Protein AF-0000000072492228 (afdb_homodimer)

Structure (mmCIF, N/CA/C/O backbone):
data_AF-0000000072492228-model_v1
#
loop_
_entity.id
_entity.type
_entity.pdbx_description
1 polymer 'Putative carboxypeptidase PM20D1'
#
loop_
_atom_site.group_PDB
_atom_site.id
_atom_site.type_symbol
_atom_site.label_atom_id
_atom_site.label_alt_id
_atom_site.label_comp_id
_atom_site.label_asym_id
_atom_site.label_entity_id
_atom_site.label_seq_id
_atom_site.pdbx_PDB_ins_code
_atom_site.Cartn_x
_atom_site.Cartn_y
_atom_site.Cartn_z
_atom_site.occupancy
_atom_site.B_iso_or_equiv
_atom_site.auth_seq_id
_atom_site.auth_comp_id
_atom_site.auth_asym_id
_atom_site.auth_atom_id
_atom_site.pdbx_PDB_model_num
ATOM 1 N N . MET A 1 1 ? -65.25 21 31.469 1 55.62 1 MET A N 1
ATOM 2 C CA . MET A 1 1 ? -64.75 22.375 31.531 1 55.62 1 MET A CA 1
ATOM 3 C C . MET A 1 1 ? -63.406 22.406 32.25 1 55.62 1 MET A C 1
ATOM 5 O O . MET A 1 1 ? -62.469 23.062 31.781 1 55.62 1 MET A O 1
ATOM 9 N N . LYS A 1 2 ? -63.188 21.641 33.188 1 74.69 2 LYS A N 1
ATOM 10 C CA . LYS A 1 2 ? -61.938 21.578 33.969 1 74.69 2 LYS A CA 1
ATOM 11 C C . LYS A 1 2 ? -60.812 20.906 33.188 1 74.69 2 LYS A C 1
ATOM 13 O O . LYS A 1 2 ? -59.656 21.328 33.25 1 74.69 2 LYS A O 1
ATOM 18 N N . SER A 1 3 ? -61.25 19.969 32.438 1 73.44 3 SER A N 1
ATOM 19 C CA . SER A 1 3 ? -60.25 19.281 31.641 1 73.44 3 SER A CA 1
ATOM 20 C C . SER A 1 3 ? -59.719 20.172 30.531 1 73.44 3 SER A C 1
ATOM 22 O O . SER A 1 3 ? -58.531 20.188 30.266 1 73.44 3 SER A O 1
ATOM 24 N N . ILE A 1 4 ? -60.562 20.875 30.016 1 72.81 4 ILE A N 1
ATOM 25 C CA . ILE A 1 4 ? -60.156 21.781 28.953 1 72.81 4 ILE A CA 1
ATOM 26 C C . ILE A 1 4 ? -59.312 22.922 29.531 1 72.81 4 ILE A C 1
ATOM 28 O O . ILE A 1 4 ? -58.344 23.359 28.922 1 72.81 4 ILE A O 1
ATOM 32 N N . GLU A 1 5 ? -59.594 23.281 30.672 1 72.31 5 GLU A N 1
ATOM 33 C CA . GLU A 1 5 ? -58.844 24.344 31.328 1 72.31 5 GLU A CA 1
ATOM 34 C C . GLU A 1 5 ? -57.438 23.891 31.688 1 72.31 5 GLU A C 1
ATOM 36 O O . GLU A 1 5 ? -56.469 24.656 31.562 1 72.31 5 GLU A O 1
ATOM 41 N N . ARG A 1 6 ? -57.344 22.672 32 1 76.25 6 ARG A N 1
ATOM 42 C CA . ARG A 1 6 ? -56.031 22.125 32.344 1 76.25 6 ARG A CA 1
ATOM 43 C C . ARG A 1 6 ? -55.156 22.031 31.094 1 76.25 6 ARG A C 1
ATOM 45 O O . ARG A 1 6 ? -53.969 22.344 31.156 1 76.25 6 ARG A O 1
ATOM 52 N N . ILE A 1 7 ? -55.781 21.641 30.109 1 78.06 7 ILE A N 1
ATOM 53 C CA . ILE A 1 7 ? -55.062 21.516 28.859 1 78.06 7 ILE A CA 1
ATOM 54 C C . ILE A 1 7 ? -54.625 22.906 28.391 1 78.06 7 ILE A C 1
ATOM 56 O O . ILE A 1 7 ? -53.5 23.094 27.938 1 78.06 7 ILE A O 1
ATOM 60 N N . CYS A 1 8 ? -55.531 23.797 28.5 1 73.25 8 CYS A N 1
ATOM 61 C CA . CYS A 1 8 ? -55.219 25.172 28.109 1 73.25 8 CYS A CA 1
ATOM 62 C C . CYS A 1 8 ? -54.094 25.75 28.984 1 73.25 8 CYS A C 1
ATOM 64 O O . CYS A 1 8 ? -53.219 26.469 28.5 1 73.25 8 CYS A O 1
ATOM 66 N N . SER A 1 9 ? -54.094 25.312 30.188 1 79.06 9 SER A N 1
ATOM 67 C CA . SER A 1 9 ? -53.062 25.781 31.109 1 79.06 9 SER A CA 1
ATOM 68 C C . SER A 1 9 ? -51.719 25.188 30.766 1 79.06 9 SER A C 1
ATOM 70 O O . SER A 1 9 ? -50.688 25.891 30.812 1 79.06 9 SER A O 1
ATOM 72 N N . ILE A 1 10 ? -51.781 24.016 30.438 1 82.12 10 ILE A N 1
ATOM 73 C CA . ILE A 1 10 ? -50.531 23.359 30.047 1 82.12 10 ILE A CA 1
ATOM 74 C C . ILE A 1 10 ? -50 23.984 28.766 1 82.12 10 ILE A C 1
ATOM 76 O O . ILE A 1 10 ? -48.812 24.266 28.641 1 82.12 10 ILE A O 1
ATOM 80 N N . TRP A 1 11 ? -50.906 24.188 27.859 1 81.19 11 TRP A N 1
ATOM 81 C CA . TRP A 1 11 ? -50.531 24.812 26.594 1 81.19 11 TRP A CA 1
ATOM 82 C C . TRP A 1 11 ? -50 26.234 26.812 1 81.19 11 TRP A C 1
ATOM 84 O O . TRP A 1 11 ? -49.031 26.656 26.172 1 81.19 11 TRP A O 1
ATOM 94 N N . PHE A 1 12 ? -50.656 26.875 27.719 1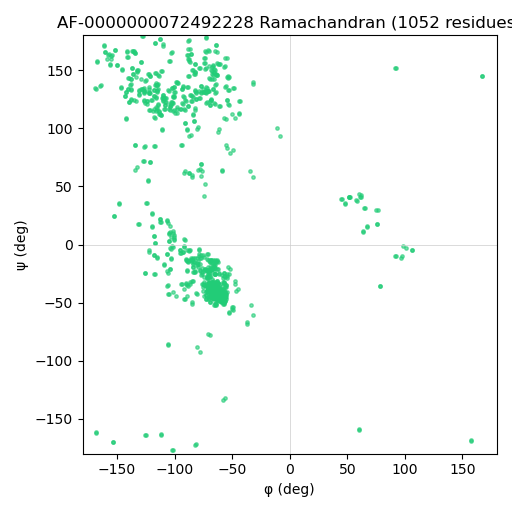 78.75 12 PHE A N 1
ATOM 95 C CA . PHE A 1 12 ? -50.219 28.234 28.031 1 78.75 12 PHE A CA 1
ATOM 96 C C . PHE A 1 12 ? -48.844 28.219 28.688 1 78.75 12 PHE A C 1
ATOM 98 O O . PHE A 1 12 ? -48 29.062 28.375 1 78.75 12 PHE A O 1
ATOM 105 N N . VAL A 1 13 ? -48.594 27.297 29.516 1 80.75 13 VAL A N 1
ATOM 106 C CA . VAL A 1 13 ? -47.312 27.188 30.172 1 80.75 13 VAL A CA 1
ATOM 107 C C . VAL A 1 13 ? -46.219 26.828 29.141 1 80.75 13 VAL A C 1
ATOM 109 O O . VAL A 1 13 ? -45.125 27.359 29.172 1 80.75 13 VAL A O 1
ATOM 112 N N . LEU A 1 14 ? -46.562 26 28.281 1 83.94 14 LEU A N 1
ATOM 113 C CA . LEU A 1 14 ? -45.625 25.609 27.234 1 83.94 14 LEU A CA 1
ATOM 114 C C . LEU A 1 14 ? -45.344 26.781 26.297 1 83.94 14 LEU A C 1
ATOM 116 O O . LEU A 1 14 ? -44.188 27.016 25.953 1 83.94 14 LEU A O 1
ATOM 120 N N . LEU A 1 15 ? -46.438 27.391 25.938 1 81.31 15 LEU A N 1
ATOM 121 C CA . LEU A 1 15 ? -46.25 28.562 25.078 1 81.31 15 LEU A CA 1
ATOM 122 C C . LEU A 1 15 ? -45.438 29.641 25.781 1 81.31 15 LEU A C 1
ATOM 124 O O . LEU A 1 15 ? -44.562 30.25 25.188 1 81.31 15 LEU A O 1
ATOM 128 N N . PHE A 1 16 ? -45.844 29.875 27.016 1 79.69 16 PHE A N 1
ATOM 129 C CA . PHE A 1 16 ? -45.125 30.875 27.797 1 79.69 16 PHE A CA 1
ATOM 130 C C . PHE A 1 16 ? -43.656 30.484 27.984 1 79.69 16 PHE A C 1
ATOM 132 O O . PHE A 1 16 ? -42.781 31.328 27.875 1 79.69 16 PHE A O 1
ATOM 139 N N . SER A 1 17 ? -43.438 29.297 28.25 1 80.19 17 SER A N 1
ATOM 140 C CA . SER A 1 17 ? -42.062 28.797 28.406 1 80.19 17 SER A CA 1
ATOM 141 C C . SER A 1 17 ? -41.281 28.938 27.109 1 80.19 17 SER A C 1
ATOM 143 O O . SER A 1 17 ? -40.094 29.281 27.125 1 80.19 17 SER A O 1
ATOM 145 N N . THR A 1 18 ? -41.906 28.703 26.078 1 84.12 18 THR A N 1
ATOM 146 C CA . THR A 1 18 ? -41.25 28.844 24.781 1 84.12 18 THR A CA 1
ATOM 147 C C . THR A 1 18 ? -40.938 30.297 24.484 1 84.12 18 THR A C 1
ATOM 149 O O . THR A 1 18 ? -39.875 30.609 23.938 1 84.12 18 THR A O 1
ATOM 152 N N . ILE A 1 19 ? -41.875 31.094 24.812 1 79.5 19 ILE A N 1
ATOM 153 C CA . ILE A 1 19 ? -41.656 32.531 24.578 1 79.5 19 ILE A CA 1
ATOM 154 C C . ILE A 1 19 ? -40.5 33.031 25.453 1 79.5 19 ILE A C 1
ATOM 156 O O . ILE A 1 19 ? -39.656 33.812 25 1 79.5 19 ILE A O 1
ATOM 160 N N . ILE A 1 20 ? -40.5 32.594 26.672 1 78.19 20 ILE A N 1
ATOM 161 C CA . ILE A 1 20 ? -39.438 33 27.594 1 78.19 20 ILE A CA 1
ATOM 162 C C . ILE A 1 20 ? -38.094 32.469 27.062 1 78.19 20 ILE A C 1
ATOM 164 O O . ILE A 1 20 ? -37.094 33.188 27.094 1 78.19 20 ILE A O 1
ATOM 168 N N . LEU A 1 21 ? -38.125 31.312 26.656 1 81.88 21 LEU A N 1
ATOM 169 C CA . LEU A 1 21 ? -36.906 30.75 26.094 1 81.88 21 LEU A CA 1
ATOM 170 C C . LEU A 1 21 ? -36.438 31.562 24.875 1 81.88 21 LEU A C 1
ATOM 172 O O . LEU A 1 21 ? -35.25 31.828 24.734 1 81.88 21 LEU A O 1
ATOM 176 N N . MET A 1 22 ? -37.344 31.938 24.078 1 83.06 22 MET A N 1
ATOM 177 C CA . MET A 1 22 ? -37.031 32.75 22.906 1 83.06 22 MET A CA 1
ATOM 178 C C . MET A 1 22 ? -36.469 34.094 23.328 1 83.06 22 MET A C 1
ATOM 180 O O . MET A 1 22 ? -35.531 34.625 22.719 1 83.06 22 MET A O 1
ATOM 184 N N . LEU A 1 23 ? -37.062 34.656 24.312 1 79.62 23 LEU A N 1
ATOM 185 C CA . LEU A 1 23 ? -36.562 35.938 24.812 1 79.62 23 LEU A CA 1
ATOM 186 C C . LEU A 1 23 ? -35.156 35.812 25.391 1 79.62 23 LEU A C 1
ATOM 188 O O . LEU A 1 23 ? -34.344 36.719 25.188 1 79.62 23 LEU A O 1
ATOM 192 N N . ILE A 1 24 ? -34.969 34.812 26.094 1 77.06 24 ILE A N 1
ATOM 193 C CA . ILE A 1 24 ? -33.625 34.562 26.641 1 77.06 24 ILE A CA 1
ATOM 194 C C . ILE A 1 24 ? -32.625 34.438 25.5 1 77.06 24 ILE A C 1
ATOM 196 O O . ILE A 1 24 ? -31.531 35 25.547 1 77.06 24 ILE A O 1
ATOM 200 N N . ILE A 1 25 ? -33 33.75 24.516 1 80.38 25 ILE A N 1
ATOM 201 C CA . ILE A 1 25 ? -32.156 33.531 23.359 1 80.38 25 ILE A CA 1
ATOM 202 C C . ILE A 1 25 ? -31.828 34.875 22.703 1 80.38 25 ILE A C 1
ATOM 204 O O . ILE A 1 25 ? -30.672 35.156 22.391 1 80.38 25 ILE A O 1
ATOM 208 N N . ILE A 1 26 ? -32.781 35.656 22.547 1 79.06 26 ILE A N 1
ATOM 209 C CA . ILE A 1 26 ? -32.625 36.938 21.891 1 79.06 26 ILE A CA 1
ATOM 210 C C . ILE A 1 26 ? -31.75 37.875 22.766 1 79.06 26 ILE A C 1
ATOM 212 O O . ILE A 1 26 ? -30.828 38.5 22.266 1 79.06 26 ILE A O 1
ATOM 216 N N . LEU A 1 27 ? -32.031 37.906 24.047 1 77.25 27 LEU A N 1
ATOM 217 C CA . LEU A 1 27 ? -31.266 38.75 24.953 1 77.25 27 LEU A CA 1
ATOM 218 C C . LEU A 1 27 ? -29.797 38.312 25.016 1 77.25 27 LEU A C 1
ATOM 220 O O . LEU A 1 27 ? -28.906 39.156 25.031 1 77.25 27 LEU A O 1
ATOM 224 N N . ARG A 1 28 ? -29.641 37.125 25.094 1 75.19 28 ARG A N 1
ATOM 225 C CA . ARG A 1 28 ? -28.266 36.625 25.125 1 75.19 28 ARG A CA 1
ATOM 226 C C . ARG A 1 28 ? -27.531 36.969 23.828 1 75.19 28 ARG A C 1
ATOM 228 O O . ARG A 1 28 ? -26.359 37.312 23.859 1 75.19 28 ARG A O 1
ATOM 235 N N . THR A 1 29 ? -28.156 36.812 22.812 1 79.94 29 THR A N 1
ATOM 236 C CA . THR A 1 29 ? -27.562 37.156 21.531 1 79.94 29 THR A CA 1
ATOM 237 C C . THR A 1 29 ? -27.141 38.625 21.5 1 79.94 29 THR A C 1
ATOM 239 O O . THR A 1 29 ? -26.047 38.969 21.062 1 79.94 29 THR A O 1
ATOM 242 N N . LEU A 1 30 ? -27.938 39.438 22 1 73 30 LEU A N 1
ATOM 243 C CA . LEU A 1 30 ? -27.656 40.875 21.969 1 73 30 LEU A CA 1
ATOM 244 C C . LEU A 1 30 ? -26.531 41.25 22.938 1 73 30 LEU A C 1
ATOM 246 O O . LEU A 1 30 ? -25.641 42.031 22.594 1 73 30 LEU A O 1
ATOM 250 N N . ILE A 1 31 ? -26.516 40.656 24.078 1 69.38 31 ILE A N 1
ATOM 251 C CA . ILE A 1 31 ? -25.516 40.969 25.109 1 69.38 31 ILE A CA 1
ATOM 252 C C . ILE A 1 31 ? -24.156 40.406 24.688 1 69.38 31 ILE A C 1
ATOM 254 O O . ILE A 1 31 ? -23.141 41.094 24.766 1 69.38 31 ILE A O 1
ATOM 258 N N . PHE A 1 32 ? -24.188 39.281 24.297 1 71.06 32 PHE A N 1
ATOM 259 C CA . PHE A 1 32 ? -22.953 38.625 23.922 1 71.06 32 PHE A CA 1
ATOM 260 C C . PHE A 1 32 ? -22.297 39.312 22.719 1 71.06 32 PHE A C 1
ATOM 262 O O . PHE A 1 32 ? -21.078 39.438 22.656 1 71.06 32 PHE A O 1
ATOM 269 N N . GLN A 1 33 ? -23.062 39.656 21.891 1 65.25 33 GLN A N 1
ATOM 270 C CA . GLN A 1 33 ? -22.562 40.406 20.734 1 65.25 33 GLN A CA 1
ATOM 271 C C . GLN A 1 33 ? -21.844 41.688 21.172 1 65.25 33 GLN A C 1
ATOM 273 O O . GLN A 1 33 ? -20.766 42 20.672 1 65.25 33 GLN A O 1
ATOM 278 N N . GLN A 1 34 ? -22.438 42.406 21.984 1 62.03 34 GLN A N 1
ATOM 279 C CA . GLN A 1 34 ? -21.859 43.656 22.469 1 62.03 34 GLN A CA 1
ATOM 280 C C . GLN A 1 34 ? -20.547 43.375 23.188 1 62.03 34 GLN A C 1
ATOM 282 O O . GLN A 1 34 ? -19.562 44.125 23 1 62.03 34 GLN A O 1
ATOM 287 N N . TYR A 1 35 ? -20.5 42.406 23.906 1 58.5 35 TYR A N 1
ATOM 288 C CA . TYR A 1 35 ? -19.297 42.031 24.656 1 58.5 35 TYR A CA 1
ATOM 289 C C . TYR A 1 35 ? -18.156 41.688 23.688 1 58.5 35 TYR A C 1
ATOM 291 O O . TYR A 1 35 ? -17.031 42.125 23.875 1 58.5 35 TYR A O 1
ATOM 299 N N . LEU A 1 36 ? -18.516 40.906 22.766 1 61 36 LEU A N 1
ATOM 300 C CA . LEU A 1 36 ? -17.5 40.438 21.828 1 61 36 LEU A CA 1
ATOM 301 C C . LEU A 1 36 ? -16.984 41.594 20.969 1 61 36 LEU A C 1
ATOM 303 O O . LEU A 1 36 ? -15.797 41.656 20.688 1 61 36 LEU A O 1
ATOM 307 N N . ILE A 1 37 ? -17.844 42.406 20.594 1 54.25 37 ILE A N 1
ATOM 308 C CA . ILE A 1 37 ? -17.469 43.562 19.812 1 54.25 37 ILE A CA 1
ATOM 309 C C . ILE A 1 37 ? -16.531 44.469 20.625 1 54.25 37 ILE A C 1
ATOM 311 O O . ILE A 1 37 ? -15.516 44.938 20.109 1 54.25 37 ILE A O 1
ATOM 315 N N . GLU A 1 38 ? -16.875 44.656 21.797 1 51.56 38 GLU A N 1
ATOM 316 C CA . GLU A 1 38 ? -16.047 45.5 22.672 1 51.56 38 GLU A CA 1
ATOM 317 C C . GLU A 1 38 ? -14.703 44.844 22.953 1 51.56 38 GLU A C 1
ATOM 319 O O . GLU A 1 38 ? -13.695 45.531 23.109 1 51.56 38 GLU A O 1
ATOM 324 N N . SER A 1 39 ? -14.742 43.594 22.984 1 50 39 SER A N 1
ATOM 325 C CA . SER A 1 39 ? -13.516 42.875 23.297 1 50 39 SER A CA 1
ATOM 326 C C . SER A 1 39 ? -12.617 42.75 22.078 1 50 39 SER A C 1
ATOM 328 O O . SER A 1 39 ? -11.391 42.781 22.203 1 50 39 SER A O 1
ATOM 330 N N . ASN A 1 40 ? -13.219 42.469 21.031 1 51.31 40 ASN A N 1
ATOM 331 C CA . ASN A 1 40 ? -12.367 42.125 19.891 1 51.31 40 ASN A CA 1
ATOM 332 C C . ASN A 1 40 ? -12.18 43.312 18.938 1 51.31 40 ASN A C 1
ATOM 334 O O . ASN A 1 40 ? -11.156 43.406 18.281 1 51.31 40 ASN A O 1
ATOM 338 N N . CYS A 1 41 ? -13.32 44.156 18.547 1 46.41 41 CYS A N 1
ATOM 339 C CA . CYS A 1 41 ? -13.227 45.219 17.547 1 46.41 41 CYS A CA 1
ATOM 340 C C . CYS A 1 41 ? -13.883 46.5 18.062 1 46.41 41 CYS A C 1
ATOM 342 O O . CYS A 1 41 ? -15.078 46.719 17.844 1 46.41 41 CYS A O 1
ATOM 344 N N . PRO A 1 42 ? -13.359 47.188 19.109 1 37.34 42 PRO A N 1
ATOM 345 C CA . PRO A 1 42 ? -14.039 48.469 19.328 1 37.34 42 PRO A CA 1
ATOM 346 C C . PRO A 1 42 ? -14.289 49.25 18.031 1 37.34 42 PRO A C 1
ATOM 348 O O . PRO A 1 42 ? -15.117 50.156 18 1 37.34 42 PRO A O 1
ATOM 351 N N . ILE A 1 43 ? -13.375 49.25 17.078 1 36.38 43 ILE A N 1
ATOM 352 C CA . ILE A 1 43 ? -13.281 50.281 16.047 1 36.38 43 ILE A CA 1
ATOM 353 C C . ILE A 1 43 ? -14.383 50.062 15.016 1 36.38 43 ILE A C 1
ATOM 355 O O . ILE A 1 43 ? -14.789 51.031 14.328 1 36.38 43 ILE A O 1
ATOM 359 N N . ASN A 1 44 ? -14.695 48.875 14.625 1 37.44 44 ASN A N 1
ATOM 360 C CA . ASN A 1 44 ? -15.242 48.812 13.273 1 37.44 44 ASN A CA 1
ATOM 361 C C . ASN A 1 44 ? -16.641 49.406 13.219 1 37.44 44 ASN A C 1
ATOM 363 O O . ASN A 1 44 ? -17.312 49.344 12.18 1 37.44 44 ASN A O 1
ATOM 367 N N . ASN A 1 45 ? -17.344 49.562 14.203 1 34.5 45 ASN A N 1
ATOM 368 C CA . ASN A 1 45 ? -18.656 50.125 13.906 1 34.5 45 ASN A CA 1
ATOM 369 C C . ASN A 1 45 ? -18.562 51.438 13.18 1 34.5 45 ASN A C 1
ATOM 371 O O . ASN A 1 45 ? -19.578 52.031 12.828 1 34.5 45 ASN A O 1
ATOM 375 N N . ARG A 1 46 ? -17.484 52.219 13.367 1 35.56 46 ARG A N 1
ATOM 376 C CA . ARG A 1 46 ? -17.5 53.5 12.664 1 35.56 46 ARG A CA 1
ATOM 377 C C . ARG A 1 46 ? -17.125 53.312 11.195 1 35.56 46 ARG A C 1
ATOM 379 O O . ARG A 1 46 ? -17 54.312 10.461 1 35.56 46 ARG A O 1
ATOM 386 N N . LEU A 1 47 ? -16.672 52.219 10.75 1 33.41 47 LEU A N 1
ATOM 387 C CA . LEU A 1 47 ? -16.391 52.125 9.32 1 33.41 47 LEU A CA 1
ATOM 388 C C . LEU A 1 47 ? -17.672 51.875 8.531 1 33.41 47 LEU A C 1
ATOM 390 O O . LEU A 1 47 ? -18.188 50.75 8.492 1 33.41 47 LEU A O 1
ATOM 394 N N . ASP A 1 48 ? -18.641 52.688 8.453 1 30.02 48 ASP A N 1
ATOM 395 C CA . ASP A 1 48 ? -19.484 52.844 7.266 1 30.02 48 ASP A CA 1
ATOM 396 C C . ASP A 1 48 ? -18.688 52.594 5.988 1 30.02 48 ASP A C 1
ATOM 398 O O . ASP A 1 48 ? -17.5 52.875 5.922 1 30.02 48 ASP A O 1
ATOM 402 N N . SER A 1 49 ? -19.297 51.844 4.875 1 29.33 49 SER A N 1
ATOM 403 C CA . SER A 1 49 ? -18.828 51.344 3.596 1 29.33 49 SER A CA 1
ATOM 404 C C . SER A 1 49 ? -17.859 52.312 2.938 1 29.33 49 SER A C 1
ATOM 406 O O . SER A 1 49 ? -16.984 51.906 2.16 1 29.33 49 SER A O 1
ATOM 408 N N . ARG A 1 50 ? -18.422 53.531 2.494 1 34.72 50 ARG A N 1
ATOM 409 C CA . ARG A 1 50 ? -17.938 54.375 1.403 1 34.72 50 ARG A CA 1
ATOM 410 C C . ARG A 1 50 ? -16.562 54.969 1.729 1 34.72 50 ARG A C 1
ATOM 412 O O . ARG A 1 50 ? -16.031 55.75 0.957 1 34.72 50 ARG A O 1
ATOM 419 N N . SER A 1 51 ? -16.5 55.375 2.83 1 26.42 51 SER A N 1
ATOM 420 C CA . SER A 1 51 ? -15.258 56.156 2.859 1 26.42 51 SER A CA 1
ATOM 421 C C . SER A 1 51 ? -14.039 55.25 2.854 1 26.42 51 SER A C 1
ATOM 423 O O . SER A 1 51 ? -13.617 54.75 3.904 1 26.42 51 SER A O 1
ATOM 425 N N . SER A 1 52 ? -13.852 54.344 2.035 1 29.31 52 SER A N 1
ATOM 426 C CA . SER A 1 52 ? -12.836 53.406 1.526 1 29.31 52 SER A CA 1
ATOM 427 C C . SER A 1 52 ? -11.445 54.031 1.602 1 29.31 52 SER A C 1
ATOM 429 O O . SER A 1 52 ? -10.438 53.312 1.559 1 29.31 52 SER A O 1
ATOM 431 N N . SER A 1 53 ? -11.297 55.344 0.739 1 27.59 53 SER A N 1
ATOM 432 C CA . SER A 1 53 ? -10.078 55.688 0.017 1 27.59 53 SER A CA 1
ATOM 433 C C . SER A 1 53 ? -8.883 55.781 0.964 1 27.59 53 SER A C 1
ATOM 435 O O . SER A 1 53 ? -7.875 55.094 0.776 1 27.59 53 SER A O 1
ATOM 437 N N . ASP A 1 54 ? -8.07 57.062 0.657 1 28.72 54 ASP A N 1
ATOM 438 C CA . ASP A 1 54 ? -6.773 57.719 0.464 1 28.72 54 ASP A CA 1
ATOM 439 C C . ASP A 1 54 ? -6.172 58.156 1.798 1 28.72 54 ASP A C 1
ATOM 441 O O . ASP A 1 54 ? -4.949 58.188 1.949 1 28.72 54 ASP A O 1
ATOM 445 N N . SER A 1 55 ? -6.965 58.875 2.621 1 26.81 55 SER A N 1
ATOM 446 C CA . SER A 1 55 ? -6.383 59.969 3.352 1 26.81 55 SER A CA 1
ATOM 447 C C . SER A 1 55 ? -5.773 59.531 4.672 1 26.81 55 SER A C 1
ATOM 449 O O . SER A 1 55 ? -5.027 60.281 5.312 1 26.81 55 SER A O 1
ATOM 451 N N . MET A 1 56 ? -6.367 58.594 5.172 1 29.09 56 MET A N 1
ATOM 452 C CA . MET A 1 56 ? -5.855 58.594 6.539 1 29.09 56 MET A CA 1
ATOM 453 C C . MET A 1 56 ? -4.457 57.969 6.59 1 29.09 56 MET A C 1
ATOM 455 O O . MET A 1 56 ? -3.826 57.938 7.648 1 29.09 56 MET A O 1
ATOM 459 N N . PHE A 1 57 ? -4.133 57.125 5.547 1 31.98 57 PHE A N 1
ATOM 460 C CA . PHE A 1 57 ? -2.838 56.469 5.406 1 31.98 57 PHE A CA 1
ATOM 461 C C . PHE A 1 57 ? -1.792 57.469 4.887 1 31.98 57 PHE A C 1
ATOM 463 O O . PHE A 1 57 ? -0.674 57.062 4.551 1 31.98 57 PHE A O 1
ATOM 470 N N . GLU A 1 58 ? -2.117 58.688 4.465 1 29.78 58 GLU A N 1
ATOM 471 C CA . GLU A 1 58 ? -1.153 59.562 3.805 1 29.78 58 GLU A CA 1
ATOM 472 C C . GLU A 1 58 ? 0.067 59.812 4.688 1 29.78 58 GLU A C 1
ATOM 474 O O . GLU A 1 58 ? 1.192 59.906 4.191 1 29.78 58 GLU A O 1
ATOM 479 N N . ASP A 1 59 ? -0.091 60.219 5.945 1 29.28 59 ASP A N 1
ATOM 480 C CA . ASP A 1 59 ? 1.037 61.031 6.367 1 29.28 59 ASP A CA 1
ATOM 481 C C . ASP A 1 59 ? 2.225 60.156 6.781 1 29.28 59 ASP A C 1
ATOM 483 O O . ASP A 1 59 ? 3.354 60.406 6.348 1 29.28 59 ASP A O 1
ATOM 487 N N . GLN A 1 60 ? 2.357 59.656 8.211 1 32.56 60 GLN A N 1
ATOM 488 C CA . GLN A 1 60 ? 3.654 59.688 8.883 1 32.56 60 GLN A CA 1
ATOM 489 C C . GLN A 1 60 ? 4.441 58.406 8.648 1 32.56 60 GLN A C 1
ATOM 491 O O . GLN A 1 60 ? 5.605 58.312 9.039 1 32.56 60 GLN A O 1
ATOM 496 N N . HIS A 1 61 ? 3.891 57.062 8.719 1 37.69 61 HIS A N 1
ATOM 497 C CA . HIS A 1 61 ? 4.867 55.969 8.664 1 37.69 61 HIS A CA 1
ATOM 498 C C . HIS A 1 61 ? 5.266 55.656 7.227 1 37.69 61 HIS A C 1
ATOM 500 O O . HIS A 1 61 ? 4.426 55.688 6.328 1 37.69 61 HIS A O 1
ATOM 506 N N . GLU A 1 62 ? 6.375 55.844 6.941 1 43.28 62 GLU A N 1
ATOM 507 C CA . GLU A 1 62 ? 6.93 55.5 5.637 1 43.28 62 GLU A CA 1
ATOM 508 C C . GLU A 1 62 ? 6.566 54.062 5.242 1 43.28 62 GLU A C 1
ATOM 510 O O . GLU A 1 62 ? 6.867 53.125 5.973 1 43.28 62 GLU A O 1
ATOM 515 N N . SER A 1 63 ? 5.414 53.781 4.738 1 52.28 63 SER A N 1
ATOM 516 C CA . SER A 1 63 ? 4.93 52.5 4.203 1 52.28 63 SER A CA 1
ATOM 517 C C . SER A 1 63 ? 5.984 51.812 3.33 1 52.28 63 SER A C 1
ATOM 519 O O . SER A 1 63 ? 6.715 52.5 2.6 1 52.28 63 SER A O 1
ATOM 521 N N . ILE A 1 64 ? 6.277 50.438 3.861 1 61 64 ILE A N 1
ATOM 522 C CA . ILE A 1 64 ? 7.164 49.688 2.982 1 61 64 ILE A CA 1
ATOM 523 C C . ILE A 1 64 ? 6.555 49.594 1.587 1 61 64 ILE A C 1
ATOM 525 O O . ILE A 1 64 ? 5.379 49.281 1.438 1 61 64 ILE A O 1
ATOM 529 N N . GLN A 1 65 ? 7.117 50.281 0.704 1 61.22 65 GLN A N 1
ATOM 530 C CA . GLN A 1 65 ? 6.66 50.312 -0.682 1 61.22 65 GLN A CA 1
ATOM 531 C C . GLN A 1 65 ? 6.934 49 -1.372 1 61.22 65 GLN A C 1
ATOM 533 O O . GLN A 1 65 ? 7.859 48.25 -0.994 1 61.22 65 GLN A O 1
ATOM 538 N N . ASP A 1 66 ? 6.016 48.719 -2.158 1 67.69 66 ASP A N 1
ATOM 539 C CA . ASP A 1 66 ? 6.184 47.562 -3.033 1 67.69 66 ASP A CA 1
ATOM 540 C C . ASP A 1 66 ? 7.531 47.625 -3.75 1 67.69 66 ASP A C 1
ATOM 542 O O . ASP A 1 66 ? 7.859 48.594 -4.406 1 67.69 66 ASP A O 1
ATOM 546 N N . ASP A 1 67 ? 8.375 46.688 -3.377 1 76.62 67 ASP A N 1
ATOM 547 C CA . ASP A 1 67 ? 9.711 46.562 -3.949 1 76.62 67 ASP A CA 1
ATOM 548 C C . ASP A 1 67 ? 9.875 45.219 -4.676 1 76.62 67 ASP A C 1
ATOM 550 O O . ASP A 1 67 ? 9.789 44.156 -4.059 1 76.62 67 ASP A O 1
ATOM 554 N N . PRO A 1 68 ? 10.086 45.406 -5.973 1 81.12 68 PRO A N 1
ATOM 555 C CA . PRO A 1 68 ? 10.289 44.188 -6.766 1 81.12 68 PRO A CA 1
ATOM 556 C C . PRO A 1 68 ? 11.398 43.281 -6.207 1 81.12 68 PRO A C 1
ATOM 558 O O . PRO A 1 68 ? 11.391 42.094 -6.441 1 81.12 68 PRO A O 1
ATOM 561 N N . LEU A 1 69 ? 12.227 43.844 -5.418 1 85.19 69 LEU A N 1
ATOM 562 C CA . LEU A 1 69 ? 13.344 43.094 -4.867 1 85.19 69 LEU A CA 1
ATOM 563 C C . LEU A 1 69 ? 12.844 42.094 -3.828 1 85.19 69 LEU A C 1
ATOM 565 O O . LEU A 1 69 ? 13.469 41.031 -3.621 1 85.19 69 LEU A O 1
ATOM 569 N N . PHE A 1 70 ? 11.75 42.406 -3.225 1 86.94 70 PHE A N 1
ATOM 570 C CA . PHE A 1 70 ? 11.164 41.469 -2.256 1 86.94 70 PHE A CA 1
ATOM 571 C C . PHE A 1 70 ? 10.719 40.188 -2.936 1 86.94 70 PHE A C 1
ATOM 573 O O . PHE A 1 70 ? 10.953 39.094 -2.418 1 86.94 70 PHE A O 1
ATOM 580 N N . TYR A 1 71 ? 10.172 40.375 -4.113 1 89.56 71 TYR A N 1
ATOM 581 C CA . TYR A 1 71 ? 9.664 39.219 -4.855 1 89.56 71 TYR A CA 1
ATOM 582 C C . TYR A 1 71 ? 10.797 38.406 -5.422 1 89.56 71 TYR A C 1
ATOM 584 O O . TYR A 1 71 ? 10.727 37.156 -5.422 1 89.56 71 TYR A O 1
ATOM 592 N N . ASP A 1 72 ? 11.781 39.094 -5.793 1 92.31 72 ASP A N 1
ATOM 593 C CA . ASP A 1 72 ? 12.938 38.406 -6.352 1 92.31 72 ASP A CA 1
ATOM 594 C C . ASP A 1 72 ? 13.602 37.5 -5.301 1 92.31 72 ASP A C 1
ATOM 596 O O . ASP A 1 72 ? 13.977 36.375 -5.59 1 92.31 72 ASP A O 1
ATOM 600 N N . ARG A 1 73 ? 13.719 38.031 -4.148 1 94.19 73 ARG A N 1
ATOM 601 C CA . ARG A 1 73 ? 14.352 37.25 -3.078 1 94.19 73 ARG A CA 1
ATOM 602 C C . ARG A 1 73 ? 13.492 36.062 -2.678 1 94.19 73 ARG A C 1
ATOM 604 O O . ARG A 1 73 ? 14.016 35 -2.383 1 94.19 73 ARG A O 1
ATOM 611 N N . LEU A 1 74 ? 12.203 36.281 -2.67 1 93.75 74 LEU A N 1
ATOM 612 C CA . LEU A 1 74 ? 11.32 35.188 -2.346 1 93.75 74 LEU A CA 1
ATOM 613 C C . LEU A 1 74 ? 11.383 34.094 -3.426 1 93.75 74 LEU A C 1
ATOM 615 O O . LEU A 1 74 ? 11.438 32.906 -3.115 1 93.75 74 LEU A O 1
ATOM 619 N N . GLN A 1 75 ? 11.328 34.5 -4.68 1 95.69 75 GLN A N 1
ATOM 620 C CA . GLN A 1 75 ? 11.438 33.562 -5.789 1 95.69 75 GLN A CA 1
ATOM 621 C C . GLN A 1 75 ? 12.727 32.75 -5.688 1 95.69 75 GLN A C 1
ATOM 623 O O . GLN A 1 75 ? 12.719 31.531 -5.883 1 95.69 75 GLN A O 1
ATOM 628 N N . THR A 1 76 ? 13.781 33.438 -5.402 1 97.5 76 THR A N 1
ATOM 629 C CA . THR A 1 76 ? 15.07 32.781 -5.277 1 97.5 76 THR A CA 1
ATOM 630 C C . THR A 1 76 ? 15.055 31.781 -4.113 1 97.5 76 THR A C 1
ATOM 632 O O . THR A 1 76 ? 15.57 30.672 -4.23 1 97.5 76 THR A O 1
ATOM 635 N N . ALA A 1 77 ? 14.484 32.219 -2.99 1 97.56 77 ALA A N 1
ATOM 636 C CA . ALA A 1 77 ? 14.383 31.344 -1.818 1 97.56 77 ALA A CA 1
ATOM 637 C C . ALA A 1 77 ? 13.68 30.047 -2.158 1 97.56 77 ALA A C 1
ATOM 639 O O . ALA A 1 77 ? 14.039 28.984 -1.642 1 97.56 77 ALA A O 1
ATOM 640 N N . LEU A 1 78 ? 12.695 30.109 -3.049 1 97.44 78 LEU A N 1
ATOM 641 C CA . LEU A 1 78 ? 11.867 28.953 -3.375 1 97.44 78 LEU A CA 1
ATOM 642 C C . LEU A 1 78 ? 12.609 27.984 -4.293 1 97.44 78 LEU A C 1
ATOM 644 O O . LEU A 1 78 ? 12.195 26.844 -4.453 1 97.44 78 LEU A O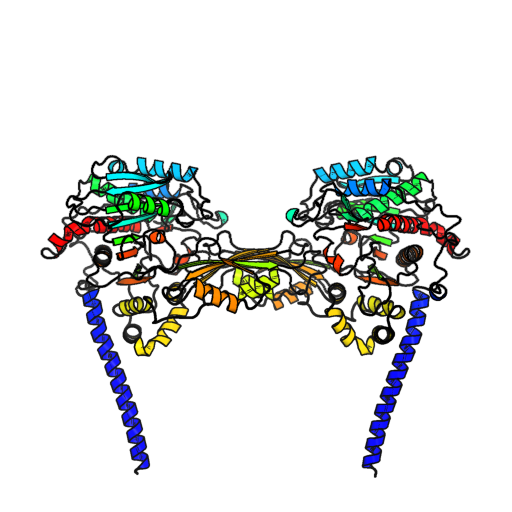 1
ATOM 648 N N . ARG A 1 79 ? 13.711 28.359 -4.836 1 97.94 79 ARG A N 1
ATOM 649 C CA . ARG A 1 79 ? 14.453 27.547 -5.781 1 97.94 79 ARG A CA 1
ATOM 650 C C . ARG A 1 79 ? 15.352 26.547 -5.051 1 97.94 79 ARG A C 1
ATOM 652 O O . ARG A 1 79 ? 15.844 25.594 -5.648 1 97.94 79 ARG A O 1
ATOM 659 N N . PHE A 1 80 ? 15.625 26.812 -3.789 1 98.19 80 PHE A N 1
ATOM 660 C CA . PHE A 1 80 ? 16.453 25.891 -3.014 1 98.19 80 PHE A CA 1
ATOM 661 C C . PHE A 1 80 ? 15.633 24.688 -2.555 1 98.19 80 PHE A C 1
ATOM 663 O O . PHE A 1 80 ? 14.602 24.844 -1.895 1 98.19 80 PHE A O 1
ATOM 670 N N . ARG A 1 81 ? 16.078 23.469 -2.846 1 97.75 81 ARG A N 1
ATOM 671 C CA . ARG A 1 81 ? 15.367 22.234 -2.539 1 97.75 81 ARG A CA 1
ATOM 672 C C . ARG A 1 81 ? 15.703 21.734 -1.133 1 97.75 81 ARG A C 1
ATOM 674 O O . ARG A 1 81 ? 16.219 20.641 -0.959 1 97.75 81 ARG A O 1
ATOM 681 N N . THR A 1 82 ? 15.383 22.547 -0.158 1 98.44 82 THR A N 1
ATOM 682 C CA . THR A 1 82 ? 15.625 22.156 1.229 1 98.44 82 THR A CA 1
ATOM 683 C C . THR A 1 82 ? 14.578 21.156 1.704 1 98.44 82 THR A C 1
ATOM 685 O O . THR A 1 82 ? 13.82 21.438 2.637 1 98.44 82 THR A O 1
ATOM 688 N N . ILE A 1 83 ? 14.625 19.938 1.172 1 97.38 83 ILE A N 1
ATOM 689 C CA . ILE A 1 83 ? 13.578 18.953 1.342 1 97.38 83 ILE A CA 1
ATOM 690 C C . ILE A 1 83 ? 13.883 18.078 2.557 1 97.38 83 ILE A C 1
ATOM 692 O O . ILE A 1 83 ? 15 17.578 2.709 1 97.38 83 ILE A O 1
ATOM 696 N N . THR A 1 84 ? 12.969 17.969 3.426 1 96.56 84 THR A N 1
ATOM 697 C CA . THR A 1 84 ? 12.984 17 4.508 1 96.56 84 THR A CA 1
ATOM 698 C C . THR A 1 84 ? 12.039 15.836 4.207 1 96.56 84 THR A C 1
ATOM 700 O O . THR A 1 84 ? 10.828 16.031 4.125 1 96.56 84 THR A O 1
ATOM 703 N N . LYS A 1 85 ? 12.523 14.602 4.133 1 92.69 85 LYS A N 1
ATOM 704 C CA . LYS A 1 85 ? 11.75 13.43 3.752 1 92.69 85 LYS A CA 1
ATOM 705 C C . LYS A 1 85 ? 11.195 12.711 4.984 1 92.69 85 LYS A C 1
ATOM 707 O O . LYS A 1 85 ? 10.086 12.18 4.953 1 92.69 85 LYS A O 1
ATOM 712 N N . ALA A 1 86 ? 11.953 12.742 6.059 1 90.19 86 ALA A N 1
ATOM 713 C CA . ALA A 1 86 ? 11.656 12.078 7.324 1 90.19 86 ALA A CA 1
ATOM 714 C C . ALA A 1 86 ? 12.477 12.664 8.461 1 90.19 86 ALA A C 1
ATOM 716 O O . ALA A 1 86 ? 13.328 13.531 8.242 1 90.19 86 ALA A O 1
ATOM 717 N N . PRO A 1 87 ? 12.164 12.266 9.68 1 91.5 87 PRO A N 1
ATOM 718 C CA . PRO A 1 87 ? 13 12.758 10.781 1 91.5 87 PRO A CA 1
ATOM 719 C C . PRO A 1 87 ? 14.484 12.461 10.57 1 91.5 87 PRO A C 1
ATOM 721 O O . PRO A 1 87 ? 14.859 11.312 10.32 1 91.5 87 PRO A O 1
ATOM 724 N N . GLN A 1 88 ? 15.227 13.492 10.609 1 93.44 88 GLN A N 1
ATOM 725 C CA . GLN A 1 88 ? 16.672 13.453 10.484 1 93.44 88 GLN A CA 1
ATOM 726 C C . GLN A 1 88 ? 17.094 13.023 9.086 1 93.44 88 GLN A C 1
ATOM 728 O O . GLN A 1 88 ? 18.203 12.492 8.898 1 93.44 88 GLN A O 1
ATOM 733 N N . ASN A 1 89 ? 16.188 13.062 8.164 1 95.25 89 ASN A N 1
ATOM 734 C CA . ASN A 1 89 ? 16.453 12.844 6.742 1 95.25 89 ASN A CA 1
ATOM 735 C C . ASN A 1 89 ? 16.125 14.086 5.914 1 95.25 89 ASN A C 1
ATOM 737 O O . ASN A 1 89 ? 15.016 14.211 5.387 1 95.25 89 ASN A O 1
ATOM 741 N N . TYR A 1 90 ? 17.094 14.984 5.848 1 96.69 90 TYR A N 1
ATOM 742 C CA . TYR A 1 90 ? 16.938 16.25 5.141 1 96.69 90 TYR A CA 1
ATOM 743 C C . TYR A 1 90 ? 18.156 16.562 4.289 1 96.69 90 TYR A C 1
ATOM 745 O O . TYR A 1 90 ? 19.203 15.93 4.445 1 96.69 90 TYR A O 1
ATOM 753 N N . SER A 1 91 ? 18.031 17.531 3.379 1 97.25 91 SER A N 1
ATOM 754 C CA . SER A 1 91 ? 19.109 17.891 2.445 1 97.25 91 SER A CA 1
ATOM 755 C C . SER A 1 91 ? 20.094 18.844 3.084 1 97.25 91 SER A C 1
ATOM 757 O O . SER A 1 91 ? 19.891 20.062 3.07 1 97.25 91 SER A O 1
ATOM 759 N N . ILE A 1 92 ? 21.234 18.391 3.412 1 97.31 92 ILE A N 1
ATOM 760 C CA . ILE A 1 92 ? 22.25 19.172 4.109 1 97.31 92 ILE A CA 1
ATOM 761 C C . ILE A 1 92 ? 22.859 20.188 3.154 1 97.31 92 ILE A C 1
ATOM 763 O O . ILE A 1 92 ? 22.953 21.375 3.488 1 97.31 92 ILE A O 1
ATOM 767 N N . GLU A 1 93 ? 23.156 19.766 1.95 1 97.75 93 GLU A N 1
ATOM 768 C CA . GLU A 1 93 ? 23.812 20.641 0.986 1 97.75 93 GLU A CA 1
ATOM 769 C C . GLU A 1 93 ? 22.906 21.797 0.564 1 97.75 93 GLU A C 1
ATOM 771 O O . GLU A 1 93 ? 23.344 22.938 0.494 1 97.75 93 GLU A O 1
ATOM 776 N N . GLU A 1 94 ? 21.688 21.516 0.301 1 98.25 94 GLU A N 1
ATOM 777 C CA . GLU A 1 94 ? 20.734 22.562 -0.094 1 98.25 94 GLU A CA 1
ATOM 778 C C . GLU A 1 94 ? 20.5 23.547 1.041 1 98.25 94 GLU A C 1
ATOM 780 O O . GLU A 1 94 ? 20.281 24.734 0.798 1 98.25 94 GLU A O 1
ATOM 785 N N . SER A 1 95 ? 20.5 23.062 2.234 1 98.5 95 SER A N 1
ATOM 786 C CA . SER A 1 95 ? 20.328 23.922 3.396 1 98.5 95 SER A CA 1
ATOM 787 C C . SER A 1 95 ? 21.5 24.891 3.547 1 98.5 95 SER A C 1
ATOM 789 O O . SER A 1 95 ? 21.297 26.078 3.844 1 98.5 95 SER A O 1
ATOM 791 N N . ARG A 1 96 ? 22.688 24.391 3.312 1 98.12 96 ARG A N 1
ATOM 792 C CA . ARG A 1 96 ? 23.875 25.25 3.377 1 98.12 96 ARG A CA 1
ATOM 793 C C . ARG A 1 96 ? 23.812 26.344 2.326 1 98.12 96 ARG A C 1
ATOM 795 O O . ARG A 1 96 ? 24.109 27.516 2.613 1 98.12 96 ARG A O 1
ATOM 802 N N . LYS A 1 97 ? 23.422 25.953 1.147 1 98.38 97 LYS A N 1
ATOM 803 C CA . LYS A 1 97 ? 23.281 26.922 0.076 1 98.38 97 LYS A CA 1
ATOM 804 C C . LYS A 1 97 ? 22.234 27.984 0.432 1 98.38 97 LYS A C 1
ATOM 806 O O . LYS A 1 97 ? 22.422 29.172 0.143 1 98.38 97 LYS A O 1
ATOM 811 N N . PHE A 1 98 ? 21.156 27.578 1.022 1 98.62 98 PHE A N 1
ATOM 812 C CA . PHE A 1 98 ? 20.078 28.484 1.404 1 98.62 98 PHE A CA 1
ATOM 813 C C . PHE A 1 98 ? 20.562 29.5 2.447 1 98.62 98 PHE A C 1
ATOM 815 O O . PHE A 1 98 ? 20.266 30.688 2.354 1 98.62 98 PHE A O 1
ATOM 822 N N . LEU A 1 99 ? 21.312 29.031 3.418 1 98.31 99 LEU A N 1
ATOM 823 C CA . LEU A 1 99 ? 21.828 29.906 4.461 1 98.31 99 LEU A CA 1
ATOM 824 C C . LEU A 1 99 ? 22.797 30.938 3.883 1 98.31 99 LEU A C 1
ATOM 826 O O . LEU A 1 99 ? 22.812 32.094 4.312 1 98.31 99 LEU A O 1
ATOM 830 N N . ASN A 1 100 ? 23.562 30.469 2.959 1 98.12 100 ASN A N 1
ATOM 831 C CA . ASN A 1 100 ? 24.453 31.391 2.273 1 98.12 100 ASN A CA 1
ATOM 832 C C . ASN A 1 100 ? 23.672 32.469 1.516 1 98.12 100 ASN A C 1
ATOM 834 O O . ASN A 1 100 ? 24.078 33.625 1.477 1 98.12 100 ASN A O 1
ATOM 838 N N . PHE A 1 101 ? 22.672 32.031 0.953 1 98.38 101 PHE A N 1
ATOM 839 C CA . PHE A 1 101 ? 21.781 32.969 0.256 1 98.38 101 PHE A CA 1
ATOM 840 C C . PHE A 1 101 ? 21.219 34 1.221 1 98.38 101 PHE A C 1
ATOM 842 O O . PHE A 1 101 ? 21.172 35.188 0.907 1 98.38 101 PHE A O 1
ATOM 849 N N . LEU A 1 102 ? 20.703 33.562 2.406 1 98.19 102 LEU A N 1
ATOM 850 C CA . LEU A 1 102 ? 20.172 34.5 3.389 1 98.19 102 LEU A CA 1
ATOM 851 C C . LEU A 1 102 ? 21.219 35.531 3.803 1 98.19 102 LEU A C 1
ATOM 853 O O . LEU A 1 102 ? 20.922 36.719 3.904 1 98.19 102 LEU A O 1
ATOM 857 N N . ARG A 1 103 ? 22.422 35.094 4.008 1 97.44 103 ARG A N 1
ATOM 858 C CA . ARG A 1 103 ? 23.5 36 4.426 1 97.44 103 ARG A CA 1
ATOM 859 C C . ARG A 1 103 ? 23.766 37.062 3.381 1 97.44 103 ARG A C 1
ATOM 861 O O . ARG A 1 103 ? 23.984 38.219 3.723 1 97.44 103 ARG A O 1
ATOM 868 N N . LYS A 1 104 ? 23.719 36.688 2.152 1 97.5 104 LYS A N 1
ATOM 869 C CA . LYS A 1 104 ? 23.984 37.625 1.058 1 97.5 104 LYS A CA 1
ATOM 870 C C . LYS A 1 104 ? 22.797 38.562 0.841 1 97.5 104 LYS A C 1
ATOM 872 O O . LYS A 1 104 ? 22.984 39.719 0.476 1 97.5 104 LYS A O 1
ATOM 877 N N . SER A 1 105 ? 21.656 38.094 1.046 1 96.94 105 SER A N 1
ATOM 878 C CA . SER A 1 105 ? 20.438 38.844 0.707 1 96.94 105 SER A CA 1
ATOM 879 C C . SER A 1 105 ? 20.078 39.844 1.789 1 96.94 105 SER A C 1
ATOM 881 O O . SER A 1 105 ? 19.391 40.844 1.524 1 96.94 105 SER A O 1
ATOM 883 N N . PHE A 1 106 ? 20.562 39.594 3.039 1 97.19 106 PHE A N 1
ATOM 884 C CA . PHE A 1 106 ? 20.203 40.438 4.152 1 97.19 106 PHE A CA 1
ATOM 885 C C . PHE A 1 106 ? 21.453 40.938 4.883 1 97.19 106 PHE A C 1
ATOM 887 O O . PHE A 1 106 ? 21.641 40.656 6.066 1 97.19 106 PHE A O 1
ATOM 894 N N . PRO A 1 107 ? 22.203 41.844 4.27 1 97.19 107 PRO A N 1
ATOM 895 C CA . PRO A 1 107 ? 23.5 42.25 4.812 1 97.19 107 PRO A CA 1
ATOM 896 C C . PRO A 1 107 ? 23.375 43.062 6.086 1 97.19 107 PRO A C 1
ATOM 898 O O . PRO A 1 107 ? 24.25 43 6.957 1 97.19 107 PRO A O 1
ATOM 901 N N . LYS A 1 108 ? 22.344 43.875 6.281 1 96.62 108 LYS A N 1
ATOM 902 C CA . LYS A 1 108 ? 22.203 44.719 7.473 1 96.62 108 LYS A CA 1
ATOM 903 C C . LYS A 1 108 ? 21.969 43.875 8.719 1 96.62 108 LYS A C 1
ATOM 905 O O . LYS A 1 108 ? 22.438 44.219 9.805 1 96.62 108 LYS A O 1
ATOM 910 N N . ILE A 1 109 ? 21.266 42.781 8.57 1 97.06 109 ILE A N 1
ATOM 911 C CA . ILE A 1 109 ? 21.031 41.875 9.688 1 97.06 109 ILE A CA 1
ATOM 912 C C . ILE A 1 109 ? 22.359 41.312 10.18 1 97.06 109 ILE A C 1
ATOM 914 O O . ILE A 1 109 ? 22.594 41.25 11.391 1 97.06 109 ILE A O 1
ATOM 918 N N . TYR A 1 110 ? 23.219 41 9.266 1 97.06 110 TYR A N 1
ATOM 919 C CA . TYR A 1 110 ? 24.469 40.344 9.625 1 97.06 110 TYR A CA 1
ATOM 920 C C . TYR A 1 110 ? 25.531 41.344 10.039 1 97.06 110 TYR A C 1
ATOM 922 O O . TYR A 1 110 ? 26.516 41 10.672 1 97.06 110 TYR A O 1
ATOM 930 N N . ALA A 1 111 ? 25.281 42.625 9.766 1 96.38 111 ALA A N 1
ATOM 931 C CA . ALA A 1 111 ? 26.297 43.625 10.023 1 96.38 111 ALA A CA 1
ATOM 932 C C . ALA A 1 111 ? 25.938 44.469 11.25 1 96.38 111 ALA A C 1
ATOM 934 O O . ALA A 1 111 ? 26.812 45.062 11.875 1 96.38 111 ALA A O 1
ATOM 935 N N . SER A 1 112 ? 24.734 44.531 11.594 1 96.12 112 SER A N 1
ATOM 936 C CA . SER A 1 112 ? 24.266 45.438 12.641 1 96.12 112 SER A CA 1
ATOM 937 C C . SER A 1 112 ? 24.812 45.031 14.008 1 96.12 112 SER A C 1
ATOM 939 O O . SER A 1 112 ? 24.891 43.844 14.32 1 96.12 112 SER A O 1
ATOM 941 N N . GLU A 1 113 ? 25.078 46 14.875 1 95 113 GLU A N 1
ATOM 942 C CA . GLU A 1 113 ? 25.531 45.75 16.234 1 95 113 GLU A CA 1
ATOM 943 C C . GLU A 1 113 ? 24.375 45.344 17.141 1 95 113 GLU A C 1
ATOM 945 O O . GLU A 1 113 ? 24.594 44.75 18.203 1 95 113 GLU A O 1
ATOM 950 N N . LEU A 1 114 ? 23.188 45.594 16.734 1 95.5 114 LEU A N 1
ATOM 951 C CA . LEU A 1 114 ? 22 45.281 17.516 1 95.5 114 LEU A CA 1
ATOM 952 C C . LEU A 1 114 ? 21.609 43.812 17.328 1 95.5 114 LEU A C 1
ATOM 954 O O . LEU A 1 114 ? 20.781 43.281 18.078 1 95.5 114 LEU A O 1
ATOM 958 N N . VAL A 1 115 ? 22.25 43.156 16.328 1 97.62 115 VAL A N 1
ATOM 959 C CA . VAL A 1 115 ? 21.797 41.844 15.93 1 97.62 115 VAL A CA 1
ATOM 960 C C . VAL A 1 115 ? 22.938 40.844 16.078 1 97.62 115 VAL A C 1
ATOM 962 O O . VAL A 1 115 ? 24.078 41.125 15.695 1 97.62 115 VAL A O 1
ATOM 965 N N . GLN A 1 116 ? 22.656 39.75 16.703 1 97.94 116 GLN A N 1
ATOM 966 C CA . GLN A 1 116 ? 23.562 38.594 16.75 1 97.94 116 GLN A CA 1
ATOM 967 C C . GLN A 1 116 ? 22.938 37.406 16.062 1 97.94 116 GLN A C 1
ATOM 969 O O . GLN A 1 116 ? 21.875 36.906 16.469 1 97.94 116 GLN A O 1
ATOM 974 N N . VAL A 1 117 ? 23.594 36.969 15.016 1 98.12 117 VAL A N 1
ATOM 975 C CA . VAL A 1 117 ? 23.141 35.781 14.297 1 98.12 117 VAL A CA 1
ATOM 976 C C . VAL A 1 117 ? 23.969 34.562 14.742 1 98.12 117 VAL A C 1
ATOM 978 O O . VAL A 1 117 ? 25.172 34.5 14.5 1 98.12 117 VAL A O 1
ATOM 981 N N . GLN A 1 118 ? 23.312 33.625 15.406 1 97.81 118 GLN A N 1
ATOM 982 C CA . GLN A 1 118 ? 23.984 32.469 15.961 1 97.81 118 GLN A CA 1
ATOM 983 C C . GLN A 1 118 ? 23.578 31.188 15.227 1 97.81 118 GLN A C 1
ATOM 985 O O . GLN A 1 118 ? 22.438 30.75 15.336 1 97.81 118 GLN A O 1
ATOM 990 N N . PRO A 1 119 ? 24.562 30.578 14.453 1 97.88 119 PRO A N 1
ATOM 991 C CA . PRO A 1 119 ? 24.25 29.25 13.906 1 97.88 119 PRO A CA 1
ATOM 992 C C . PRO A 1 119 ? 24.109 28.188 14.992 1 97.88 119 PRO A C 1
ATOM 994 O O . PRO A 1 119 ? 24.875 28.188 15.961 1 97.88 119 PRO A O 1
ATOM 997 N N . ILE A 1 120 ? 23.125 27.438 14.906 1 98.44 120 ILE A N 1
ATOM 998 C CA . ILE A 1 120 ? 22.859 26.344 15.828 1 98.44 120 ILE A CA 1
ATOM 999 C C . ILE A 1 120 ? 22.875 25.016 15.07 1 98.44 120 ILE A C 1
ATOM 1001 O O . ILE A 1 120 ? 22.156 24.859 14.078 1 98.44 120 ILE A O 1
ATOM 1005 N N . ASN A 1 121 ? 23.594 24.094 15.492 1 97.44 121 ASN A N 1
ATOM 1006 C CA . ASN A 1 121 ? 23.719 22.781 14.844 1 97.44 121 ASN A CA 1
ATOM 1007 C C . ASN A 1 121 ? 23.953 22.922 13.344 1 97.44 121 ASN A C 1
ATOM 1009 O O . ASN A 1 121 ? 23.359 22.203 12.547 1 97.44 121 ASN A O 1
ATOM 1013 N N . GLU A 1 122 ? 24.625 23.859 12.984 1 96.75 122 GLU A N 1
ATOM 1014 C CA . GLU A 1 122 ? 25.172 24.141 11.664 1 96.75 122 GLU A CA 1
ATOM 1015 C C . GLU A 1 122 ? 24.109 24.703 10.727 1 96.75 122 GLU A C 1
ATOM 1017 O O . GLU A 1 122 ? 24.391 25.578 9.906 1 96.75 122 GLU A O 1
ATOM 1022 N N . LEU A 1 123 ? 22.859 24.234 10.844 1 98.5 123 LEU A N 1
ATOM 1023 C CA . LEU A 1 123 ? 21.938 24.531 9.766 1 98.5 123 LEU A CA 1
ATOM 1024 C C . LEU A 1 123 ? 20.766 25.375 10.266 1 98.5 123 LEU A C 1
ATOM 1026 O O . LEU A 1 123 ? 19.969 25.859 9.469 1 98.5 123 LEU A O 1
ATOM 1030 N N . SER A 1 124 ? 20.641 25.547 11.531 1 98.75 124 SER A N 1
ATOM 1031 C CA . SER A 1 124 ? 19.609 26.406 12.109 1 98.75 124 SER A CA 1
ATOM 1032 C C . SER A 1 124 ? 20.172 27.719 12.594 1 98.75 124 SER A C 1
ATOM 1034 O O . SER A 1 124 ? 21.391 27.844 12.781 1 98.75 124 SER A O 1
ATOM 1036 N N . LEU A 1 125 ? 19.344 28.781 12.727 1 98.75 125 LEU A N 1
ATOM 1037 C CA . LEU A 1 125 ? 19.797 30.094 13.148 1 98.75 125 LEU A CA 1
ATOM 1038 C C . LEU A 1 125 ? 18.984 30.594 14.336 1 98.75 125 LEU A C 1
ATOM 1040 O O . LEU A 1 125 ? 17.766 30.422 14.375 1 98.75 125 LEU A O 1
ATOM 1044 N N . LEU A 1 126 ? 19.609 31.094 15.273 1 98.75 126 LEU A N 1
ATOM 1045 C CA . LEU A 1 126 ? 19.016 31.953 16.297 1 98.75 126 LEU A CA 1
ATOM 1046 C C . LEU A 1 126 ? 19.469 33.375 16.125 1 98.75 126 LEU A C 1
ATOM 1048 O O . LEU A 1 126 ? 20.672 33.688 16.219 1 98.75 126 LEU A O 1
ATOM 1052 N N . ILE A 1 127 ? 18.547 34.281 15.836 1 98.5 127 ILE A N 1
ATOM 1053 C CA . ILE A 1 127 ? 18.844 35.688 15.68 1 98.5 127 ILE A CA 1
ATOM 1054 C C . ILE A 1 127 ? 18.391 36.469 16.922 1 98.5 127 ILE A C 1
ATOM 1056 O O . ILE A 1 127 ? 17.203 36.438 17.25 1 98.5 127 ILE A O 1
ATOM 1060 N N . LYS A 1 128 ? 19.297 37.062 17.562 1 97.94 128 LYS A N 1
ATOM 1061 C CA . LYS A 1 128 ? 19 37.875 18.734 1 97.94 128 LYS A CA 1
ATOM 1062 C C . LYS A 1 128 ? 19.031 39.375 18.391 1 97.94 128 LYS A C 1
ATOM 1064 O O . LYS A 1 128 ? 20.031 39.875 17.859 1 97.94 128 LYS A O 1
ATOM 1069 N N . ILE A 1 129 ? 17.953 40.062 18.625 1 96.44 129 ILE A N 1
ATOM 1070 C CA . ILE A 1 129 ? 17.859 41.5 18.406 1 96.44 129 ILE A CA 1
ATOM 1071 C C . ILE A 1 129 ? 17.766 42.219 19.75 1 96.44 129 ILE A C 1
ATOM 1073 O O . ILE A 1 129 ? 16.922 41.906 20.594 1 96.44 129 ILE A O 1
ATOM 1077 N N . GLN A 1 130 ? 18.625 43.156 19.922 1 95.69 130 GLN A N 1
ATOM 1078 C CA . GLN A 1 130 ? 18.688 43.875 21.172 1 95.69 130 GLN A CA 1
ATOM 1079 C C . GLN A 1 130 ? 17.828 45.156 21.109 1 95.69 130 GLN A C 1
ATOM 1081 O O . GLN A 1 130 ? 18.016 46 20.219 1 95.69 130 GLN A O 1
ATOM 1086 N N . GLY A 1 131 ? 16.859 45.219 22.047 1 93.44 131 GLY A N 1
ATOM 1087 C CA . GLY A 1 131 ? 16.062 46.438 22.188 1 93.44 131 GLY A CA 1
ATOM 1088 C C . GLY A 1 131 ? 16.688 47.438 23.125 1 93.44 131 GLY A C 1
ATOM 1089 O O . GLY A 1 131 ? 17.625 47.125 23.859 1 93.44 131 GLY A O 1
ATOM 1090 N N . SER A 1 132 ? 16.172 48.625 23.109 1 92.5 132 SER A N 1
ATOM 1091 C CA . SER A 1 132 ? 16.719 49.719 23.891 1 92.5 132 SER A CA 1
ATOM 1092 C C . SER A 1 132 ? 16.281 49.625 25.344 1 92.5 132 SER A C 1
ATOM 1094 O O . SER A 1 132 ? 16.906 50.219 26.234 1 92.5 132 SER A O 1
ATOM 1096 N N . ASN A 1 133 ? 15.242 48.906 25.672 1 93.5 133 ASN A N 1
ATOM 1097 C CA . ASN A 1 133 ? 14.742 48.75 27.031 1 93.5 133 ASN A CA 1
ATOM 1098 C C . ASN A 1 133 ? 14.961 47.344 27.562 1 93.5 133 ASN A C 1
ATOM 1100 O O . ASN A 1 133 ? 14.125 46.469 27.359 1 93.5 133 ASN A O 1
ATOM 1104 N N . PRO A 1 134 ? 15.93 47.125 28.312 1 91.44 134 PRO A N 1
ATOM 1105 C CA . PRO A 1 134 ? 16.266 45.781 28.781 1 91.44 134 PRO A CA 1
ATOM 1106 C C . PRO A 1 134 ? 15.32 45.281 29.859 1 91.44 134 PRO A C 1
ATOM 1108 O O . PRO A 1 134 ? 15.352 44.094 30.203 1 91.44 134 PRO A O 1
ATOM 1111 N N . SER A 1 135 ? 14.516 46.125 30.359 1 91.94 135 SER A N 1
ATOM 1112 C CA . SER A 1 135 ? 13.602 45.688 31.422 1 91.94 135 SER A CA 1
ATOM 1113 C C . SER A 1 135 ? 12.398 44.969 30.844 1 91.94 135 SER A C 1
ATOM 1115 O O . SER A 1 135 ? 11.703 44.25 31.578 1 91.94 135 SER A O 1
ATOM 1117 N N . LEU A 1 136 ? 12.234 45.156 29.578 1 93.19 136 LEU A N 1
ATOM 1118 C CA . LEU A 1 136 ? 11.133 44.438 28.938 1 93.19 136 LEU A CA 1
ATOM 1119 C C . LEU A 1 136 ? 11.531 43 28.609 1 93.19 136 LEU A C 1
ATOM 1121 O O . LEU A 1 136 ? 12.594 42.75 28.031 1 93.19 136 LEU A O 1
ATOM 1125 N N . ARG A 1 137 ? 10.688 42.125 29 1 94.88 137 ARG A N 1
ATOM 1126 C CA . ARG A 1 137 ? 10.914 40.719 28.672 1 94.88 137 ARG A CA 1
ATOM 1127 C C . ARG A 1 137 ? 10.875 40.5 27.156 1 94.88 137 ARG A C 1
ATOM 1129 O O . ARG A 1 137 ? 9.953 40.969 26.484 1 94.88 137 ARG A O 1
ATOM 1136 N N . PRO A 1 138 ? 11.859 39.812 26.594 1 95.88 138 PRO A N 1
ATOM 1137 C CA . PRO A 1 138 ? 11.875 39.594 25.141 1 95.88 138 PRO A CA 1
ATOM 1138 C C . PRO A 1 138 ? 10.789 38.625 24.672 1 95.88 138 PRO A C 1
ATOM 1140 O O . PRO A 1 138 ? 10.281 37.844 25.469 1 95.88 138 PRO A O 1
ATOM 1143 N N . TYR A 1 139 ? 10.375 38.781 23.406 1 95.81 139 TYR A N 1
ATOM 1144 C CA . TYR A 1 139 ? 9.484 37.781 22.797 1 95.81 139 TYR A CA 1
ATOM 1145 C C . TYR A 1 139 ? 10.203 37.031 21.688 1 95.81 139 TYR A C 1
ATOM 1147 O O . TYR A 1 139 ? 11.406 37.219 21.469 1 95.81 139 TYR A O 1
ATOM 1155 N N . MET A 1 140 ? 9.5 36.062 21.109 1 96.56 140 MET A N 1
ATOM 1156 C CA . MET A 1 140 ? 10.164 35.188 20.156 1 96.56 140 MET A CA 1
ATOM 1157 C C . MET A 1 140 ? 9.281 34.906 18.953 1 96.56 140 MET A C 1
ATOM 1159 O O . MET A 1 140 ? 8.07 34.719 19.094 1 96.56 140 MET A O 1
ATOM 1163 N N . ILE A 1 141 ? 9.875 34.938 17.75 1 96.38 141 ILE A N 1
ATOM 1164 C CA . ILE A 1 141 ? 9.227 34.562 16.5 1 96.38 141 ILE A CA 1
ATOM 1165 C C . ILE A 1 141 ? 9.898 33.312 15.922 1 96.38 141 ILE A C 1
ATOM 1167 O O . ILE A 1 141 ? 11.133 33.25 15.867 1 96.38 141 ILE A O 1
ATOM 1171 N N . LEU A 1 142 ? 9.07 32.375 15.5 1 97.62 142 LEU A N 1
ATOM 1172 C CA . LEU A 1 142 ? 9.609 31.125 14.969 1 97.62 142 LEU A CA 1
ATOM 1173 C C . LEU A 1 142 ? 9.344 31.016 13.469 1 97.62 142 LEU A C 1
ATOM 1175 O O . LEU A 1 142 ? 8.352 31.547 12.969 1 97.62 142 LEU A O 1
ATOM 1179 N N . ALA A 1 143 ? 10.242 30.344 12.773 1 97.06 143 ALA A N 1
ATOM 1180 C CA . ALA A 1 143 ? 10.102 30.016 11.359 1 97.06 143 ALA A CA 1
ATOM 1181 C C . ALA A 1 143 ? 10.977 28.828 10.984 1 97.06 143 ALA A C 1
ATOM 1183 O O . ALA A 1 143 ? 11.805 28.375 11.789 1 97.06 143 ALA A O 1
ATOM 1184 N N . HIS A 1 144 ? 10.742 28.219 9.922 1 98.06 144 HIS A N 1
ATOM 1185 C CA . HIS A 1 144 ? 11.594 27.188 9.352 1 98.06 144 HIS A CA 1
ATOM 1186 C C . HIS A 1 144 ? 11.68 27.312 7.832 1 98.06 144 HIS A C 1
ATOM 1188 O O . HIS A 1 144 ? 10.859 28 7.215 1 98.06 144 HIS A O 1
ATOM 1194 N N . TYR A 1 145 ? 12.719 26.688 7.25 1 98.38 145 TYR A N 1
ATOM 1195 C CA . TYR A 1 145 ? 12.859 26.938 5.82 1 98.38 145 TYR A CA 1
ATOM 1196 C C . TYR A 1 145 ? 12.82 25.625 5.031 1 98.38 145 TYR A C 1
ATOM 1198 O O . TYR A 1 145 ? 12.844 25.641 3.799 1 98.38 145 TYR A O 1
ATOM 1206 N N . ASP A 1 146 ? 12.773 24.469 5.754 1 98.19 146 ASP A N 1
ATOM 1207 C CA . ASP A 1 146 ? 12.664 23.219 5.023 1 98.19 146 ASP A CA 1
ATOM 1208 C C . ASP A 1 146 ? 11.25 23.016 4.469 1 98.19 146 ASP A C 1
ATOM 1210 O O . ASP A 1 146 ? 10.312 23.703 4.898 1 98.19 146 ASP A O 1
ATOM 1214 N N . VAL A 1 147 ? 11.156 22.125 3.467 1 96.94 147 VAL A N 1
ATOM 1215 C CA . VAL A 1 147 ? 9.883 21.844 2.816 1 96.94 147 VAL A CA 1
ATOM 1216 C C . VAL A 1 147 ? 9.695 20.344 2.654 1 96.94 147 VAL A C 1
ATOM 1218 O O . VAL A 1 147 ? 10.625 19.562 2.9 1 96.94 147 VAL A O 1
ATOM 1221 N N . VAL A 1 148 ? 8.469 19.953 2.365 1 94.25 148 VAL A N 1
ATOM 1222 C CA . VAL A 1 148 ? 8.172 18.547 2.119 1 94.25 148 VAL A CA 1
ATOM 1223 C C . VAL A 1 148 ? 8.445 18.203 0.656 1 94.25 148 VAL A C 1
ATOM 1225 O O . VAL A 1 148 ? 8.586 19.094 -0.18 1 94.25 148 VAL A O 1
ATOM 1228 N N . PRO A 1 149 ? 8.547 16.891 0.347 1 92.69 149 PRO A N 1
ATOM 1229 C CA . PRO A 1 149 ? 8.773 16.484 -1.045 1 92.69 149 PRO A CA 1
ATOM 1230 C C . PRO A 1 149 ? 7.629 16.906 -1.968 1 92.69 149 PRO A C 1
ATOM 1232 O O . PRO A 1 149 ? 6.516 17.156 -1.501 1 92.69 149 PRO A O 1
ATOM 1235 N N . ALA A 1 150 ? 7.977 17.047 -3.26 1 91.5 150 ALA A N 1
ATOM 1236 C CA . ALA A 1 150 ? 6.996 17.359 -4.293 1 91.5 150 ALA A CA 1
ATOM 1237 C C . ALA A 1 150 ? 7.043 16.328 -5.426 1 91.5 150 ALA A C 1
ATOM 1239 O O . ALA A 1 150 ? 8.117 15.859 -5.793 1 91.5 150 ALA A O 1
ATOM 1240 N N . ILE A 1 151 ? 5.867 16.031 -5.879 1 87.56 151 ILE A N 1
ATOM 1241 C CA . ILE A 1 151 ? 5.77 15.203 -7.074 1 87.56 151 ILE A CA 1
ATOM 1242 C C . ILE A 1 151 ? 5.734 16.094 -8.312 1 87.56 151 ILE A C 1
ATOM 1244 O O . ILE A 1 151 ? 4.664 16.531 -8.742 1 87.56 151 ILE A O 1
ATOM 1248 N N . GLU A 1 152 ? 6.793 16.125 -8.961 1 91.81 152 GLU A N 1
ATOM 1249 C CA . GLU A 1 152 ? 7.008 17.125 -10.008 1 91.81 152 GLU A CA 1
ATOM 1250 C C . GLU A 1 152 ? 6.016 16.953 -11.148 1 91.81 152 GLU A C 1
ATOM 1252 O O . GLU A 1 152 ? 5.516 17.938 -11.703 1 91.81 152 GLU A O 1
ATOM 1257 N N . GLU A 1 153 ? 5.66 15.734 -11.414 1 89.69 153 GLU A N 1
ATOM 1258 C CA . GLU A 1 153 ? 4.809 15.438 -12.562 1 89.69 153 GLU A CA 1
ATOM 1259 C C . GLU A 1 153 ? 3.395 15.977 -12.352 1 89.69 153 GLU A C 1
ATOM 1261 O O . GLU A 1 153 ? 2.645 16.156 -13.312 1 89.69 153 GLU A O 1
ATOM 1266 N N . GLN A 1 154 ? 3.074 16.344 -11.172 1 87.88 154 GLN A N 1
ATOM 1267 C CA . GLN A 1 154 ? 1.706 16.75 -10.867 1 87.88 154 GLN A CA 1
ATOM 1268 C C . GLN A 1 154 ? 1.603 18.266 -10.727 1 87.88 154 GLN A C 1
ATOM 1270 O O . GLN A 1 154 ? 0.527 18.797 -10.438 1 87.88 154 GLN A O 1
ATOM 1275 N N . TRP A 1 155 ? 2.689 18.984 -10.945 1 93 155 TRP A N 1
ATOM 1276 C CA . TRP A 1 155 ? 2.713 20.438 -10.812 1 93 155 TRP A CA 1
ATOM 1277 C C . TRP A 1 155 ? 2.541 21.109 -12.172 1 93 155 TRP A C 1
ATOM 1279 O O . TRP A 1 155 ? 3.076 20.625 -13.18 1 93 155 TRP A O 1
ATOM 1289 N N . ARG A 1 156 ? 1.802 22.141 -12.25 1 93.5 156 ARG A N 1
ATOM 1290 C CA . ARG A 1 156 ? 1.649 22.953 -13.453 1 93.5 156 ARG A CA 1
ATOM 1291 C C . ARG A 1 156 ? 2.971 23.609 -13.844 1 93.5 156 ARG A C 1
ATOM 1293 O O . ARG A 1 156 ? 3.285 23.734 -15.031 1 93.5 156 ARG A O 1
ATOM 1300 N N . TYR A 1 157 ? 3.604 24.125 -12.797 1 95.5 157 TYR A N 1
ATOM 1301 C CA . TYR A 1 157 ? 4.953 24.672 -12.922 1 95.5 157 TYR A CA 1
ATOM 1302 C C . TYR A 1 157 ? 5.918 23.953 -11.984 1 95.5 157 TYR A C 1
ATOM 1304 O O . TYR A 1 157 ? 5.539 23.547 -10.883 1 95.5 157 TYR A O 1
ATOM 1312 N N . PRO A 1 158 ? 7.137 23.797 -12.43 1 96.38 158 PRO A N 1
ATOM 1313 C CA . PRO A 1 158 ? 8.055 23.047 -11.57 1 96.38 158 PRO A CA 1
ATOM 1314 C C . PRO A 1 158 ? 8.109 23.594 -10.148 1 96.38 158 PRO A C 1
ATOM 1316 O O . PRO A 1 158 ? 8.227 24.812 -9.961 1 96.38 158 PRO A O 1
ATOM 1319 N N . PRO A 1 159 ? 8.023 22.766 -9.18 1 96.81 159 PRO A N 1
ATOM 1320 C CA . PRO A 1 159 ? 7.844 23.188 -7.789 1 96.81 159 PRO A CA 1
ATOM 1321 C C . PRO A 1 159 ? 9.031 24 -7.262 1 96.81 159 PRO A C 1
ATOM 1323 O O . PRO A 1 159 ? 8.906 24.688 -6.25 1 96.81 159 PRO A O 1
ATOM 1326 N N . PHE A 1 160 ? 10.203 24 -7.938 1 97.88 160 PHE A N 1
ATOM 1327 C CA . PHE A 1 160 ? 11.375 24.672 -7.395 1 97.88 160 PHE A CA 1
ATOM 1328 C C . PHE A 1 160 ? 11.922 25.688 -8.391 1 97.88 160 PHE A C 1
ATOM 1330 O O . PHE A 1 160 ? 13.125 25.938 -8.422 1 97.88 160 PHE A O 1
ATOM 1337 N N . ASP A 1 161 ? 10.984 26.297 -9.086 1 96.38 161 ASP A N 1
ATOM 1338 C CA . ASP A 1 161 ? 11.383 27.312 -10.039 1 96.38 161 ASP A CA 1
ATOM 1339 C C . ASP A 1 161 ? 11.094 28.719 -9.508 1 96.38 161 ASP A C 1
ATOM 1341 O O . ASP A 1 161 ? 11.648 29.703 -9.984 1 96.38 161 ASP A O 1
ATOM 1345 N N . GLY A 1 162 ? 10.219 28.859 -8.578 1 96.06 162 GLY A N 1
ATOM 1346 C CA . GLY A 1 162 ? 9.812 30.172 -8.094 1 96.06 162 GLY A CA 1
ATOM 1347 C C . GLY A 1 162 ? 9.188 31.047 -9.164 1 96.06 162 GLY A C 1
ATOM 1348 O O . GLY A 1 162 ? 9.438 32.25 -9.211 1 96.06 162 GLY A O 1
ATOM 1349 N N . LYS A 1 163 ? 8.398 30.438 -9.953 1 95.75 163 LYS A N 1
ATOM 1350 C CA . LYS A 1 163 ? 7.84 31.141 -11.109 1 95.75 163 LYS A CA 1
ATOM 1351 C C . LYS A 1 163 ? 6.711 32.062 -10.688 1 95.75 163 LYS A C 1
ATOM 1353 O O . LYS A 1 163 ? 5.863 31.703 -9.867 1 95.75 163 LYS A O 1
ATOM 1358 N N . MET A 1 164 ? 6.719 33.25 -11.234 1 93.94 164 MET A N 1
ATOM 1359 C CA . MET A 1 164 ? 5.637 34.219 -11.023 1 93.94 164 MET A CA 1
ATOM 1360 C C . MET A 1 164 ? 4.656 34.188 -12.195 1 93.94 164 MET A C 1
ATOM 1362 O O . MET A 1 164 ? 5.047 34.375 -13.344 1 93.94 164 MET A O 1
ATOM 1366 N N . VAL A 1 165 ? 3.422 33.844 -11.875 1 93.88 165 VAL A N 1
ATOM 1367 C CA . VAL A 1 165 ? 2.361 33.812 -12.875 1 93.88 165 VAL A CA 1
ATOM 1368 C C . VAL A 1 165 ? 1.104 34.469 -12.32 1 93.88 165 VAL A C 1
ATOM 1370 O O . VAL A 1 165 ? 0.607 34.062 -11.266 1 93.88 165 VAL A O 1
ATOM 1373 N N . ASP A 1 166 ? 0.539 35.469 -12.953 1 90.81 166 ASP A N 1
ATOM 1374 C CA . ASP A 1 166 ? -0.708 36.156 -12.586 1 90.81 166 ASP A CA 1
ATOM 1375 C C . ASP A 1 166 ? -0.688 36.594 -11.125 1 90.81 166 ASP A C 1
ATOM 1377 O O . ASP A 1 166 ? -1.607 36.281 -10.367 1 90.81 166 ASP A O 1
ATOM 1381 N N . ASN A 1 167 ? 0.371 37.062 -10.664 1 87.69 167 ASN A N 1
ATOM 1382 C CA . ASN A 1 167 ? 0.571 37.625 -9.344 1 87.69 167 ASN A CA 1
ATOM 1383 C C . ASN A 1 167 ? 0.665 36.562 -8.266 1 87.69 167 ASN A C 1
ATOM 1385 O O . ASN A 1 167 ? 0.467 36.844 -7.082 1 87.69 167 ASN A O 1
ATOM 1389 N N . TYR A 1 168 ? 0.921 35.344 -8.773 1 90.56 168 TYR A N 1
ATOM 1390 C CA . TYR A 1 168 ? 1.24 34.281 -7.836 1 90.56 168 TYR A CA 1
ATOM 1391 C C . TYR A 1 168 ? 2.666 33.781 -8.047 1 90.56 168 TYR A C 1
ATOM 1393 O O . TYR A 1 168 ? 3.135 33.656 -9.18 1 90.56 168 TYR A O 1
ATOM 1401 N N . ILE A 1 169 ? 3.266 33.562 -6.98 1 92.69 169 ILE A N 1
ATOM 1402 C CA . ILE A 1 169 ? 4.566 32.906 -7.035 1 92.69 169 ILE A CA 1
ATOM 1403 C C . ILE A 1 169 ? 4.41 31.438 -6.68 1 92.69 169 ILE A C 1
ATOM 1405 O O . ILE A 1 169 ? 4.059 31.094 -5.547 1 92.69 169 ILE A O 1
ATOM 1409 N N . TYR A 1 170 ? 4.699 30.625 -7.691 1 94.5 170 TYR A N 1
ATOM 1410 C CA . TYR A 1 170 ? 4.562 29.188 -7.516 1 94.5 170 TYR A CA 1
ATOM 1411 C C . TYR A 1 170 ? 5.852 28.578 -6.977 1 94.5 170 TYR A C 1
ATOM 1413 O O . TYR A 1 170 ? 6.945 28.938 -7.414 1 94.5 170 TYR A O 1
ATOM 1421 N N . GLY A 1 171 ? 5.68 27.688 -5.988 1 95.75 171 GLY A N 1
ATOM 1422 C CA . GLY A 1 171 ? 6.832 26.969 -5.48 1 95.75 171 GLY A CA 1
ATOM 1423 C C . GLY A 1 171 ? 6.559 26.25 -4.18 1 95.75 171 GLY A C 1
ATOM 1424 O O . GLY A 1 171 ? 5.797 26.734 -3.34 1 95.75 171 GLY A O 1
ATOM 1425 N N . ARG A 1 172 ? 7.203 25.078 -4.035 1 95.81 172 ARG A N 1
ATOM 1426 C CA . ARG A 1 172 ? 7.168 24.406 -2.744 1 95.81 172 ARG A CA 1
ATOM 1427 C C . ARG A 1 172 ? 7.789 25.266 -1.654 1 95.81 172 ARG A C 1
ATOM 1429 O O . ARG A 1 172 ? 8.938 25.703 -1.783 1 95.81 172 ARG A O 1
ATOM 1436 N N . GLY A 1 173 ? 7.02 25.609 -0.65 1 93.75 173 GLY A N 1
ATOM 1437 C CA . GLY A 1 173 ? 7.469 26.516 0.402 1 93.75 173 GLY A CA 1
ATOM 1438 C C . GLY A 1 173 ? 6.863 27.891 0.302 1 93.75 173 GLY A C 1
ATOM 1439 O O . GLY A 1 173 ? 7.008 28.719 1.217 1 93.75 173 GLY A O 1
ATOM 1440 N N . ALA A 1 174 ? 6.121 28.125 -0.72 1 92.25 174 ALA A N 1
ATOM 1441 C CA . ALA A 1 174 ? 5.516 29.438 -0.911 1 92.25 174 ALA A CA 1
ATOM 1442 C C . ALA A 1 174 ? 4.551 29.766 0.224 1 92.25 174 ALA A C 1
ATOM 1444 O O . ALA A 1 174 ? 4.441 30.922 0.639 1 92.25 174 ALA A O 1
ATOM 1445 N N . LEU A 1 175 ? 3.908 28.75 0.701 1 88.75 175 LEU A N 1
ATOM 1446 C CA . LEU A 1 175 ? 2.988 28.938 1.816 1 88.75 175 LEU A CA 1
ATOM 1447 C C . LEU A 1 175 ? 3.578 28.391 3.109 1 88.75 175 LEU A C 1
ATOM 1449 O O . LEU A 1 175 ? 3.385 28.969 4.184 1 88.75 175 LEU A O 1
ATOM 1453 N N . ASP A 1 176 ? 4.309 27.344 3.072 1 89.5 176 ASP A N 1
ATOM 1454 C CA . ASP A 1 176 ? 4.863 26.625 4.219 1 89.5 176 ASP A CA 1
ATOM 1455 C C . ASP A 1 176 ? 6.332 26.281 3.988 1 89.5 176 ASP A C 1
ATOM 1457 O O . ASP A 1 176 ? 6.645 25.219 3.447 1 89.5 176 ASP A O 1
ATOM 1461 N N . LEU A 1 177 ? 7.301 27.234 4.312 1 92.25 177 LEU A N 1
ATOM 1462 C CA . LEU A 1 177 ? 7.059 28.438 5.102 1 92.25 177 LEU A CA 1
ATOM 1463 C C . LEU A 1 177 ? 8.039 29.547 4.723 1 92.25 177 LEU A C 1
ATOM 1465 O O . LEU A 1 177 ? 8.391 30.391 5.555 1 92.25 177 LEU A O 1
ATOM 1469 N N . LYS A 1 178 ? 8.516 29.422 3.523 1 94.75 178 LYS A N 1
ATOM 1470 C CA . LYS A 1 178 ? 9.594 30.328 3.146 1 94.75 178 LYS A CA 1
ATOM 1471 C C . LYS A 1 178 ? 9.086 31.75 2.967 1 94.75 178 LYS A C 1
ATOM 1473 O O . LYS A 1 178 ? 9.82 32.719 3.197 1 94.75 178 LYS A O 1
ATOM 1478 N N . SER A 1 179 ? 7.848 31.922 2.609 1 91.12 179 SER A N 1
ATOM 1479 C CA . SER A 1 179 ? 7.297 33.281 2.457 1 91.12 179 SER A CA 1
ATOM 1480 C C . SER A 1 179 ? 7.289 34.031 3.785 1 91.12 179 SER A C 1
ATOM 1482 O O . SER A 1 179 ? 7.656 35.188 3.842 1 91.12 179 SER A O 1
ATOM 1484 N N . ILE A 1 180 ? 6.883 33.312 4.805 1 91.25 180 ILE A N 1
ATOM 1485 C CA . ILE A 1 180 ? 6.82 33.938 6.125 1 91.25 180 ILE A CA 1
ATOM 1486 C C . ILE A 1 180 ? 8.234 34.219 6.625 1 91.25 180 ILE A C 1
ATOM 1488 O O . ILE A 1 180 ? 8.5 35.281 7.164 1 91.25 180 ILE A O 1
ATOM 1492 N N . LEU A 1 181 ? 9.133 33.312 6.461 1 95.31 181 LEU A N 1
ATOM 1493 C CA . LEU A 1 181 ? 10.516 33.531 6.848 1 95.31 181 LEU A CA 1
ATOM 1494 C C . LEU A 1 181 ? 11.102 34.75 6.148 1 95.31 181 LEU A C 1
ATOM 1496 O O . LEU A 1 181 ? 11.695 35.625 6.793 1 95.31 181 LEU A O 1
ATOM 1500 N N . MET A 1 182 ? 10.914 34.812 4.875 1 93.88 182 MET A N 1
ATOM 1501 C CA . MET A 1 182 ? 11.461 35.906 4.098 1 93.88 182 MET A CA 1
ATOM 1502 C C . MET A 1 182 ? 10.836 37.25 4.539 1 93.88 182 MET A C 1
ATOM 1504 O O . MET A 1 182 ? 11.523 38.25 4.582 1 93.88 182 MET A O 1
ATOM 1508 N N . ALA A 1 183 ? 9.555 37.219 4.848 1 90.38 183 ALA A N 1
ATOM 1509 C CA . ALA A 1 183 ? 8.883 38.406 5.316 1 90.38 183 ALA A CA 1
ATOM 1510 C C . ALA A 1 183 ? 9.492 38.906 6.629 1 90.38 183 ALA A C 1
ATOM 1512 O O . ALA A 1 183 ? 9.656 40.125 6.828 1 90.38 183 ALA A O 1
ATOM 1513 N N . ILE A 1 184 ? 9.734 38 7.52 1 92.56 184 ILE A N 1
ATOM 1514 C CA . ILE A 1 184 ? 10.344 38.344 8.797 1 92.56 184 ILE A CA 1
ATOM 1515 C C . ILE A 1 184 ? 11.695 39 8.57 1 92.56 184 ILE A C 1
ATOM 1517 O O . ILE A 1 184 ? 11.992 40.062 9.141 1 92.56 184 ILE A O 1
ATOM 1521 N N . LEU A 1 185 ? 12.492 38.438 7.703 1 95.5 185 LEU A N 1
ATOM 1522 C CA . LEU A 1 185 ? 13.836 38.938 7.441 1 95.5 185 LEU A CA 1
ATOM 1523 C C . LEU A 1 185 ? 13.781 40.281 6.691 1 95.5 185 LEU A C 1
ATOM 1525 O O . LEU A 1 185 ? 14.586 41.156 6.949 1 95.5 185 LEU A O 1
ATOM 1529 N N . GLU A 1 186 ? 12.859 40.375 5.758 1 92.69 186 GLU A N 1
ATOM 1530 C CA . GLU A 1 186 ? 12.68 41.625 5.043 1 92.69 186 GLU A CA 1
ATOM 1531 C C . GLU A 1 186 ? 12.305 42.75 6 1 92.69 186 GLU A C 1
ATOM 1533 O O . GLU A 1 186 ? 12.82 43.875 5.887 1 92.69 186 GLU A O 1
ATOM 1538 N N . ALA A 1 187 ? 11.367 42.469 6.898 1 90.31 187 ALA A N 1
ATOM 1539 C CA . ALA A 1 187 ? 10.938 43.469 7.875 1 90.31 187 ALA A CA 1
ATOM 1540 C C . ALA A 1 187 ? 12.109 43.906 8.75 1 90.31 187 ALA A C 1
ATOM 1542 O O . ALA A 1 187 ? 12.297 45.125 8.969 1 90.31 187 ALA A O 1
ATOM 1543 N N . LEU A 1 188 ? 12.859 42.969 9.227 1 92.56 188 LEU A N 1
ATOM 1544 C CA . LEU A 1 188 ? 13.992 43.281 10.086 1 92.56 188 LEU A CA 1
ATOM 1545 C C . LEU A 1 188 ? 15.055 44.062 9.312 1 92.56 188 LEU A C 1
ATOM 1547 O O . LEU A 1 188 ? 15.602 45.062 9.82 1 92.56 188 LEU A O 1
ATOM 1551 N N . GLU A 1 189 ? 15.352 43.594 8.125 1 93.06 189 GLU A N 1
ATOM 1552 C CA . GLU A 1 189 ? 16.312 44.281 7.27 1 93.06 189 GLU A CA 1
ATOM 1553 C C . GLU A 1 189 ? 15.898 45.75 7.016 1 93.06 189 GLU A C 1
ATOM 1555 O O . GLU A 1 189 ? 16.734 46.656 7.062 1 93.06 189 GLU A O 1
ATOM 1560 N N . TRP A 1 190 ? 14.688 45.906 6.746 1 89.25 190 TRP A N 1
ATOM 1561 C CA . TRP A 1 190 ? 14.141 47.219 6.488 1 89.25 190 TRP A CA 1
ATOM 1562 C C . TRP A 1 190 ? 14.266 48.125 7.719 1 89.25 190 TRP A C 1
ATOM 1564 O O . TRP A 1 190 ? 14.68 49.281 7.617 1 89.25 190 TRP A O 1
ATOM 1574 N N . MET A 1 191 ? 13.914 47.625 8.852 1 89.5 191 MET A N 1
ATOM 1575 C CA . MET A 1 191 ? 13.961 48.406 10.094 1 89.5 191 MET A CA 1
ATOM 1576 C C . MET A 1 191 ? 15.398 48.812 10.422 1 89.5 191 MET A C 1
ATOM 1578 O O . MET A 1 191 ? 15.641 49.938 10.867 1 89.5 191 MET A O 1
ATOM 1582 N N . LEU A 1 192 ? 16.312 47.906 10.211 1 92.25 192 LEU A N 1
ATOM 1583 C CA . LEU A 1 192 ? 17.719 48.219 10.477 1 92.25 192 LEU A CA 1
ATOM 1584 C C . LEU A 1 192 ? 18.25 49.25 9.484 1 92.25 192 LEU A C 1
ATOM 1586 O O . LEU A 1 192 ? 19.062 50.094 9.859 1 92.25 192 LEU A O 1
ATOM 1590 N N . THR A 1 193 ? 17.797 49.125 8.273 1 90.5 193 THR A N 1
ATOM 1591 C CA . THR A 1 193 ? 18.219 50.062 7.242 1 90.5 193 THR A CA 1
ATOM 1592 C C . THR A 1 193 ? 17.719 51.469 7.555 1 90.5 193 THR A C 1
ATOM 1594 O O . THR A 1 193 ? 18.438 52.438 7.363 1 90.5 193 THR A O 1
ATOM 1597 N N . LYS A 1 194 ? 16.531 51.531 8.062 1 87.19 194 LYS A N 1
ATOM 1598 C CA . LYS A 1 194 ? 15.922 52.844 8.375 1 87.19 194 LYS A CA 1
ATOM 1599 C C . LYS A 1 194 ? 16.312 53.312 9.766 1 87.19 194 LYS A C 1
ATOM 1601 O O . LYS A 1 194 ? 15.9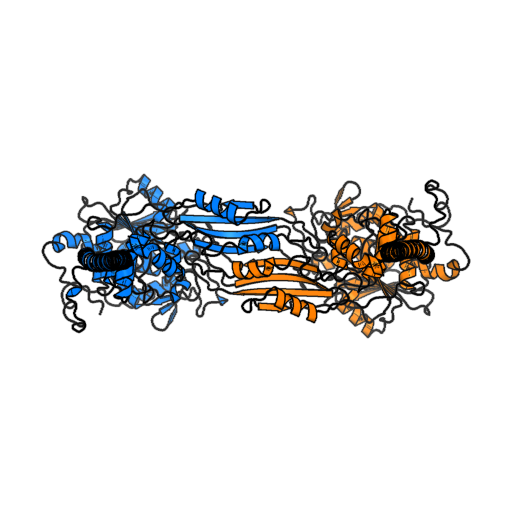22 54.406 10.188 1 87.19 194 LYS A O 1
ATOM 1606 N N . ARG A 1 195 ? 17 52.562 10.531 1 87.5 195 ARG A N 1
ATOM 1607 C CA . ARG A 1 195 ? 17.391 52.844 11.898 1 87.5 195 ARG A CA 1
ATOM 1608 C C . ARG A 1 195 ? 16.172 53.094 12.781 1 87.5 195 ARG A C 1
ATOM 1610 O O . ARG A 1 195 ? 16.141 54.062 13.555 1 87.5 195 ARG A O 1
ATOM 1617 N N . SER A 1 196 ? 15.234 52.281 12.414 1 83.88 196 SER A N 1
ATOM 1618 C CA . SER A 1 196 ? 14.039 52.344 13.25 1 83.88 196 SER A CA 1
ATOM 1619 C C . SER A 1 196 ? 14.336 51.906 14.68 1 83.88 196 SER A C 1
ATOM 1621 O O . SER A 1 196 ? 15.164 51.031 14.898 1 83.88 196 SER A O 1
ATOM 1623 N N . GLU A 1 197 ? 13.656 52.531 15.562 1 84.94 197 GLU A N 1
ATOM 1624 C CA . GLU A 1 197 ? 13.867 52.188 16.969 1 84.94 197 GLU A CA 1
ATOM 1625 C C . GLU A 1 197 ? 13.258 50.812 17.297 1 84.94 197 GLU A C 1
ATOM 1627 O O . GLU A 1 197 ? 12.125 50.531 16.906 1 84.94 197 GLU A O 1
ATOM 1632 N N . ILE A 1 198 ? 14.008 50 17.922 1 89.44 198 ILE A N 1
ATOM 1633 C CA . ILE A 1 198 ? 13.57 48.719 18.5 1 89.44 198 ILE A CA 1
ATOM 1634 C C . ILE A 1 198 ? 13.664 48.781 20.016 1 89.44 198 ILE A C 1
ATOM 1636 O O . ILE A 1 198 ? 14.758 48.875 20.578 1 89.44 198 ILE A O 1
ATOM 1640 N N . VAL A 1 199 ? 12.492 48.75 20.609 1 90.56 199 VAL A N 1
ATOM 1641 C CA . VAL A 1 199 ? 12.445 49.031 22.031 1 90.56 199 VAL A CA 1
ATOM 1642 C C . VAL A 1 199 ? 12.586 47.719 22.812 1 90.56 199 VAL A C 1
ATOM 1644 O O . VAL A 1 199 ? 13.391 47.625 23.734 1 90.56 199 VAL A O 1
ATOM 1647 N N . ARG A 1 200 ? 11.875 46.75 22.438 1 92.62 200 ARG A N 1
ATOM 1648 C CA . ARG A 1 200 ? 11.875 45.469 23.109 1 92.62 200 ARG A CA 1
ATOM 1649 C C . ARG A 1 200 ? 12.742 44.438 22.375 1 92.62 200 ARG A C 1
ATOM 1651 O O . ARG A 1 200 ? 12.656 44.312 21.141 1 92.62 200 ARG A O 1
ATOM 1658 N N . SER A 1 201 ? 13.594 43.781 23.125 1 94.88 201 SER A N 1
ATOM 1659 C CA . SER A 1 201 ? 14.391 42.719 22.531 1 94.88 201 SER A CA 1
ATOM 1660 C C . SER A 1 201 ? 13.523 41.562 22.078 1 94.88 201 SER A C 1
ATOM 1662 O O . SER A 1 201 ? 12.445 41.312 22.625 1 94.88 201 SER A O 1
ATOM 1664 N N . PHE A 1 202 ? 13.953 40.875 21.062 1 95.38 202 PHE A N 1
ATOM 1665 C CA . PHE A 1 202 ? 13.25 39.656 20.656 1 95.38 202 PHE A CA 1
ATOM 1666 C C . PHE A 1 202 ? 14.188 38.688 19.922 1 95.38 202 PHE A C 1
ATOM 1668 O O . PHE A 1 202 ? 15.32 39.062 19.609 1 95.38 202 PHE A O 1
ATOM 1675 N N . TYR A 1 203 ? 13.773 37.5 19.828 1 97.56 203 TYR A N 1
ATOM 1676 C CA . TYR A 1 203 ? 14.516 36.438 19.156 1 97.56 203 TYR A CA 1
ATOM 1677 C C . TYR A 1 203 ? 13.773 35.969 17.922 1 97.56 203 TYR A C 1
ATOM 1679 O O . TYR A 1 203 ? 12.547 35.969 17.891 1 97.56 203 TYR A O 1
ATOM 1687 N N . VAL A 1 204 ? 14.492 35.594 16.891 1 97.62 204 VAL A N 1
ATOM 1688 C CA . VAL A 1 204 ? 13.969 34.875 15.742 1 97.62 204 VAL A CA 1
ATOM 1689 C C . VAL A 1 204 ? 14.672 33.531 15.641 1 97.62 204 VAL A C 1
ATOM 1691 O O . VAL A 1 204 ? 15.891 33.438 15.484 1 97.62 204 VAL A O 1
ATOM 1694 N N . ALA A 1 205 ? 13.914 32.5 15.812 1 98.56 205 ALA A N 1
ATOM 1695 C CA . ALA A 1 205 ? 14.445 31.141 15.688 1 98.56 205 ALA A CA 1
ATOM 1696 C C . ALA A 1 205 ? 14.062 30.531 14.336 1 98.56 205 ALA A C 1
ATOM 1698 O O . ALA A 1 205 ? 12.883 30.406 14.016 1 98.56 205 ALA A O 1
ATOM 1699 N N . ILE A 1 206 ? 15.031 30.125 13.547 1 98.62 206 ILE A N 1
ATOM 1700 C CA . ILE A 1 206 ? 14.812 29.578 12.219 1 98.62 206 ILE A CA 1
ATOM 1701 C C . ILE A 1 206 ? 15.312 28.125 12.172 1 98.62 206 ILE A C 1
ATOM 1703 O O . ILE A 1 206 ? 16.516 27.891 12.164 1 98.62 206 ILE A O 1
ATOM 1707 N N . GLY A 1 207 ? 14.383 27.188 12.086 1 98.38 207 GLY A N 1
ATOM 1708 C CA . GLY A 1 207 ? 14.734 25.766 12.016 1 98.38 207 GLY A CA 1
ATOM 1709 C C . GLY A 1 207 ? 14.945 25.281 10.594 1 98.38 207 GLY A C 1
ATOM 1710 O O . GLY A 1 207 ? 14.461 25.891 9.641 1 98.38 207 GLY A O 1
ATOM 1711 N N . HIS A 1 208 ? 15.656 24.031 10.438 1 98.62 208 HIS A N 1
ATOM 1712 C CA . HIS A 1 208 ? 15.945 23.516 9.109 1 98.62 208 HIS A CA 1
ATOM 1713 C C . HIS A 1 208 ? 15.25 22.172 8.875 1 98.62 208 HIS A C 1
ATOM 1715 O O . HIS A 1 208 ? 15.398 21.562 7.809 1 98.62 208 HIS A O 1
ATOM 1721 N N . ASP A 1 209 ? 14.492 21.688 9.867 1 97.75 209 ASP A N 1
ATOM 1722 C CA . ASP A 1 209 ? 13.938 20.344 9.719 1 97.75 209 ASP A CA 1
ATOM 1723 C C . ASP A 1 209 ? 12.586 20.219 10.422 1 97.75 209 ASP A C 1
ATOM 1725 O O . ASP A 1 209 ? 12.289 19.188 11.016 1 97.75 209 ASP A O 1
ATOM 1729 N N . GLU A 1 210 ? 11.797 21.312 10.414 1 96.44 210 GLU A N 1
ATOM 1730 C CA . GLU A 1 210 ? 10.469 21.281 11.023 1 96.44 210 GLU A CA 1
ATOM 1731 C C . GLU A 1 210 ? 9.609 20.156 10.453 1 96.44 210 GLU A C 1
ATOM 1733 O O . GLU A 1 210 ? 8.906 19.469 11.195 1 96.44 210 GLU A O 1
ATOM 1738 N N . GLU A 1 211 ? 9.703 19.859 9.195 1 93.56 211 GLU A N 1
ATOM 1739 C CA . GLU A 1 211 ? 8.906 18.844 8.5 1 93.56 211 GLU A CA 1
ATOM 1740 C C . GLU A 1 211 ? 9.297 17.438 8.914 1 93.56 211 GLU A C 1
ATOM 1742 O O . GLU A 1 211 ? 8.617 16.469 8.57 1 93.56 211 GLU A O 1
ATOM 1747 N N . GLY A 1 212 ? 10.43 17.359 9.594 1 92.44 212 GLY A N 1
ATOM 1748 C CA . GLY A 1 212 ? 10.883 16.109 10.203 1 92.44 212 GLY A CA 1
ATOM 1749 C C . GLY A 1 212 ? 10.875 16.156 11.719 1 92.44 212 GLY A C 1
ATOM 1750 O O . GLY A 1 212 ? 11.75 15.578 12.367 1 92.44 212 GLY A O 1
ATOM 1751 N N . ARG A 1 213 ? 10.141 17 12.312 1 93 213 ARG A N 1
ATOM 1752 C CA . ARG A 1 213 ? 9.898 17.062 13.75 1 93 213 ARG A CA 1
ATOM 1753 C C . ARG A 1 213 ? 10.812 18.094 14.406 1 93 213 ARG A C 1
ATOM 1755 O O . ARG A 1 213 ? 10.656 18.406 15.594 1 93 213 ARG A O 1
ATOM 1762 N N . GLY A 1 214 ? 11.773 18.641 13.789 1 96.31 214 GLY A N 1
ATOM 1763 C CA . GLY A 1 214 ? 12.609 19.703 14.312 1 96.31 214 GLY A CA 1
ATOM 1764 C C . GLY A 1 214 ? 13.617 19.219 15.336 1 96.31 214 GLY A C 1
ATOM 1765 O O . GLY A 1 214 ? 14.023 19.969 16.234 1 96.31 214 GLY A O 1
ATOM 1766 N N . LEU A 1 215 ? 14.062 17.938 15.211 1 96.5 215 LEU A N 1
ATOM 1767 C CA . LEU A 1 215 ? 14.938 17.297 16.188 1 96.5 215 LEU A CA 1
ATOM 1768 C C . LEU A 1 215 ? 16.328 17.938 16.172 1 96.5 215 LEU A C 1
ATOM 1770 O O . LEU A 1 215 ? 16.984 18.031 17.203 1 96.5 215 LEU A O 1
ATOM 1774 N N . ASP A 1 216 ? 16.703 18.312 14.992 1 97.94 216 ASP A N 1
ATOM 1775 C CA . ASP A 1 216 ? 18.062 18.828 14.828 1 97.94 216 ASP A CA 1
ATOM 1776 C C . ASP A 1 216 ? 18.062 20.344 14.703 1 97.94 216 ASP A C 1
ATOM 1778 O O . ASP A 1 216 ? 19.125 20.969 14.703 1 97.94 216 ASP A O 1
ATOM 1782 N N . GLY A 1 217 ? 16.953 20.953 14.523 1 98.38 217 GLY A N 1
ATOM 1783 C CA . GLY A 1 217 ? 16.844 22.391 14.391 1 98.38 217 GLY A CA 1
ATOM 1784 C C . GLY A 1 217 ? 16.266 23.062 15.625 1 98.38 217 GLY A C 1
ATOM 1785 O O . GLY A 1 217 ? 17 23.422 16.547 1 98.38 217 GLY A O 1
ATOM 1786 N N . ALA A 1 218 ? 14.945 23.125 15.695 1 98.44 218 ALA A N 1
ATOM 1787 C CA . ALA A 1 218 ? 14.25 23.828 16.766 1 98.44 218 ALA A CA 1
ATOM 1788 C C . ALA A 1 218 ? 14.609 23.234 18.141 1 98.44 218 ALA A C 1
ATOM 1790 O O . ALA A 1 218 ? 14.789 23.984 19.109 1 98.44 218 ALA A O 1
ATOM 1791 N N . ALA A 1 219 ? 14.68 21.922 18.219 1 98.19 219 ALA A N 1
ATOM 1792 C CA . ALA A 1 219 ? 15.031 21.281 19.484 1 98.19 219 ALA A CA 1
ATOM 1793 C C . ALA A 1 219 ? 16.406 21.75 19.969 1 98.19 219 ALA A C 1
ATOM 1795 O O . ALA A 1 219 ? 16.578 22.016 21.156 1 98.19 219 ALA A O 1
ATOM 1796 N N . LYS A 1 220 ? 17.328 21.828 19.094 1 98.69 220 LYS A N 1
ATOM 1797 C CA . LYS A 1 220 ? 18.688 22.234 19.438 1 98.69 220 LYS A CA 1
ATOM 1798 C C . LYS A 1 220 ? 18.75 23.734 19.766 1 98.69 220 LYS A C 1
ATOM 1800 O O . LYS A 1 220 ? 19.531 24.156 20.609 1 98.69 220 LYS A O 1
ATOM 1805 N N . ILE A 1 221 ? 17.969 24.547 19.078 1 98.75 221 ILE A N 1
ATOM 1806 C CA . ILE A 1 221 ? 17.891 25.969 19.422 1 98.75 221 ILE A CA 1
ATOM 1807 C C . ILE A 1 221 ? 17.359 26.125 20.844 1 98.75 221 ILE A C 1
ATOM 1809 O O . ILE A 1 221 ? 17.922 26.891 21.641 1 98.75 221 ILE A O 1
ATOM 1813 N N . ALA A 1 222 ? 16.297 25.422 21.141 1 98.69 222 ALA A N 1
ATOM 1814 C CA . ALA A 1 222 ? 15.703 25.5 22.469 1 98.69 222 ALA A CA 1
ATOM 1815 C C . ALA A 1 222 ? 16.719 25.078 23.547 1 98.69 222 ALA A C 1
ATOM 1817 O O . ALA A 1 222 ? 16.797 25.688 24.609 1 98.69 222 ALA A O 1
ATOM 1818 N N . GLU A 1 223 ? 17.438 24 23.266 1 98.5 223 GLU A N 1
ATOM 1819 C CA . GLU A 1 223 ? 18.484 23.547 24.188 1 98.5 223 GLU A CA 1
ATOM 1820 C C . GLU A 1 223 ? 19.531 24.625 24.422 1 98.5 223 GLU A C 1
ATOM 1822 O O . GLU A 1 223 ? 19.922 24.875 25.562 1 98.5 223 GLU A O 1
ATOM 1827 N N . PHE A 1 224 ? 19.969 25.219 23.406 1 98.31 224 PHE A N 1
ATOM 1828 C CA . PHE A 1 224 ? 20.953 26.297 23.484 1 98.31 224 PHE A CA 1
ATOM 1829 C C . PHE A 1 224 ? 20.422 27.453 24.328 1 98.31 224 PHE A C 1
ATOM 1831 O O . PHE A 1 224 ? 21.125 27.969 25.203 1 98.31 224 PHE A O 1
ATOM 1838 N N . MET A 1 225 ? 19.203 27.875 24.047 1 98.5 225 MET A N 1
ATOM 1839 C CA . MET A 1 225 ? 18.609 29 24.75 1 98.5 225 MET A CA 1
ATOM 1840 C C . MET A 1 225 ? 18.484 28.703 26.25 1 98.5 225 MET A C 1
ATOM 1842 O O . MET A 1 225 ? 18.719 29.578 27.078 1 98.5 225 MET A O 1
ATOM 1846 N N . ARG A 1 226 ? 18.125 27.484 26.547 1 97.94 226 ARG A N 1
ATOM 1847 C CA . ARG A 1 226 ? 18.047 27.109 27.938 1 97.94 226 ARG A CA 1
ATOM 1848 C C . ARG A 1 226 ? 19.438 27.141 28.594 1 97.94 226 ARG A C 1
ATOM 1850 O O . ARG A 1 226 ? 19.594 27.641 29.703 1 97.94 226 ARG A O 1
ATOM 1857 N N . GLU A 1 227 ? 20.344 26.656 27.891 1 97.75 227 GLU A N 1
ATOM 1858 C CA . GLU A 1 227 ? 21.719 26.625 28.406 1 97.75 227 GLU A CA 1
ATOM 1859 C C . GLU A 1 227 ? 22.234 28.031 28.703 1 97.75 227 GLU A C 1
ATOM 1861 O O . GLU A 1 227 ? 22.984 28.234 29.656 1 97.75 227 GLU A O 1
ATOM 1866 N N . TYR A 1 228 ? 21.859 28.984 27.969 1 97.25 228 TYR A N 1
ATOM 1867 C CA . TYR A 1 228 ? 22.375 30.344 28.109 1 97.25 228 TYR A CA 1
ATOM 1868 C C . TYR A 1 228 ? 21.359 31.25 28.781 1 97.25 228 TYR A C 1
ATOM 1870 O O . TYR A 1 228 ? 21.484 32.469 28.75 1 97.25 228 TYR A O 1
ATOM 1878 N N . ARG A 1 229 ? 20.281 30.688 29.312 1 96.31 229 ARG A N 1
ATOM 1879 C CA . ARG A 1 229 ? 19.266 31.391 30.094 1 96.31 229 ARG A CA 1
ATOM 1880 C C . ARG A 1 229 ? 18.578 32.469 29.266 1 96.31 229 ARG A C 1
ATOM 1882 O O . ARG A 1 229 ? 18.422 33.594 29.734 1 96.31 229 ARG A O 1
ATOM 1889 N N . LEU A 1 230 ? 18.297 32.094 28.094 1 97.19 230 LEU A N 1
ATOM 1890 C CA . LEU A 1 230 ? 17.562 32.938 27.172 1 97.19 230 LEU A CA 1
ATOM 1891 C C . LEU A 1 230 ? 16.109 32.5 27.031 1 97.19 230 LEU A C 1
ATOM 1893 O O . LEU A 1 230 ? 15.43 32.844 26.078 1 97.19 230 LEU A O 1
ATOM 1897 N N . ASP A 1 231 ? 15.586 31.656 27.969 1 96.62 231 ASP A N 1
ATOM 1898 C CA . ASP A 1 231 ? 14.312 30.969 27.781 1 96.62 231 ASP A CA 1
ATOM 1899 C C . ASP A 1 231 ? 13.195 31.672 28.547 1 96.62 231 ASP A C 1
ATOM 1901 O O . ASP A 1 231 ? 12.102 31.109 28.703 1 96.62 231 ASP A O 1
ATOM 1905 N N . ASP A 1 232 ? 13.477 32.781 29.078 1 97.25 232 ASP A N 1
ATOM 1906 C CA . ASP A 1 232 ? 12.422 33.594 29.688 1 97.25 232 ASP A CA 1
ATOM 1907 C C . ASP A 1 232 ? 11.797 34.531 28.656 1 97.25 232 ASP A C 1
ATOM 1909 O O . ASP A 1 232 ? 12.297 35.656 28.422 1 97.25 232 ASP A O 1
ATOM 1913 N N . ILE A 1 233 ? 10.625 34.156 28.094 1 97.19 233 ILE A N 1
ATOM 1914 C CA . ILE A 1 233 ? 10.047 34.781 26.906 1 97.19 233 ILE A CA 1
ATOM 1915 C C . ILE A 1 233 ? 8.656 35.312 27.234 1 97.19 233 ILE A C 1
ATOM 1917 O O . ILE A 1 233 ? 7.875 34.656 27.922 1 97.19 233 ILE A O 1
ATOM 1921 N N . GLU A 1 234 ? 8.359 36.531 26.828 1 96.06 234 GLU A N 1
ATOM 1922 C CA . GLU A 1 234 ? 7.062 37.156 27.031 1 96.06 234 GLU A CA 1
ATOM 1923 C C . GLU A 1 234 ? 5.953 36.438 26.281 1 96.06 234 GLU A C 1
ATOM 1925 O O . GLU A 1 234 ? 4.906 36.125 26.859 1 96.06 234 GLU A O 1
ATOM 1930 N N . PHE A 1 235 ? 6.152 36.188 25.016 1 96.69 235 PHE A N 1
ATOM 1931 C CA . PHE A 1 235 ? 5.25 35.375 24.203 1 96.69 235 PHE A CA 1
ATOM 1932 C C . PHE A 1 235 ? 5.973 34.844 22.984 1 96.69 235 PHE A C 1
ATOM 1934 O O . PHE A 1 235 ? 7.051 35.312 22.625 1 96.69 235 PHE A O 1
ATOM 1941 N N . ILE A 1 236 ? 5.406 33.781 22.406 1 97.44 236 ILE A N 1
ATOM 1942 C CA . ILE A 1 236 ? 5.926 33.156 21.188 1 97.44 236 ILE A CA 1
ATOM 1943 C C . ILE A 1 236 ? 4.918 33.312 20.047 1 97.44 236 ILE A C 1
ATOM 1945 O O . ILE A 1 236 ? 3.713 33.156 20.266 1 97.44 236 ILE A O 1
ATOM 1949 N N . LEU A 1 237 ? 5.391 33.75 18.906 1 96.31 237 LEU A N 1
ATOM 1950 C CA . LEU A 1 237 ? 4.613 33.75 17.672 1 96.31 237 LEU A CA 1
ATOM 1951 C C . LEU A 1 237 ? 5.207 32.781 16.672 1 96.31 237 LEU A C 1
ATOM 1953 O O . LEU A 1 237 ? 6.348 32.938 16.234 1 96.31 237 LEU A O 1
ATOM 1957 N N . ASP A 1 238 ? 4.496 31.719 16.344 1 96.94 238 ASP A N 1
ATOM 1958 C CA . ASP A 1 238 ? 4.887 30.703 15.367 1 96.94 238 ASP A CA 1
ATOM 1959 C C . ASP A 1 238 ? 3.914 30.672 14.188 1 96.94 238 ASP A C 1
ATOM 1961 O O . ASP A 1 238 ? 2.936 31.422 14.164 1 96.94 238 ASP A O 1
ATOM 1965 N N . GLU A 1 239 ? 4.305 29.828 13.156 1 94.06 239 GLU A N 1
ATOM 1966 C CA . GLU A 1 239 ? 3.361 29.641 12.062 1 94.06 239 GLU A CA 1
ATOM 1967 C C . GLU A 1 239 ? 2.018 29.125 12.57 1 94.06 239 GLU A C 1
ATOM 1969 O O . GLU A 1 239 ? 1.956 28.453 13.609 1 94.06 239 GLU A O 1
ATOM 1974 N N . GLY A 1 240 ? 1.049 29.438 11.836 1 92.56 240 GLY A N 1
ATOM 1975 C CA . GLY A 1 240 ? -0.266 29 12.281 1 92.56 240 GLY A CA 1
ATOM 1976 C C . GLY A 1 240 ? -1.337 29.156 11.219 1 92.56 240 GLY A C 1
ATOM 1977 O O . GLY A 1 240 ? -1.038 29.141 10.023 1 92.56 240 GLY A O 1
ATOM 1978 N N . PRO A 1 241 ? -2.633 29.141 11.695 1 90.12 241 PRO A N 1
ATOM 1979 C CA . PRO A 1 241 ? -3.744 29.312 10.758 1 90.12 241 PRO A CA 1
ATOM 1980 C C . PRO A 1 241 ? -3.625 30.609 9.945 1 90.12 241 PRO A C 1
ATOM 1982 O O . PRO A 1 241 ? -2.918 31.531 10.344 1 90.12 241 PRO A O 1
ATOM 1985 N N . TYR A 1 242 ? -4.348 30.562 8.875 1 86.94 242 TYR A N 1
ATOM 1986 C CA . TYR A 1 242 ? -4.316 31.672 7.922 1 86.94 242 TYR A CA 1
ATOM 1987 C C . TYR A 1 242 ? -5.547 32.562 8.086 1 86.94 242 TYR A C 1
ATOM 1989 O O . TYR A 1 242 ? -6.262 32.469 9.086 1 86.94 242 TYR A O 1
ATOM 1997 N N . ILE A 1 243 ? -5.609 33.531 7.207 1 86.56 243 ILE A N 1
ATOM 1998 C CA . ILE A 1 243 ? -6.848 34.281 7.039 1 86.56 243 ILE A CA 1
ATOM 1999 C C . ILE A 1 243 ? -7.777 33.531 6.078 1 86.56 243 ILE A C 1
ATOM 2001 O O . ILE A 1 243 ? -7.492 33.438 4.883 1 86.56 243 ILE A O 1
ATOM 2005 N N . PHE A 1 244 ? -8.82 33.062 6.645 1 85.62 244 PHE A N 1
ATOM 2006 C CA . PHE A 1 244 ? -9.742 32.25 5.863 1 85.62 244 PHE A CA 1
ATOM 2007 C C . PHE A 1 244 ? -10.75 33.094 5.121 1 85.62 244 PHE A C 1
ATOM 2009 O O . PHE A 1 244 ? -11.414 33.938 5.73 1 85.62 244 PHE A O 1
ATOM 2016 N N . GLN A 1 245 ? -10.789 32.75 3.785 1 82.25 245 GLN A N 1
ATOM 2017 C CA . GLN A 1 245 ? -11.711 33.5 2.943 1 82.25 245 GLN A CA 1
ATOM 2018 C C . GLN A 1 245 ? -12.992 32.719 2.686 1 82.25 245 GLN A C 1
ATOM 2020 O O . GLN A 1 245 ? -12.945 31.594 2.182 1 82.25 245 GLN A O 1
ATOM 2025 N N . ASP A 1 246 ? -14.109 33.281 2.938 1 70.06 246 ASP A N 1
ATOM 2026 C CA . ASP A 1 246 ? -15.43 32.75 2.641 1 70.06 246 ASP A CA 1
ATOM 2027 C C . ASP A 1 246 ? -15.531 31.266 3.031 1 70.06 246 ASP A C 1
ATOM 2029 O O . ASP A 1 246 ? -16.078 30.453 2.281 1 70.06 246 ASP A O 1
ATOM 2033 N N . SER A 1 247 ? -14.922 31.047 4.109 1 64.25 247 SER A N 1
ATOM 2034 C CA . SER A 1 247 ? -14.75 29.609 4.316 1 64.25 247 SER A CA 1
ATOM 2035 C C . SER A 1 247 ? -15.516 29.141 5.547 1 64.25 247 SER A C 1
ATOM 2037 O O . SER A 1 247 ? -15.719 27.938 5.727 1 64.25 247 SER A O 1
ATOM 2039 N N . ILE A 1 248 ? -15.961 30.062 6.285 1 73.88 248 ILE A N 1
ATOM 2040 C CA . ILE A 1 248 ? -16.609 29.609 7.512 1 73.88 248 ILE A CA 1
ATOM 2041 C C . ILE A 1 248 ? -18.125 29.812 7.406 1 73.88 248 ILE A C 1
ATOM 2043 O O . ILE A 1 248 ? -18.578 30.891 7.059 1 73.88 248 ILE A O 1
ATOM 2047 N N . THR A 1 249 ? -18.797 28.828 7.621 1 72.81 249 THR A N 1
ATOM 2048 C CA . THR A 1 249 ? -20.25 28.812 7.477 1 72.81 249 THR A CA 1
ATOM 2049 C C . THR A 1 249 ? -20.891 29.922 8.289 1 72.81 249 THR A C 1
ATOM 2051 O O . THR A 1 249 ? -20.656 30.031 9.492 1 72.81 249 THR A O 1
ATOM 2054 N N . GLY A 1 250 ? -21.609 30.781 7.566 1 75.94 250 GLY A N 1
ATOM 2055 C CA . GLY A 1 250 ? -22.422 31.797 8.219 1 75.94 250 GLY A CA 1
ATOM 2056 C C . GLY A 1 250 ? -21.672 33.094 8.43 1 75.94 250 GLY A C 1
ATOM 2057 O O . GLY A 1 250 ? -22.281 34.094 8.828 1 75.94 250 GLY A O 1
ATOM 2058 N N . VAL A 1 251 ? -20.391 33.062 8.195 1 80.94 251 VAL A N 1
ATOM 2059 C CA . VAL A 1 251 ? -19.594 34.25 8.461 1 80.94 251 VAL A CA 1
ATOM 2060 C C . VAL A 1 251 ? -19.469 35.094 7.184 1 80.94 251 VAL A C 1
ATOM 2062 O O . VAL A 1 251 ? -19.219 34.531 6.109 1 80.94 251 VAL A O 1
ATOM 2065 N N . ARG A 1 252 ? -19.656 36.312 7.254 1 77.81 252 ARG A N 1
ATOM 2066 C CA . ARG A 1 252 ? -19.719 37.219 6.105 1 77.81 252 ARG A CA 1
ATOM 2067 C C . ARG A 1 252 ? -18.422 37.969 5.926 1 77.81 252 ARG A C 1
ATOM 2069 O O . ARG A 1 252 ? -18.344 38.938 5.137 1 77.81 252 ARG A O 1
ATOM 2076 N N . ARG A 1 253 ? -17.453 37.688 6.672 1 83.06 253 ARG A N 1
ATOM 2077 C CA . ARG A 1 253 ? -16.141 38.344 6.613 1 83.06 253 ARG A CA 1
ATOM 2078 C C . ARG A 1 253 ? -15.023 37.312 6.531 1 83.06 253 ARG A C 1
ATOM 2080 O O . ARG A 1 253 ? -15.219 36.125 6.867 1 83.06 253 ARG A O 1
ATOM 2087 N N . ASN A 1 254 ? -13.906 37.75 6.012 1 87.25 254 ASN A N 1
ATOM 2088 C CA . ASN A 1 254 ? -12.711 36.938 6.176 1 87.25 254 ASN A CA 1
ATOM 2089 C C . ASN A 1 254 ? -12.32 36.812 7.645 1 87.25 254 ASN A C 1
ATOM 2091 O O . ASN A 1 254 ? -12.547 37.719 8.438 1 87.25 254 ASN A O 1
ATOM 2095 N N . VAL A 1 255 ? -11.797 35.688 7.938 1 89.06 255 VAL A N 1
ATOM 2096 C CA . VAL A 1 255 ? -11.531 35.438 9.344 1 89.06 255 VAL A CA 1
ATOM 2097 C C . VAL A 1 255 ? -10.062 35.062 9.531 1 89.06 255 VAL A C 1
ATOM 2099 O O . VAL A 1 255 ? -9.555 34.125 8.914 1 89.06 255 VAL A O 1
ATOM 2102 N N . ALA A 1 256 ? -9.398 35.875 10.367 1 91 256 ALA A N 1
ATOM 2103 C CA . ALA A 1 256 ? -8.062 35.5 10.844 1 91 256 ALA A CA 1
ATOM 2104 C C . ALA A 1 256 ? -8.141 34.719 12.141 1 91 256 ALA A C 1
ATOM 2106 O O . ALA A 1 256 ? -8.75 35.156 13.117 1 91 256 ALA A O 1
ATOM 2107 N N . MET A 1 257 ? -7.57 33.562 12.117 1 92.12 257 MET A N 1
ATOM 2108 C CA . MET A 1 257 ? -7.586 32.719 13.297 1 92.12 257 MET A CA 1
ATOM 2109 C C . MET A 1 257 ? -6.203 32.656 13.945 1 92.12 257 MET A C 1
ATOM 2111 O O . MET A 1 257 ? -5.227 32.281 13.289 1 92.12 257 MET A O 1
ATOM 2115 N N . ILE A 1 258 ? -6.137 33.094 15.211 1 94.81 258 ILE A N 1
ATOM 2116 C CA . ILE A 1 258 ? -4.895 33 15.969 1 94.81 258 ILE A CA 1
ATOM 2117 C C . ILE A 1 258 ? -4.902 31.719 16.812 1 94.81 258 ILE A C 1
ATOM 2119 O O . ILE A 1 258 ? -5.734 31.562 17.703 1 94.81 258 ILE A O 1
ATOM 2123 N N . GLY A 1 259 ? -3.99 30.859 16.516 1 96.5 259 GLY A N 1
ATOM 2124 C CA . GLY A 1 259 ? -3.91 29.625 17.266 1 96.5 259 GLY A CA 1
ATOM 2125 C C . GLY A 1 259 ? -3.447 29.828 18.703 1 96.5 259 GLY A C 1
ATOM 2126 O O . GLY A 1 259 ? -2.332 30.297 18.938 1 96.5 259 GLY A O 1
ATOM 2127 N N . ILE A 1 260 ? -4.297 29.438 19.656 1 96.88 260 ILE A N 1
ATOM 2128 C CA . ILE A 1 260 ? -3.957 29.562 21.062 1 96.88 260 ILE A CA 1
ATOM 2129 C C . ILE A 1 260 ? -3.654 28.188 21.656 1 96.88 260 ILE A C 1
ATOM 2131 O O . ILE A 1 260 ? -3.279 28.062 22.812 1 96.88 260 ILE A O 1
ATOM 2135 N N . ALA A 1 261 ? -3.908 27.234 20.891 1 96.25 261 ALA A N 1
ATOM 2136 C CA . ALA A 1 261 ? -3.584 25.828 21.172 1 96.25 261 ALA A CA 1
ATOM 2137 C C . ALA A 1 261 ? -3.113 25.109 19.906 1 96.25 261 ALA A C 1
ATOM 2139 O O . ALA A 1 261 ? -3.258 25.625 18.797 1 96.25 261 ALA A O 1
ATOM 2140 N N . GLU A 1 262 ? -2.543 23.953 20.094 1 97.19 262 GLU A N 1
ATOM 2141 C CA . GLU A 1 262 ? -2.072 23.125 18.984 1 97.19 262 GLU A CA 1
ATOM 2142 C C . GLU A 1 262 ? -2.4 21.656 19.203 1 97.19 262 GLU A C 1
ATOM 2144 O O . GLU A 1 262 ? -2.184 21.125 20.297 1 97.19 262 GLU A O 1
ATOM 2149 N N . LYS A 1 263 ? -2.904 21.125 18.172 1 96.94 263 LYS A N 1
ATOM 2150 C CA . LYS A 1 263 ? -3.234 19.703 18.25 1 96.94 263 LYS A CA 1
ATOM 2151 C C . LYS A 1 263 ? -1.977 18.859 18.406 1 96.94 263 LYS A C 1
ATOM 2153 O O . LYS A 1 263 ? -0.91 19.219 17.906 1 96.94 263 LYS A O 1
ATOM 2158 N N . GLY A 1 264 ? -2.18 17.703 19.156 1 96.88 264 GLY A N 1
ATOM 2159 C CA . GLY A 1 264 ? -1.077 16.766 19.234 1 96.88 264 GLY A CA 1
ATOM 2160 C C . GLY A 1 264 ? -0.844 15.992 17.953 1 96.88 264 GLY A C 1
ATOM 2161 O O . GLY A 1 264 ? -1.547 16.203 16.969 1 96.88 264 GLY A O 1
ATOM 2162 N N . LEU A 1 265 ? 0.177 15.164 18 1 96.88 265 LEU A N 1
ATOM 2163 C CA . LEU A 1 265 ? 0.552 14.398 16.812 1 96.88 265 LEU A CA 1
ATOM 2164 C C . LEU A 1 265 ? 1.001 12.992 17.188 1 96.88 265 LEU A C 1
ATOM 2166 O O . LEU A 1 265 ? 1.792 12.82 18.125 1 96.88 265 LEU A O 1
ATOM 2170 N N . ILE A 1 266 ? 0.484 12.055 16.531 1 96.94 266 ILE A N 1
ATOM 2171 C CA . ILE A 1 266 ? 0.979 10.688 16.672 1 96.94 266 ILE A CA 1
ATOM 2172 C C . ILE A 1 266 ? 0.859 9.953 15.344 1 96.94 266 ILE A C 1
ATOM 2174 O O . ILE A 1 266 ? -0.112 10.148 14.609 1 96.94 266 ILE A O 1
ATOM 2178 N N . ASN A 1 267 ? 1.879 9.242 14.992 1 96.75 267 ASN A N 1
ATOM 2179 C CA . ASN A 1 267 ? 1.867 8.289 13.883 1 96.75 267 ASN A CA 1
ATOM 2180 C C . ASN A 1 267 ? 1.84 6.848 14.383 1 96.75 267 ASN A C 1
ATOM 2182 O O . ASN A 1 267 ? 2.619 6.477 15.266 1 96.75 267 ASN A O 1
ATOM 2186 N N . ILE A 1 268 ? 0.975 6.121 13.797 1 98.12 268 ILE A N 1
ATOM 2187 C CA . ILE A 1 268 ? 0.956 4.707 14.156 1 98.12 268 ILE A CA 1
ATOM 2188 C C . ILE A 1 268 ? 1.152 3.859 12.898 1 98.12 268 ILE A C 1
ATOM 2190 O O . ILE A 1 268 ? 0.763 4.266 11.805 1 98.12 268 ILE A O 1
ATOM 2194 N N . ARG A 1 269 ? 1.785 2.781 13.086 1 98.25 269 ARG A N 1
ATOM 2195 C CA . ARG A 1 269 ? 1.958 1.781 12.031 1 98.25 269 ARG A CA 1
ATOM 2196 C C . ARG A 1 269 ? 1.123 0.539 12.32 1 98.25 269 ARG A C 1
ATOM 2198 O O . ARG A 1 269 ? 1.188 -0.021 13.414 1 98.25 269 ARG A O 1
ATOM 2205 N N . LEU A 1 270 ? 0.314 0.154 11.383 1 98.62 270 LEU A N 1
ATOM 2206 C CA . LEU A 1 270 ? -0.374 -1.133 11.406 1 98.62 270 LEU A CA 1
ATOM 2207 C C . LEU A 1 270 ? 0.333 -2.143 10.508 1 98.62 270 LEU A C 1
ATOM 2209 O O . LEU A 1 270 ? 0.767 -1.805 9.406 1 98.62 270 LEU A O 1
ATOM 2213 N N . THR A 1 271 ? 0.494 -3.342 11.016 1 98.44 271 THR A N 1
ATOM 2214 C CA . THR A 1 271 ? 1.133 -4.402 10.242 1 98.44 271 THR A CA 1
ATOM 2215 C C . THR A 1 271 ? 0.296 -5.676 10.281 1 98.44 271 THR A C 1
ATOM 2217 O O . THR A 1 271 ? -0.157 -6.098 11.344 1 98.44 271 THR A O 1
ATOM 2220 N N . ALA A 1 272 ? 0.02 -6.23 9.164 1 97.94 272 ALA A N 1
ATOM 2221 C CA . ALA A 1 272 ? -0.611 -7.539 9.023 1 97.94 272 ALA A CA 1
ATOM 2222 C C . ALA A 1 272 ? 0.335 -8.539 8.367 1 97.94 272 ALA A C 1
ATOM 2224 O O . ALA A 1 272 ? 1.055 -8.195 7.426 1 97.94 272 ALA A O 1
ATOM 2225 N N . LYS A 1 273 ? 0.349 -9.727 8.883 1 94.06 273 LYS A N 1
ATOM 2226 C CA . LYS A 1 273 ? 1.158 -10.805 8.32 1 94.06 273 LYS A CA 1
ATOM 2227 C C . LYS A 1 273 ? 0.281 -11.945 7.816 1 94.06 273 LYS A C 1
ATOM 2229 O O . LYS A 1 273 ? -0.849 -12.117 8.281 1 94.06 273 LYS A O 1
ATOM 2234 N N . SER A 1 274 ? 0.718 -12.594 6.793 1 89.06 274 SER A N 1
ATOM 2235 C CA . SER A 1 274 ? 0.078 -13.789 6.25 1 89.06 274 SER A CA 1
ATOM 2236 C C . SER A 1 274 ? 1.094 -14.695 5.566 1 89.06 274 SER A C 1
ATOM 2238 O O . SER A 1 274 ? 2.258 -14.32 5.402 1 89.06 274 SER A O 1
ATOM 2240 N N . SER A 1 275 ? 0.664 -15.852 5.297 1 82.06 275 SER A N 1
ATOM 2241 C CA . SER A 1 275 ? 1.537 -16.828 4.641 1 82.06 275 SER A CA 1
ATOM 2242 C C . SER A 1 275 ? 1.92 -16.359 3.238 1 82.06 275 SER A C 1
ATOM 2244 O O . SER A 1 275 ? 1.099 -15.789 2.523 1 82.06 275 SER A O 1
ATOM 2246 N N . VAL A 1 276 ? 3.18 -16.578 2.959 1 80.62 276 VAL A N 1
ATOM 2247 C CA . VAL A 1 276 ? 3.686 -16.281 1.624 1 80.62 276 VAL A CA 1
ATOM 2248 C C . VAL A 1 276 ? 3.504 -17.484 0.716 1 80.62 276 VAL A C 1
ATOM 2250 O O . VAL A 1 276 ? 3.26 -18.609 1.194 1 80.62 276 VAL A O 1
ATOM 2253 N N . GLY A 1 277 ? 3.52 -17.266 -0.592 1 82.44 277 GLY A N 1
ATOM 2254 C CA . GLY A 1 277 ? 3.373 -18.359 -1.536 1 82.44 277 GLY A CA 1
ATOM 2255 C C . GLY A 1 277 ? 2.885 -17.922 -2.9 1 82.44 277 GLY A C 1
ATOM 2256 O O . GLY A 1 277 ? 2.988 -16.734 -3.246 1 82.44 277 GLY A O 1
ATOM 2257 N N . HIS A 1 278 ? 2.543 -18.953 -3.609 1 84.31 278 HIS A N 1
ATOM 2258 C CA . HIS A 1 278 ? 2.018 -18.703 -4.949 1 84.31 278 HIS A CA 1
ATOM 2259 C C . HIS A 1 278 ? 0.609 -18.125 -4.895 1 84.31 278 HIS A C 1
ATOM 2261 O O . HIS A 1 278 ? -0.234 -18.594 -4.133 1 84.31 278 HIS A O 1
ATOM 2267 N N . SER A 1 279 ? 0.337 -17.109 -5.676 1 89 279 SER A N 1
ATOM 2268 C CA . SER A 1 279 ? -0.938 -16.406 -5.613 1 89 279 SER A CA 1
ATOM 2269 C C . SER A 1 279 ? -2.08 -17.281 -6.113 1 89 279 SER A C 1
ATOM 2271 O O . SER A 1 279 ? -3.252 -16.969 -5.891 1 89 279 SER A O 1
ATOM 2273 N N . SER A 1 280 ? -1.756 -18.344 -6.762 1 88.94 280 SER A N 1
ATOM 2274 C CA . SER A 1 280 ? -2.789 -19.234 -7.285 1 88.94 280 SER A CA 1
ATOM 2275 C C . SER A 1 280 ? -3.469 -20 -6.16 1 88.94 280 SER A C 1
ATOM 2277 O O . SER A 1 280 ? -4.551 -20.562 -6.352 1 88.94 280 SER A O 1
ATOM 2279 N N . LEU A 1 281 ? -2.814 -20.141 -5.07 1 88.69 281 LEU A N 1
ATOM 2280 C CA . LEU A 1 281 ? -3.387 -20.797 -3.902 1 88.69 281 LEU A CA 1
ATOM 2281 C C . LEU A 1 281 ? -3.398 -19.859 -2.701 1 88.69 281 LEU A C 1
ATOM 2283 O O . LEU A 1 281 ? -2.725 -20.125 -1.7 1 88.69 281 LEU A O 1
ATOM 2287 N N . PRO A 1 282 ? -4.219 -18.938 -2.779 1 89.62 282 PRO A N 1
ATOM 2288 C CA . PRO A 1 282 ? -4.215 -17.922 -1.723 1 89.62 282 PRO A CA 1
ATOM 2289 C C . PRO A 1 282 ? -4.988 -18.359 -0.481 1 89.62 282 PRO A C 1
ATOM 2291 O O . PRO A 1 282 ? -5.91 -19.172 -0.578 1 89.62 282 PRO A O 1
ATOM 2294 N N . PRO A 1 283 ? -4.535 -17.875 0.65 1 89.25 283 PRO A N 1
ATOM 2295 C CA . PRO A 1 283 ? -5.41 -17.984 1.816 1 89.25 283 PRO A CA 1
ATOM 2296 C C . PRO A 1 283 ? -6.699 -17.172 1.668 1 89.25 283 PRO A C 1
ATOM 2298 O O . PRO A 1 283 ? -6.848 -16.406 0.712 1 89.25 283 PRO A O 1
ATOM 2301 N N . GLN A 1 284 ? -7.566 -17.375 2.59 1 90.75 284 GLN A N 1
ATOM 2302 C CA . GLN A 1 284 ? -8.836 -16.656 2.527 1 90.75 284 GLN A CA 1
ATOM 2303 C C . GLN A 1 284 ? -8.609 -15.148 2.453 1 90.75 284 GLN A C 1
ATOM 2305 O O . GLN A 1 284 ? -9.266 -14.461 1.666 1 90.75 284 GLN A O 1
ATOM 2310 N N . LYS A 1 285 ? -7.703 -14.68 3.316 1 93.75 285 LYS A N 1
ATOM 2311 C CA . LYS A 1 285 ? -7.297 -13.273 3.305 1 93.75 285 LYS A CA 1
ATOM 2312 C C . LYS A 1 285 ? -5.781 -13.141 3.195 1 93.75 285 LYS A C 1
ATOM 2314 O O . LYS A 1 285 ? -5.043 -13.703 4.008 1 93.75 285 LYS A O 1
ATOM 2319 N N . THR A 1 286 ? -5.352 -12.43 2.203 1 95.25 286 THR A N 1
ATOM 2320 C CA . THR A 1 286 ? -3.941 -12.062 2.176 1 95.25 286 THR A CA 1
ATOM 2321 C C . THR A 1 286 ? -3.633 -11.031 3.256 1 95.25 286 THR A C 1
ATOM 2323 O O . THR A 1 286 ? -4.547 -10.484 3.879 1 95.25 286 THR A O 1
ATOM 2326 N N . SER A 1 287 ? -2.355 -10.797 3.518 1 97.06 287 SER A N 1
ATOM 2327 C CA . SER A 1 287 ? -1.97 -9.758 4.473 1 97.06 287 SER A CA 1
ATOM 2328 C C . SER A 1 287 ? -2.533 -8.398 4.07 1 97.06 287 SER A C 1
ATOM 2330 O O . SER A 1 287 ? -2.932 -7.609 4.93 1 97.06 287 SER A O 1
ATOM 2332 N N . ILE A 1 288 ? -2.641 -8.156 2.785 1 98.25 288 ILE A N 1
ATOM 2333 C CA . ILE A 1 288 ? -3.156 -6.895 2.27 1 98.25 288 ILE A CA 1
ATOM 2334 C C . ILE A 1 288 ? -4.648 -6.781 2.574 1 98.25 288 ILE A C 1
ATOM 2336 O O . ILE A 1 288 ? -5.117 -5.742 3.051 1 98.25 288 ILE A O 1
ATOM 2340 N N . VAL A 1 289 ? -5.418 -7.824 2.346 1 98.06 289 VAL A N 1
ATOM 2341 C CA . VAL A 1 289 ? -6.863 -7.789 2.561 1 98.06 289 VAL A CA 1
ATOM 2342 C C . VAL A 1 289 ? -7.16 -7.625 4.051 1 98.06 289 VAL A C 1
ATOM 2344 O O . VAL A 1 289 ? -8.047 -6.855 4.43 1 98.06 289 VAL A O 1
ATOM 2347 N N . LYS A 1 290 ? -6.406 -8.352 4.863 1 97.62 290 LYS A N 1
ATOM 2348 C CA . LYS A 1 290 ? -6.559 -8.203 6.309 1 97.62 290 LYS A CA 1
ATOM 2349 C C . LYS A 1 290 ? -6.332 -6.758 6.742 1 97.62 290 LYS A C 1
ATOM 2351 O O . LYS A 1 290 ? -7.137 -6.195 7.484 1 97.62 290 LYS A O 1
ATOM 2356 N N . LEU A 1 291 ? -5.254 -6.215 6.309 1 98.62 291 LEU A N 1
ATOM 2357 C CA . LEU A 1 291 ? -4.902 -4.848 6.68 1 98.62 291 LEU A CA 1
ATOM 2358 C C . LEU A 1 291 ? -5.906 -3.855 6.105 1 98.62 291 LEU A C 1
ATOM 2360 O O . LEU A 1 291 ? -6.254 -2.867 6.754 1 98.62 291 LEU A O 1
ATOM 2364 N N . ALA A 1 292 ? -6.34 -4.07 4.875 1 98.5 292 ALA A N 1
ATOM 2365 C CA . ALA A 1 292 ? -7.309 -3.195 4.219 1 98.5 292 ALA A CA 1
ATOM 2366 C C . ALA A 1 292 ? -8.617 -3.137 5.004 1 98.5 292 ALA A C 1
ATOM 2368 O O . ALA A 1 292 ? -9.242 -2.08 5.102 1 98.5 292 ALA A O 1
ATOM 2369 N N . GLU A 1 293 ? -9.062 -4.234 5.547 1 97.88 293 GLU A N 1
ATOM 2370 C CA . GLU A 1 293 ? -10.266 -4.262 6.371 1 97.88 293 GLU A CA 1
ATOM 2371 C C . GLU A 1 293 ? -10.125 -3.334 7.574 1 97.88 293 GLU A C 1
ATOM 2373 O O . GLU A 1 293 ? -11.055 -2.588 7.898 1 97.88 293 GLU A O 1
ATOM 2378 N N . ALA A 1 294 ? -9.023 -3.389 8.188 1 98.25 294 ALA A N 1
ATOM 2379 C CA . ALA A 1 294 ? -8.781 -2.531 9.344 1 98.25 294 ALA A CA 1
ATOM 2380 C C . ALA A 1 294 ? -8.664 -1.067 8.922 1 98.25 294 ALA A C 1
ATOM 2382 O O . ALA A 1 294 ? -9.312 -0.195 9.508 1 98.25 294 ALA A O 1
ATOM 2383 N N . VAL A 1 295 ? -7.867 -0.812 7.93 1 98.5 295 VAL A N 1
ATOM 2384 C CA . VAL A 1 295 ? -7.531 0.532 7.473 1 98.5 295 VAL A CA 1
ATOM 2385 C C . VAL A 1 295 ? -8.789 1.237 6.973 1 98.5 295 VAL A C 1
ATOM 2387 O O . VAL A 1 295 ? -8.93 2.453 7.129 1 98.5 295 VAL A O 1
ATOM 2390 N N . SER A 1 296 ? -9.75 0.488 6.414 1 97.81 296 SER A N 1
ATOM 2391 C CA . SER A 1 296 ? -10.969 1.064 5.859 1 97.81 296 SER A CA 1
ATOM 2392 C C . SER A 1 296 ? -11.797 1.746 6.941 1 97.81 296 SER A C 1
ATOM 2394 O O . SER A 1 296 ? -12.664 2.57 6.641 1 97.81 296 SER A O 1
ATOM 2396 N N . ARG A 1 297 ? -11.508 1.519 8.18 1 97.69 297 ARG A N 1
ATOM 2397 C CA . ARG A 1 297 ? -12.25 2.092 9.297 1 97.69 297 ARG A CA 1
ATOM 2398 C C . ARG A 1 297 ? -11.656 3.43 9.719 1 97.69 297 ARG A C 1
ATOM 2400 O O . ARG A 1 297 ? -12.281 4.188 10.469 1 97.69 297 ARG A O 1
ATOM 2407 N N . PHE A 1 298 ? -10.516 3.74 9.266 1 98.19 298 PHE A N 1
ATOM 2408 C CA . PHE A 1 298 ? -9.797 4.938 9.688 1 98.19 298 PHE A CA 1
ATOM 2409 C C . PHE A 1 298 ? -10.125 6.113 8.773 1 98.19 298 PHE A C 1
ATOM 2411 O O . PHE A 1 298 ? -9.227 6.699 8.156 1 98.19 298 PHE A O 1
ATOM 2418 N N . LYS A 1 299 ? -11.422 6.52 8.766 1 95.81 299 LYS A N 1
ATOM 2419 C CA . LYS A 1 299 ? -11.852 7.758 8.125 1 95.81 299 LYS A CA 1
ATOM 2420 C C . LYS A 1 299 ? -11.422 8.977 8.938 1 95.81 299 LYS A C 1
ATOM 2422 O O . LYS A 1 299 ? -11.023 8.844 10.094 1 95.81 299 LYS A O 1
ATOM 2427 N N . SER A 1 300 ? -11.508 10.102 8.344 1 93.81 300 SER A N 1
ATOM 2428 C CA . SER A 1 300 ? -11.07 11.305 9.055 1 93.81 300 SER A CA 1
ATOM 2429 C C . SER A 1 300 ? -11.922 11.547 10.297 1 93.81 300 SER A C 1
ATOM 2431 O O . SER A 1 300 ? -11.477 12.219 11.234 1 93.81 300 SER A O 1
ATOM 2433 N N . THR A 1 301 ? -13.125 10.953 10.281 1 92.94 301 THR A N 1
ATOM 2434 C CA . THR A 1 301 ? -14.062 11.172 11.375 1 92.94 301 THR A CA 1
ATOM 2435 C C . THR A 1 301 ? -14.156 9.938 12.266 1 92.94 301 THR A C 1
ATOM 2437 O O . THR A 1 301 ? -15.18 9.703 12.914 1 92.94 301 THR A O 1
ATOM 2440 N N . ALA A 1 302 ? -13.156 9.109 12.203 1 95.38 302 ALA A N 1
ATOM 2441 C CA . ALA A 1 302 ? -13.188 7.879 12.992 1 95.38 302 ALA A CA 1
ATOM 2442 C C . ALA A 1 302 ? -13.328 8.188 14.477 1 95.38 302 ALA A C 1
ATOM 2444 O O . ALA A 1 302 ? -14.047 7.488 15.203 1 95.38 302 ALA A O 1
ATOM 2445 N N . HIS A 1 303 ? -12.672 9.227 14.969 1 96.94 303 HIS A N 1
ATOM 2446 C CA . HIS A 1 303 ? -12.766 9.633 16.375 1 96.94 303 HIS A CA 1
ATOM 2447 C C . HIS A 1 303 ? -14.016 10.477 16.609 1 96.94 303 HIS A C 1
ATOM 2449 O O . HIS A 1 303 ? -14.5 11.148 15.703 1 96.94 303 HIS A O 1
ATOM 2455 N N . PRO A 1 304 ? -14.484 10.516 17.719 1 95.06 304 PRO A N 1
ATOM 2456 C CA . PRO A 1 304 ? -15.773 11.141 18 1 95.06 304 PRO A CA 1
ATOM 2457 C C . PRO A 1 304 ? -15.719 12.664 17.953 1 95.06 304 PRO A C 1
ATOM 2459 O O . PRO A 1 304 ? -14.672 13.258 18.219 1 95.06 304 PRO A O 1
ATOM 2462 N N . ASN A 1 305 ? -16.891 13.234 17.594 1 94.75 305 ASN A N 1
ATOM 2463 C CA . ASN A 1 305 ? -17.109 14.672 17.688 1 94.75 305 ASN A CA 1
ATOM 2464 C C . ASN A 1 305 ? -17.156 15.133 19.141 1 94.75 305 ASN A C 1
ATOM 2466 O O . ASN A 1 305 ? -18.016 14.68 19.906 1 94.75 305 ASN A O 1
ATOM 2470 N N . ARG A 1 306 ? -16.281 16.109 19.484 1 93.62 306 ARG A N 1
ATOM 2471 C CA . ARG A 1 306 ? -16.188 16.562 20.859 1 93.62 306 ARG A CA 1
ATOM 2472 C C . ARG A 1 306 ? -16.516 18.047 20.969 1 93.62 306 ARG A C 1
ATOM 2474 O O . ARG A 1 306 ? -16.094 18.719 21.906 1 93.62 306 ARG A O 1
ATOM 2481 N N . PHE A 1 307 ? -17.266 18.516 20.094 1 93.81 307 PHE A N 1
ATOM 2482 C CA . PHE A 1 307 ? -17.578 19.938 20.078 1 93.81 307 PHE A CA 1
ATOM 2483 C C . PHE A 1 307 ? -18.156 20.391 21.406 1 93.81 307 PHE A C 1
ATOM 2485 O O . PHE A 1 307 ? -19.031 19.734 21.969 1 93.81 307 PHE A O 1
ATOM 2492 N N . GLY A 1 308 ? -17.672 21.531 21.828 1 90.5 308 GLY A N 1
ATOM 2493 C CA . GLY A 1 308 ? -18.203 22.172 23.031 1 90.5 308 GLY A CA 1
ATOM 2494 C C . GLY A 1 308 ? -17.375 21.906 24.266 1 90.5 308 GLY A C 1
ATOM 2495 O O . GLY A 1 308 ? -17.594 22.531 25.312 1 90.5 308 GLY A O 1
ATOM 2496 N N . GLN A 1 309 ? -16.375 21.172 24.156 1 90.25 309 GLN A N 1
ATOM 2497 C CA . GLN A 1 309 ? -15.609 20.781 25.328 1 90.25 309 GLN A CA 1
ATOM 2498 C C . GLN A 1 309 ? -14.25 21.469 25.344 1 90.25 309 GLN A C 1
ATOM 2500 O O . GLN A 1 309 ? -13.602 21.547 26.391 1 90.25 309 GLN A O 1
ATOM 2505 N N . GLY A 1 310 ? -13.867 21.969 24.25 1 89.69 310 GLY A N 1
ATOM 2506 C CA . GLY A 1 310 ? -12.516 22.484 24.141 1 89.69 310 GLY A CA 1
ATOM 2507 C C . GLY A 1 310 ? -12.469 23.922 23.656 1 89.69 310 GLY A C 1
ATOM 2508 O O . GLY A 1 310 ? -13.445 24.672 23.797 1 89.69 310 GLY A O 1
ATOM 2509 N N . PRO A 1 311 ? -11.273 24.359 23.219 1 91.25 311 PRO A N 1
ATOM 2510 C CA . PRO A 1 311 ? -11.07 25.75 22.844 1 91.25 311 PRO A CA 1
ATOM 2511 C C . PRO A 1 311 ? -11.891 26.156 21.609 1 91.25 311 PRO A C 1
ATOM 2513 O O . PRO A 1 311 ? -12.086 27.344 21.375 1 91.25 311 PRO A O 1
ATOM 2516 N N . GLU A 1 312 ? -12.383 25.188 20.844 1 91.19 312 GLU A N 1
ATOM 2517 C CA . GLU A 1 312 ? -13.164 25.484 19.641 1 91.19 312 GLU A CA 1
ATOM 2518 C C . GLU A 1 312 ? -14.477 26.172 20 1 91.19 312 GLU A C 1
ATOM 2520 O O . GLU A 1 312 ? -15.055 26.891 19.188 1 91.19 312 GLU A O 1
ATOM 2525 N N . ARG A 1 313 ? -14.953 25.953 21.203 1 90.75 313 ARG A N 1
ATOM 2526 C CA . ARG A 1 313 ? -16.172 26.641 21.641 1 90.75 313 ARG A CA 1
ATOM 2527 C C . ARG A 1 313 ? -15.992 28.141 21.609 1 90.75 313 ARG A C 1
ATOM 2529 O O . ARG A 1 313 ? -16.844 28.875 21.094 1 90.75 313 ARG A O 1
ATOM 2536 N N . GLU A 1 314 ? -14.883 28.578 22.156 1 89.25 314 GLU A N 1
ATOM 2537 C CA . GLU A 1 314 ? -14.578 30 22.156 1 89.25 314 GLU A CA 1
ATOM 2538 C C . GLU A 1 314 ? -14.398 30.531 20.734 1 89.25 314 GLU A C 1
ATOM 2540 O O . GLU A 1 314 ? -14.75 31.672 20.438 1 89.25 314 GLU A O 1
ATOM 2545 N N . THR A 1 315 ? -13.828 29.734 19.953 1 90.69 315 THR A N 1
ATOM 2546 C CA . THR A 1 315 ? -13.648 30.109 18.547 1 90.69 315 THR A CA 1
ATOM 2547 C C . THR A 1 315 ? -14.992 30.406 17.891 1 90.69 315 THR A C 1
ATOM 2549 O O . THR A 1 315 ? -15.172 31.453 17.266 1 90.69 315 THR A O 1
ATOM 2552 N N . ILE A 1 316 ? -15.938 29.531 18.078 1 89.94 316 ILE A N 1
ATOM 2553 C CA . ILE A 1 316 ? -17.234 29.641 17.438 1 89.94 316 ILE A CA 1
ATOM 2554 C C . ILE A 1 316 ? -18.016 30.812 18.047 1 89.94 316 ILE A C 1
ATOM 2556 O O . ILE A 1 316 ? -18.656 31.578 17.328 1 89.94 316 ILE A O 1
ATOM 2560 N N . GLU A 1 317 ? -17.922 30.953 19.312 1 89.06 317 GLU A N 1
ATOM 2561 C CA . GLU A 1 317 ? -18.594 32.062 19.969 1 89.06 317 GLU A CA 1
ATOM 2562 C C . GLU A 1 317 ? -18.031 33.406 19.484 1 89.06 317 GLU A C 1
ATOM 2564 O O . GLU A 1 317 ? -18.781 34.375 19.297 1 89.06 317 GLU A O 1
ATOM 2569 N N . SER A 1 318 ? -16.781 33.438 19.281 1 88.25 318 SER A N 1
ATOM 2570 C CA . SER A 1 318 ? -16.109 34.656 18.859 1 88.25 318 SER A CA 1
ATOM 2571 C C . SER A 1 318 ? -16.484 35.031 17.422 1 88.25 318 SER A C 1
ATOM 2573 O O . SER A 1 318 ? -16.297 36.156 17 1 88.25 318 SER A O 1
ATOM 2575 N N . LEU A 1 319 ? -17.047 34.125 16.703 1 87.94 319 LEU A N 1
ATOM 2576 C CA . LEU A 1 319 ? -17.453 34.375 15.32 1 87.94 319 LEU A CA 1
ATOM 2577 C C . LEU A 1 319 ? -18.828 35.031 15.273 1 87.94 319 LEU A C 1
ATOM 2579 O O . LEU A 1 319 ? -19.188 35.625 14.258 1 87.94 319 LEU A O 1
ATOM 2583 N N . ALA A 1 320 ? -19.531 34.969 16.312 1 86.62 320 ALA A N 1
ATOM 2584 C CA . ALA A 1 320 ? -20.953 35.312 16.344 1 86.62 320 ALA A CA 1
ATOM 2585 C C . ALA A 1 320 ? -21.188 36.719 15.844 1 86.62 320 ALA A C 1
ATOM 2587 O O . ALA A 1 320 ? -22.094 36.969 15.031 1 86.62 320 ALA A O 1
ATOM 2588 N N . PRO A 1 321 ? -20.391 37.656 16.219 1 83.19 321 PRO A N 1
ATOM 2589 C CA . PRO A 1 321 ? -20.656 39.031 15.805 1 83.19 321 PRO A CA 1
ATOM 2590 C C . PRO A 1 321 ? -20.531 39.219 14.297 1 83.19 321 PRO A C 1
ATOM 2592 O O . PRO A 1 321 ? -21.031 40.219 13.758 1 83.19 321 PRO A O 1
ATOM 2595 N N . TYR A 1 322 ? -19.906 38.344 13.68 1 83.69 322 TYR A N 1
ATOM 2596 C CA . TYR A 1 322 ? -19.609 38.5 12.258 1 83.69 322 TYR A CA 1
ATOM 2597 C C . TYR A 1 322 ? -20.516 37.656 11.398 1 83.69 322 TYR A C 1
ATOM 2599 O O . TYR A 1 322 ? -20.328 37.562 10.18 1 83.69 322 TYR A O 1
ATOM 2607 N N . CYS A 1 323 ? -21.453 37.062 12.016 1 85 323 CYS A N 1
ATOM 2608 C CA . CYS A 1 323 ? -22.297 36.094 11.32 1 85 323 CYS A CA 1
ATOM 2609 C C . CYS A 1 323 ? -23.656 36.719 10.969 1 85 323 CYS A C 1
ATOM 2611 O O . CYS A 1 323 ? -23.984 37.812 11.422 1 85 323 CYS A O 1
ATOM 2613 N N . SER A 1 324 ? -24.328 35.938 10.039 1 83.44 324 SER A N 1
ATOM 2614 C CA . SER A 1 324 ? -25.719 36.281 9.789 1 83.44 324 SER A CA 1
ATOM 2615 C C . SER A 1 324 ? -26.578 36.062 11.039 1 83.44 324 SER A C 1
ATOM 2617 O O . SER A 1 324 ? -26.141 35.406 11.992 1 83.44 324 SER A O 1
ATOM 2619 N N . LEU A 1 325 ? -27.766 36.594 11.008 1 83.12 325 LEU A N 1
ATOM 2620 C CA . LEU A 1 325 ? -28.641 36.562 12.18 1 83.12 325 LEU A CA 1
ATOM 2621 C C . LEU A 1 325 ? -28.875 35.125 12.633 1 83.12 325 LEU A C 1
ATOM 2623 O O . LEU A 1 325 ? -28.844 34.812 13.828 1 83.12 325 LEU A O 1
ATOM 2627 N N . PHE A 1 326 ? -29.172 34.281 11.703 1 86.69 326 PHE A N 1
ATOM 2628 C CA . PHE A 1 326 ? -29.438 32.906 12.016 1 86.69 326 PHE A CA 1
ATOM 2629 C C . PHE A 1 326 ? -28.266 32.281 12.758 1 86.69 326 PHE A C 1
ATOM 2631 O O . PHE A 1 326 ? -28.438 31.688 13.828 1 86.69 326 PHE A O 1
ATOM 2638 N N . TYR A 1 327 ? -27.094 32.438 12.289 1 88.31 327 TYR A N 1
ATOM 2639 C CA . TYR A 1 327 ? -25.891 31.859 12.891 1 88.31 327 TYR A CA 1
ATOM 2640 C C . TYR A 1 327 ? -25.5 32.594 14.156 1 88.31 327 TYR A C 1
ATOM 2642 O O . TYR A 1 327 ? -24.953 32 15.086 1 88.31 327 TYR A O 1
ATOM 2650 N N . LYS A 1 328 ? -25.766 33.844 14.164 1 88 328 LYS A N 1
ATOM 2651 C CA . LYS A 1 328 ? -25.531 34.625 15.375 1 88 328 LYS A CA 1
ATOM 2652 C C . LYS A 1 328 ? -26.281 34.031 16.562 1 88 328 LYS A C 1
ATOM 2654 O O . LYS A 1 328 ? -25.719 33.906 17.656 1 88 328 LYS A O 1
ATOM 2659 N N . ILE A 1 329 ? -27.453 33.656 16.297 1 88.69 329 ILE A N 1
ATOM 2660 C CA . ILE A 1 329 ? -28.281 33.062 17.344 1 88.69 329 ILE A CA 1
ATOM 2661 C C . ILE A 1 329 ? -27.703 31.719 17.75 1 88.69 329 ILE A C 1
ATOM 2663 O O . ILE A 1 329 ? -27.609 31.406 18.953 1 88.69 329 ILE A O 1
ATOM 2667 N N . LEU A 1 330 ? -27.344 30.969 16.844 1 89.81 330 LEU A N 1
ATOM 2668 C CA . LEU A 1 330 ? -26.797 29.641 17.109 1 89.81 330 LEU A CA 1
ATOM 2669 C C . LEU A 1 330 ? -25.5 29.734 17.906 1 89.81 330 LEU A C 1
ATOM 2671 O O . LEU A 1 330 ? -25.344 29.047 18.922 1 89.81 330 LEU A O 1
ATOM 2675 N N . TYR A 1 331 ? -24.609 30.641 17.5 1 89.44 331 TYR A N 1
ATOM 2676 C CA . TYR A 1 331 ? -23.266 30.688 18.047 1 89.44 331 TYR A CA 1
ATOM 2677 C C . TYR A 1 331 ? -23.25 31.344 19.422 1 89.44 331 TYR A C 1
ATOM 2679 O O . TYR A 1 331 ? -22.328 31.109 20.219 1 89.44 331 TYR A O 1
ATOM 2687 N N . THR A 1 332 ? -24.25 32.156 19.703 1 89.38 332 THR A N 1
ATOM 2688 C CA . THR A 1 332 ? -24.312 32.844 21 1 89.38 332 THR A CA 1
ATOM 2689 C C . THR A 1 332 ? -25.062 31.984 22.016 1 89.38 332 THR A C 1
ATOM 2691 O O . THR A 1 332 ? -25.031 32.281 23.219 1 89.38 332 THR A O 1
ATOM 2694 N N . ASN A 1 333 ? -25.766 30.922 21.547 1 90.81 333 ASN A N 1
ATOM 2695 C CA . ASN A 1 333 ? -26.531 30.047 22.438 1 90.81 333 ASN A CA 1
ATOM 2696 C C . ASN A 1 333 ? -26.109 28.594 22.312 1 90.81 333 ASN A C 1
ATOM 2698 O O . ASN A 1 333 ? -26.953 27.703 22.109 1 90.81 333 ASN A O 1
ATOM 2702 N N . LEU A 1 334 ? -24.906 28.406 22.5 1 91 334 LEU A N 1
ATOM 2703 C CA . LEU A 1 334 ? -24.344 27.062 22.312 1 91 334 LEU A CA 1
ATOM 2704 C C . LEU A 1 334 ? -24.812 26.125 23.422 1 91 334 LEU A C 1
ATOM 2706 O O . LEU A 1 334 ? -24.812 24.906 23.25 1 91 334 LEU A O 1
ATOM 2710 N N . TRP A 1 335 ? -25.219 26.672 24.578 1 89.12 335 TRP A N 1
ATOM 2711 C CA . TRP A 1 335 ? -25.766 25.844 25.656 1 89.12 335 TRP A CA 1
ATOM 2712 C C . TRP A 1 335 ? -27 25.078 25.172 1 89.12 335 TRP A C 1
ATOM 2714 O O . TRP A 1 335 ? -27.281 23.984 25.672 1 89.12 335 TRP A O 1
ATOM 2724 N N . LEU A 1 336 ? -27.672 25.578 24.219 1 90.38 336 LEU A N 1
ATOM 2725 C CA . LEU A 1 336 ? -28.875 24.969 23.688 1 90.38 336 LEU A CA 1
ATOM 2726 C C . LEU A 1 336 ? -28.609 24.328 22.328 1 90.38 336 LEU A C 1
ATOM 2728 O O . LEU A 1 336 ? -29.078 23.219 22.062 1 90.38 336 LEU A O 1
ATOM 2732 N N . PHE A 1 337 ? -27.875 25 21.469 1 92.31 337 PHE A N 1
ATOM 2733 C CA . PHE A 1 337 ? -27.734 24.594 20.078 1 92.31 337 PHE A CA 1
ATOM 2734 C C . PHE A 1 337 ? -26.406 23.875 19.844 1 92.31 337 PHE A C 1
ATOM 2736 O O . PHE A 1 337 ? -26.031 23.625 18.703 1 92.31 337 PHE A O 1
ATOM 2743 N N . GLY A 1 338 ? -25.719 23.562 20.859 1 91.44 338 GLY A N 1
ATOM 2744 C CA . GLY A 1 338 ? -24.422 22.906 20.781 1 91.44 338 GLY A CA 1
ATOM 2745 C C . GLY A 1 338 ? -24.406 21.703 19.875 1 91.44 338 GLY A C 1
ATOM 2746 O O . GLY A 1 338 ? -23.594 21.609 18.969 1 91.44 338 GLY A O 1
ATOM 2747 N N . PRO A 1 339 ? -25.312 20.797 20.125 1 92.12 339 PRO A N 1
ATOM 2748 C CA . PRO A 1 339 ? -25.344 19.594 19.297 1 92.12 339 PRO A CA 1
ATOM 2749 C C . PRO A 1 339 ? -25.594 19.891 17.828 1 92.12 339 PRO A C 1
ATOM 2751 O O . PRO A 1 339 ? -24.984 19.281 16.938 1 92.12 339 PRO A O 1
ATOM 2754 N N . LEU A 1 340 ? -26.438 20.797 17.562 1 92 340 LEU A N 1
ATOM 2755 C CA . LEU A 1 340 ? -26.734 21.172 16.188 1 92 340 LEU A CA 1
ATOM 2756 C C . LEU A 1 340 ? -25.516 21.812 15.523 1 92 340 LEU A C 1
ATOM 2758 O O . LEU A 1 340 ? -25.188 21.484 14.375 1 92 340 LEU A O 1
ATOM 2762 N N . VAL A 1 341 ? -24.875 22.703 16.219 1 91.06 341 VAL A N 1
ATOM 2763 C CA . VAL A 1 341 ? -23.688 23.344 15.688 1 91.06 341 VAL A CA 1
ATOM 2764 C C . VAL A 1 341 ? -22.578 22.312 15.461 1 91.06 341 VAL A C 1
ATOM 2766 O O . VAL A 1 341 ? -21.891 22.344 14.438 1 91.06 341 VAL A O 1
ATOM 2769 N N . GLY A 1 342 ? -22.453 21.406 16.422 1 91.44 342 GLY A N 1
ATOM 2770 C CA . GLY A 1 342 ? -21.484 20.328 16.25 1 91.44 342 GLY A CA 1
ATOM 2771 C C . GLY A 1 342 ? -21.688 19.531 14.984 1 91.44 342 GLY A C 1
ATOM 2772 O O . GLY A 1 342 ? -20.719 19.172 14.305 1 91.44 342 GLY A O 1
ATOM 2773 N N . TYR A 1 343 ? -22.891 19.25 14.703 1 89.94 343 TYR A N 1
ATOM 2774 C CA . TYR A 1 343 ? -23.234 18.5 13.492 1 89.94 343 TYR A CA 1
ATOM 2775 C C . TYR A 1 343 ? -22.922 19.312 12.242 1 89.94 343 TYR A C 1
ATOM 2777 O O . TYR A 1 343 ? -22.406 18.766 11.266 1 89.94 343 TYR A O 1
ATOM 2785 N N . LEU A 1 344 ? -23.188 20.547 12.273 1 86.56 344 LEU A N 1
ATOM 2786 C CA . LEU A 1 344 ? -22.953 21.422 11.125 1 86.56 344 LEU A CA 1
ATOM 2787 C C . LEU A 1 344 ? -21.469 21.562 10.836 1 86.56 344 LEU A C 1
ATOM 2789 O O . LEU A 1 344 ? -21.062 21.656 9.672 1 86.56 344 LEU A O 1
ATOM 2793 N N . LEU A 1 345 ? -20.688 21.531 11.859 1 87.5 345 LEU A N 1
ATOM 2794 C CA . LEU A 1 345 ? -19.25 21.719 11.719 1 87.5 345 LEU A CA 1
ATOM 2795 C C . LEU A 1 345 ? -18.594 20.484 11.117 1 87.5 345 LEU A C 1
ATOM 2797 O O . LEU A 1 345 ? -17.516 20.562 10.531 1 87.5 345 LEU A O 1
ATOM 2801 N N . GLU A 1 346 ? -19.219 19.344 11.195 1 86.69 346 GLU A N 1
ATOM 2802 C CA . GLU A 1 346 ? -18.656 18.078 10.742 1 86.69 346 GLU A CA 1
ATOM 2803 C C . GLU A 1 346 ? -18.531 18.031 9.219 1 86.69 346 GLU A C 1
ATOM 2805 O O . GLU A 1 346 ? -17.719 17.281 8.68 1 86.69 346 GLU A O 1
ATOM 2810 N N . ASN A 1 347 ? -19.266 18.812 8.594 1 79.62 347 ASN A N 1
ATOM 2811 C CA . ASN A 1 347 ? -19.328 18.734 7.133 1 79.62 347 ASN A CA 1
ATOM 2812 C C . ASN A 1 347 ? -18.25 19.594 6.488 1 79.62 347 ASN A C 1
ATOM 2814 O O . ASN A 1 347 ? -18.062 19.562 5.27 1 79.62 347 ASN A O 1
ATOM 2818 N N . ASP A 1 348 ? -17.547 20.328 7.309 1 74.5 348 ASP A N 1
ATOM 2819 C CA . ASP A 1 348 ? -16.422 21.141 6.855 1 74.5 348 ASP A CA 1
ATOM 2820 C C . ASP A 1 348 ? -15.08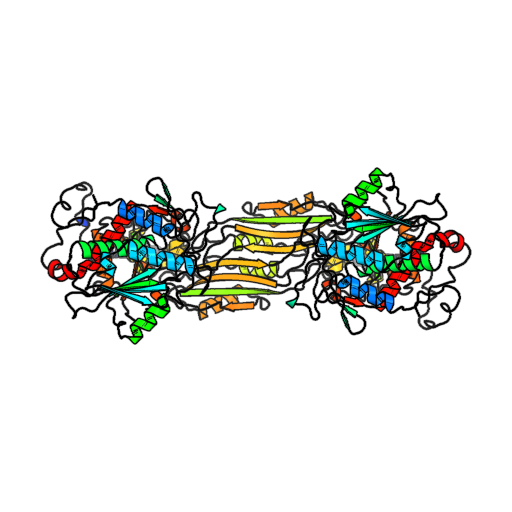6 20.547 7.305 1 74.5 348 ASP A C 1
ATOM 2822 O O . ASP A 1 348 ? -14.859 20.344 8.5 1 74.5 348 ASP A O 1
ATOM 2826 N N . PRO A 1 349 ? -14.164 20.25 6.301 1 76.25 349 PRO A N 1
ATOM 2827 C CA . PRO A 1 349 ? -12.914 19.609 6.691 1 76.25 349 PRO A CA 1
ATOM 2828 C C . PRO A 1 349 ? -12.133 20.406 7.734 1 76.25 349 PRO A C 1
ATOM 2830 O O . PRO A 1 349 ? -11.57 19.812 8.664 1 76.25 349 PRO A O 1
ATOM 2833 N N . LEU A 1 350 ? -12.062 21.688 7.57 1 78.94 350 LEU A N 1
ATOM 2834 C CA . LEU A 1 350 ? -11.336 22.516 8.531 1 78.94 350 LEU A CA 1
ATOM 2835 C C . LEU A 1 350 ? -12 22.469 9.898 1 78.94 350 LEU A C 1
ATOM 2837 O O . LEU A 1 350 ? -11.352 22.172 10.906 1 78.94 350 LEU A O 1
ATOM 2841 N N . LEU A 1 351 ? -13.289 22.734 9.906 1 83.62 351 LEU A N 1
ATOM 2842 C CA . LEU A 1 351 ? -13.984 22.828 11.188 1 83.62 351 LEU A CA 1
ATOM 2843 C C . LEU A 1 351 ? -14.102 21.453 11.836 1 83.62 351 LEU A C 1
ATOM 2845 O O . LEU A 1 351 ? -14.062 21.344 13.07 1 83.62 351 LEU A O 1
ATOM 2849 N N . SER A 1 352 ? -14.219 20.5 11.008 1 88.75 352 SER A N 1
ATOM 2850 C CA . SER A 1 352 ? -14.25 19.141 11.539 1 88.75 352 SER A CA 1
ATOM 2851 C C . SER A 1 352 ? -12.953 18.812 12.273 1 88.75 352 SER A C 1
ATOM 2853 O O . SER A 1 352 ? -12.977 18.094 13.281 1 88.75 352 SER A O 1
ATOM 2855 N N . SER A 1 353 ? -11.898 19.281 11.781 1 89.56 353 SER A N 1
ATOM 2856 C CA . SER A 1 353 ? -10.602 19.016 12.391 1 89.56 353 SER A CA 1
ATOM 2857 C C . SER A 1 353 ? -10.492 19.656 13.766 1 89.56 353 SER A C 1
ATOM 2859 O O . SER A 1 353 ? -9.703 19.219 14.602 1 89.56 353 SER A O 1
ATOM 2861 N N . LEU A 1 354 ? -11.297 20.672 13.984 1 91.69 354 LEU A N 1
ATOM 2862 C CA . LEU A 1 354 ? -11.195 21.422 15.227 1 91.69 354 LEU A CA 1
ATOM 2863 C C . LEU A 1 354 ? -11.984 20.75 16.344 1 91.69 354 LEU A C 1
ATOM 2865 O O . LEU A 1 354 ? -11.805 21.062 17.516 1 91.69 354 LEU A O 1
ATOM 2869 N N . ILE A 1 355 ? -12.805 19.781 15.984 1 94.06 355 ILE A N 1
ATOM 2870 C CA . ILE A 1 355 ? -13.742 19.328 17 1 94.06 355 ILE A CA 1
ATOM 2871 C C . ILE A 1 355 ? -13.477 17.859 17.328 1 94.06 355 ILE A C 1
ATOM 2873 O O . ILE A 1 355 ? -14.273 17.219 18.016 1 94.06 355 ILE A O 1
ATOM 2877 N N . ARG A 1 356 ? -12.422 17.328 16.797 1 96 356 ARG A N 1
ATOM 2878 C CA . ARG A 1 356 ? -12.078 15.938 17.062 1 96 356 ARG A CA 1
ATOM 2879 C C . ARG A 1 356 ? -10.609 15.664 16.766 1 96 356 ARG A C 1
ATOM 2881 O O . ARG A 1 356 ? -9.914 16.516 16.219 1 96 356 ARG A O 1
ATOM 2888 N N . THR A 1 357 ? -10.133 14.516 17.25 1 97 357 THR A N 1
ATOM 2889 C CA . THR A 1 357 ? -8.891 13.969 16.719 1 97 357 THR A CA 1
ATOM 2890 C C . THR A 1 357 ? -9.062 13.578 15.25 1 97 357 THR A C 1
ATOM 2892 O O . THR A 1 357 ? -9.961 12.812 14.906 1 97 357 THR A O 1
ATOM 2895 N N . SER A 1 358 ? -8.281 14.164 14.414 1 96 358 SER A N 1
ATOM 2896 C CA . SER A 1 358 ? -8.359 13.875 12.992 1 96 358 SER A CA 1
ATOM 2897 C C . SER A 1 358 ? -7.477 12.688 12.617 1 96 358 SER A C 1
ATOM 2899 O O . SER A 1 358 ? -6.402 12.5 13.195 1 96 358 SER A O 1
ATOM 2901 N N . THR A 1 359 ? -7.953 11.969 11.695 1 97.25 359 THR A N 1
ATOM 2902 C CA . THR A 1 359 ? -7.273 10.75 11.273 1 97.25 359 THR A CA 1
ATOM 2903 C C . THR A 1 359 ? -7.027 10.758 9.773 1 97.25 359 THR A C 1
ATOM 2905 O O . THR A 1 359 ? -7.926 11.078 8.992 1 97.25 359 THR A O 1
ATOM 2908 N N . ALA A 1 360 ? -5.793 10.438 9.359 1 96.81 360 ALA A N 1
ATOM 2909 C CA . ALA A 1 360 ? -5.449 10.32 7.941 1 96.81 360 ALA A CA 1
ATOM 2910 C C . ALA A 1 360 ? -4.523 9.133 7.699 1 96.81 360 ALA A C 1
ATOM 2912 O O . ALA A 1 360 ? -3.459 9.031 8.312 1 96.81 360 ALA A O 1
ATOM 2913 N N . VAL A 1 361 ? -4.973 8.242 6.828 1 98.19 361 VAL A N 1
ATOM 2914 C CA . VAL A 1 361 ? -4.055 7.203 6.379 1 98.19 361 VAL A CA 1
ATOM 2915 C C . VAL A 1 361 ? -3.148 7.75 5.277 1 98.19 361 VAL A C 1
ATOM 2917 O O . VAL A 1 361 ? -3.631 8.164 4.219 1 98.19 361 VAL A O 1
ATOM 2920 N N . THR A 1 362 ? -1.821 7.641 5.477 1 96.69 362 THR A N 1
ATOM 2921 C CA . THR A 1 362 ? -0.935 8.398 4.602 1 96.69 362 THR A CA 1
ATOM 2922 C C . THR A 1 362 ? -0.052 7.457 3.783 1 96.69 362 THR A C 1
ATOM 2924 O O . THR A 1 362 ? 0.458 7.84 2.727 1 96.69 362 THR A O 1
ATOM 2927 N N . ILE A 1 363 ? 0.166 6.305 4.301 1 97.31 363 ILE A N 1
ATOM 2928 C CA . ILE A 1 363 ? 0.983 5.336 3.58 1 97.31 363 ILE A CA 1
ATOM 2929 C C . ILE A 1 363 ? 0.35 3.949 3.684 1 97.31 363 ILE A C 1
ATOM 2931 O O . ILE A 1 363 ? -0.186 3.582 4.734 1 97.31 363 ILE A O 1
ATOM 2935 N N . PHE A 1 364 ? 0.392 3.174 2.668 1 98.31 364 PHE A N 1
ATOM 2936 C CA . PHE A 1 364 ? 0.058 1.757 2.6 1 98.31 364 PHE A CA 1
ATOM 2937 C C . PHE A 1 364 ? 1.002 1.023 1.654 1 98.31 364 PHE A C 1
ATOM 2939 O O . PHE A 1 364 ? 1.2 1.448 0.514 1 98.31 364 PHE A O 1
ATOM 2946 N N . LYS A 1 365 ? 1.6 -0.06 2.145 1 97.38 365 LYS A N 1
ATOM 2947 C CA . LYS A 1 365 ? 2.541 -0.835 1.343 1 97.38 365 LYS A CA 1
ATOM 2948 C C . LYS A 1 365 ? 2.357 -2.332 1.575 1 97.38 365 LYS A C 1
ATOM 2950 O O . LYS A 1 365 ? 2.23 -2.777 2.719 1 97.38 365 LYS A O 1
ATOM 2955 N N . GLY A 1 366 ? 2.326 -3.057 0.474 1 96.06 366 GLY A N 1
ATOM 2956 C CA . GLY A 1 366 ? 2.312 -4.508 0.529 1 96.06 366 GLY A CA 1
ATOM 2957 C C . GLY A 1 366 ? 2.545 -5.16 -0.822 1 96.06 366 GLY A C 1
ATOM 2958 O O . GLY A 1 366 ? 1.984 -4.727 -1.83 1 96.06 366 GLY A O 1
ATOM 2959 N N . GLY A 1 367 ? 3.48 -6.242 -0.809 1 92.75 367 GLY A N 1
ATOM 2960 C CA . GLY A 1 367 ? 3.695 -7.039 -2.006 1 92.75 367 GLY A CA 1
ATOM 2961 C C . GLY A 1 367 ? 4.812 -6.512 -2.883 1 92.75 367 GLY A C 1
ATOM 2962 O O . GLY A 1 367 ? 5.055 -5.305 -2.934 1 92.75 367 GLY A O 1
ATOM 2963 N N . VAL A 1 368 ? 5.445 -7.434 -3.619 1 87.31 368 VAL A N 1
ATOM 2964 C CA . VAL A 1 368 ? 6.602 -7.062 -4.426 1 87.31 368 VAL A CA 1
ATOM 2965 C C . VAL A 1 368 ? 6.379 -7.484 -5.875 1 87.31 368 VAL A C 1
ATOM 2967 O O . VAL A 1 368 ? 7.016 -6.953 -6.789 1 87.31 368 VAL A O 1
ATOM 2970 N N . LYS A 1 369 ? 5.555 -8.469 -6.078 1 90.31 369 LYS A N 1
ATOM 2971 C CA . LYS A 1 369 ? 5.309 -9.023 -7.41 1 90.31 369 LYS A CA 1
ATOM 2972 C C . LYS A 1 369 ? 3.863 -9.484 -7.555 1 90.31 369 LYS A C 1
ATOM 2974 O O . LYS A 1 369 ? 3.24 -9.906 -6.582 1 90.31 369 LYS A O 1
ATOM 2979 N N . ASP A 1 370 ? 3.33 -9.445 -8.711 1 90.81 370 ASP A N 1
ATOM 2980 C CA . ASP A 1 370 ? 1.908 -9.656 -8.969 1 90.81 370 ASP A CA 1
ATOM 2981 C C . ASP A 1 370 ? 1.517 -11.109 -8.742 1 90.81 370 ASP A C 1
ATOM 2983 O O . ASP A 1 370 ? 0.354 -11.414 -8.461 1 90.81 370 ASP A O 1
ATOM 2987 N N . ASN A 1 371 ? 2.412 -12.086 -8.828 1 89.88 371 ASN A N 1
ATOM 2988 C CA . ASN A 1 371 ? 2.035 -13.484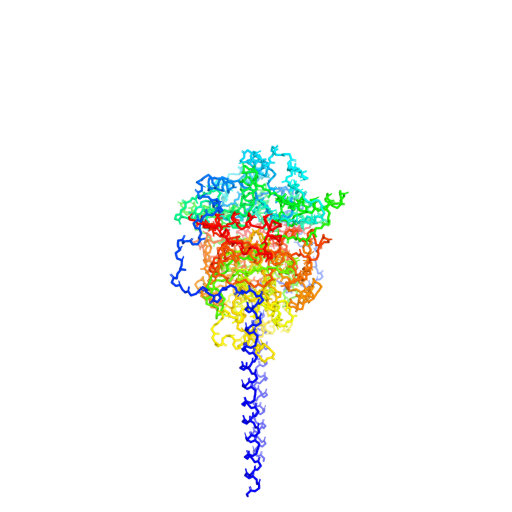 -8.664 1 89.88 371 ASN A CA 1
ATOM 2989 C C . ASN A 1 371 ? 2.637 -14.078 -7.398 1 89.88 371 ASN A C 1
ATOM 2991 O O . ASN A 1 371 ? 2.744 -15.305 -7.273 1 89.88 371 ASN A O 1
ATOM 2995 N N . VAL A 1 372 ? 3.018 -13.273 -6.52 1 90.12 372 VAL A N 1
ATOM 2996 C CA . VAL A 1 372 ? 3.543 -13.703 -5.227 1 90.12 372 VAL A CA 1
ATOM 2997 C C . VAL A 1 372 ? 2.699 -13.109 -4.105 1 90.12 372 VAL A C 1
ATOM 2999 O O . VAL A 1 372 ? 2.439 -11.898 -4.086 1 90.12 372 VAL A O 1
ATOM 3002 N N . LEU A 1 373 ? 2.318 -13.945 -3.219 1 92.56 373 LEU A N 1
ATOM 3003 C CA . LEU A 1 373 ? 1.566 -13.477 -2.061 1 92.56 373 LEU A CA 1
ATOM 3004 C C . LEU A 1 373 ? 2.459 -12.672 -1.122 1 92.56 373 LEU A C 1
ATOM 3006 O O . LEU A 1 373 ? 3.582 -13.086 -0.82 1 92.56 373 LEU A O 1
ATOM 3010 N N . PRO A 1 374 ? 1.963 -11.516 -0.722 1 92.44 374 PRO A N 1
ATOM 3011 C CA . PRO A 1 374 ? 2.773 -10.719 0.203 1 92.44 374 PRO A CA 1
ATOM 3012 C C . PRO A 1 374 ? 2.836 -11.32 1.604 1 92.44 374 PRO A C 1
ATOM 3014 O O . PRO A 1 374 ? 1.803 -11.688 2.168 1 92.44 374 PRO A O 1
ATOM 3017 N N . SER A 1 375 ? 4.023 -11.422 2.164 1 90.75 375 SER A N 1
ATOM 3018 C CA . SER A 1 375 ? 4.191 -11.953 3.514 1 90.75 375 SER A CA 1
ATOM 3019 C C . SER A 1 375 ? 3.691 -10.969 4.562 1 90.75 375 SER A C 1
ATOM 3021 O O . SER A 1 375 ? 3.275 -11.367 5.652 1 90.75 375 SER A O 1
ATOM 3023 N N . GLU A 1 376 ? 3.785 -9.711 4.191 1 94.75 376 GLU A N 1
ATOM 3024 C CA . GLU A 1 376 ? 3.389 -8.664 5.125 1 94.75 376 GLU A CA 1
ATOM 3025 C C . GLU A 1 376 ? 2.857 -7.438 4.387 1 94.75 376 GLU A C 1
ATOM 3027 O O . GLU A 1 376 ? 3.148 -7.246 3.205 1 94.75 376 GLU A O 1
ATOM 3032 N N . ALA A 1 377 ? 2.039 -6.695 5.055 1 97.44 377 ALA A N 1
ATOM 3033 C CA . ALA A 1 377 ? 1.547 -5.395 4.621 1 97.44 377 ALA A CA 1
ATOM 3034 C C . ALA A 1 377 ? 1.57 -4.387 5.766 1 97.44 377 ALA A C 1
ATOM 3036 O O . ALA A 1 377 ? 1.421 -4.762 6.934 1 97.44 377 ALA A O 1
ATOM 3037 N N . GLU A 1 378 ? 1.804 -3.148 5.465 1 98.38 378 GLU A N 1
ATOM 3038 C CA . GLU A 1 378 ? 1.864 -2.119 6.5 1 98.38 378 GLU A CA 1
ATOM 3039 C C . GLU A 1 378 ? 1.129 -0.856 6.062 1 98.38 378 GLU A C 1
ATOM 3041 O O . GLU A 1 378 ? 1.04 -0.564 4.867 1 98.38 378 GLU A O 1
ATOM 3046 N N . ALA A 1 379 ? 0.638 -0.133 7.012 1 98.56 379 ALA A N 1
ATOM 3047 C CA . ALA A 1 379 ? -0.011 1.159 6.805 1 98.56 379 ALA A CA 1
ATOM 3048 C C . ALA A 1 379 ? 0.37 2.148 7.902 1 98.56 379 ALA A C 1
ATOM 3050 O O . ALA A 1 379 ? 0.547 1.762 9.062 1 98.56 379 ALA A O 1
ATOM 3051 N N . ILE A 1 380 ? 0.527 3.377 7.523 1 98.38 380 ILE A N 1
ATOM 3052 C CA . ILE A 1 380 ? 0.815 4.441 8.477 1 98.38 380 ILE A CA 1
ATOM 3053 C C . ILE A 1 380 ? -0.396 5.363 8.609 1 98.38 380 ILE A C 1
ATOM 3055 O O . ILE A 1 380 ? -0.94 5.824 7.602 1 98.38 380 ILE A O 1
ATOM 3059 N N . ILE A 1 381 ? -0.794 5.586 9.781 1 98.38 381 ILE A N 1
ATOM 3060 C CA . ILE A 1 381 ? -1.916 6.465 10.102 1 98.38 381 ILE A CA 1
ATOM 3061 C C . ILE A 1 381 ? -1.425 7.652 10.922 1 98.38 381 ILE A C 1
ATOM 3063 O O . ILE A 1 381 ? -0.772 7.477 11.953 1 98.38 381 ILE A O 1
ATOM 3067 N N . ASN A 1 382 ? -1.765 8.781 10.422 1 97.12 382 ASN A N 1
ATOM 3068 C CA . ASN A 1 382 ? -1.426 10.039 11.086 1 97.12 382 ASN A CA 1
ATOM 3069 C C . ASN A 1 382 ? -2.621 10.609 11.844 1 97.12 382 ASN A C 1
ATOM 3071 O O . ASN A 1 382 ? -3.709 10.75 11.273 1 97.12 382 ASN A O 1
ATOM 3075 N N . HIS A 1 383 ? -2.418 10.914 13.125 1 97.88 383 HIS A N 1
ATOM 3076 C CA . HIS A 1 383 ? -3.457 11.562 13.914 1 97.88 383 HIS A CA 1
ATOM 3077 C C . HIS A 1 383 ? -3.01 12.945 14.383 1 97.88 383 HIS A C 1
ATOM 3079 O O . HIS A 1 383 ? -1.851 13.133 14.758 1 97.88 383 HIS A O 1
ATOM 3085 N N . ARG A 1 384 ? -3.887 13.883 14.297 1 97.44 384 ARG A N 1
ATOM 3086 C CA . ARG A 1 384 ? -3.783 15.141 15.031 1 97.44 384 ARG A CA 1
ATOM 3087 C C . ARG A 1 384 ? -4.746 15.164 16.219 1 97.44 384 ARG A C 1
ATOM 3089 O O . ARG A 1 384 ? -5.965 15.195 16.031 1 97.44 384 ARG A O 1
ATOM 3096 N N . ILE A 1 385 ? -4.172 15.211 17.359 1 97.81 385 ILE A N 1
ATOM 3097 C CA . ILE A 1 385 ? -4.898 14.883 18.578 1 97.81 385 ILE A CA 1
ATOM 3098 C C . ILE A 1 385 ? -5.664 16.109 19.078 1 97.81 385 ILE A C 1
ATOM 3100 O O . ILE A 1 385 ? -5.086 17.188 19.234 1 97.81 385 ILE A O 1
ATOM 3104 N N . TYR A 1 386 ? -6.926 15.938 19.297 1 96.94 386 TYR A N 1
ATOM 3105 C CA . TYR A 1 386 ? -7.785 16.953 19.891 1 96.94 386 TYR A CA 1
ATOM 3106 C C . TYR A 1 386 ? -7.207 17.469 21.203 1 96.94 386 TYR A C 1
ATOM 3108 O O . TYR A 1 386 ? -6.637 16.688 21.969 1 96.94 386 TYR A O 1
ATOM 3116 N N . PRO A 1 387 ? -7.367 18.75 21.5 1 95.25 387 PRO A N 1
ATOM 3117 C CA . PRO A 1 387 ? -6.691 19.375 22.641 1 95.25 387 PRO A CA 1
ATOM 3118 C C . PRO A 1 387 ? -7.004 18.688 23.969 1 95.25 387 PRO A C 1
ATOM 3120 O O . PRO A 1 387 ? -6.184 18.703 24.891 1 95.25 387 PRO A O 1
ATOM 3123 N N . LEU A 1 388 ? -8.078 18.031 24.094 1 95.31 388 LEU A N 1
ATOM 3124 C CA . LEU A 1 388 ? -8.438 17.438 25.375 1 95.31 388 LEU A CA 1
ATOM 3125 C C . LEU A 1 388 ? -8.195 15.938 25.359 1 95.31 388 LEU A C 1
ATOM 3127 O O . LEU A 1 388 ? -8.422 15.258 26.359 1 95.31 388 LEU A O 1
ATOM 3131 N N . ASP A 1 389 ? -7.793 15.398 24.297 1 96.12 389 ASP A N 1
ATOM 3132 C CA . ASP A 1 389 ? -7.395 14 24.203 1 96.12 389 ASP A CA 1
ATOM 3133 C C . ASP A 1 389 ? -5.914 13.828 24.547 1 96.12 389 ASP A C 1
ATOM 3135 O O . ASP A 1 389 ? -5.23 14.797 24.875 1 96.12 389 ASP A O 1
ATOM 3139 N N . SER A 1 390 ? -5.48 12.578 24.578 1 97.44 390 SER A N 1
ATOM 3140 C CA . SER A 1 390 ? -4.082 12.234 24.828 1 97.44 390 SER A CA 1
ATOM 3141 C C . SER A 1 390 ? -3.615 11.133 23.875 1 97.44 390 SER A C 1
ATOM 3143 O O . SER A 1 390 ? -4.43 10.484 23.219 1 97.44 390 SER A O 1
ATOM 3145 N N . ILE A 1 391 ? -2.332 10.961 23.844 1 97.88 391 ILE A N 1
ATOM 3146 C CA . ILE A 1 391 ? -1.747 9.883 23.062 1 97.88 391 ILE A CA 1
ATOM 3147 C C . ILE A 1 391 ? -2.334 8.547 23.516 1 97.88 391 ILE A C 1
ATOM 3149 O O . ILE A 1 391 ? -2.719 7.719 22.688 1 97.88 391 ILE A O 1
ATOM 3153 N N . GLY A 1 392 ? -2.434 8.359 24.766 1 97.88 392 GLY A N 1
ATOM 3154 C CA . GLY A 1 392 ? -2.965 7.121 25.312 1 97.88 392 GLY A CA 1
ATOM 3155 C C . GLY A 1 392 ? -4.395 6.848 24.891 1 97.88 392 GLY A C 1
ATOM 3156 O O . GLY A 1 392 ? -4.727 5.727 24.5 1 97.88 392 GLY A O 1
ATOM 3157 N N . THR A 1 393 ? -5.234 7.852 24.953 1 97.31 393 THR A N 1
ATOM 3158 C CA . THR A 1 393 ? -6.641 7.668 24.609 1 97.31 393 THR A CA 1
ATOM 3159 C C . THR A 1 393 ? -6.793 7.379 23.125 1 97.31 393 THR A C 1
ATOM 3161 O O . THR A 1 393 ? -7.676 6.617 22.719 1 97.31 393 THR A O 1
ATOM 3164 N N . VAL A 1 394 ? -6.012 8 22.312 1 98.12 394 VAL A N 1
ATOM 3165 C CA . VAL A 1 394 ? -6.062 7.777 20.859 1 98.12 394 VAL A CA 1
ATOM 3166 C C . VAL A 1 394 ? -5.664 6.34 20.547 1 98.12 394 VAL A C 1
ATOM 3168 O O . VAL A 1 394 ? -6.332 5.664 19.766 1 98.12 394 VAL A O 1
ATOM 3171 N N . LEU A 1 395 ? -4.605 5.848 21.188 1 98.19 395 LEU A N 1
ATOM 3172 C CA . LEU A 1 395 ? -4.133 4.488 20.969 1 98.19 395 LEU A CA 1
ATOM 3173 C C . LEU A 1 395 ? -5.176 3.467 21.406 1 98.19 395 LEU A C 1
ATOM 3175 O O . LEU A 1 395 ? -5.402 2.467 20.719 1 98.19 395 LEU A O 1
ATOM 3179 N N . GLU A 1 396 ? -5.734 3.701 22.5 1 97.75 396 GLU A N 1
ATOM 3180 C CA . GLU A 1 396 ? -6.777 2.805 22.984 1 97.75 396 GLU A CA 1
ATOM 3181 C C . GLU A 1 396 ? -7.969 2.77 22.031 1 97.75 396 GLU A C 1
ATOM 3183 O O . GLU A 1 396 ? -8.5 1.699 21.734 1 97.75 396 GLU A O 1
ATOM 3188 N N . PHE A 1 397 ? -8.375 3.904 21.609 1 98.06 397 PHE A N 1
ATOM 3189 C CA . PHE A 1 397 ? -9.477 3.988 20.672 1 98.06 397 PHE A CA 1
ATOM 3190 C C . PHE A 1 397 ? -9.156 3.225 19.391 1 98.06 397 PHE A C 1
ATOM 3192 O O . PHE A 1 397 ? -9.992 2.484 18.875 1 98.06 397 PHE A O 1
ATOM 3199 N N . ASP A 1 398 ? -7.973 3.447 18.844 1 98.44 398 ASP A N 1
ATOM 3200 C CA . ASP A 1 398 ? -7.559 2.807 17.609 1 98.44 398 ASP A CA 1
ATOM 3201 C C . ASP A 1 398 ? -7.547 1.286 17.75 1 98.44 398 ASP A C 1
ATOM 3203 O O . ASP A 1 398 ? -7.938 0.567 16.828 1 98.44 398 ASP A O 1
ATOM 3207 N N . ARG A 1 399 ? -7.023 0.769 18.859 1 98 399 ARG A N 1
ATOM 3208 C CA . ARG A 1 399 ? -7.027 -0.671 19.109 1 98 399 ARG A CA 1
ATOM 3209 C C . ARG A 1 399 ? -8.445 -1.23 19.062 1 98 399 ARG A C 1
ATOM 3211 O O . ARG A 1 399 ? -8.68 -2.299 18.5 1 98 399 ARG A O 1
ATOM 3218 N N . ASN A 1 400 ? -9.336 -0.498 19.609 1 97.69 400 ASN A N 1
ATOM 3219 C CA . ASN A 1 400 ? -10.734 -0.913 19.594 1 97.69 400 ASN A CA 1
ATOM 3220 C C . ASN A 1 400 ? -11.328 -0.839 18.203 1 97.69 400 ASN A C 1
ATOM 3222 O O . ASN A 1 400 ? -12.172 -1.665 17.828 1 97.69 400 ASN A O 1
ATOM 3226 N N . LEU A 1 401 ? -10.969 0.153 17.5 1 97.75 401 LEU A N 1
ATOM 3227 C CA . LEU A 1 401 ? -11.453 0.332 16.141 1 97.75 401 LEU A CA 1
ATOM 3228 C C . LEU A 1 401 ? -10.992 -0.815 15.242 1 97.75 401 LEU A C 1
ATOM 3230 O O . LEU A 1 401 ? -11.758 -1.289 14.398 1 97.75 401 LEU A O 1
ATOM 3234 N N . ILE A 1 402 ? -9.742 -1.219 15.344 1 97.62 402 ILE A N 1
ATOM 3235 C CA . ILE A 1 402 ? -9.172 -2.322 14.578 1 97.62 402 ILE A CA 1
ATOM 3236 C C . ILE A 1 402 ? -9.867 -3.627 14.953 1 97.62 402 ILE A C 1
ATOM 3238 O O . ILE A 1 402 ? -10.328 -4.367 14.078 1 97.62 402 ILE A O 1
ATOM 3242 N N . ASN A 1 403 ? -9.977 -3.943 16.203 1 96.12 403 ASN A N 1
ATOM 3243 C CA . ASN A 1 403 ? -10.648 -5.105 16.766 1 96.12 403 ASN A CA 1
ATOM 3244 C C . ASN A 1 403 ? -10.188 -6.402 16.109 1 96.12 403 ASN A C 1
ATOM 3246 O O . ASN A 1 403 ? -11.008 -7.211 15.68 1 96.12 403 ASN A O 1
ATOM 3250 N N . ASP A 1 404 ? -8.984 -6.586 15.836 1 95.94 404 ASP A N 1
ATOM 3251 C CA . ASP A 1 404 ? -8.328 -7.766 15.281 1 95.94 404 ASP A CA 1
ATOM 3252 C C . ASP A 1 404 ? -6.953 -7.977 15.914 1 95.94 404 ASP A C 1
ATOM 3254 O O . ASP A 1 404 ? -6.012 -7.238 15.625 1 95.94 404 ASP A O 1
ATOM 3258 N N . PRO A 1 405 ? -6.801 -8.977 16.734 1 94.69 405 PRO A N 1
ATOM 3259 C CA . PRO A 1 405 ? -5.543 -9.195 17.453 1 94.69 405 PRO A CA 1
ATOM 3260 C C . PRO A 1 405 ? -4.387 -9.555 16.531 1 94.69 405 PRO A C 1
ATOM 3262 O O . PRO A 1 405 ? -3.223 -9.492 16.938 1 94.69 405 PRO A O 1
ATOM 3265 N N . GLU A 1 406 ? -4.625 -9.883 15.336 1 95.06 406 GLU A N 1
ATOM 3266 C CA . GLU A 1 406 ? -3.57 -10.266 14.406 1 95.06 406 GLU A CA 1
ATOM 3267 C C . GLU A 1 406 ? -2.914 -9.039 13.773 1 95.06 406 GLU A C 1
ATOM 3269 O O . GLU A 1 406 ? -1.852 -9.141 13.156 1 95.06 406 GLU A O 1
ATOM 3274 N N . ILE A 1 407 ? -3.582 -7.93 13.914 1 97.75 407 ILE A N 1
ATOM 3275 C CA . ILE A 1 407 ? -3.006 -6.691 13.406 1 97.75 407 ILE A CA 1
ATOM 3276 C C . ILE A 1 407 ? -2.139 -6.043 14.477 1 97.75 407 ILE A C 1
ATOM 3278 O O . ILE A 1 407 ? -2.627 -5.719 15.562 1 97.75 407 ILE A O 1
ATOM 3282 N N . GLN A 1 408 ? -0.891 -5.887 14.172 1 97.94 408 GLN A N 1
ATOM 3283 C CA . GLN A 1 408 ? 0.032 -5.234 15.102 1 97.94 408 GLN A CA 1
ATOM 3284 C C . GLN A 1 408 ? -0.065 -3.715 14.992 1 97.94 408 GLN A C 1
ATOM 3286 O O . GLN A 1 408 ? -0.142 -3.17 13.883 1 97.94 408 GLN A O 1
ATOM 3291 N N . LEU A 1 409 ? -0.153 -3.064 16.125 1 98 409 LEU A N 1
ATOM 3292 C CA . LEU A 1 409 ? -0.178 -1.609 16.219 1 98 409 LEU A CA 1
ATOM 3293 C C . LEU A 1 409 ? 1.061 -1.088 16.938 1 98 409 LEU A C 1
ATOM 3295 O O . LEU A 1 409 ? 1.345 -1.495 18.062 1 98 409 LEU A O 1
ATOM 3299 N N . GLU A 1 410 ? 1.825 -0.237 16.234 1 97.38 410 GLU A N 1
ATOM 3300 C CA . GLU A 1 410 ? 3.045 0.339 16.797 1 97.38 410 GLU A CA 1
ATOM 3301 C C . GLU A 1 410 ? 3.059 1.857 16.641 1 97.38 410 GLU A C 1
ATOM 3303 O O . GLU A 1 410 ? 2.68 2.385 15.594 1 97.38 410 GLU A O 1
ATOM 3308 N N . GLN A 1 411 ? 3.41 2.518 17.719 1 96.44 411 GLN A N 1
ATOM 3309 C CA . GLN A 1 411 ? 3.645 3.955 17.625 1 96.44 411 GLN A CA 1
ATOM 3310 C C . GLN A 1 411 ? 4.961 4.254 16.906 1 96.44 411 GLN A C 1
ATOM 3312 O O . GLN A 1 411 ? 5.988 3.645 17.203 1 96.44 411 GLN A O 1
ATOM 3317 N N . LEU A 1 412 ? 4.863 5.141 15.977 1 93.56 412 LEU A N 1
ATOM 3318 C CA . LEU A 1 412 ? 6.059 5.5 15.219 1 93.56 412 LEU A CA 1
ATOM 3319 C C . LEU A 1 412 ? 6.625 6.832 15.703 1 93.56 412 LEU A C 1
ATOM 3321 O O . LEU A 1 412 ? 5.883 7.805 15.859 1 93.56 412 LEU A O 1
ATOM 3325 N N . GLY A 1 413 ? 7.914 6.844 15.875 1 87.31 413 GLY A N 1
ATOM 3326 C CA . GLY A 1 413 ? 8.602 8.078 16.219 1 87.31 413 GLY A CA 1
ATOM 3327 C C . GLY A 1 413 ? 8.117 8.68 17.531 1 87.31 413 GLY A C 1
ATOM 3328 O O . GLY A 1 413 ? 7.617 7.969 18.406 1 87.31 413 GLY A O 1
ATOM 3329 N N . MET A 1 414 ? 8.422 10 17.594 1 85.88 414 MET A N 1
ATOM 3330 C CA . MET A 1 414 ? 8.055 10.719 18.812 1 85.88 414 MET A CA 1
ATOM 3331 C C . MET A 1 414 ? 6.668 11.336 18.672 1 85.88 414 MET A C 1
ATOM 3333 O O . MET A 1 414 ? 6.445 12.195 17.812 1 85.88 414 MET A O 1
ATOM 3337 N N . ALA A 1 415 ? 5.785 10.859 19.516 1 93.62 415 ALA A N 1
ATOM 3338 C CA . ALA A 1 415 ? 4.457 11.461 19.594 1 93.62 415 ALA A CA 1
ATOM 3339 C C . ALA A 1 415 ? 4.48 12.75 20.406 1 93.62 415 ALA A C 1
ATOM 3341 O O . ALA A 1 415 ? 5.375 12.953 21.234 1 93.62 415 ALA A O 1
ATOM 3342 N N . VAL A 1 416 ? 3.557 13.656 20.094 1 95.06 416 VAL A N 1
ATOM 3343 C CA . VAL A 1 416 ? 3.453 14.938 20.781 1 95.06 416 VAL A CA 1
ATOM 3344 C C . VAL A 1 416 ? 2.051 15.109 21.359 1 95.06 416 VAL A C 1
ATOM 3346 O O . VAL A 1 416 ? 1.057 15 20.625 1 95.06 416 VAL A O 1
ATOM 3349 N N . GLU A 1 417 ? 2.01 15.328 22.656 1 96.75 417 GLU A N 1
ATOM 3350 C CA . GLU A 1 417 ? 0.729 15.641 23.266 1 96.75 417 GLU A CA 1
ATOM 3351 C C . GLU A 1 417 ? 0.199 16.984 22.797 1 96.75 417 GLU A C 1
ATOM 3353 O O . GLU A 1 417 ? 0.967 17.828 22.328 1 96.75 417 GLU A O 1
ATOM 3358 N N . PRO A 1 418 ? -1.151 17.156 22.828 1 97.12 418 PRO A N 1
ATOM 3359 C CA . PRO A 1 418 ? -1.655 18.5 22.547 1 97.12 418 PRO A CA 1
ATOM 3360 C C . PRO A 1 418 ? -1.019 19.578 23.438 1 97.12 418 PRO A C 1
ATOM 3362 O O . PRO A 1 418 ? -0.736 19.328 24.609 1 97.12 418 PRO A O 1
ATOM 3365 N N . HIS A 1 419 ? -0.8 20.734 22.828 1 97.38 419 HIS A N 1
ATOM 3366 C CA . HIS A 1 419 ? -0.171 21.812 23.578 1 97.38 419 HIS A CA 1
ATOM 3367 C C . HIS A 1 419 ? -1.143 22.438 24.578 1 97.38 419 HIS A C 1
ATOM 3369 O O . HIS A 1 419 ? -2.361 22.328 24.406 1 97.38 419 HIS A O 1
ATOM 3375 N N . PRO A 1 420 ? -0.578 23.047 25.609 1 95.94 420 PRO A N 1
ATOM 3376 C CA . PRO A 1 420 ? -1.448 23.797 26.516 1 95.94 420 PRO A CA 1
ATOM 3377 C C . PRO A 1 420 ? -2.186 24.938 25.812 1 95.94 420 PRO A C 1
ATOM 3379 O O . PRO A 1 420 ? -1.72 25.453 24.797 1 95.94 420 PRO A O 1
ATOM 3382 N N . ILE A 1 421 ? -3.316 25.312 26.375 1 96 421 ILE A N 1
ATOM 3383 C CA . ILE A 1 421 ? -4.121 26.406 25.828 1 96 421 ILE A CA 1
ATOM 3384 C C . ILE A 1 421 ? -3.619 27.75 26.344 1 96 421 ILE A C 1
ATOM 3386 O O . ILE A 1 421 ? -3.555 27.953 27.562 1 96 421 ILE A O 1
ATOM 3390 N N . SER A 1 422 ? -3.268 28.641 25.484 1 97.12 422 SER A N 1
ATOM 3391 C CA . SER A 1 422 ? -2.75 29.953 25.844 1 97.12 422 SER A CA 1
ATOM 3392 C C . SER A 1 422 ? -3.881 30.938 26.125 1 97.12 422 SER A C 1
ATOM 3394 O O . SER A 1 422 ? -4.973 30.812 25.562 1 97.12 422 SER A O 1
ATOM 3396 N N . PRO A 1 423 ? -3.613 31.844 26.953 1 95.25 423 PRO A N 1
ATOM 3397 C CA . PRO A 1 423 ? -4.629 32.875 27.203 1 95.25 423 PRO A CA 1
ATOM 3398 C C . PRO A 1 423 ? -4.875 33.781 26 1 95.25 423 PRO A C 1
ATOM 3400 O O . PRO A 1 423 ? -3.938 34.094 25.266 1 95.25 423 PRO A O 1
ATOM 3403 N N . ALA A 1 424 ? -6.18 34.156 25.812 1 92.88 424 ALA A N 1
ATOM 3404 C CA . ALA A 1 424 ? -6.551 35 24.688 1 92.88 424 ALA A CA 1
ATOM 3405 C C . ALA A 1 424 ? -7.418 36.156 25.141 1 92.88 424 ALA A C 1
ATOM 3407 O O . ALA A 1 424 ? -8.07 36.812 24.312 1 92.88 424 ALA A O 1
ATOM 3408 N N . GLY A 1 425 ? -7.43 36.438 26.344 1 86.25 425 GLY A N 1
ATOM 3409 C CA . GLY A 1 425 ? -8.234 37.531 26.891 1 86.25 425 GLY A CA 1
ATOM 3410 C C . GLY A 1 425 ? -7.582 38.875 26.719 1 86.25 425 GLY A C 1
ATOM 3411 O O . GLY A 1 425 ? -6.512 39 26.125 1 86.25 425 GLY A O 1
ATOM 3412 N N . LYS A 1 426 ? -8.156 39.906 27.328 1 84 426 LYS A N 1
ATOM 3413 C CA . LYS A 1 426 ? -7.723 41.312 27.219 1 84 426 LYS A CA 1
ATOM 3414 C C . LYS A 1 426 ? -6.383 41.5 27.906 1 84 426 LYS A C 1
ATOM 3416 O O . LYS A 1 426 ? -5.621 42.406 27.531 1 84 426 LYS A O 1
ATOM 3421 N N . GLN A 1 427 ? -6.098 40.656 28.75 1 88.62 427 GLN A N 1
ATOM 3422 C CA . GLN A 1 427 ? -4.879 40.844 29.531 1 88.62 427 GLN A CA 1
ATOM 3423 C C . GLN A 1 427 ? -3.709 40.094 28.922 1 88.62 427 GLN A C 1
ATOM 3425 O O . GLN A 1 427 ? -2.566 40.219 29.359 1 88.62 427 GLN A O 1
ATOM 3430 N N . ALA A 1 428 ? -4.004 39.344 27.953 1 91.88 428 ALA A N 1
ATOM 3431 C CA . ALA A 1 428 ? -2.953 38.562 27.297 1 91.88 428 ALA A CA 1
ATOM 3432 C C . ALA A 1 428 ? -2.178 39.438 26.312 1 91.88 428 ALA A C 1
ATOM 3434 O O . ALA A 1 428 ? -2.584 39.594 25.156 1 91.88 428 ALA A O 1
ATOM 3435 N N . PHE A 1 429 ? -1.055 39.906 26.703 1 92.06 429 PHE A N 1
ATOM 3436 C CA . PHE A 1 429 ? -0.277 40.875 25.969 1 92.06 429 PHE A CA 1
ATOM 3437 C C . PHE A 1 429 ? 0.07 40.375 24.578 1 92.06 429 PHE A C 1
ATOM 3439 O O . PHE A 1 429 ? -0.097 41.094 23.578 1 92.06 429 PHE A O 1
ATOM 3446 N N . GLY A 1 430 ? 0.589 39.156 24.547 1 92.5 430 GLY A N 1
ATOM 3447 C CA . GLY A 1 430 ? 0.976 38.594 23.266 1 92.5 430 GLY A CA 1
ATOM 3448 C C . GLY A 1 430 ? -0.184 38.469 22.297 1 92.5 430 GLY A C 1
ATOM 3449 O O . GLY A 1 430 ? -0.072 38.844 21.141 1 92.5 430 GLY A O 1
ATOM 3450 N N . TYR A 1 431 ? -1.309 38 22.75 1 93.62 431 TYR A N 1
ATOM 3451 C CA . TYR A 1 431 ? -2.492 37.844 21.922 1 93.62 431 TYR A CA 1
ATOM 3452 C C . TYR A 1 431 ? -2.971 39.188 21.391 1 93.62 431 TYR A C 1
ATOM 3454 O O . TYR A 1 431 ? -3.26 39.344 20.203 1 93.62 431 TYR A O 1
ATOM 3462 N N . GLN A 1 432 ? -2.99 40.125 22.266 1 89.44 432 GLN A N 1
ATOM 3463 C CA . GLN A 1 432 ? -3.469 41.438 21.891 1 89.44 432 GLN A CA 1
ATOM 3464 C C . GLN A 1 432 ? -2.527 42.125 20.906 1 89.44 432 GLN A C 1
ATOM 3466 O O . GLN A 1 432 ? -2.971 42.844 20.016 1 89.44 432 GLN A O 1
ATOM 3471 N N . THR A 1 433 ? -1.276 41.844 21.094 1 88.62 433 THR A N 1
ATOM 3472 C CA . THR A 1 433 ? -0.293 42.406 20.156 1 88.62 433 THR A CA 1
ATOM 3473 C C . THR A 1 433 ? -0.54 41.875 18.75 1 88.62 433 THR A C 1
ATOM 3475 O O . THR A 1 433 ? -0.556 42.656 17.781 1 88.62 433 THR A O 1
ATOM 3478 N N . ILE A 1 434 ? -0.77 40.625 18.641 1 90.81 434 ILE A N 1
ATOM 3479 C CA . ILE A 1 434 ? -0.992 40 17.328 1 90.81 434 ILE A CA 1
ATOM 3480 C C . ILE A 1 434 ? -2.336 40.438 16.766 1 90.81 434 ILE A C 1
ATOM 3482 O O . ILE A 1 434 ? -2.43 40.812 15.602 1 90.81 434 ILE A O 1
ATOM 3486 N N . LEU A 1 435 ? -3.34 40.438 17.562 1 89.44 435 LEU A N 1
ATOM 3487 C CA . LEU A 1 435 ? -4.688 40.812 17.172 1 89.44 435 LEU A CA 1
ATOM 3488 C C . LEU A 1 435 ? -4.691 42.25 16.625 1 89.44 435 LEU A C 1
ATOM 3490 O O . LEU A 1 435 ? -5.207 42.5 15.531 1 89.44 435 LEU A O 1
ATOM 3494 N N . LYS A 1 436 ? -4.074 43.125 17.281 1 83.75 436 LYS A N 1
ATOM 3495 C CA . LYS A 1 436 ? -4.051 44.531 16.891 1 83.75 436 LYS A CA 1
ATOM 3496 C C . LYS A 1 436 ? -3.234 44.719 15.617 1 83.75 436 LYS A C 1
ATOM 3498 O O . LYS A 1 436 ? -3.572 45.562 14.781 1 83.75 436 LYS A O 1
ATOM 3503 N N . SER A 1 437 ? -2.152 44 15.57 1 83.94 437 SER A N 1
ATOM 3504 C CA . SER A 1 437 ? -1.337 44.062 14.359 1 83.94 437 SER A CA 1
ATOM 3505 C C . SER A 1 437 ? -2.125 43.625 13.133 1 83.94 437 SER A C 1
ATOM 3507 O O . SER A 1 437 ? -2.014 44.25 12.062 1 83.94 437 SER A O 1
ATOM 3509 N N . ILE A 1 438 ? -2.912 42.562 13.258 1 85.5 438 ILE A N 1
ATOM 3510 C CA . ILE A 1 438 ? -3.732 42.062 12.156 1 85.5 438 ILE A CA 1
ATOM 3511 C C . ILE A 1 438 ? -4.793 43.094 11.789 1 85.5 438 ILE A C 1
ATOM 3513 O O . ILE A 1 438 ? -5 43.406 10.609 1 85.5 438 ILE A O 1
ATOM 3517 N N . GLN A 1 439 ? -5.383 43.656 12.758 1 81.38 439 GLN A N 1
ATOM 3518 C CA . GLN A 1 439 ? -6.465 44.625 12.539 1 81.38 439 GLN A CA 1
ATOM 3519 C C . GLN A 1 439 ? -5.949 45.875 11.883 1 81.38 439 GLN A C 1
ATOM 3521 O O . GLN A 1 439 ? -6.656 46.531 11.094 1 81.38 439 GLN A O 1
ATOM 3526 N N . GLN A 1 440 ? -4.742 46.219 12.156 1 76.31 440 GLN A N 1
ATOM 3527 C CA . GLN A 1 440 ? -4.145 47.406 11.562 1 76.31 440 GLN A CA 1
ATOM 3528 C C . GLN A 1 440 ? -3.914 47.219 10.07 1 76.31 440 GLN A C 1
ATOM 3530 O O . GLN A 1 440 ? -4.07 48.156 9.289 1 76.31 440 GLN A O 1
ATOM 3535 N N . VAL A 1 441 ? -3.584 46.062 9.773 1 75.69 441 VAL A N 1
ATOM 3536 C CA . VAL A 1 441 ? -3.281 45.781 8.375 1 75.69 441 VAL A CA 1
ATOM 3537 C C . VAL A 1 441 ? -4.559 45.375 7.645 1 75.69 441 VAL A C 1
ATOM 3539 O O . VAL A 1 441 ? -4.738 45.719 6.469 1 75.69 441 VAL A O 1
ATOM 3542 N N . PHE A 1 442 ? -5.445 44.656 8.391 1 76.88 442 PHE A N 1
ATOM 3543 C CA . PHE A 1 442 ? -6.699 44.156 7.832 1 76.88 442 PHE A CA 1
ATOM 3544 C C . PHE A 1 442 ? -7.883 44.594 8.688 1 76.88 442 PHE A C 1
ATOM 3546 O O . PHE A 1 442 ? -8.477 43.781 9.398 1 76.88 442 PHE A O 1
ATOM 3553 N N . PRO A 1 443 ? -8.312 45.75 8.422 1 74.25 443 PRO A N 1
ATOM 3554 C CA . PRO A 1 443 ? -9.367 46.25 9.305 1 74.25 443 PRO A CA 1
ATOM 3555 C C . PRO A 1 443 ? -10.695 45.531 9.102 1 74.25 443 PRO A C 1
ATOM 3557 O O . PRO A 1 443 ? -11.516 45.469 10.023 1 74.25 443 PRO A O 1
ATOM 3560 N N . ALA A 1 444 ? -10.891 44.938 7.977 1 77.06 444 ALA A N 1
ATOM 3561 C CA . ALA A 1 444 ? -12.18 44.312 7.672 1 77.06 444 ALA A CA 1
ATOM 3562 C C . ALA A 1 444 ? -12.188 42.844 8.07 1 77.06 444 ALA A C 1
ATOM 3564 O O . ALA A 1 444 ? -13.219 42.156 7.988 1 77.06 444 ALA A O 1
ATOM 3565 N N . VAL A 1 445 ? -11.125 42.344 8.578 1 84.19 445 VAL A N 1
ATOM 3566 C CA . VAL A 1 445 ? -11.016 40.938 8.891 1 84.19 445 VAL A CA 1
ATOM 3567 C C . VAL A 1 445 ? -11.422 40.688 10.344 1 84.19 445 VAL A C 1
ATOM 3569 O O . VAL A 1 445 ? -11.102 41.5 11.227 1 84.19 445 VAL A O 1
ATOM 3572 N N . ALA A 1 446 ? -12.211 39.656 10.516 1 87 446 ALA A N 1
ATOM 3573 C CA . ALA A 1 446 ? -12.508 39.219 11.875 1 87 446 ALA A CA 1
ATOM 3574 C C . ALA A 1 446 ? -11.336 38.406 12.461 1 87 446 ALA A C 1
ATOM 3576 O O . ALA A 1 446 ? -10.734 37.594 11.773 1 87 446 ALA A O 1
ATOM 3577 N N . VAL A 1 447 ? -10.961 38.781 13.719 1 90.44 447 VAL A N 1
ATOM 3578 C CA . VAL A 1 447 ? -9.883 38.031 14.367 1 90.44 447 VAL A CA 1
ATOM 3579 C C . VAL A 1 447 ? -10.453 37.219 15.516 1 90.44 447 VAL A C 1
ATOM 3581 O O . VAL A 1 447 ? -11.117 37.75 16.406 1 90.44 447 VAL A O 1
ATOM 3584 N N . VAL A 1 448 ? -10.211 35.906 15.469 1 91.5 448 VAL A N 1
ATOM 3585 C CA . VAL A 1 448 ? -10.742 35 16.5 1 91.5 448 VAL A CA 1
ATOM 3586 C C . VAL A 1 448 ? -9.641 34.062 16.984 1 91.5 448 VAL A C 1
ATOM 3588 O O . VAL A 1 448 ? -8.695 33.781 16.25 1 91.5 448 VAL A O 1
ATOM 3591 N N . PRO A 1 449 ? -9.758 33.688 18.281 1 94 449 PRO A N 1
ATOM 3592 C CA . PRO A 1 449 ? -8.867 32.594 18.703 1 94 449 PRO A CA 1
ATOM 3593 C C . PRO A 1 449 ? -9.219 31.266 18.047 1 94 449 PRO A C 1
ATOM 3595 O O . PRO A 1 449 ? -10.375 31.031 17.672 1 94 449 PRO A O 1
ATOM 3598 N N . GLY A 1 450 ? -8.273 30.469 17.844 1 93.56 450 GLY A N 1
ATOM 3599 C CA . GLY A 1 450 ? -8.484 29.141 17.266 1 93.56 450 GLY A CA 1
ATOM 3600 C C . GLY A 1 450 ? -7.426 28.141 17.672 1 93.56 450 GLY A C 1
ATOM 3601 O O . GLY A 1 450 ? -6.703 28.344 18.656 1 93.56 450 GLY A O 1
ATOM 3602 N N . VAL A 1 451 ? -7.496 27 16.969 1 94 451 VAL A N 1
ATOM 3603 C CA . VAL A 1 451 ? -6.57 25.906 17.25 1 94 451 VAL A CA 1
ATOM 3604 C C . VAL A 1 451 ? -5.711 25.625 16.031 1 94 451 VAL A C 1
ATOM 3606 O O . VAL A 1 451 ? -6.207 25.625 14.898 1 94 451 VAL A O 1
ATOM 3609 N N . MET A 1 452 ? -4.461 25.516 16.312 1 94.94 452 MET A N 1
ATOM 3610 C CA . MET A 1 452 ? -3.57 25.062 15.242 1 94.94 452 MET A CA 1
ATOM 3611 C C . MET A 1 452 ? -3.773 23.578 14.953 1 94.94 452 MET A C 1
ATOM 3613 O O . MET A 1 452 ? -3.596 22.734 15.844 1 94.94 452 MET A O 1
ATOM 3617 N N . TYR A 1 453 ? -4.09 23.25 13.766 1 90.62 453 TYR A N 1
ATOM 3618 C CA . TYR A 1 453 ? -4.484 21.906 13.383 1 90.62 453 TYR A CA 1
ATOM 3619 C C . TYR A 1 453 ? -3.27 21.062 12.992 1 90.62 453 TYR A C 1
ATOM 3621 O O . TYR A 1 453 ? -3.348 19.844 12.914 1 90.62 453 TYR A O 1
ATOM 3629 N N . ALA A 1 454 ? -2.174 21.672 12.758 1 89.81 454 ALA A N 1
ATOM 3630 C CA . ALA A 1 454 ? -0.935 20.984 12.383 1 89.81 454 ALA A CA 1
ATOM 3631 C C . ALA A 1 454 ? 0.091 21.062 13.508 1 89.81 454 ALA A C 1
ATOM 3633 O O . ALA A 1 454 ? -0.147 21.719 14.531 1 89.81 454 ALA A O 1
ATOM 3634 N N . ALA A 1 455 ? 1.132 20.359 13.312 1 91.56 455 ALA A N 1
ATOM 3635 C CA . ALA A 1 455 ? 2.219 20.422 14.289 1 91.56 455 ALA A CA 1
ATOM 3636 C C . ALA A 1 455 ? 3.32 21.359 13.82 1 91.56 455 ALA A C 1
ATOM 3638 O O . ALA A 1 455 ? 3.637 21.422 12.633 1 91.56 455 ALA A O 1
ATOM 3639 N N . THR A 1 456 ? 3.811 22.094 14.781 1 95.44 456 THR A N 1
ATOM 3640 C CA . THR A 1 456 ? 4.855 23.062 14.477 1 95.44 456 THR A CA 1
ATOM 3641 C C . THR A 1 456 ? 6.055 22.875 15.406 1 95.44 456 THR A C 1
ATOM 3643 O O . THR A 1 456 ? 6.043 22 16.281 1 95.44 456 THR A O 1
ATOM 3646 N N . ASP A 1 457 ? 7.039 23.688 15.203 1 96.94 457 ASP A N 1
ATOM 3647 C CA . ASP A 1 457 ? 8.25 23.656 16.016 1 96.94 457 ASP A CA 1
ATOM 3648 C C . ASP A 1 457 ? 7.98 24.188 17.422 1 96.94 457 ASP A C 1
ATOM 3650 O O . ASP A 1 457 ? 8.82 24.031 18.312 1 96.94 457 ASP A O 1
ATOM 3654 N N . THR A 1 458 ? 6.836 24.703 17.609 1 97.19 458 THR A N 1
ATOM 3655 C CA . THR A 1 458 ? 6.477 25.219 18.922 1 97.19 458 THR A CA 1
ATOM 3656 C C . THR A 1 458 ? 6.68 24.141 20 1 97.19 458 THR A C 1
ATOM 3658 O O . THR A 1 458 ? 6.984 24.469 21.141 1 97.19 458 THR A O 1
ATOM 3661 N N . ARG A 1 459 ? 6.578 22.922 19.625 1 96.56 459 ARG A N 1
ATOM 3662 C CA . ARG A 1 459 ? 6.664 21.797 20.547 1 96.56 459 ARG A CA 1
ATOM 3663 C C . ARG A 1 459 ? 7.949 21.859 21.359 1 96.56 459 ARG A C 1
ATOM 3665 O O . ARG A 1 459 ? 7.992 21.359 22.5 1 96.56 459 ARG A O 1
ATOM 3672 N N . TRP A 1 460 ? 8.945 22.469 20.891 1 97.69 460 TRP A N 1
ATOM 3673 C CA . TRP A 1 460 ? 10.25 22.453 21.547 1 97.69 460 TRP A CA 1
ATOM 3674 C C . TRP A 1 460 ? 10.406 23.641 22.484 1 97.69 460 TRP A C 1
ATOM 3676 O O . TRP A 1 460 ? 11.359 23.719 23.25 1 97.69 460 TRP A O 1
ATOM 3686 N N . TYR A 1 461 ? 9.43 24.562 22.469 1 98.12 461 TYR A N 1
ATOM 3687 C CA . TYR A 1 461 ? 9.547 25.797 23.219 1 98.12 461 TYR A CA 1
ATOM 3688 C C . TYR A 1 461 ? 8.438 25.922 24.25 1 98.12 461 TYR A C 1
ATOM 3690 O O . TYR A 1 461 ? 8.211 27 24.797 1 98.12 461 TYR A O 1
ATOM 3698 N N . LEU A 1 462 ? 7.75 24.906 24.562 1 96.94 462 LEU A N 1
ATOM 3699 C CA . LEU A 1 462 ? 6.539 24.938 25.391 1 96.94 462 LEU A CA 1
ATOM 3700 C C . LEU A 1 462 ? 6.859 25.391 26.797 1 96.94 462 LEU A C 1
ATOM 3702 O O . LEU A 1 462 ? 6 25.953 27.484 1 96.94 462 LEU A O 1
ATOM 3706 N N . ASN A 1 463 ? 8.062 25.219 27.297 1 96.44 463 ASN A N 1
ATOM 3707 C CA . ASN A 1 463 ? 8.414 25.562 28.672 1 96.44 463 ASN A CA 1
ATOM 3708 C C . ASN A 1 463 ? 8.945 27 28.766 1 96.44 463 ASN A C 1
ATOM 3710 O O . ASN A 1 463 ? 9.32 27.438 29.859 1 96.44 463 ASN A O 1
ATOM 3714 N N . PHE A 1 464 ? 8.953 27.719 27.719 1 98.06 464 PHE A N 1
ATOM 3715 C CA . PHE A 1 464 ? 9.523 29.047 27.719 1 98.06 464 PHE A CA 1
ATOM 3716 C C . PHE A 1 464 ? 8.508 30.078 28.219 1 98.06 464 PHE A C 1
ATOM 3718 O O . PHE A 1 464 ? 8.891 31.109 28.781 1 98.06 464 PHE A O 1
ATOM 3725 N N . THR A 1 465 ? 7.25 29.844 27.969 1 97.81 465 THR A N 1
ATOM 3726 C CA . THR A 1 465 ? 6.176 30.766 28.328 1 97.81 465 THR A CA 1
ATOM 3727 C C . THR A 1 465 ? 4.816 30.078 28.188 1 97.81 465 THR A C 1
ATOM 3729 O O . THR A 1 465 ? 4.688 29.078 27.5 1 97.81 465 THR A O 1
ATOM 3732 N N . LYS A 1 466 ? 3.84 30.578 28.875 1 97.06 466 LYS A N 1
ATOM 3733 C CA . LYS A 1 466 ? 2.465 30.109 28.719 1 97.06 466 LYS A CA 1
ATOM 3734 C C . LYS A 1 466 ? 1.76 30.844 27.578 1 97.06 466 LYS A C 1
ATOM 3736 O O . LYS A 1 466 ? 0.687 30.438 27.141 1 97.06 466 LYS A O 1
ATOM 3741 N N . ASN A 1 467 ? 2.373 31.953 27.109 1 97.62 467 ASN A N 1
ATOM 3742 C CA . ASN A 1 467 ? 1.812 32.781 26.047 1 97.62 467 ASN A CA 1
ATOM 3743 C C . ASN A 1 467 ? 2.348 32.406 24.672 1 97.62 467 ASN A C 1
ATOM 3745 O O . ASN A 1 467 ? 3.271 33.031 24.156 1 97.62 467 ASN A O 1
ATOM 3749 N N . ILE A 1 468 ? 1.674 31.391 24.078 1 98 468 ILE A N 1
ATOM 3750 C CA . ILE A 1 468 ? 2.127 30.844 22.812 1 98 468 ILE A CA 1
ATOM 3751 C C . ILE A 1 468 ? 1.034 31.016 21.75 1 98 468 ILE A C 1
ATOM 3753 O O . ILE A 1 468 ? -0.093 30.547 21.938 1 98 468 ILE A O 1
ATOM 3757 N N . TYR A 1 469 ? 1.373 31.656 20.641 1 97.12 469 TYR A N 1
ATOM 3758 C CA . TYR A 1 469 ? 0.392 31.969 19.609 1 97.12 469 TYR A CA 1
ATOM 3759 C C . TYR A 1 469 ? 0.917 31.578 18.234 1 97.12 469 TYR A C 1
ATOM 3761 O O . TYR A 1 469 ? 2.129 31.516 18.016 1 97.12 469 TYR A O 1
ATOM 3769 N N . ARG A 1 470 ? 0.004 31.234 17.391 1 96.62 470 ARG A N 1
ATOM 3770 C CA . ARG A 1 470 ? 0.334 30.812 16.031 1 96.62 470 ARG A CA 1
ATOM 3771 C C . ARG A 1 470 ? -0.514 31.547 15.008 1 96.62 470 ARG A C 1
ATOM 3773 O O . ARG A 1 470 ? -1.734 31.641 15.148 1 96.62 470 ARG A O 1
ATOM 3780 N N . PHE A 1 471 ? 0.162 32.062 13.977 1 93.62 471 PHE A N 1
ATOM 3781 C CA . PHE A 1 471 ? -0.553 32.781 12.945 1 93.62 471 PHE A CA 1
ATOM 3782 C C . PHE A 1 471 ? 0.312 32.938 11.703 1 93.62 471 PHE A C 1
ATOM 3784 O O . PHE A 1 471 ? 1.515 33.219 11.805 1 93.62 471 PHE A O 1
ATOM 3791 N N . SER A 1 472 ? -0.314 32.719 10.586 1 88.5 472 SER A N 1
ATOM 3792 C CA . SER A 1 472 ? 0.319 32.969 9.297 1 88.5 472 SER A CA 1
ATOM 3793 C C . SER A 1 472 ? -0.484 33.969 8.484 1 88.5 472 SER A C 1
ATOM 3795 O O . SER A 1 472 ? -1.616 33.719 8.086 1 88.5 472 SER A O 1
ATOM 3797 N N . PRO A 1 473 ? 0.024 35.125 8.172 1 79.31 473 PRO A N 1
ATOM 3798 C CA . PRO A 1 473 ? -0.718 36.219 7.543 1 79.31 473 PRO A CA 1
ATOM 3799 C C . PRO A 1 473 ? -0.944 36 6.051 1 79.31 473 PRO A C 1
ATOM 3801 O O . PRO A 1 473 ? -0.517 36.812 5.23 1 79.31 473 PRO A O 1
ATOM 3804 N N . GLY A 1 474 ? -1.555 35 5.586 1 76.31 474 GLY A N 1
ATOM 3805 C CA . GLY A 1 474 ? -1.938 34.719 4.203 1 76.31 474 GLY A CA 1
ATOM 3806 C C . GLY A 1 474 ? -3.4 34.344 4.051 1 76.31 474 GLY A C 1
ATOM 3807 O O . GLY A 1 474 ? -3.988 33.75 4.945 1 76.31 474 GLY A O 1
ATOM 3808 N N . TYR A 1 475 ? -3.9 34.875 2.898 1 76.19 475 TYR A N 1
ATOM 3809 C CA . TYR A 1 475 ? -5.273 34.5 2.586 1 76.19 475 TYR A CA 1
ATOM 3810 C C . TYR A 1 475 ? -5.332 33.062 2.059 1 76.19 475 TYR A C 1
ATOM 3812 O O . TYR A 1 475 ? -4.492 32.656 1.25 1 76.19 475 TYR A O 1
ATOM 3820 N N . LEU A 1 476 ? -6.203 32.375 2.633 1 78 476 LEU A N 1
ATOM 3821 C CA . LEU A 1 476 ? -6.395 31.016 2.174 1 78 476 LEU A CA 1
ATOM 3822 C C . LEU A 1 476 ? -7.875 30.672 2.094 1 78 476 LEU A C 1
ATOM 3824 O O . LEU A 1 476 ? -8.633 30.922 3.035 1 78 476 LEU A O 1
ATOM 3828 N N . SER A 1 477 ? -8.219 30.219 0.862 1 74.12 477 SER A N 1
ATOM 3829 C CA . SER A 1 477 ? -9.562 29.656 0.741 1 74.12 477 SER A CA 1
ATOM 3830 C C . SER A 1 477 ? -9.586 28.172 1.084 1 74.12 477 SER A C 1
ATOM 3832 O O . SER A 1 477 ? -8.547 27.516 1.068 1 74.12 477 SER A O 1
ATOM 3834 N N . LEU A 1 478 ? -10.734 27.719 1.438 1 66 478 LEU A N 1
ATOM 3835 C CA . LEU A 1 478 ? -10.859 26.312 1.775 1 66 478 LEU A CA 1
ATOM 3836 C C . LEU A 1 478 ? -10.422 25.438 0.609 1 66 478 LEU A C 1
ATOM 3838 O O . LEU A 1 478 ? -9.836 24.359 0.815 1 66 478 LEU A O 1
ATOM 3842 N N . GLU A 1 479 ? -10.641 25.922 -0.525 1 65.19 479 GLU A N 1
ATOM 3843 C CA . GLU A 1 479 ? -10.242 25.188 -1.724 1 65.19 479 GLU A CA 1
ATOM 3844 C C . GLU A 1 479 ? -8.719 25.125 -1.853 1 65.19 479 GLU A C 1
ATOM 3846 O O . GLU A 1 479 ? -8.18 24.156 -2.393 1 65.19 479 GLU A O 1
ATOM 3851 N N . ASN A 1 480 ? -8.164 26.078 -1.139 1 68.62 480 ASN A N 1
ATOM 3852 C CA . ASN A 1 480 ? -6.715 26.188 -1.288 1 68.62 480 ASN A CA 1
ATOM 3853 C C . ASN A 1 480 ? -5.98 25.547 -0.114 1 68.62 480 ASN A C 1
ATOM 3855 O O . ASN A 1 480 ? -4.746 25.516 -0.095 1 68.62 480 ASN A O 1
ATOM 3859 N N . LEU A 1 481 ? -6.789 25.094 0.745 1 72.19 481 LEU A N 1
ATOM 3860 C CA . LEU A 1 481 ? -6.129 24.422 1.859 1 72.19 481 LEU A CA 1
ATOM 3861 C C . LEU A 1 481 ? -5.332 23.219 1.373 1 72.19 481 LEU A C 1
ATOM 3863 O O . LEU A 1 481 ? -4.285 22.891 1.936 1 72.19 481 LEU A O 1
ATOM 3867 N N . SER A 1 482 ? -5.777 22.719 0.257 1 76.44 482 SER A N 1
ATOM 3868 C CA . SER A 1 482 ? -5.176 21.5 -0.286 1 76.44 482 SER A CA 1
ATOM 3869 C C . SER A 1 482 ? -3.852 21.812 -0.978 1 76.44 482 SER A C 1
ATOM 3871 O O . SER A 1 482 ? -3.07 20.891 -1.26 1 76.44 482 SER A O 1
ATOM 3873 N N . ILE A 1 483 ? -3.555 23.062 -1.04 1 82.44 483 ILE A N 1
ATOM 3874 C CA . ILE A 1 483 ? -2.334 23.391 -1.771 1 82.44 483 ILE A CA 1
ATOM 3875 C C . ILE A 1 483 ? -1.141 23.359 -0.819 1 82.44 483 ILE A C 1
ATOM 3877 O O . ILE A 1 483 ? 0.01 23.281 -1.258 1 82.44 483 ILE A O 1
ATOM 3881 N N . VAL A 1 484 ? -1.468 23.516 0.439 1 81.62 484 VAL A N 1
ATOM 3882 C CA . VAL A 1 484 ? -0.396 23.344 1.416 1 81.62 484 VAL A CA 1
ATOM 3883 C C . VAL A 1 484 ? 0.048 21.891 1.458 1 81.62 484 VAL A C 1
ATOM 3885 O O . VAL A 1 484 ? -0.761 21 1.719 1 81.62 484 VAL A O 1
ATOM 3888 N N . HIS A 1 485 ? 1.263 21.656 1.265 1 82.62 485 HIS A N 1
ATOM 3889 C CA . HIS A 1 485 ? 1.8 20.312 1.12 1 82.62 485 HIS A CA 1
ATOM 3890 C C . HIS A 1 485 ? 1.239 19.625 -0.121 1 82.62 485 HIS A C 1
ATOM 3892 O O . HIS A 1 485 ? 1.37 18.406 -0.274 1 82.62 485 HIS A O 1
ATOM 3898 N N . GLY A 1 486 ? 0.581 20.422 -0.939 1 86.75 486 GLY A N 1
ATOM 3899 C CA . GLY A 1 486 ? -0.012 19.859 -2.143 1 86.75 486 GLY A CA 1
ATOM 3900 C C . GLY A 1 486 ? 0.666 20.328 -3.416 1 86.75 486 GLY A C 1
ATOM 3901 O O . GLY A 1 486 ? 1.822 20.75 -3.391 1 86.75 486 GLY A O 1
ATOM 3902 N N . HIS A 1 487 ? -0.104 20.094 -4.52 1 88.44 487 HIS A N 1
ATOM 3903 C CA . HIS A 1 487 ? 0.419 20.531 -5.809 1 88.44 487 HIS A CA 1
ATOM 3904 C C . HIS A 1 487 ? 0.138 22 -6.043 1 88.44 487 HIS A C 1
ATOM 3906 O O . HIS A 1 487 ? -0.807 22.562 -5.477 1 88.44 487 HIS A O 1
ATOM 3912 N N . ASN A 1 488 ? 1.026 22.641 -6.711 1 91.06 488 ASN A N 1
ATOM 3913 C CA . ASN A 1 488 ? 0.851 24.016 -7.168 1 91.06 488 ASN A CA 1
ATOM 3914 C C . ASN A 1 488 ? 0.75 24.984 -5.996 1 91.06 488 ASN A C 1
ATOM 3916 O O . ASN A 1 488 ? -0.073 25.906 -6.012 1 91.06 488 ASN A O 1
ATOM 3920 N N . GLU A 1 489 ? 1.429 24.625 -4.98 1 91.5 489 GLU A N 1
ATOM 3921 C CA . GLU A 1 489 ? 1.55 25.594 -3.896 1 91.5 489 GLU A CA 1
ATOM 3922 C C . GLU A 1 489 ? 1.979 26.969 -4.426 1 91.5 489 GLU A C 1
ATOM 3924 O O . GLU A 1 489 ? 2.852 27.047 -5.293 1 91.5 489 GLU A O 1
ATOM 3929 N N . ARG A 1 490 ? 1.299 28.031 -3.941 1 90.31 490 ARG A N 1
ATOM 3930 C CA . ARG A 1 490 ? 1.555 29.359 -4.469 1 90.31 490 ARG A CA 1
ATOM 3931 C C . ARG A 1 490 ? 1.173 30.438 -3.453 1 90.31 490 ARG A C 1
ATOM 3933 O O . ARG A 1 490 ? 0.383 30.172 -2.541 1 90.31 490 ARG A O 1
ATOM 3940 N N . PHE A 1 491 ? 1.781 31.453 -3.627 1 85.25 491 PHE A N 1
ATOM 3941 C CA . PHE A 1 491 ? 1.593 32.594 -2.736 1 85.25 491 PHE A CA 1
ATOM 3942 C C . PHE A 1 491 ? 1.261 33.844 -3.529 1 85.25 491 PHE A C 1
ATOM 3944 O O . PHE A 1 491 ? 1.906 34.156 -4.539 1 85.25 491 PHE A O 1
ATOM 3951 N N . PHE A 1 492 ? 0.183 34.562 -3.076 1 83.38 492 PHE A N 1
ATOM 3952 C CA . PHE A 1 492 ? -0.192 35.781 -3.74 1 83.38 492 PHE A CA 1
ATOM 3953 C C . PHE A 1 492 ? 0.773 36.906 -3.377 1 83.38 492 PHE A C 1
ATOM 3955 O O . PHE A 1 492 ? 1.004 37.188 -2.195 1 83.38 492 PHE A O 1
ATOM 3962 N N . VAL A 1 493 ? 1.275 37.688 -4.262 1 78.5 493 VAL A N 1
ATOM 3963 C CA . VAL A 1 493 ? 2.398 38.594 -4.105 1 78.5 493 VAL A CA 1
ATOM 3964 C C . VAL A 1 493 ? 2.002 39.75 -3.178 1 78.5 493 VAL A C 1
ATOM 3966 O O . VAL A 1 493 ? 2.824 40.219 -2.4 1 78.5 493 VAL A O 1
ATOM 3969 N N . THR A 1 494 ? 0.789 40.156 -3.27 1 72.19 494 THR A N 1
ATOM 3970 C CA . THR A 1 494 ? 0.384 41.281 -2.432 1 72.19 494 THR A CA 1
ATOM 3971 C C . THR A 1 494 ? 0.428 40.906 -0.955 1 72.19 494 THR A C 1
ATOM 3973 O O . THR A 1 494 ? 0.603 41.781 -0.089 1 72.19 494 THR A O 1
ATOM 3976 N N . THR A 1 495 ? 0.407 39.625 -0.751 1 69.19 495 THR A N 1
ATOM 3977 C CA . THR A 1 495 ? 0.443 39.125 0.613 1 69.19 495 THR A CA 1
ATOM 3978 C C . THR A 1 495 ? 1.836 39.281 1.215 1 69.19 495 THR A C 1
ATOM 3980 O O . THR A 1 495 ? 1.981 39.406 2.434 1 69.19 495 THR A O 1
ATOM 3983 N N . THR A 1 496 ? 2.76 39.375 0.351 1 67.38 496 THR A N 1
ATOM 3984 C CA . THR A 1 496 ? 4.125 39.531 0.84 1 67.38 496 THR A CA 1
ATOM 3985 C C . THR A 1 496 ? 4.27 40.844 1.596 1 67.38 496 THR A C 1
ATOM 3987 O O . THR A 1 496 ? 4.824 40.875 2.695 1 67.38 496 THR A O 1
ATOM 3990 N N . ILE A 1 497 ? 3.752 41.812 1.002 1 65.12 497 ILE A N 1
ATOM 3991 C CA . ILE A 1 497 ? 3.859 43.125 1.605 1 65.12 497 ILE A CA 1
ATOM 3992 C C . ILE A 1 497 ? 3.066 43.156 2.91 1 65.12 497 ILE A C 1
ATOM 3994 O O . ILE A 1 497 ? 3.5 43.781 3.891 1 65.12 497 ILE A O 1
ATOM 3998 N N . ILE A 1 498 ? 2.074 42.469 2.822 1 66.94 498 ILE A N 1
ATOM 3999 C CA . ILE A 1 498 ? 1.22 42.406 4 1 66.94 498 ILE A CA 1
ATOM 4000 C C . ILE A 1 498 ? 1.965 41.688 5.133 1 66.94 498 ILE A C 1
ATOM 4002 O O . ILE A 1 498 ? 1.986 42.156 6.266 1 66.94 498 ILE A O 1
ATOM 4006 N N . LEU A 1 499 ? 2.584 40.688 4.793 1 72.19 499 LEU A N 1
ATOM 4007 C CA . LEU A 1 499 ? 3.34 39.906 5.766 1 72.19 499 LEU A CA 1
ATOM 4008 C C . LEU A 1 499 ? 4.449 40.719 6.391 1 72.19 499 LEU A C 1
ATOM 4010 O O . LEU A 1 499 ? 4.629 40.719 7.609 1 72.19 499 LEU A O 1
ATOM 4014 N N . ILE A 1 500 ? 5.051 41.438 5.574 1 70.88 500 ILE A N 1
ATOM 4015 C CA . ILE A 1 500 ? 6.145 42.281 6.043 1 70.88 500 ILE A CA 1
ATOM 4016 C C . ILE A 1 500 ? 5.594 43.375 6.953 1 70.88 500 ILE A C 1
ATOM 4018 O O . ILE A 1 500 ? 6.145 43.625 8.031 1 70.88 500 ILE A O 1
ATOM 4022 N N . SER A 1 501 ? 4.516 43.812 6.547 1 66.31 501 SER A N 1
ATOM 4023 C CA . SER A 1 501 ? 3.906 44.875 7.312 1 66.31 501 SER A CA 1
ATOM 4024 C C . SER A 1 501 ? 3.473 44.406 8.695 1 66.31 501 SER A C 1
ATOM 4026 O O . SER A 1 501 ? 3.748 45.062 9.695 1 66.31 501 SER A O 1
ATOM 4028 N N . ILE A 1 502 ? 2.871 43.344 8.734 1 70.5 502 ILE A N 1
ATOM 4029 C CA . ILE A 1 502 ? 2.42 42.781 10.008 1 70.5 502 ILE A CA 1
ATOM 4030 C C . ILE A 1 502 ? 3.621 42.5 10.906 1 70.5 502 ILE A C 1
ATOM 4032 O O . ILE A 1 502 ? 3.596 42.812 12.094 1 70.5 502 ILE A O 1
ATOM 4036 N N . THR A 1 503 ? 4.586 42.062 10.32 1 74.62 503 THR A N 1
ATOM 4037 C CA . THR A 1 503 ? 5.789 41.75 11.086 1 74.62 503 THR A CA 1
ATOM 4038 C C . THR A 1 503 ? 6.418 43.031 11.648 1 74.62 503 THR A C 1
ATOM 4040 O O . THR A 1 503 ? 6.816 43.062 12.812 1 74.62 503 THR A O 1
ATOM 4043 N N . ILE A 1 504 ? 6.402 44 10.883 1 65.88 504 ILE A N 1
ATOM 4044 C CA . ILE A 1 504 ? 6.949 45.281 11.32 1 65.88 504 ILE A CA 1
ATOM 4045 C C . ILE A 1 504 ? 6.145 45.812 12.5 1 65.88 504 ILE A C 1
ATOM 4047 O O . ILE A 1 504 ? 6.715 46.312 13.477 1 65.88 504 ILE A O 1
ATOM 4051 N N . ILE A 1 505 ? 4.898 45.625 12.367 1 63.81 505 ILE A N 1
ATOM 4052 C CA . ILE A 1 505 ? 4.031 46.125 13.43 1 63.81 505 ILE A CA 1
ATOM 4053 C C . ILE A 1 505 ? 4.27 45.344 14.711 1 63.81 505 ILE A C 1
ATOM 4055 O O . ILE A 1 505 ? 4.379 45.906 15.789 1 63.81 505 ILE A O 1
ATOM 4059 N N . VAL A 1 506 ? 4.398 44.125 14.602 1 73.19 506 VAL A N 1
ATOM 4060 C CA . VAL A 1 506 ? 4.637 43.281 15.758 1 73.19 506 VAL A CA 1
ATOM 4061 C C . VAL A 1 506 ? 5.953 43.656 16.422 1 73.19 506 VAL A C 1
ATOM 4063 O O . VAL A 1 506 ? 6.027 43.75 17.656 1 73.19 506 VAL A O 1
ATOM 4066 N N . ILE A 1 507 ? 6.883 44 15.664 1 70.19 507 ILE A N 1
ATOM 4067 C CA . ILE A 1 507 ? 8.195 44.375 16.188 1 70.19 507 ILE A CA 1
ATOM 4068 C C . ILE A 1 507 ? 8.133 45.75 16.828 1 70.19 507 ILE A C 1
ATOM 4070 O O . ILE A 1 507 ? 8.805 46 17.828 1 70.19 507 ILE A O 1
ATOM 4074 N N . SER A 1 508 ? 7.203 46.562 16.328 1 63.59 508 SER A N 1
ATOM 4075 C CA . SER A 1 508 ? 7.188 47.969 16.719 1 63.59 508 SER A CA 1
ATOM 4076 C C . SER A 1 508 ? 6.215 48.188 17.875 1 63.59 508 SER A C 1
ATOM 4078 O O . SER A 1 508 ? 6.086 49.312 18.359 1 63.59 508 SER A O 1
ATOM 4080 N N . ILE A 1 509 ? 5.492 47.25 18.312 1 61.22 509 ILE A N 1
ATOM 4081 C CA . ILE A 1 509 ? 4.348 47.406 19.203 1 61.22 509 ILE A CA 1
ATOM 4082 C C . ILE A 1 509 ? 4.785 48.094 20.484 1 61.22 509 ILE A C 1
ATOM 4084 O O . ILE A 1 509 ? 4.051 48.938 21.031 1 61.22 509 ILE A O 1
ATOM 4088 N N . ASN A 1 510 ? 5.906 47.75 21.031 1 53 510 ASN A N 1
ATOM 4089 C CA . ASN A 1 510 ? 6.281 48.406 22.281 1 53 510 ASN A CA 1
ATOM 4090 C C . ASN A 1 510 ? 6.594 49.875 22.062 1 53 510 ASN A C 1
ATOM 4092 O O . ASN A 1 510 ? 6.797 50.625 23.016 1 53 510 ASN A O 1
ATOM 4096 N N . LEU A 1 511 ? 6.715 50.094 20.906 1 42.5 511 LEU A N 1
ATOM 4097 C CA . LEU A 1 511 ? 6.812 51.531 20.641 1 42.5 511 LEU A CA 1
ATOM 4098 C C . LEU A 1 511 ? 5.48 52.219 20.906 1 42.5 511 LEU A C 1
ATOM 4100 O O . LEU A 1 511 ? 5.457 53.375 21.344 1 42.5 511 LEU A O 1
ATOM 4104 N N . ILE A 1 512 ? 4.375 51.406 20.734 1 41.84 512 ILE A N 1
ATOM 4105 C CA . ILE A 1 512 ? 3.033 51.969 20.703 1 41.84 512 ILE A CA 1
ATOM 4106 C C . ILE A 1 512 ? 2.451 52 22.109 1 41.84 512 ILE A C 1
ATOM 4108 O O . ILE A 1 512 ? 1.516 52.75 22.391 1 41.84 512 ILE A O 1
ATOM 4112 N N . GLU A 1 513 ? 2.688 51.094 23.031 1 42.28 513 GLU A N 1
ATOM 4113 C CA . GLU A 1 513 ? 2.068 51.25 24.344 1 42.28 513 GLU A CA 1
ATOM 4114 C C . GLU A 1 513 ? 2.307 52.656 24.891 1 42.28 513 GLU A C 1
ATOM 4116 O O . GLU A 1 513 ? 1.427 53.25 25.531 1 42.28 513 GLU A O 1
ATOM 4121 N N . ASP A 1 514 ? 3.477 53.062 24.984 1 35.5 514 ASP A N 1
ATOM 4122 C CA . ASP A 1 514 ? 3.547 54.438 25.484 1 35.5 514 ASP A CA 1
ATOM 4123 C C . ASP A 1 514 ? 2.701 55.375 24.625 1 35.5 514 ASP A C 1
ATOM 4125 O O . ASP A 1 514 ? 2.104 56.344 25.141 1 35.5 514 ASP A O 1
ATOM 4129 N N . PHE A 1 515 ? 2.773 55.156 23.359 1 32.5 515 PHE A N 1
ATOM 4130 C CA . PHE A 1 515 ? 2.037 56.031 22.469 1 32.5 515 PHE A CA 1
ATOM 4131 C C . PHE A 1 515 ? 0.583 55.594 22.344 1 32.5 515 PHE A C 1
ATOM 4133 O O . PHE A 1 515 ? -0.281 56.406 21.969 1 32.5 515 PHE A O 1
ATOM 4140 N N . PHE A 1 516 ? 0.22 54.312 22.594 1 33.03 516 PHE A N 1
ATOM 4141 C CA . PHE A 1 516 ? -1.157 53.906 22.359 1 33.03 516 PHE A CA 1
ATOM 4142 C C . PHE A 1 516 ? -2.084 54.438 23.438 1 33.03 516 PHE A C 1
ATOM 4144 O O . PHE A 1 516 ? -3.309 54.406 23.297 1 33.03 516 PHE A O 1
ATOM 4151 N N . ILE A 1 517 ? -1.756 54.375 24.781 1 31.61 517 ILE A N 1
ATOM 4152 C CA . ILE A 1 517 ? -2.805 54.969 25.609 1 31.61 517 ILE A CA 1
ATOM 4153 C C . ILE A 1 517 ? -3.131 56.375 25.109 1 31.61 517 ILE A C 1
ATOM 4155 O O . ILE A 1 517 ? -4.293 56.781 25.125 1 31.61 517 ILE A O 1
ATOM 4159 N N . LYS A 1 518 ? -2.156 57.25 25.094 1 33.25 518 LYS A N 1
ATOM 4160 C CA . LYS A 1 518 ? -2.611 58.594 24.75 1 33.25 518 LYS A CA 1
ATOM 4161 C C . LYS A 1 518 ? -3.047 58.688 23.281 1 33.25 518 LYS A C 1
ATOM 4163 O O . LYS A 1 518 ? -4.098 59.25 22.969 1 33.25 518 LYS A O 1
ATOM 4168 N N . LYS A 1 519 ? -2.111 58.781 22.234 1 31.42 519 LYS A N 1
ATOM 4169 C CA . LYS A 1 519 ? -2.367 59.156 20.859 1 31.42 519 LYS A CA 1
ATOM 4170 C C . LYS A 1 519 ? -2.76 57.969 20.016 1 31.42 519 LYS A C 1
ATOM 4172 O O . LYS A 1 519 ? -2.098 56.938 20.047 1 31.42 519 LYS A O 1
ATOM 4177 N N . THR A 1 520 ? -4.066 57.531 19.75 1 28.38 520 THR A N 1
ATOM 4178 C CA . THR A 1 520 ? -4.676 56.844 18.609 1 28.38 520 THR A CA 1
ATOM 4179 C C . THR A 1 520 ? -3.707 56.75 17.438 1 28.38 520 THR A C 1
ATOM 4181 O O . THR A 1 520 ? -3.219 57.781 16.969 1 28.38 520 THR A O 1
ATOM 4184 N N . ILE A 1 521 ? -2.92 55.625 17.281 1 28.14 521 ILE A N 1
ATOM 4185 C CA . ILE A 1 521 ? -1.973 55.375 16.203 1 28.14 521 ILE A CA 1
ATOM 4186 C C . ILE A 1 521 ? -2.492 55.969 14.906 1 28.14 521 ILE A C 1
ATOM 4188 O O . ILE A 1 521 ? -3.453 55.469 14.312 1 28.14 521 ILE A O 1
ATOM 4192 N N . SER A 1 522 ? -2.645 57.094 14.82 1 26.05 522 SER A N 1
ATOM 4193 C CA . SER A 1 522 ? -3.082 57.844 13.648 1 26.05 522 SER A CA 1
ATOM 4194 C C . SER A 1 522 ? -2.312 57.438 12.398 1 26.05 522 SER A C 1
ATOM 4196 O O . SER A 1 522 ? -2.605 57.906 11.297 1 26.05 522 SER A O 1
ATOM 4198 N N . GLY A 1 523 ? -1.031 57.031 12.5 1 26.58 523 GLY A N 1
ATOM 4199 C CA . GLY A 1 523 ? -0.26 56.812 11.289 1 26.58 523 GLY A CA 1
ATOM 4200 C C . GLY A 1 523 ? -0.451 55.438 10.672 1 26.58 523 GLY A C 1
ATOM 4201 O O . GLY A 1 523 ? 0.065 54.469 11.195 1 26.58 523 GLY A O 1
ATOM 4202 N N . CYS A 1 524 ? -1.571 55 10.281 1 27.48 524 CYS A N 1
ATOM 4203 C CA . CYS A 1 524 ? -1.974 53.812 9.562 1 27.48 524 CYS A CA 1
ATOM 4204 C C . CYS A 1 524 ? -1.038 53.531 8.391 1 27.48 524 CYS A C 1
ATOM 4206 O O . CYS A 1 524 ? -0.7 54.438 7.633 1 27.48 524 CYS A O 1
ATOM 4208 N N . ILE A 1 525 ? -0.28 52.5 8.375 1 27.67 525 ILE A N 1
ATOM 4209 C CA . ILE A 1 525 ? 0.552 51.969 7.305 1 27.67 525 ILE A CA 1
ATOM 4210 C C . ILE A 1 525 ? -0.294 51.719 6.051 1 27.67 525 ILE A C 1
ATOM 4212 O O . ILE A 1 525 ? -1.298 51.031 6.094 1 27.67 525 ILE A O 1
ATOM 4216 N N . SER A 1 526 ? -0.564 52.719 5.102 1 25.95 526 SER A N 1
ATOM 4217 C CA . SER A 1 526 ? -1.263 52.531 3.838 1 25.95 526 SER A CA 1
ATOM 4218 C C . SER A 1 526 ? -0.492 51.562 2.928 1 25.95 526 SER A C 1
ATOM 4220 O O . SER A 1 526 ? 0.712 51.75 2.723 1 25.95 526 SER A O 1
ATOM 4222 N N . ILE A 1 527 ? -0.794 50.406 2.891 1 25.62 527 ILE A N 1
ATOM 4223 C CA . ILE A 1 527 ? -0.416 49.469 1.835 1 25.62 527 ILE A CA 1
ATOM 4224 C C . ILE A 1 527 ? -0.937 49.969 0.49 1 25.62 527 ILE A C 1
ATOM 4226 O O . ILE A 1 527 ? -2.148 50.062 0.282 1 25.62 527 ILE A O 1
ATOM 4230 N N . THR A 1 528 ? -0.442 51.312 -0.114 1 24.88 528 THR A N 1
ATOM 4231 C CA . THR A 1 528 ? -0.735 51.594 -1.514 1 24.88 528 THR A CA 1
ATOM 4232 C C . THR A 1 528 ? -0.111 50.531 -2.424 1 24.88 528 THR A C 1
ATOM 4234 O O . THR A 1 528 ? 1.039 50.125 -2.225 1 24.88 528 THR A O 1
ATOM 4237 N N . MET B 1 1 ? -60.062 -44.75 11.039 1 55.75 1 MET B N 1
ATOM 4238 C CA . MET B 1 1 ? -59.25 -45.875 10.539 1 55.75 1 MET B CA 1
ATOM 4239 C C . MET B 1 1 ? -58.656 -45.531 9.164 1 55.75 1 MET B C 1
ATOM 4241 O O . MET B 1 1 ? -57.5 -45.812 8.906 1 55.75 1 MET B O 1
ATOM 4245 N N . LYS B 1 2 ? -59.312 -44.844 8.383 1 74.88 2 LYS B N 1
ATOM 4246 C CA . LYS B 1 2 ? -58.906 -44.5 7.035 1 74.88 2 LYS B CA 1
ATOM 4247 C C . LYS B 1 2 ? -57.812 -43.406 7.07 1 74.88 2 LYS B C 1
ATOM 4249 O O . LYS B 1 2 ? -56.875 -43.438 6.285 1 74.88 2 LYS B O 1
ATOM 4254 N N . SER B 1 3 ? -58.031 -42.562 8.039 1 73.44 3 SER B N 1
ATOM 4255 C CA . SER B 1 3 ? -57.062 -41.5 8.148 1 73.44 3 SER B CA 1
ATOM 4256 C C . SER B 1 3 ? -55.719 -42.031 8.633 1 73.44 3 SER B C 1
ATOM 4258 O O . SER B 1 3 ? -54.656 -41.625 8.133 1 73.44 3 SER B O 1
ATOM 4260 N N . ILE B 1 4 ? -55.781 -42.906 9.469 1 72.5 4 ILE B N 1
ATOM 4261 C CA . ILE B 1 4 ? -54.562 -43.531 9.992 1 72.5 4 ILE B CA 1
ATOM 4262 C C . ILE B 1 4 ? -53.906 -44.375 8.914 1 72.5 4 ILE B C 1
ATOM 4264 O O . ILE B 1 4 ? -52.688 -44.406 8.766 1 72.5 4 ILE B O 1
ATOM 4268 N N . GLU B 1 5 ? -54.688 -44.969 8.141 1 72.06 5 GLU B N 1
ATOM 4269 C CA . GLU B 1 5 ? -54.188 -45.781 7.055 1 72.06 5 GLU B CA 1
ATOM 4270 C C . GLU B 1 5 ? -53.5 -44.938 5.988 1 72.06 5 GLU B C 1
ATOM 4272 O O . GLU B 1 5 ? -52.469 -45.344 5.434 1 72.06 5 GLU B O 1
ATOM 4277 N N . ARG B 1 6 ? -54 -43.812 5.809 1 76.19 6 ARG B N 1
ATOM 4278 C CA . ARG B 1 6 ? -53.406 -42.938 4.82 1 76.19 6 ARG B CA 1
ATOM 4279 C C . ARG B 1 6 ? -52.062 -42.406 5.297 1 76.19 6 ARG B C 1
ATOM 4281 O O . ARG B 1 6 ? -51.125 -42.312 4.512 1 76.19 6 ARG B O 1
ATOM 4288 N N . ILE B 1 7 ? -52.094 -42.125 6.488 1 78.19 7 ILE B N 1
ATOM 4289 C CA . ILE B 1 7 ? -50.844 -41.625 7.062 1 78.19 7 ILE B CA 1
ATOM 4290 C C . ILE B 1 7 ? -49.812 -42.75 7.059 1 78.19 7 ILE B C 1
ATOM 4292 O O . ILE B 1 7 ? -48.625 -42.5 6.734 1 78.19 7 ILE B O 1
ATOM 4296 N N . CYS B 1 8 ? -50.25 -43.875 7.402 1 73.44 8 CYS B N 1
ATOM 4297 C CA . CYS B 1 8 ? -49.344 -45 7.391 1 73.44 8 CYS B CA 1
ATOM 4298 C C . CYS B 1 8 ? -48.844 -45.312 5.98 1 73.44 8 CYS B C 1
ATOM 4300 O O . CYS B 1 8 ? -47.688 -45.656 5.781 1 73.44 8 CYS B O 1
ATOM 4302 N N . SER B 1 9 ? -49.688 -45.062 5.07 1 79.06 9 SER B N 1
ATOM 4303 C CA . SER B 1 9 ? -49.312 -45.281 3.676 1 79.06 9 SER B CA 1
ATOM 4304 C C . SER B 1 9 ? -48.312 -44.25 3.205 1 79.06 9 SER B C 1
ATOM 4306 O O . SER B 1 9 ? -47.344 -44.594 2.506 1 79.06 9 SER B O 1
ATOM 4308 N N . ILE B 1 10 ? -48.562 -43.125 3.627 1 82 10 ILE B N 1
ATOM 4309 C CA . ILE B 1 10 ? -47.625 -42.062 3.268 1 82 10 ILE B CA 1
ATOM 4310 C C . ILE B 1 10 ? -46.25 -42.312 3.92 1 82 10 ILE B C 1
ATOM 4312 O O . ILE B 1 10 ? -45.219 -42.188 3.279 1 82 10 ILE B O 1
ATOM 4316 N N . TRP B 1 11 ? -46.312 -42.688 5.164 1 81.25 11 TRP B N 1
ATOM 4317 C CA . TRP B 1 11 ? -45.062 -43 5.879 1 81.25 11 TRP B CA 1
ATOM 4318 C C . TRP B 1 11 ? -44.375 -44.219 5.25 1 81.25 11 TRP B C 1
ATOM 4320 O O . TRP B 1 11 ? -43.125 -44.219 5.141 1 81.25 11 TRP B O 1
ATOM 4330 N N . PHE B 1 12 ? -45.156 -45.125 4.852 1 79 12 PHE B N 1
ATOM 4331 C CA . PHE B 1 12 ? -44.594 -46.312 4.207 1 79 12 PHE B CA 1
ATOM 4332 C C . PHE B 1 12 ? -43.969 -45.938 2.867 1 79 12 PHE B C 1
ATOM 4334 O O . PHE B 1 12 ? -42.875 -46.406 2.531 1 79 12 PHE B O 1
ATOM 4341 N N . VAL B 1 13 ? -44.562 -45.094 2.166 1 80.62 13 VAL B N 1
ATOM 4342 C CA . VAL B 1 13 ? -44.062 -44.656 0.879 1 80.62 13 VAL B CA 1
ATOM 4343 C C . VAL B 1 13 ? -42.781 -43.844 1.095 1 80.62 13 VAL B C 1
ATOM 4345 O O . VAL B 1 13 ? -41.781 -44 0.358 1 80.62 13 VAL B O 1
ATOM 4348 N N . LEU B 1 14 ? -42.781 -43.062 2.076 1 84.06 14 LEU B N 1
ATOM 4349 C CA . LEU B 1 14 ? -41.594 -42.281 2.383 1 84.06 14 LEU B CA 1
ATOM 4350 C C . LEU B 1 14 ? -40.438 -43.188 2.828 1 84.06 14 LEU B C 1
ATOM 4352 O O . LEU B 1 14 ? -39.281 -43 2.404 1 84.06 14 LEU B O 1
ATOM 4356 N N . LEU B 1 15 ? -40.844 -44.062 3.705 1 81.56 15 LEU B N 1
ATOM 4357 C CA . LEU B 1 15 ? -39.812 -45 4.176 1 81.56 15 LEU B CA 1
ATOM 4358 C C . LEU B 1 15 ? -39.281 -45.844 3.023 1 81.56 15 LEU B C 1
ATOM 4360 O O . LEU B 1 15 ? -38.062 -46.031 2.902 1 81.56 15 LEU B O 1
ATOM 4364 N N . PHE B 1 16 ? -40.219 -46.344 2.246 1 79.75 16 PHE B N 1
ATOM 4365 C CA . PHE B 1 16 ? -39.844 -47.156 1.097 1 79.75 16 PHE B CA 1
ATOM 4366 C C . PHE B 1 16 ? -39 -46.312 0.122 1 79.75 16 PHE B C 1
ATOM 4368 O O . PHE B 1 16 ? -38 -46.812 -0.406 1 79.75 16 PHE B O 1
ATOM 4375 N N . SER B 1 17 ? -39.375 -45.156 -0.094 1 80.62 17 SER B N 1
ATOM 4376 C CA . SER B 1 17 ? -38.625 -44.281 -0.977 1 80.62 17 SER B CA 1
ATOM 4377 C C . SER B 1 17 ? -37.219 -44 -0.419 1 80.62 17 SER B C 1
ATOM 4379 O O . SER B 1 17 ? -36.25 -43.938 -1.169 1 80.62 17 SER B O 1
ATOM 4381 N N . THR B 1 18 ? -37.156 -43.875 0.808 1 84.25 18 THR B N 1
ATOM 4382 C CA . THR B 1 18 ? -35.844 -43.625 1.433 1 84.25 18 THR B CA 1
ATOM 4383 C C . THR B 1 18 ? -34.969 -44.875 1.322 1 84.25 18 THR B C 1
ATOM 4385 O O . THR B 1 18 ? -33.781 -44.75 1.09 1 84.25 18 THR B O 1
ATOM 4388 N N . ILE B 1 19 ? -35.594 -45.969 1.524 1 80.06 19 ILE B N 1
ATOM 4389 C CA . ILE B 1 19 ? -34.844 -47.188 1.432 1 80.06 19 ILE B CA 1
ATOM 4390 C C . ILE B 1 19 ? -34.344 -47.406 -0 1 80.06 19 ILE B C 1
ATOM 4392 O O . ILE B 1 19 ? -33.188 -47.781 -0.221 1 80.06 19 ILE B O 1
ATOM 4396 N N . ILE B 1 20 ? -35.219 -47.156 -0.941 1 78.56 20 ILE B N 1
ATOM 4397 C CA . ILE B 1 20 ? -34.812 -47.281 -2.346 1 78.56 20 ILE B CA 1
ATOM 4398 C C . ILE B 1 20 ? -33.688 -46.312 -2.662 1 78.56 20 ILE B C 1
ATOM 4400 O O . ILE B 1 20 ? -32.719 -46.656 -3.348 1 78.56 20 ILE B O 1
ATOM 4404 N N . LEU B 1 21 ? -33.875 -45.156 -2.195 1 82.19 21 LEU B N 1
ATOM 4405 C CA . LEU B 1 21 ? -32.812 -44.156 -2.402 1 82.19 21 LEU B CA 1
ATOM 4406 C C . LEU B 1 21 ? -31.5 -44.656 -1.807 1 82.19 21 LEU B C 1
ATOM 4408 O O . LEU B 1 21 ? -30.438 -44.5 -2.432 1 82.19 21 LEU B O 1
ATOM 4412 N N . MET B 1 22 ? -31.578 -45.188 -0.672 1 83 22 MET B N 1
ATOM 4413 C CA . MET B 1 22 ? -30.375 -45.719 -0.023 1 83 22 MET B CA 1
ATOM 4414 C C . MET B 1 22 ? -29.766 -46.875 -0.824 1 83 22 MET B C 1
ATOM 4416 O O . MET B 1 22 ? -28.547 -46.969 -0.948 1 83 22 MET B O 1
ATOM 4420 N N . LEU B 1 23 ? -30.594 -47.688 -1.328 1 79.81 23 LEU B N 1
ATOM 4421 C CA . LEU B 1 23 ? -30.109 -48.812 -2.139 1 79.81 23 LEU B CA 1
ATOM 4422 C C . LEU B 1 23 ? -29.453 -48.312 -3.422 1 79.81 23 LEU B C 1
ATOM 4424 O O . LEU B 1 23 ? -28.438 -48.844 -3.854 1 79.81 23 LEU B O 1
ATOM 4428 N N . ILE B 1 24 ? -30.047 -47.375 -3.99 1 77.06 24 ILE B N 1
ATOM 4429 C CA . ILE B 1 24 ? -29.469 -46.75 -5.188 1 77.06 24 ILE B CA 1
ATOM 4430 C C . ILE B 1 24 ? -28.094 -46.188 -4.859 1 77.06 24 ILE B C 1
ATOM 4432 O O . ILE B 1 24 ? -27.141 -46.375 -5.617 1 77.06 24 ILE B O 1
ATOM 4436 N N . ILE B 1 25 ? -28.016 -45.562 -3.789 1 80.62 25 ILE B N 1
ATOM 4437 C CA . ILE B 1 25 ? -26.766 -44.938 -3.348 1 80.62 25 ILE B CA 1
ATOM 4438 C C . ILE B 1 25 ? -25.703 -46.031 -3.166 1 80.62 25 ILE B C 1
ATOM 4440 O O . ILE B 1 25 ? -24.578 -45.875 -3.643 1 80.62 25 ILE B O 1
ATOM 4444 N N . ILE B 1 26 ? -26.078 -47.031 -2.578 1 79.38 26 ILE B N 1
ATOM 4445 C CA . ILE B 1 26 ? -25.141 -48.125 -2.293 1 79.38 26 ILE B CA 1
ATOM 4446 C C . ILE B 1 26 ? -24.734 -48.812 -3.594 1 79.38 26 ILE B C 1
ATOM 4448 O O . ILE B 1 26 ? -23.547 -49.062 -3.82 1 79.38 26 ILE B O 1
ATOM 4452 N N . LEU B 1 27 ? -25.656 -49.094 -4.457 1 77.62 27 LEU B N 1
ATOM 4453 C CA . LEU B 1 27 ? -25.375 -49.75 -5.727 1 77.62 27 LEU B CA 1
ATOM 4454 C C . LEU B 1 27 ? -24.469 -48.875 -6.594 1 77.62 27 LEU B C 1
ATOM 4456 O O . LEU B 1 27 ? -23.531 -49.375 -7.223 1 77.62 27 LEU B O 1
ATOM 4460 N N . ARG B 1 28 ? -24.781 -47.719 -6.633 1 75.75 28 ARG B N 1
ATOM 4461 C CA . ARG B 1 28 ? -23.953 -46.812 -7.406 1 75.75 28 ARG B CA 1
ATOM 4462 C C . ARG B 1 28 ? -22.531 -46.75 -6.848 1 75.75 28 ARG B C 1
ATOM 4464 O O . ARG B 1 28 ? -21.562 -46.719 -7.609 1 75.75 28 ARG B O 1
ATOM 4471 N N . THR B 1 29 ? -22.453 -46.688 -5.652 1 80.5 29 THR B N 1
ATOM 4472 C CA . THR B 1 29 ? -21.141 -46.688 -5.016 1 80.5 29 THR B CA 1
ATOM 4473 C C . THR B 1 29 ? -20.328 -47.906 -5.391 1 80.5 29 THR B C 1
ATOM 4475 O O . THR B 1 29 ? -19.156 -47.812 -5.75 1 80.5 29 THR B O 1
ATOM 4478 N N . LEU B 1 30 ? -20.953 -49 -5.418 1 73.25 30 LEU B N 1
ATOM 4479 C CA . LEU B 1 30 ? -20.266 -50.25 -5.711 1 73.25 30 LEU B CA 1
ATOM 4480 C C . LEU B 1 30 ? -19.891 -50.344 -7.184 1 73.25 30 LEU B C 1
ATOM 4482 O O . LEU B 1 30 ? -18.766 -50.75 -7.523 1 73.25 30 LEU B O 1
ATOM 4486 N N . ILE B 1 31 ? -20.719 -49.938 -8.047 1 69.94 31 ILE B N 1
ATOM 4487 C CA . ILE B 1 31 ? -20.484 -50 -9.484 1 69.94 31 ILE B CA 1
ATOM 4488 C C . ILE B 1 31 ? -19.422 -49 -9.891 1 69.94 31 ILE B C 1
ATOM 4490 O O . ILE B 1 31 ? -18.484 -49.344 -10.633 1 69.94 31 ILE B O 1
ATOM 4494 N N . PHE B 1 32 ? -19.562 -47.906 -9.445 1 71.06 32 PHE B N 1
ATOM 4495 C CA . PHE B 1 32 ? -18.641 -46.844 -9.805 1 71.06 32 PHE B CA 1
ATOM 4496 C C . PHE B 1 32 ? -17.234 -47.156 -9.305 1 71.06 32 PHE B C 1
ATOM 4498 O O . PHE B 1 32 ? -16.25 -46.875 -10 1 71.06 32 PHE B O 1
ATOM 4505 N N . GLN B 1 33 ? -17.188 -47.656 -8.242 1 65.38 33 GLN B N 1
ATOM 4506 C CA . GLN B 1 33 ? -15.898 -48.062 -7.699 1 65.38 33 GLN B CA 1
ATOM 4507 C C . GLN B 1 33 ? -15.219 -49.062 -8.609 1 65.38 33 GLN B C 1
ATOM 4509 O O . GLN B 1 33 ? -14.023 -48.969 -8.891 1 65.38 33 GLN B O 1
ATOM 4514 N N . GLN B 1 34 ? -15.922 -50.031 -8.984 1 62.31 34 GLN B N 1
ATOM 4515 C CA . GLN B 1 34 ? -15.367 -51.062 -9.852 1 62.31 34 GLN B CA 1
ATOM 4516 C C . GLN B 1 34 ? -14.906 -50.469 -11.18 1 62.31 34 GLN B C 1
ATOM 4518 O O . GLN B 1 34 ? -13.836 -50.844 -11.68 1 62.31 34 GLN B O 1
ATOM 4523 N N . TYR B 1 35 ? -15.617 -49.625 -11.664 1 58.91 35 TYR B N 1
ATOM 4524 C CA . TYR B 1 35 ? -15.281 -48.969 -12.93 1 58.91 35 TYR B CA 1
ATOM 4525 C C . TYR B 1 35 ? -13.992 -48.156 -12.805 1 58.91 35 TYR B C 1
ATOM 4527 O O . TYR B 1 35 ? -13.125 -48.25 -13.672 1 58.91 35 TYR B O 1
ATOM 4535 N N . LEU B 1 36 ? -13.961 -47.438 -11.773 1 61.06 36 LEU B N 1
ATOM 4536 C CA . LEU B 1 36 ? -12.805 -46.562 -11.586 1 61.06 36 LEU B CA 1
ATOM 4537 C C . LEU B 1 36 ? -11.547 -47.375 -11.312 1 61.06 36 LEU B C 1
ATOM 4539 O O . LEU B 1 36 ? -10.469 -47.062 -11.805 1 61.06 36 LEU B O 1
ATOM 4543 N N . ILE B 1 37 ? -11.672 -48.375 -10.602 1 54.94 37 ILE B N 1
ATOM 4544 C CA . ILE B 1 37 ? -10.555 -49.281 -10.312 1 54.94 37 ILE B CA 1
ATOM 4545 C C . ILE B 1 37 ? -10.055 -49.906 -11.602 1 54.94 37 ILE B C 1
ATOM 4547 O O . ILE B 1 37 ? -8.852 -49.969 -11.844 1 54.94 37 ILE B O 1
ATOM 4551 N N . GLU B 1 38 ? -10.945 -50.344 -12.359 1 52.38 38 GLU B N 1
ATOM 4552 C CA . GLU B 1 38 ? -10.578 -50.969 -13.625 1 52.38 38 GLU B CA 1
ATOM 4553 C C . GLU B 1 38 ? -9.953 -49.969 -14.586 1 52.38 38 GLU B C 1
ATOM 4555 O O . GLU B 1 38 ? -9.07 -50.312 -15.375 1 52.38 38 GLU B O 1
ATOM 4560 N N . SER B 1 39 ? -10.406 -48.812 -14.461 1 50.53 39 SER B N 1
ATOM 4561 C CA . SER B 1 39 ? -9.93 -47.781 -15.375 1 50.53 39 SER B CA 1
ATOM 4562 C C . SER B 1 39 ? -8.578 -47.219 -14.922 1 50.53 39 SER B C 1
ATOM 4564 O O . SER B 1 39 ? -7.73 -46.875 -15.75 1 50.53 39 SER B O 1
ATOM 4566 N N . ASN B 1 40 ? -8.477 -47.031 -13.703 1 51.81 40 ASN B N 1
ATOM 4567 C CA . ASN B 1 40 ? -7.301 -46.281 -13.273 1 51.81 40 ASN B CA 1
ATOM 4568 C C . ASN B 1 40 ? -6.223 -47.188 -12.711 1 51.81 40 ASN B C 1
ATOM 4570 O O . ASN B 1 40 ? -5.035 -46.875 -12.773 1 51.81 40 ASN B O 1
ATOM 4574 N N . CYS B 1 41 ? -6.539 -48.312 -11.852 1 47.06 41 CYS B N 1
ATOM 4575 C CA . CYS B 1 41 ? -5.523 -49.125 -11.203 1 47.06 41 CYS B CA 1
ATOM 4576 C C . CYS B 1 41 ? -5.84 -50.625 -11.344 1 47.06 41 CYS B C 1
ATOM 4578 O O . CYS B 1 41 ? -6.445 -51.219 -10.453 1 47.06 41 CYS B O 1
ATOM 4580 N N . PRO B 1 42 ? -5.844 -51.156 -12.609 1 38.28 42 PRO B N 1
ATOM 4581 C CA . PRO B 1 42 ? -6.043 -52.625 -12.547 1 38.28 42 PRO B CA 1
ATOM 4582 C C . PRO B 1 42 ? -5.152 -53.281 -1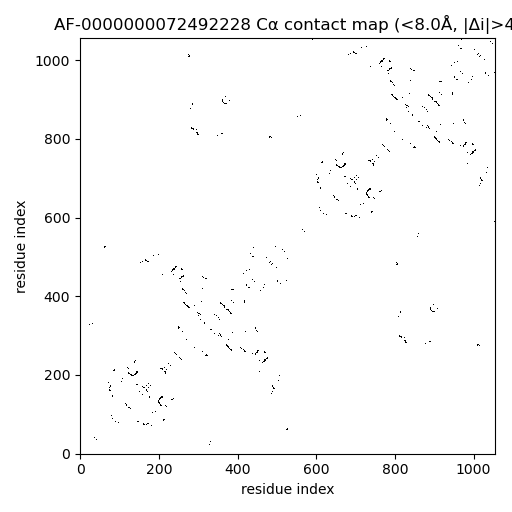1.508 1 38.28 42 PRO B C 1
ATOM 4584 O O . PRO B 1 42 ? -5.457 -54.406 -11.047 1 38.28 42 PRO B O 1
ATOM 4587 N N . ILE B 1 43 ? -3.916 -52.875 -11.359 1 37.41 43 ILE B N 1
ATOM 4588 C CA . ILE B 1 43 ? -2.879 -53.688 -10.711 1 37.41 43 ILE B CA 1
ATOM 4589 C C . ILE B 1 43 ? -3.102 -53.688 -9.195 1 37.41 43 ILE B C 1
ATOM 4591 O O . ILE B 1 43 ? -2.664 -54.594 -8.5 1 37.41 43 ILE B O 1
ATOM 4595 N N . ASN B 1 44 ? -3.553 -52.625 -8.656 1 37.75 44 ASN B N 1
ATOM 4596 C CA . ASN B 1 44 ? -3.266 -52.5 -7.23 1 37.75 44 ASN B CA 1
ATOM 4597 C C . ASN B 1 44 ? -4.09 -53.5 -6.414 1 37.75 44 ASN B C 1
ATOM 4599 O O . ASN B 1 44 ? -4.012 -53.5 -5.184 1 37.75 44 ASN B O 1
ATOM 4603 N N . ASN B 1 45 ? -5.113 -54 -6.82 1 35.25 45 ASN B N 1
ATOM 4604 C CA . ASN B 1 45 ? -5.766 -54.906 -5.879 1 35.25 45 ASN B CA 1
ATOM 4605 C C . ASN B 1 45 ? -4.84 -56.031 -5.469 1 35.25 45 ASN B C 1
ATOM 4607 O O . ASN B 1 45 ? -5.207 -56.875 -4.637 1 35.25 45 ASN B O 1
ATOM 4611 N N . ARG B 1 46 ? -3.883 -56.438 -6.336 1 36 46 ARG B N 1
ATOM 4612 C CA . ARG B 1 46 ? -3.08 -57.594 -5.887 1 36 46 ARG B CA 1
ATOM 4613 C C . ARG B 1 46 ? -2.004 -57.125 -4.902 1 36 46 ARG B C 1
ATOM 4615 O O . ARG B 1 46 ? -1.186 -57.938 -4.461 1 36 46 ARG B O 1
ATOM 4622 N N . LEU B 1 47 ? -1.707 -55.906 -4.766 1 34.06 47 LEU B N 1
ATOM 4623 C CA . LEU B 1 47 ? -0.684 -55.562 -3.779 1 34.06 47 LEU B CA 1
ATOM 4624 C C . LEU B 1 47 ? -1.261 -55.594 -2.367 1 34.06 47 LEU B C 1
ATOM 4626 O O . LEU B 1 47 ? -1.962 -54.656 -1.968 1 34.06 47 LEU B O 1
ATOM 4630 N N . ASP B 1 48 ? -1.69 -56.625 -1.783 1 30.78 48 ASP B N 1
ATOM 4631 C CA . ASP B 1 48 ? -1.611 -56.844 -0.342 1 30.78 48 ASP B CA 1
ATOM 4632 C C . ASP B 1 48 ? -0.371 -56.188 0.248 1 30.78 48 ASP B C 1
ATOM 4634 O O . ASP B 1 48 ? 0.672 -56.094 -0.404 1 30.78 48 ASP B O 1
ATOM 4638 N N . SER B 1 49 ? -0.424 -55.469 1.522 1 30.22 49 SER B N 1
ATOM 4639 C CA . SER B 1 49 ? 0.5 -54.688 2.316 1 30.22 49 SER B CA 1
ATOM 4640 C C . SER B 1 49 ? 1.915 -55.25 2.26 1 30.22 49 SER B C 1
ATOM 4642 O O . SER B 1 49 ? 2.891 -54.5 2.424 1 30.22 49 SER B O 1
ATOM 4644 N N . ARG B 1 50 ? 2.082 -56.5 2.85 1 35.38 50 ARG B N 1
ATOM 4645 C CA . ARG B 1 50 ? 3.338 -57.031 3.389 1 35.38 50 ARG B CA 1
ATOM 4646 C C . ARG B 1 50 ? 4.371 -57.219 2.285 1 35.38 50 ARG B C 1
ATOM 4648 O O . ARG B 1 50 ? 5.492 -57.656 2.545 1 35.38 50 ARG B O 1
ATOM 4655 N N . SER B 1 51 ? 3.938 -57.75 1.302 1 26.91 51 SER B N 1
ATOM 4656 C CA . SER B 1 51 ? 5.066 -58.094 0.455 1 26.91 51 SER B CA 1
ATOM 4657 C C . SER B 1 51 ? 5.664 -56.875 -0.235 1 26.91 51 SER B C 1
ATOM 4659 O O . SER B 1 51 ? 5.246 -56.531 -1.336 1 26.91 51 SER B O 1
ATOM 4661 N N . SER B 1 52 ? 5.844 -55.812 0.286 1 30.27 52 SER B N 1
ATOM 4662 C CA . SER B 1 52 ? 6.551 -54.531 0.069 1 30.27 52 SER B CA 1
ATOM 4663 C C . SER B 1 52 ? 7.863 -54.781 -0.671 1 30.27 52 SER B C 1
ATOM 4665 O O . SER B 1 52 ? 8.523 -53.812 -1.079 1 30.27 52 SER B O 1
ATOM 4667 N N . SER B 1 53 ? 8.781 -55.844 -0.047 1 28.16 53 SER B N 1
ATOM 4668 C CA . SER B 1 53 ? 10.227 -55.719 -0.173 1 28.16 53 SER B CA 1
ATOM 4669 C C . SER B 1 53 ? 10.648 -55.625 -1.636 1 28.16 53 SER B C 1
ATOM 4671 O O . SER B 1 53 ? 11.32 -54.688 -2.033 1 28.16 53 SER B O 1
ATOM 4673 N N . ASP B 1 54 ? 11.82 -56.594 -1.916 1 29.27 54 ASP B N 1
ATOM 4674 C CA . ASP B 1 54 ? 13.109 -56.781 -2.576 1 29.27 54 ASP B CA 1
ATOM 4675 C C . ASP B 1 54 ? 12.922 -57.188 -4.031 1 29.27 54 ASP B C 1
ATOM 4677 O O . ASP B 1 54 ? 13.766 -56.906 -4.883 1 29.27 54 ASP B O 1
ATOM 4681 N N . SER B 1 55 ? 12.055 -58.219 -4.25 1 27.3 55 SER B N 1
ATOM 4682 C CA . SER B 1 55 ? 12.414 -59.219 -5.277 1 27.3 55 SER B CA 1
ATOM 4683 C C . SER B 1 55 ? 11.945 -58.75 -6.656 1 27.3 55 SER B C 1
ATOM 4685 O O . SER B 1 55 ? 12.375 -59.312 -7.672 1 27.3 55 SER B O 1
ATOM 4687 N N . MET B 1 56 ? 10.906 -58.125 -6.637 1 29.41 56 MET B N 1
ATOM 4688 C CA . MET B 1 56 ? 10.477 -58.125 -8.031 1 29.41 56 MET B CA 1
ATOM 4689 C C . MET B 1 56 ? 11.297 -57.125 -8.844 1 29.41 56 MET B C 1
ATOM 4691 O O . MET B 1 56 ? 11.156 -57.062 -10.062 1 29.41 56 MET B O 1
ATOM 4695 N N . PHE B 1 57 ? 11.867 -56.094 -8.117 1 31.86 57 PHE B N 1
ATOM 4696 C CA . PHE B 1 57 ? 12.695 -55.062 -8.719 1 31.86 57 PHE B CA 1
ATOM 4697 C C . PHE B 1 57 ? 14.102 -55.562 -8.984 1 31.86 57 PHE B C 1
ATOM 4699 O O . PHE B 1 57 ? 14.992 -54.812 -9.344 1 31.86 57 PHE B O 1
ATOM 4706 N N . GLU B 1 58 ? 14.516 -56.75 -8.539 1 30.23 58 GLU B N 1
ATOM 4707 C CA . GLU B 1 58 ? 15.906 -57.188 -8.641 1 30.23 58 GLU B CA 1
ATOM 4708 C C . GLU B 1 58 ? 16.391 -57.188 -10.094 1 30.23 58 GLU B C 1
ATOM 4710 O O . GLU B 1 58 ? 17.547 -56.875 -10.367 1 30.23 58 GLU B O 1
ATOM 4715 N N . ASP B 1 59 ? 15.648 -57.781 -11.008 1 29.61 59 ASP B N 1
ATOM 4716 C CA . ASP B 1 59 ? 16.5 -58.281 -12.078 1 29.61 59 ASP B CA 1
ATOM 4717 C C . ASP B 1 59 ? 16.922 -57.156 -13.016 1 29.61 59 ASP B C 1
ATOM 4719 O O . ASP B 1 59 ? 18.109 -56.969 -13.305 1 29.61 59 ASP B O 1
ATOM 4723 N N . GLN B 1 60 ? 16.109 -56.844 -14.266 1 32.41 60 GLN B N 1
ATOM 4724 C CA . GLN B 1 60 ? 16.75 -56.594 -15.547 1 32.41 60 GLN B CA 1
ATOM 4725 C C . GLN B 1 60 ? 17 -55.094 -15.727 1 32.41 60 GLN B C 1
ATOM 4727 O O . GLN B 1 60 ? 17.594 -54.688 -16.734 1 32.41 60 GLN B O 1
ATOM 4732 N N . HIS B 1 61 ? 16.109 -54.031 -15.305 1 37.59 61 HIS B N 1
ATOM 4733 C CA . HIS B 1 61 ? 16.438 -52.688 -15.781 1 37.59 61 HIS B CA 1
ATOM 4734 C C . HIS B 1 61 ? 17.5 -52.031 -14.906 1 37.59 61 HIS B C 1
ATOM 4736 O O . HIS B 1 61 ? 17.484 -52.188 -13.68 1 37.59 61 HIS B O 1
ATOM 4742 N N . GLU B 1 62 ? 18.547 -51.75 -15.422 1 42.44 62 GLU B N 1
ATOM 4743 C CA . GLU B 1 62 ? 19.625 -51.031 -14.75 1 42.44 62 GLU B CA 1
ATOM 4744 C C . GLU B 1 62 ? 19.109 -49.75 -14.109 1 42.44 62 GLU B C 1
ATOM 4746 O O . GLU B 1 62 ? 18.547 -48.906 -14.789 1 42.44 62 GLU B O 1
ATOM 4751 N N . SER B 1 63 ? 18.469 -49.75 -12.984 1 51.19 63 SER B N 1
ATOM 4752 C CA . SER B 1 63 ? 18.016 -48.625 -12.164 1 51.19 63 SER B CA 1
ATOM 4753 C C . SER B 1 63 ? 19.094 -47.562 -12.047 1 51.19 63 SER B C 1
ATOM 4755 O O . SER B 1 63 ? 20.281 -47.875 -11.977 1 51.19 63 SER B O 1
ATOM 4757 N N . ILE B 1 64 ? 18.547 -46.25 -12.531 1 59.66 64 ILE B N 1
ATOM 4758 C CA . ILE B 1 64 ? 19.484 -45.125 -12.297 1 59.66 64 ILE B CA 1
ATOM 4759 C C . ILE B 1 64 ? 19.844 -45.094 -10.812 1 59.66 64 ILE B C 1
ATOM 4761 O O . ILE B 1 64 ? 18.969 -45.125 -9.953 1 59.66 64 ILE B O 1
ATOM 4765 N N . GLN B 1 65 ? 21.016 -45.469 -10.523 1 60.09 65 GLN B N 1
ATOM 4766 C CA . GLN B 1 65 ? 21.516 -45.469 -9.156 1 60.09 65 GLN B CA 1
ATOM 4767 C C . GLN B 1 65 ? 21.703 -44.062 -8.625 1 60.09 65 GLN B C 1
ATOM 4769 O O . GLN B 1 65 ? 21.906 -43.125 -9.398 1 60.09 65 GLN B O 1
ATOM 4774 N N . ASP B 1 66 ? 21.391 -44 -7.422 1 66.44 66 ASP B N 1
ATOM 4775 C CA . ASP B 1 66 ? 21.672 -42.781 -6.695 1 66.44 66 ASP B CA 1
ATOM 4776 C C . ASP B 1 66 ? 23.094 -42.312 -6.941 1 66.44 66 ASP B C 1
ATOM 4778 O O . ASP B 1 66 ? 24.047 -43.062 -6.715 1 66.44 66 ASP B O 1
ATOM 4782 N N . ASP B 1 67 ? 23.203 -41.219 -7.699 1 75.69 67 ASP B N 1
ATOM 4783 C CA . ASP B 1 67 ? 24.484 -40.625 -8.039 1 75.69 67 ASP B CA 1
ATOM 4784 C C . ASP B 1 67 ? 24.609 -39.219 -7.422 1 75.69 67 ASP B C 1
ATOM 4786 O O . ASP B 1 67 ? 23.844 -38.312 -7.746 1 75.69 67 ASP B O 1
ATOM 4790 N N . PRO B 1 68 ? 25.578 -39.156 -6.527 1 80.12 68 PRO B N 1
ATOM 4791 C CA . PRO B 1 68 ? 25.828 -37.875 -5.887 1 80.12 68 PRO B CA 1
ATOM 4792 C C . PRO B 1 68 ? 26.016 -36.75 -6.895 1 80.12 68 PRO B C 1
ATOM 4794 O O . PRO B 1 68 ? 25.766 -35.562 -6.578 1 80.12 68 PRO B O 1
ATOM 4797 N N . LEU B 1 69 ? 26.344 -37.094 -8.094 1 84.69 69 LEU B N 1
ATOM 4798 C CA . LEU B 1 69 ? 26.594 -36.094 -9.109 1 84.69 69 LEU B CA 1
ATOM 4799 C C . LEU B 1 69 ? 25.281 -35.406 -9.531 1 84.69 69 LEU B C 1
ATOM 4801 O O . LEU B 1 69 ? 25.281 -34.25 -9.945 1 84.69 69 LEU B O 1
ATOM 4805 N N . PHE B 1 70 ? 24.219 -36.125 -9.383 1 86.5 70 PHE B N 1
ATOM 4806 C CA . PHE B 1 70 ? 22.906 -35.562 -9.703 1 86.5 70 PHE B CA 1
ATOM 4807 C C . PHE B 1 70 ? 22.578 -34.406 -8.758 1 86.5 70 PHE B C 1
ATOM 4809 O O . PHE B 1 70 ? 22.094 -33.375 -9.188 1 86.5 70 PHE B O 1
ATOM 4816 N N . TYR B 1 71 ? 22.922 -34.625 -7.512 1 89.38 71 TYR B N 1
ATOM 4817 C CA . TYR B 1 71 ? 22.625 -33.625 -6.492 1 89.38 71 TYR B CA 1
ATOM 4818 C C . TYR B 1 71 ? 23.516 -32.406 -6.629 1 89.38 71 TYR B C 1
ATOM 4820 O O . TYR B 1 71 ? 23.078 -31.281 -6.453 1 89.38 71 TYR B O 1
ATOM 4828 N N . ASP B 1 72 ? 24.688 -32.719 -6.996 1 92.31 72 ASP B N 1
ATOM 4829 C CA . ASP B 1 72 ? 25.641 -31.625 -7.168 1 92.31 72 ASP B CA 1
ATOM 4830 C C . ASP B 1 72 ? 25.219 -30.688 -8.297 1 92.31 72 ASP B C 1
ATOM 4832 O O . ASP B 1 72 ? 25.297 -29.469 -8.172 1 92.31 72 ASP B O 1
ATOM 4836 N N . ARG B 1 73 ? 24.781 -31.266 -9.359 1 94.12 73 ARG B N 1
ATOM 4837 C CA . ARG B 1 73 ? 24.359 -30.469 -10.5 1 94.12 73 ARG B CA 1
ATOM 4838 C C . ARG B 1 73 ? 23.109 -29.672 -10.172 1 94.12 73 ARG B C 1
ATOM 4840 O O . ARG B 1 73 ? 22.969 -28.516 -10.594 1 94.12 73 ARG B O 1
ATOM 4847 N N . LEU B 1 74 ? 22.219 -30.297 -9.414 1 93.81 74 LEU B N 1
ATOM 4848 C CA . LEU B 1 74 ? 21.016 -29.578 -9.023 1 93.81 74 LEU B CA 1
ATOM 4849 C C . LEU B 1 74 ? 21.359 -28.438 -8.078 1 93.81 74 LEU B C 1
ATOM 4851 O O . LEU B 1 74 ? 20.844 -27.328 -8.227 1 93.81 74 LEU B O 1
ATOM 4855 N N . GLN B 1 75 ? 22.203 -28.688 -7.098 1 95.75 75 GLN B N 1
ATOM 4856 C CA . GLN B 1 75 ? 22.641 -27.641 -6.18 1 95.75 75 GLN B CA 1
ATOM 4857 C C . GLN B 1 75 ? 23.266 -26.469 -6.938 1 95.75 75 GLN B C 1
ATOM 4859 O O . GLN B 1 75 ? 22.984 -25.297 -6.637 1 95.75 75 GLN B O 1
ATOM 4864 N N . THR B 1 76 ? 24.109 -26.812 -7.867 1 97.44 76 THR B N 1
ATOM 4865 C CA . THR B 1 76 ? 24.75 -25.781 -8.656 1 97.44 76 THR B CA 1
ATOM 4866 C C . THR B 1 76 ? 23.734 -24.984 -9.469 1 97.44 76 THR B C 1
ATOM 4868 O O . THR B 1 76 ? 23.812 -23.75 -9.555 1 97.44 76 THR B O 1
ATOM 4871 N N . ALA B 1 77 ? 22.781 -25.703 -10.07 1 97.56 77 ALA B N 1
ATOM 4872 C CA . ALA B 1 77 ? 21.734 -25.047 -10.844 1 97.56 77 ALA B CA 1
ATOM 4873 C C . ALA B 1 77 ? 20.984 -24 -10.008 1 97.56 77 ALA B C 1
ATOM 4875 O O . ALA B 1 77 ? 20.609 -22.953 -10.516 1 97.56 77 ALA B O 1
ATOM 4876 N N . LEU B 1 78 ? 20.828 -24.281 -8.727 1 97.5 78 LEU B N 1
ATOM 4877 C CA . LEU B 1 78 ? 20.031 -23.438 -7.844 1 97.5 78 LEU B CA 1
ATOM 4878 C C . LEU B 1 78 ? 20.812 -22.188 -7.453 1 97.5 78 LEU B C 1
ATOM 4880 O O . LEU B 1 78 ? 20.234 -21.219 -6.949 1 97.5 78 LEU B O 1
ATOM 4884 N N . ARG B 1 79 ? 22.062 -22.109 -7.711 1 97.94 79 ARG B N 1
ATOM 4885 C CA . ARG B 1 79 ? 22.906 -21 -7.312 1 97.94 79 ARG B CA 1
ATOM 4886 C C . ARG B 1 79 ? 22.812 -19.859 -8.328 1 97.94 79 ARG B C 1
ATOM 4888 O O . ARG B 1 79 ? 23.219 -18.734 -8.031 1 97.94 79 ARG B O 1
ATOM 4895 N N . PHE B 1 80 ? 22.359 -20.156 -9.531 1 98.19 80 PHE B N 1
ATOM 4896 C CA . PHE B 1 80 ? 22.203 -19.109 -10.539 1 98.19 80 PHE B CA 1
ATOM 4897 C C . PHE B 1 80 ? 20.938 -18.297 -10.281 1 98.19 80 PHE B C 1
ATOM 4899 O O . PHE B 1 80 ? 19.844 -18.844 -10.219 1 98.19 80 PHE B O 1
ATOM 4906 N N . ARG B 1 81 ? 21.047 -16.969 -10.18 1 97.81 81 ARG B N 1
ATOM 4907 C CA . ARG B 1 81 ? 19.938 -16.078 -9.859 1 97.81 81 ARG B CA 1
ATOM 4908 C C . ARG B 1 81 ? 19.188 -15.664 -11.117 1 97.81 81 ARG B C 1
ATOM 4910 O O . ARG B 1 81 ? 19.094 -14.477 -11.438 1 97.81 81 ARG B O 1
ATOM 4917 N N . THR B 1 82 ? 18.625 -16.641 -11.789 1 98.44 82 THR B N 1
ATOM 4918 C CA . THR B 1 82 ? 17.859 -16.359 -13 1 98.44 82 THR B CA 1
ATOM 4919 C C . THR B 1 82 ? 16.484 -15.797 -12.641 1 98.44 82 THR B C 1
ATOM 4921 O O . THR B 1 82 ? 15.453 -16.406 -12.961 1 98.44 82 THR B O 1
ATOM 4924 N N . ILE B 1 83 ? 16.453 -14.586 -12.125 1 97.44 83 ILE B N 1
ATOM 4925 C CA . ILE B 1 83 ? 15.25 -14.008 -11.516 1 97.44 83 ILE B CA 1
ATOM 4926 C C . ILE B 1 83 ? 14.469 -13.219 -12.57 1 97.44 83 ILE B C 1
ATOM 4928 O O . ILE B 1 83 ? 15.047 -12.414 -13.305 1 97.44 83 ILE B O 1
ATOM 4932 N N . THR B 1 84 ? 13.25 -13.508 -12.695 1 96.5 84 THR B N 1
ATOM 4933 C CA . THR B 1 84 ? 12.305 -12.703 -13.461 1 96.5 84 THR B CA 1
ATOM 4934 C C . THR B 1 84 ? 11.414 -11.883 -12.523 1 96.5 84 THR B C 1
ATOM 4936 O O . THR B 1 84 ? 10.633 -12.445 -11.758 1 96.5 84 THR B O 1
ATOM 4939 N N . LYS B 1 85 ? 11.43 -10.562 -12.633 1 92.75 85 LYS B N 1
ATOM 4940 C CA . LYS B 1 85 ? 10.703 -9.664 -11.734 1 92.75 85 LYS B CA 1
ATOM 4941 C C . LYS B 1 85 ? 9.336 -9.312 -12.305 1 92.75 85 LYS B C 1
ATOM 4943 O O . LYS B 1 85 ? 8.367 -9.156 -11.555 1 92.75 85 LYS B O 1
ATOM 4948 N N . ALA B 1 86 ? 9.25 -9.211 -13.609 1 90.12 86 ALA B N 1
ATOM 4949 C CA . ALA B 1 86 ? 8.055 -8.828 -14.367 1 90.12 86 ALA B CA 1
ATOM 4950 C C . ALA B 1 86 ? 8.172 -9.242 -15.828 1 90.12 86 ALA B C 1
ATOM 4952 O O . ALA B 1 86 ? 9.211 -9.766 -16.25 1 90.12 86 ALA B O 1
ATOM 4953 N N . PRO B 1 87 ? 7.082 -9.102 -16.562 1 91.31 87 PRO B N 1
ATOM 4954 C CA . PRO B 1 87 ? 7.199 -9.422 -17.984 1 91.31 87 PRO B CA 1
ATOM 4955 C C . PRO B 1 87 ? 8.32 -8.641 -18.672 1 91.31 87 PRO B C 1
ATOM 4957 O O . PRO B 1 87 ? 8.367 -7.41 -18.578 1 91.31 87 PRO B O 1
ATOM 4960 N N . GLN B 1 88 ? 9.172 -9.375 -19.266 1 93.38 88 GLN B N 1
ATOM 4961 C CA . GLN B 1 88 ? 10.297 -8.852 -20.031 1 93.38 88 GLN B CA 1
ATOM 4962 C C . GLN B 1 88 ? 11.305 -8.148 -19.125 1 93.38 88 GLN B C 1
ATOM 4964 O O . GLN B 1 88 ? 12.039 -7.27 -19.562 1 93.38 88 GLN B O 1
ATOM 4969 N N . ASN B 1 89 ? 11.211 -8.383 -17.844 1 95.19 89 ASN B N 1
ATOM 4970 C CA . ASN B 1 89 ? 12.188 -7.941 -16.844 1 95.19 89 ASN B CA 1
ATOM 4971 C C . ASN B 1 89 ? 12.836 -9.117 -16.125 1 95.19 89 ASN B C 1
ATOM 4973 O O . ASN B 1 89 ? 12.375 -9.539 -15.07 1 95.19 89 ASN B O 1
ATOM 4977 N N . TYR B 1 90 ? 13.891 -9.648 -16.766 1 96.75 90 TYR B N 1
ATOM 4978 C CA . TYR B 1 90 ? 14.602 -10.812 -16.234 1 96.75 90 TYR B CA 1
ATOM 4979 C C . TYR B 1 90 ? 16.109 -10.617 -16.328 1 96.75 90 TYR B C 1
ATOM 4981 O O . TYR B 1 90 ? 16.578 -9.711 -17.016 1 96.75 90 TYR B O 1
ATOM 4989 N N . SER B 1 91 ? 16.875 -11.461 -15.633 1 97.19 91 SER B N 1
ATOM 4990 C CA . SER B 1 91 ? 18.328 -11.352 -15.562 1 97.19 91 SER B CA 1
ATOM 4991 C C . SER B 1 91 ? 18.984 -12.008 -16.766 1 97.19 91 SER B C 1
ATOM 4993 O O . SER B 1 91 ? 19.234 -13.219 -16.766 1 97.19 91 SER B O 1
ATOM 4995 N N . ILE B 1 92 ? 19.484 -11.234 -17.656 1 97.31 92 ILE B N 1
ATOM 4996 C CA . ILE B 1 92 ? 20.062 -11.727 -18.906 1 97.31 92 ILE B CA 1
ATOM 4997 C C . ILE B 1 92 ? 21.406 -12.391 -18.625 1 97.31 92 ILE B C 1
ATOM 4999 O O . ILE B 1 92 ? 21.672 -13.508 -19.078 1 97.31 92 ILE B O 1
ATOM 5003 N N . GLU B 1 93 ? 22.203 -11.758 -17.797 1 97.75 93 GLU B N 1
ATOM 5004 C CA . GLU B 1 93 ? 23.547 -12.258 -17.516 1 97.75 93 GLU B CA 1
ATOM 5005 C C . GLU B 1 93 ? 23.5 -13.586 -16.766 1 97.75 93 GLU B C 1
ATOM 5007 O O . GLU B 1 93 ? 24.219 -14.523 -17.094 1 97.75 93 GLU B O 1
ATOM 5012 N N . GLU B 1 94 ? 22.672 -13.688 -15.805 1 98.31 94 GLU B N 1
ATOM 5013 C CA . GLU B 1 94 ? 22.547 -14.922 -15.039 1 98.31 94 GLU B CA 1
ATOM 5014 C C . GLU B 1 94 ? 22 -16.062 -15.898 1 98.31 94 GLU B C 1
ATOM 5016 O O . GLU B 1 94 ? 22.375 -17.219 -15.711 1 98.31 94 GLU B O 1
ATOM 5021 N N . SER B 1 95 ? 21.141 -15.734 -16.797 1 98.5 95 SER B N 1
ATOM 5022 C CA . SER B 1 95 ? 20.594 -16.734 -17.719 1 98.5 95 SER B CA 1
ATOM 5023 C C . SER B 1 95 ? 21.672 -17.281 -18.641 1 98.5 95 SER B C 1
ATOM 5025 O O . SER B 1 95 ? 21.734 -18.484 -18.891 1 98.5 95 SER B O 1
ATOM 5027 N N . ARG B 1 96 ? 22.547 -16.406 -19.109 1 98.12 96 ARG B N 1
ATOM 5028 C CA . ARG B 1 96 ? 23.641 -16.844 -19.953 1 98.12 96 ARG B CA 1
ATOM 5029 C C . ARG B 1 96 ? 24.578 -17.781 -19.203 1 98.12 96 ARG B C 1
ATOM 5031 O O . ARG B 1 96 ? 25 -18.797 -19.75 1 98.12 96 ARG B O 1
ATOM 5038 N N . LYS B 1 97 ? 24.859 -17.391 -17.984 1 98.38 97 LYS B N 1
ATOM 5039 C CA . LYS B 1 97 ? 25.703 -18.25 -17.156 1 98.38 97 LYS B CA 1
ATOM 5040 C C . LYS B 1 97 ? 25.078 -19.609 -16.938 1 98.38 97 LYS B C 1
ATOM 5042 O O . LYS B 1 97 ? 25.766 -20.641 -16.953 1 98.38 97 LYS B O 1
ATOM 5047 N N . PHE B 1 98 ? 23.812 -19.641 -16.734 1 98.62 98 PHE B N 1
ATOM 5048 C CA . PHE B 1 98 ? 23.078 -20.891 -16.484 1 98.62 98 PHE B CA 1
ATOM 5049 C C . PHE B 1 98 ? 23.141 -21.797 -17.719 1 98.62 98 PHE B C 1
ATOM 5051 O O . PHE B 1 98 ? 23.359 -23 -17.594 1 98.62 98 PHE B O 1
ATOM 5058 N N . LEU B 1 99 ? 22.953 -21.219 -18.891 1 98.38 99 LEU B N 1
ATOM 5059 C CA . LEU B 1 99 ? 22.984 -22 -20.125 1 98.38 99 LEU B CA 1
ATOM 5060 C C . LEU B 1 99 ? 24.375 -22.578 -20.344 1 98.38 99 LEU B C 1
ATOM 5062 O O . LEU B 1 99 ? 24.516 -23.719 -20.828 1 98.38 99 LEU B O 1
ATOM 5066 N N . ASN B 1 100 ? 25.359 -21.797 -20.016 1 98.12 100 ASN B N 1
ATOM 5067 C CA . ASN B 1 100 ? 26.719 -22.312 -20.109 1 98.12 100 ASN B CA 1
ATOM 5068 C C . ASN B 1 100 ? 26.953 -23.484 -19.156 1 98.12 100 ASN B C 1
ATOM 5070 O O . ASN B 1 100 ? 27.625 -24.453 -19.5 1 98.12 100 ASN B O 1
ATOM 5074 N N . PHE B 1 101 ? 26.422 -23.344 -18.016 1 98.19 101 PHE B N 1
ATOM 5075 C CA . PHE B 1 101 ? 26.484 -24.422 -17.047 1 98.19 101 PHE B CA 1
ATOM 5076 C C . PHE B 1 101 ? 25.828 -25.672 -17.594 1 98.19 101 PHE B C 1
ATOM 5078 O O . PHE B 1 101 ? 26.375 -26.781 -17.453 1 98.19 101 PHE B O 1
ATOM 5085 N N . LEU B 1 102 ? 24.578 -25.578 -18.219 1 98.25 102 LEU B N 1
ATOM 5086 C CA . LEU B 1 102 ? 23.891 -26.734 -18.797 1 98.25 102 LEU B CA 1
ATOM 5087 C C . LEU B 1 102 ? 24.75 -27.406 -19.859 1 98.25 102 LEU B C 1
ATOM 5089 O O . LEU B 1 102 ? 24.859 -28.625 -19.906 1 98.25 102 LEU B O 1
ATOM 5093 N N . ARG B 1 103 ? 25.359 -26.641 -20.688 1 97.44 103 ARG B N 1
ATOM 5094 C CA . ARG B 1 103 ? 26.188 -27.156 -21.766 1 97.44 103 ARG B CA 1
ATOM 5095 C C . ARG B 1 103 ? 27.359 -27.984 -21.219 1 97.44 103 ARG B C 1
ATOM 5097 O O . ARG B 1 103 ? 27.688 -29.047 -21.75 1 97.44 103 ARG B O 1
ATOM 5104 N N . LYS B 1 104 ? 27.938 -27.516 -20.141 1 97.44 104 LYS B N 1
ATOM 5105 C CA . LYS B 1 104 ? 29.078 -28.188 -19.531 1 97.44 104 LYS B CA 1
ATOM 5106 C C . LYS B 1 104 ? 28.641 -29.422 -18.766 1 97.44 104 LYS B C 1
ATOM 5108 O O . LYS B 1 104 ? 29.375 -30.422 -18.703 1 97.44 104 LYS B O 1
ATOM 5113 N N . SER B 1 105 ? 27.531 -29.375 -18.203 1 96.88 105 SER B N 1
ATOM 5114 C CA . SER B 1 105 ? 27.078 -30.422 -17.281 1 96.88 105 SER B CA 1
ATOM 5115 C C . SER B 1 105 ? 26.5 -31.609 -18.047 1 96.88 105 SER B C 1
ATOM 5117 O O . SER B 1 105 ? 26.453 -32.719 -17.531 1 96.88 105 SER B O 1
ATOM 5119 N N . PHE B 1 106 ? 26.031 -31.344 -19.297 1 97.06 106 PHE B N 1
ATOM 5120 C CA . PHE B 1 106 ? 25.375 -32.406 -20.062 1 97.06 106 PHE B CA 1
ATOM 5121 C C . PHE B 1 106 ? 26.016 -32.562 -21.438 1 97.06 106 PHE B C 1
ATOM 5123 O O . PHE B 1 106 ? 25.359 -32.344 -22.469 1 97.06 106 PHE B O 1
ATOM 5130 N N . PRO B 1 107 ? 27.219 -33.094 -21.5 1 97.06 107 PRO B N 1
ATOM 5131 C CA . PRO B 1 107 ? 27.984 -33.094 -22.75 1 97.06 107 PRO B CA 1
ATOM 5132 C C . PRO B 1 107 ? 27.391 -34.062 -23.781 1 97.06 107 PRO B C 1
ATOM 5134 O O . PRO B 1 107 ? 27.5 -33.844 -24.984 1 97.06 107 PRO B O 1
ATOM 5137 N N . LYS B 1 108 ? 26.797 -35.188 -23.406 1 96.56 108 LYS B N 1
ATOM 5138 C CA . LYS B 1 108 ? 26.25 -36.156 -24.344 1 96.56 108 LYS B CA 1
ATOM 5139 C C . LYS B 1 108 ? 25.062 -35.562 -25.109 1 96.56 108 LYS B C 1
ATOM 5141 O O . LYS B 1 108 ? 24.875 -35.844 -26.297 1 96.56 108 LYS B O 1
ATOM 5146 N N . ILE B 1 109 ? 24.266 -34.75 -24.453 1 96.94 109 ILE B N 1
ATOM 5147 C CA . ILE B 1 109 ? 23.141 -34.094 -25.109 1 96.94 109 ILE B CA 1
ATOM 5148 C C . ILE B 1 109 ? 23.641 -33.219 -26.234 1 96.94 109 ILE B C 1
ATOM 5150 O O . ILE B 1 109 ? 23.094 -33.219 -27.328 1 96.94 109 ILE B O 1
ATOM 5154 N N . TYR B 1 110 ? 24.719 -32.531 -25.984 1 97 110 TYR B N 1
ATOM 5155 C CA . TYR B 1 110 ? 25.203 -31.547 -26.938 1 97 110 TYR B CA 1
ATOM 5156 C C . TYR B 1 110 ? 26.078 -32.219 -28.016 1 97 110 TYR B C 1
ATOM 5158 O O . TYR B 1 110 ? 26.297 -31.625 -29.078 1 97 110 TYR B O 1
ATOM 5166 N N . ALA B 1 111 ? 26.453 -33.438 -27.781 1 96.31 111 ALA B N 1
ATOM 5167 C CA . ALA B 1 111 ? 27.375 -34.094 -28.703 1 96.31 111 ALA B CA 1
ATOM 5168 C C . ALA B 1 111 ? 26.641 -35.125 -29.562 1 96.31 111 ALA B C 1
ATOM 5170 O O . ALA B 1 111 ? 27.109 -35.469 -30.641 1 96.31 111 ALA B O 1
ATOM 5171 N N . SER B 1 112 ? 25.578 -35.625 -29.125 1 96.06 112 SER B N 1
ATOM 5172 C CA . SER B 1 112 ? 24.906 -36.75 -29.766 1 96.06 112 SER B CA 1
ATOM 5173 C C . SER B 1 112 ? 24.359 -36.344 -31.141 1 96.06 112 SER B C 1
ATOM 5175 O O . SER B 1 112 ? 23.844 -35.219 -31.297 1 96.06 112 SER B O 1
ATOM 5177 N N . GLU B 1 113 ? 24.359 -37.25 -32.094 1 94.94 113 GLU B N 1
ATOM 5178 C CA . GLU B 1 113 ? 23.797 -37.031 -33.438 1 94.94 113 GLU B CA 1
ATOM 5179 C C . GLU B 1 113 ? 22.266 -37.094 -33.406 1 94.94 113 GLU B C 1
ATOM 5181 O O . GLU B 1 113 ? 21.609 -36.625 -34.312 1 94.94 113 GLU B O 1
ATOM 5186 N N . LEU B 1 114 ? 21.734 -37.688 -32.406 1 95.38 114 LEU B N 1
ATOM 5187 C CA . LEU B 1 114 ? 20.281 -37.844 -32.281 1 95.38 114 LEU B CA 1
ATOM 5188 C C . LEU B 1 114 ? 19.641 -36.594 -31.75 1 95.38 114 LEU B C 1
ATOM 5190 O O . LEU B 1 114 ? 18.422 -36.438 -31.781 1 95.38 114 LEU B O 1
ATOM 5194 N N . VAL B 1 115 ? 20.5 -35.656 -31.25 1 97.56 115 VAL B N 1
ATOM 5195 C CA . VAL B 1 115 ? 19.969 -34.531 -30.531 1 97.56 115 VAL B CA 1
ATOM 5196 C C . VAL B 1 115 ? 20.406 -33.219 -31.203 1 97.56 115 VAL B C 1
ATOM 5198 O O . VAL B 1 115 ? 21.562 -33.094 -31.609 1 97.56 115 VAL B O 1
ATOM 5201 N N . GLN B 1 116 ? 19.484 -32.344 -31.438 1 97.88 116 GLN B N 1
ATOM 5202 C CA . GLN B 1 116 ? 19.75 -30.984 -31.875 1 97.88 116 GLN B CA 1
ATOM 5203 C C . GLN B 1 116 ? 19.312 -29.969 -30.828 1 97.88 116 GLN B C 1
ATOM 5205 O O . GLN B 1 116 ? 18.141 -29.906 -30.469 1 97.88 116 GLN B O 1
ATOM 5210 N N . VAL B 1 117 ? 20.266 -29.25 -30.328 1 98.12 117 VAL B N 1
ATOM 5211 C CA . VAL B 1 117 ? 19.984 -28.188 -29.359 1 98.12 117 VAL B CA 1
ATOM 5212 C C . VAL B 1 117 ? 19.938 -26.844 -30.078 1 98.12 117 VAL B C 1
ATOM 5214 O O . VAL B 1 117 ? 20.953 -26.359 -30.578 1 98.12 117 VAL B O 1
ATOM 5217 N N . GLN B 1 118 ? 18.766 -26.25 -30.109 1 97.81 118 GLN B N 1
ATOM 5218 C CA . GLN B 1 118 ? 18.547 -24.984 -30.828 1 97.81 118 GLN B CA 1
ATOM 5219 C C . GLN B 1 118 ? 18.281 -23.844 -29.859 1 97.81 118 GLN B C 1
ATOM 5221 O O . GLN B 1 118 ? 17.234 -23.797 -29.219 1 97.81 118 GLN B O 1
ATOM 5226 N N . PRO B 1 119 ? 19.266 -22.859 -29.766 1 97.88 119 PRO B N 1
ATOM 5227 C CA . PRO B 1 119 ? 18.938 -21.656 -29 1 97.88 119 PRO B CA 1
ATOM 5228 C C . PRO B 1 119 ? 17.844 -20.828 -29.656 1 97.88 119 PRO B C 1
ATOM 5230 O O . PRO B 1 119 ? 17.828 -20.688 -30.891 1 97.88 119 PRO B O 1
ATOM 5233 N N . ILE B 1 120 ? 16.922 -20.422 -28.922 1 98.44 120 ILE B N 1
ATOM 5234 C CA . ILE B 1 120 ? 15.828 -19.578 -29.375 1 98.44 120 ILE B CA 1
ATOM 5235 C C . ILE B 1 120 ? 15.859 -18.234 -28.641 1 98.44 120 ILE B C 1
ATOM 5237 O O . ILE B 1 120 ? 15.875 -18.203 -27.406 1 98.44 120 ILE B O 1
ATOM 5241 N N . ASN B 1 121 ? 15.836 -17.203 -29.297 1 97.38 121 ASN B N 1
ATOM 5242 C CA . ASN B 1 121 ? 15.898 -15.859 -28.719 1 97.38 121 ASN B CA 1
ATOM 5243 C C . ASN B 1 121 ? 17.016 -15.742 -27.688 1 97.38 121 ASN B C 1
ATOM 5245 O O . ASN B 1 121 ? 16.812 -15.172 -26.609 1 97.38 121 ASN B O 1
ATOM 5249 N N . GLU B 1 122 ? 18.016 -16.359 -27.891 1 96.81 122 GLU B N 1
ATOM 5250 C CA . GLU B 1 122 ? 19.297 -16.312 -27.203 1 96.81 122 GLU B CA 1
ATOM 5251 C C . GLU B 1 122 ? 19.25 -17.078 -25.891 1 96.81 122 GLU B C 1
ATOM 5253 O O . GLU B 1 122 ? 20.234 -17.734 -25.516 1 96.81 122 GLU B O 1
ATOM 5258 N N . LEU B 1 123 ? 18.125 -17.047 -25.188 1 98.5 123 LEU B N 1
ATOM 5259 C CA . LEU B 1 123 ? 18.188 -17.516 -23.812 1 98.5 123 LEU B CA 1
ATOM 5260 C C . LEU B 1 123 ? 17.297 -18.734 -23.609 1 98.5 123 LEU B C 1
ATOM 5262 O O . LEU B 1 123 ? 17.344 -19.375 -22.547 1 98.5 123 LEU B O 1
ATOM 5266 N N . SER B 1 124 ? 16.5 -19.078 -24.547 1 98.75 124 SER B N 1
ATOM 5267 C CA . SER B 1 124 ? 15.664 -20.281 -24.484 1 98.75 124 SER B CA 1
ATOM 5268 C C . SER B 1 124 ? 16.234 -21.391 -25.359 1 98.75 124 SER B C 1
ATOM 5270 O O . SER B 1 124 ? 17.047 -21.141 -26.25 1 98.75 124 SER B O 1
ATOM 5272 N N . LEU B 1 125 ? 15.867 -22.656 -25.078 1 98.75 125 LEU B N 1
ATOM 5273 C CA . LEU B 1 125 ? 16.375 -23.797 -25.828 1 98.75 125 LEU B CA 1
ATOM 5274 C C . LEU B 1 125 ? 15.227 -24.672 -26.344 1 98.75 125 LEU B C 1
ATOM 5276 O O . LEU B 1 125 ? 14.25 -24.891 -25.625 1 98.75 125 LEU B O 1
ATOM 5280 N N . LEU B 1 126 ? 15.297 -25.031 -27.516 1 98.75 126 LEU B N 1
ATOM 5281 C CA . LEU B 1 126 ? 14.531 -26.141 -28.078 1 98.75 126 LEU B CA 1
ATOM 5282 C C . LEU B 1 126 ? 15.438 -27.328 -28.375 1 98.75 126 LEU B C 1
ATOM 5284 O O . LEU B 1 126 ? 16.359 -27.219 -29.188 1 98.75 126 LEU B O 1
ATOM 5288 N N . ILE B 1 127 ? 15.203 -28.438 -27.688 1 98.5 127 ILE B N 1
ATOM 5289 C CA . ILE B 1 127 ? 15.969 -29.656 -27.891 1 98.5 127 ILE B CA 1
ATOM 5290 C C . ILE B 1 127 ? 15.141 -30.656 -28.703 1 98.5 127 ILE B C 1
ATOM 5292 O O . ILE B 1 127 ? 14.062 -31.062 -28.25 1 98.5 127 ILE B O 1
ATOM 5296 N N . LYS B 1 128 ? 15.625 -31.016 -29.812 1 97.88 128 LYS B N 1
ATOM 5297 C CA . LYS B 1 128 ? 14.977 -32 -30.656 1 97.88 128 LYS B CA 1
ATOM 5298 C C . LYS B 1 128 ? 15.68 -33.344 -30.562 1 97.88 128 LYS B C 1
ATOM 5300 O O . LYS B 1 128 ? 16.891 -33.438 -30.797 1 97.88 128 LYS B O 1
ATOM 5305 N N . ILE B 1 129 ? 14.961 -34.375 -30.188 1 96.31 129 ILE B N 1
ATOM 5306 C CA . ILE B 1 129 ? 15.492 -35.719 -30.109 1 96.31 129 ILE B CA 1
ATOM 5307 C C . ILE B 1 129 ? 14.859 -36.594 -31.219 1 96.31 129 ILE B C 1
ATOM 5309 O O . ILE B 1 129 ? 13.633 -36.656 -31.328 1 96.31 129 ILE B O 1
ATOM 5313 N N . GLN B 1 130 ? 15.695 -37.188 -31.953 1 95.56 130 GLN B N 1
ATOM 5314 C CA . GLN B 1 130 ? 15.234 -38 -33.062 1 95.56 130 GLN B CA 1
ATOM 5315 C C . GLN B 1 130 ? 15.062 -39.469 -32.656 1 95.56 130 GLN B C 1
ATOM 5317 O O . GLN B 1 130 ? 15.992 -40.094 -32.156 1 95.56 130 GLN B O 1
ATOM 5322 N N . GLY B 1 131 ? 13.805 -39.969 -32.812 1 93.25 131 GLY B N 1
ATOM 5323 C CA . GLY B 1 131 ? 13.539 -41.375 -32.594 1 93.25 131 GLY B CA 1
ATOM 5324 C C . GLY B 1 131 ? 13.766 -42.219 -33.812 1 93.25 131 GLY B C 1
ATOM 5325 O O . GLY B 1 131 ? 13.906 -41.719 -34.938 1 93.25 131 GLY B O 1
ATOM 5326 N N . SER B 1 132 ? 13.773 -43.5 -33.625 1 92.25 132 SER B N 1
ATOM 5327 C CA . SER B 1 132 ? 14.062 -44.438 -34.719 1 92.25 132 SER B CA 1
ATOM 5328 C C . SER B 1 132 ? 12.836 -44.656 -35.594 1 92.25 132 SER B C 1
ATOM 5330 O O . SER B 1 132 ? 12.953 -45.094 -36.75 1 92.25 132 SER B O 1
ATOM 5332 N N . ASN B 1 133 ? 11.648 -44.344 -35.156 1 93.25 133 ASN B N 1
ATOM 5333 C CA . ASN B 1 133 ? 10.422 -44.531 -35.906 1 93.25 133 ASN B CA 1
ATOM 5334 C C . ASN B 1 133 ? 9.812 -43.188 -36.312 1 93.25 133 ASN B C 1
ATOM 5336 O O . ASN B 1 133 ? 9.016 -42.625 -35.562 1 93.25 133 ASN B O 1
ATOM 5340 N N . PRO B 1 134 ? 10.008 -42.75 -37.469 1 91.25 134 PRO B N 1
ATOM 5341 C CA . PRO B 1 134 ? 9.547 -41.438 -37.875 1 91.25 134 PRO B CA 1
ATOM 5342 C C . PRO B 1 134 ? 8.039 -41.375 -38.125 1 91.25 134 PRO B C 1
ATOM 5344 O O . PRO B 1 134 ? 7.473 -40.312 -38.281 1 91.25 134 PRO B O 1
ATOM 5347 N N . SER B 1 135 ? 7.414 -42.5 -38.125 1 91.94 135 SER B N 1
ATOM 5348 C CA . SER B 1 135 ? 5.977 -42.5 -38.375 1 91.94 135 SER B CA 1
ATOM 5349 C C . SER B 1 135 ? 5.191 -42.125 -37.125 1 91.94 135 SER B C 1
ATOM 5351 O O . SER B 1 135 ? 4.016 -41.781 -37.219 1 91.94 135 SER B O 1
ATOM 5353 N N . LEU B 1 136 ? 5.883 -42.219 -36.062 1 93 136 LEU B N 1
ATOM 5354 C CA . LEU B 1 136 ? 5.223 -41.844 -34.812 1 93 136 LEU B CA 1
ATOM 5355 C C . LEU B 1 136 ? 5.25 -40.312 -34.625 1 93 136 LEU B C 1
ATOM 5357 O O . LEU B 1 136 ? 6.301 -39.688 -34.75 1 93 136 LEU B O 1
ATOM 5361 N N . ARG B 1 137 ? 4.113 -39.812 -34.312 1 94.69 137 ARG B N 1
ATOM 5362 C CA . ARG B 1 137 ? 4.031 -38.406 -34.031 1 94.69 137 ARG B CA 1
ATOM 5363 C C . ARG B 1 137 ? 4.836 -38.031 -32.781 1 94.69 137 ARG B C 1
ATOM 5365 O O . ARG B 1 137 ? 4.707 -38.688 -31.75 1 94.69 137 ARG B O 1
ATOM 5372 N N . PRO B 1 138 ? 5.68 -37.031 -32.844 1 95.75 138 PRO B N 1
ATOM 5373 C CA . PRO B 1 138 ? 6.484 -36.625 -31.688 1 95.75 138 PRO B CA 1
ATOM 5374 C C . PRO B 1 138 ? 5.648 -36.031 -30.562 1 95.75 138 PRO B C 1
ATOM 5376 O O . PRO B 1 138 ? 4.547 -35.531 -30.812 1 95.75 138 PRO B O 1
ATOM 5379 N N . TYR B 1 139 ? 6.141 -36.156 -29.328 1 95.75 139 TYR B N 1
ATOM 5380 C CA . TYR B 1 139 ? 5.535 -35.438 -28.203 1 95.75 139 TYR B CA 1
ATOM 5381 C C . TYR B 1 139 ? 6.473 -34.375 -27.672 1 95.75 139 TYR B C 1
ATOM 5383 O O . TYR B 1 139 ? 7.543 -34.125 -28.234 1 95.75 139 TYR B O 1
ATOM 5391 N N . MET B 1 140 ? 6 -33.625 -26.688 1 96.44 140 MET B N 1
ATOM 5392 C CA . MET B 1 140 ? 6.766 -32.469 -26.234 1 96.44 140 MET B CA 1
ATOM 5393 C C . MET B 1 140 ? 6.75 -32.375 -24.719 1 96.44 140 MET B C 1
ATOM 5395 O O . MET B 1 140 ? 5.711 -32.594 -24.078 1 96.44 140 MET B O 1
ATOM 5399 N N . ILE B 1 141 ? 7.906 -32.062 -24.109 1 96.38 141 ILE B N 1
ATOM 5400 C CA . ILE B 1 141 ? 8.055 -31.781 -22.688 1 96.38 141 ILE B CA 1
ATOM 5401 C C . ILE B 1 141 ? 8.5 -30.328 -22.484 1 96.38 141 ILE B C 1
ATOM 5403 O O . ILE B 1 141 ? 9.406 -29.844 -23.188 1 96.38 141 ILE B O 1
ATOM 5407 N N . LEU B 1 142 ? 7.832 -29.656 -21.562 1 97.5 142 LEU B N 1
ATOM 5408 C CA . LEU B 1 142 ? 8.141 -28.25 -21.328 1 97.5 142 LEU B CA 1
ATOM 5409 C C . LEU B 1 142 ? 8.805 -28.062 -19.969 1 97.5 142 LEU B C 1
ATOM 5411 O O . LEU B 1 142 ? 8.547 -28.844 -19.031 1 97.5 142 LEU B O 1
ATOM 5415 N N . ALA B 1 143 ? 9.664 -27.078 -19.875 1 96.94 143 ALA B N 1
ATOM 5416 C CA . ALA B 1 143 ? 10.297 -26.656 -18.625 1 96.94 143 ALA B CA 1
ATOM 5417 C C . ALA B 1 143 ? 10.781 -25.203 -18.719 1 96.94 143 ALA B C 1
ATOM 5419 O O . ALA B 1 143 ? 10.758 -24.609 -19.797 1 96.94 143 ALA B O 1
ATOM 5420 N N . HIS B 1 144 ? 11.055 -24.594 -17.672 1 98.06 144 HIS B N 1
ATOM 5421 C CA . HIS B 1 144 ? 11.68 -23.281 -17.609 1 98.06 144 HIS B CA 1
ATOM 5422 C C . HIS B 1 144 ? 12.688 -23.203 -16.469 1 98.06 144 HIS B C 1
ATOM 5424 O O . HIS B 1 144 ? 12.68 -24.047 -15.562 1 98.06 144 HIS B O 1
ATOM 5430 N N . TYR B 1 145 ? 13.586 -22.219 -16.547 1 98.38 145 TYR B N 1
ATOM 5431 C CA . TYR B 1 145 ? 14.625 -22.234 -15.523 1 98.38 145 TYR B CA 1
ATOM 5432 C C . TYR B 1 145 ? 14.641 -20.938 -14.727 1 98.38 145 TYR B C 1
ATOM 5434 O O . TYR B 1 145 ? 15.398 -20.797 -13.766 1 98.38 145 TYR B O 1
ATOM 5442 N N . ASP B 1 146 ? 13.812 -19.938 -15.156 1 98.19 146 ASP B N 1
ATOM 5443 C CA . ASP B 1 146 ? 13.758 -18.719 -14.367 1 98.19 146 ASP B CA 1
ATOM 5444 C C . ASP B 1 146 ? 12.992 -18.922 -13.062 1 98.19 146 ASP B C 1
ATOM 5446 O O . ASP B 1 146 ? 12.266 -19.906 -12.922 1 98.19 146 ASP B O 1
ATOM 5450 N N . VAL B 1 147 ? 13.234 -18 -12.109 1 96.94 147 VAL B N 1
ATOM 5451 C CA . VAL B 1 147 ? 12.602 -18.078 -10.797 1 96.94 147 VAL B CA 1
ATOM 5452 C C . VAL B 1 147 ? 12.07 -16.703 -10.391 1 96.94 147 VAL B C 1
ATOM 5454 O O . VAL B 1 147 ? 12.359 -15.703 -11.055 1 96.94 147 VAL B O 1
ATOM 5457 N N . VAL B 1 148 ? 11.211 -16.688 -9.391 1 94.19 148 VAL B N 1
ATOM 5458 C CA . VAL B 1 148 ? 10.68 -15.438 -8.867 1 94.19 148 VAL B CA 1
ATOM 5459 C C . VAL B 1 148 ? 11.641 -14.867 -7.828 1 94.19 148 VAL B C 1
ATOM 5461 O O . VAL B 1 148 ? 12.531 -15.57 -7.344 1 94.19 148 VAL B O 1
ATOM 5464 N N . PRO B 1 149 ? 11.469 -13.57 -7.492 1 92.62 149 PRO B N 1
ATOM 5465 C CA . PRO B 1 149 ? 12.336 -12.969 -6.477 1 92.62 149 PRO B CA 1
ATOM 5466 C C . PRO B 1 149 ? 12.18 -13.625 -5.105 1 92.62 149 PRO B C 1
ATOM 5468 O O . PRO B 1 149 ? 11.172 -14.281 -4.844 1 92.62 149 PRO B O 1
ATOM 5471 N N . ALA B 1 150 ? 13.258 -13.492 -4.293 1 91.5 150 ALA B N 1
ATOM 5472 C CA . ALA B 1 150 ? 13.258 -13.992 -2.922 1 91.5 150 ALA B CA 1
ATOM 5473 C C . ALA B 1 150 ? 13.641 -12.891 -1.938 1 91.5 150 ALA B C 1
ATOM 5475 O O . ALA B 1 150 ? 14.492 -12.055 -2.234 1 91.5 150 ALA B O 1
ATOM 5476 N N . ILE B 1 151 ? 12.953 -12.945 -0.845 1 87.62 151 ILE B N 1
ATOM 5477 C CA . ILE B 1 151 ? 13.328 -12.062 0.254 1 87.62 151 ILE B CA 1
ATOM 5478 C C . ILE B 1 151 ? 14.328 -12.766 1.166 1 87.62 151 ILE B C 1
ATOM 5480 O O . ILE B 1 151 ? 13.93 -13.484 2.088 1 87.62 151 ILE B O 1
ATOM 5484 N N . GLU B 1 152 ? 15.508 -12.383 1.04 1 91.88 152 GLU B N 1
ATOM 5485 C CA . GLU B 1 152 ? 16.609 -13.141 1.63 1 91.88 152 GLU B CA 1
ATOM 5486 C C . GLU B 1 152 ? 16.5 -13.172 3.152 1 91.88 152 GLU B C 1
ATOM 5488 O O . GLU B 1 152 ? 16.781 -14.203 3.775 1 91.88 152 GLU B O 1
ATOM 5493 N N . GLU B 1 153 ? 16 -12.117 3.709 1 89.69 153 GLU B N 1
ATOM 5494 C CA . GLU B 1 153 ? 15.961 -11.984 5.16 1 89.69 153 GLU B CA 1
ATOM 5495 C C . GLU B 1 153 ? 14.969 -12.961 5.777 1 89.69 153 GLU B C 1
ATOM 5497 O O . GLU B 1 153 ? 15.047 -13.273 6.969 1 89.69 153 GLU B O 1
ATOM 5502 N N . GLN B 1 154 ? 14.148 -13.539 4.992 1 87.88 154 GLN B N 1
ATOM 5503 C CA . GLN B 1 154 ? 13.094 -14.398 5.52 1 87.88 154 GLN B CA 1
ATOM 5504 C C . GLN B 1 154 ? 13.422 -15.875 5.297 1 87.88 154 GLN B C 1
ATOM 5506 O O . GLN B 1 154 ? 12.625 -16.75 5.645 1 87.88 154 GLN B O 1
ATOM 5511 N N . TRP B 1 155 ? 14.578 -16.172 4.75 1 92.94 155 TRP B N 1
ATOM 5512 C CA . TRP B 1 155 ? 14.984 -17.547 4.469 1 92.94 155 TRP B CA 1
ATOM 5513 C C . TRP B 1 155 ? 15.883 -18.078 5.578 1 92.94 155 TRP B C 1
ATOM 5515 O O . TRP B 1 155 ? 16.734 -17.359 6.109 1 92.94 155 TRP B O 1
ATOM 5525 N N . ARG B 1 156 ? 15.727 -19.281 5.957 1 93.56 156 ARG B N 1
ATOM 5526 C CA . ARG B 1 156 ? 16.594 -19.969 6.914 1 93.56 156 ARG B CA 1
ATOM 5527 C C . ARG B 1 156 ? 18 -20.125 6.359 1 93.56 156 ARG B C 1
ATOM 5529 O O . ARG B 1 156 ? 18.984 -20 7.102 1 93.56 156 ARG B O 1
ATOM 5536 N N . TYR B 1 157 ? 18.016 -20.516 5.105 1 95.5 157 TYR B N 1
ATOM 5537 C CA . TYR B 1 157 ? 19.25 -20.578 4.336 1 95.5 157 TYR B CA 1
ATOM 5538 C C . TYR B 1 157 ? 19.172 -19.703 3.1 1 95.5 157 TYR B C 1
ATOM 5540 O O . TYR B 1 157 ? 18.109 -19.562 2.49 1 95.5 157 TYR B O 1
ATOM 5548 N N . PRO B 1 158 ? 20.281 -19.109 2.746 1 96.38 158 PRO B N 1
ATOM 5549 C CA . PRO B 1 158 ? 20.188 -18.203 1.595 1 96.38 158 PRO B CA 1
ATOM 5550 C C . PRO B 1 158 ? 19.578 -18.859 0.369 1 96.38 158 PRO B C 1
ATOM 5552 O O . PRO B 1 158 ? 19.938 -19.984 0.016 1 96.38 158 PRO B O 1
ATOM 5555 N N . PRO B 1 159 ? 18.656 -18.219 -0.253 1 96.81 159 PRO B N 1
ATOM 5556 C CA . PRO B 1 159 ? 17.844 -18.828 -1.303 1 96.81 159 PRO B CA 1
ATOM 5557 C C . PRO B 1 159 ? 18.656 -19.266 -2.516 1 96.81 159 PRO B C 1
ATOM 5559 O O . PRO B 1 159 ? 18.188 -20.062 -3.33 1 96.81 159 PRO B O 1
ATOM 5562 N N . PHE B 1 160 ? 19.922 -18.797 -2.67 1 97.88 160 PHE B N 1
ATOM 5563 C CA . PHE B 1 160 ? 20.672 -19.125 -3.875 1 97.88 160 PHE B CA 1
ATOM 5564 C C . PHE B 1 160 ? 22 -19.797 -3.521 1 97.88 160 PHE B C 1
ATOM 5566 O O . PHE B 1 160 ? 22.984 -19.641 -4.234 1 97.88 160 PHE B O 1
ATOM 5573 N N . ASP B 1 161 ? 21.922 -20.578 -2.48 1 96.38 161 ASP B N 1
ATOM 5574 C CA . ASP B 1 161 ? 23.125 -21.312 -2.068 1 96.38 161 ASP B CA 1
ATOM 5575 C C . ASP B 1 161 ? 23.031 -22.781 -2.475 1 96.38 161 ASP B C 1
ATOM 5577 O O . ASP B 1 161 ? 24.047 -23.469 -2.537 1 96.38 161 ASP B O 1
ATOM 5581 N N . GLY B 1 162 ? 21.891 -23.297 -2.707 1 96.06 162 GLY B N 1
ATOM 5582 C CA . GLY B 1 162 ? 21.734 -24.719 -3 1 96.06 162 GLY B CA 1
ATOM 5583 C C . GLY B 1 162 ? 22.188 -25.609 -1.869 1 96.06 162 GLY B C 1
ATOM 5584 O O . GLY B 1 162 ? 22.781 -26.672 -2.109 1 96.06 162 GLY B O 1
ATOM 5585 N N . LYS B 1 163 ? 21.875 -25.203 -0.699 1 95.75 163 LYS B N 1
ATOM 5586 C CA . LYS B 1 163 ? 22.375 -25.922 0.472 1 95.75 163 LYS B CA 1
ATOM 5587 C C . LYS B 1 163 ? 21.594 -27.203 0.708 1 95.75 163 LYS B C 1
ATOM 5589 O O . LYS B 1 163 ? 20.375 -27.219 0.604 1 95.75 163 LYS B O 1
ATOM 5594 N N . MET B 1 164 ? 22.312 -28.266 1.012 1 93.94 164 MET B N 1
ATOM 5595 C CA . MET B 1 164 ? 21.703 -29.547 1.385 1 93.94 164 MET B CA 1
ATOM 5596 C C . MET B 1 164 ? 21.672 -29.703 2.9 1 93.94 164 MET B C 1
ATOM 5598 O O . MET B 1 164 ? 22.719 -29.625 3.562 1 93.94 164 MET B O 1
ATOM 5602 N N . VAL B 1 165 ? 20.453 -29.781 3.428 1 93.81 165 VAL B N 1
ATOM 5603 C CA . VAL B 1 165 ? 20.266 -29.984 4.859 1 93.81 165 VAL B CA 1
ATOM 5604 C C . VAL B 1 165 ? 19.219 -31.062 5.098 1 93.81 165 VAL B C 1
ATOM 5606 O O . VAL B 1 165 ? 18.094 -30.984 4.594 1 93.81 165 VAL B O 1
ATOM 5609 N N . ASP B 1 166 ? 19.516 -32.125 5.816 1 90.88 166 ASP B N 1
ATOM 5610 C CA . ASP B 1 166 ? 18.594 -33.219 6.199 1 90.88 166 ASP B CA 1
ATOM 5611 C C . ASP B 1 166 ? 17.875 -33.781 4.977 1 90.88 166 ASP B C 1
ATOM 5613 O O . ASP B 1 166 ? 16.641 -33.875 4.953 1 90.88 166 ASP B O 1
ATOM 5617 N N . ASN B 1 167 ? 18.531 -33.938 3.924 1 87.75 167 ASN B N 1
ATOM 5618 C CA . ASN B 1 167 ? 18.078 -34.562 2.691 1 87.75 167 ASN B CA 1
ATOM 5619 C C . ASN B 1 167 ? 17.156 -33.656 1.896 1 87.75 167 ASN B C 1
ATOM 5621 O O . ASN B 1 167 ? 16.375 -34.125 1.055 1 87.75 167 ASN B O 1
ATOM 5625 N N . TYR B 1 168 ? 17.25 -32.375 2.273 1 90.5 168 TYR B N 1
ATOM 5626 C CA . TYR B 1 168 ? 16.578 -31.359 1.461 1 90.5 168 TYR B CA 1
ATOM 5627 C C . TYR B 1 168 ? 17.594 -30.406 0.829 1 90.5 168 TYR B C 1
ATOM 5629 O O . TYR B 1 168 ? 18.578 -30.016 1.469 1 90.5 168 TYR B O 1
ATOM 5637 N N . ILE B 1 169 ? 17.344 -30.141 -0.356 1 92.69 169 ILE B N 1
ATOM 5638 C CA . ILE B 1 169 ? 18.125 -29.094 -1.013 1 92.69 169 ILE B CA 1
ATOM 5639 C C . ILE B 1 169 ? 17.312 -27.797 -1.039 1 92.69 169 ILE B C 1
ATOM 5641 O O . ILE B 1 169 ? 16.266 -27.719 -1.695 1 92.69 169 ILE B O 1
ATOM 5645 N N . TYR B 1 170 ? 17.875 -26.828 -0.32 1 94.5 170 TYR B N 1
ATOM 5646 C CA . TYR B 1 170 ? 17.203 -25.531 -0.218 1 94.5 170 TYR B CA 1
ATOM 5647 C C . TYR B 1 170 ? 17.625 -24.609 -1.352 1 94.5 170 TYR B C 1
ATOM 5649 O O . TYR B 1 170 ? 18.812 -24.547 -1.699 1 94.5 170 TYR B O 1
ATOM 5657 N N . GLY B 1 171 ? 16.625 -23.938 -1.938 1 95.75 171 GLY B N 1
ATOM 5658 C CA . GLY B 1 171 ? 16.938 -22.953 -2.951 1 95.75 171 GLY B CA 1
ATOM 5659 C C . GLY B 1 171 ? 15.727 -22.5 -3.742 1 95.75 171 GLY B C 1
ATOM 5660 O O . GLY B 1 171 ? 14.82 -23.297 -4.004 1 95.75 171 GLY B O 1
ATOM 5661 N N . ARG B 1 172 ? 15.742 -21.219 -4.109 1 95.81 172 ARG B N 1
ATOM 5662 C CA . ARG B 1 172 ? 14.719 -20.75 -5.035 1 95.81 172 ARG B CA 1
ATOM 5663 C C . ARG B 1 172 ? 14.805 -21.469 -6.371 1 95.81 172 ARG B C 1
ATOM 5665 O O . ARG B 1 172 ? 15.867 -21.5 -7.004 1 95.81 172 ARG B O 1
ATOM 5672 N N . GLY B 1 173 ? 13.758 -22.156 -6.738 1 93.69 173 GLY B N 1
ATOM 5673 C CA . GLY B 1 173 ? 13.75 -22.969 -7.945 1 93.69 173 GLY B CA 1
ATOM 5674 C C . GLY B 1 173 ? 13.812 -24.453 -7.656 1 93.69 173 GLY B C 1
ATOM 5675 O O . GLY B 1 173 ? 13.633 -25.281 -8.562 1 93.69 173 GLY B O 1
ATOM 5676 N N . ALA B 1 174 ? 13.961 -24.797 -6.43 1 92.25 174 ALA B N 1
ATOM 5677 C CA . ALA B 1 174 ? 14.062 -26.219 -6.059 1 92.25 174 ALA B CA 1
ATOM 5678 C C . ALA B 1 174 ? 12.781 -26.969 -6.418 1 92.25 174 ALA B C 1
ATOM 5680 O O . ALA B 1 174 ? 12.828 -28.125 -6.809 1 92.25 174 ALA B O 1
ATOM 5681 N N . LEU B 1 175 ? 11.688 -26.266 -6.312 1 88.62 175 LEU B N 1
ATOM 5682 C CA . LEU B 1 175 ? 10.406 -26.859 -6.672 1 88.62 175 LEU B CA 1
ATOM 5683 C C . LEU B 1 175 ? 9.891 -26.297 -7.992 1 88.62 175 LEU B C 1
ATOM 5685 O O . LEU B 1 175 ? 9.344 -27.031 -8.812 1 88.62 175 LEU B O 1
ATOM 5689 N N . ASP B 1 176 ? 10.109 -25.062 -8.281 1 89.44 176 ASP B N 1
ATOM 5690 C CA . ASP B 1 176 ? 9.602 -24.344 -9.445 1 89.44 176 ASP B CA 1
ATOM 5691 C C . ASP B 1 176 ? 10.703 -23.516 -10.094 1 89.44 176 ASP B C 1
ATOM 5693 O O . ASP B 1 176 ? 10.914 -22.359 -9.734 1 89.44 176 ASP B O 1
ATOM 5697 N N . LEU B 1 177 ? 11.547 -24.141 -11.047 1 92.06 177 LEU B N 1
ATOM 5698 C CA . LEU B 1 177 ? 11.281 -25.438 -11.656 1 92.06 177 LEU B CA 1
ATOM 5699 C C . LEU B 1 177 ? 12.578 -26.125 -12.062 1 92.06 177 LEU B C 1
ATOM 5701 O O . LEU B 1 177 ? 12.609 -26.891 -13.023 1 92.06 177 LEU B O 1
ATOM 5705 N N . LYS B 1 178 ? 13.602 -25.719 -11.383 1 94.69 178 LYS B N 1
ATOM 5706 C CA . LYS B 1 178 ? 14.914 -26.188 -11.82 1 94.69 178 LYS B CA 1
ATOM 5707 C C . LYS B 1 178 ? 15.102 -27.672 -11.531 1 94.69 178 LYS B C 1
ATOM 5709 O O . LYS B 1 178 ? 15.828 -28.359 -12.25 1 94.69 178 LYS B O 1
ATOM 5714 N N . SER B 1 179 ? 14.461 -28.188 -10.523 1 91.06 179 SER B N 1
ATOM 5715 C CA . SER B 1 179 ? 14.578 -29.609 -10.219 1 91.06 179 SER B CA 1
ATOM 5716 C C . SER B 1 179 ? 14.023 -30.469 -11.359 1 91.06 179 SER B C 1
ATOM 5718 O O . SER B 1 179 ? 14.633 -31.469 -11.75 1 91.06 179 SER B O 1
ATOM 5720 N N . ILE B 1 180 ? 12.891 -30.047 -11.852 1 91.25 180 ILE B N 1
ATOM 5721 C CA . ILE B 1 180 ? 12.258 -30.797 -12.938 1 91.25 180 ILE B CA 1
ATOM 5722 C C . ILE B 1 180 ? 13.094 -30.672 -14.211 1 91.25 180 ILE B C 1
ATOM 5724 O O . ILE B 1 180 ? 13.32 -31.656 -14.914 1 91.25 180 ILE B O 1
ATOM 5728 N N . LEU B 1 181 ? 13.555 -29.5 -14.516 1 95.31 181 LEU B N 1
ATOM 5729 C CA . LEU B 1 181 ? 14.414 -29.297 -15.68 1 95.31 181 LEU B CA 1
ATOM 5730 C C . LEU B 1 181 ? 15.656 -30.188 -15.602 1 95.31 181 LEU B C 1
ATOM 5732 O O . LEU B 1 181 ? 15.984 -30.891 -16.562 1 95.31 181 LEU B O 1
ATOM 5736 N N . MET B 1 182 ? 16.297 -30.156 -14.477 1 93.81 182 MET B N 1
ATOM 5737 C CA . MET B 1 182 ? 17.516 -30.938 -14.305 1 93.81 182 MET B CA 1
ATOM 5738 C C . MET B 1 182 ? 17.219 -32.438 -14.438 1 93.81 182 MET B C 1
ATOM 5740 O O . MET B 1 182 ? 18.031 -33.188 -14.984 1 93.81 182 MET B O 1
ATOM 5744 N N . ALA B 1 183 ? 16.078 -32.844 -13.906 1 90.31 183 ALA B N 1
ATOM 5745 C CA . ALA B 1 183 ? 15.695 -34.25 -14.016 1 90.31 183 ALA B CA 1
ATOM 5746 C C . ALA B 1 183 ? 15.523 -34.656 -15.477 1 90.31 183 ALA B C 1
ATOM 5748 O O . ALA B 1 183 ? 15.914 -35.781 -15.867 1 90.31 183 ALA B O 1
ATOM 5749 N N . ILE B 1 184 ? 14.883 -33.844 -16.234 1 92.44 184 ILE B N 1
ATOM 5750 C CA . ILE B 1 184 ? 14.68 -34.125 -17.656 1 92.44 184 ILE B CA 1
ATOM 5751 C C . ILE B 1 184 ? 16.031 -34.281 -18.344 1 92.44 184 ILE B C 1
ATOM 5753 O O . ILE B 1 184 ? 16.25 -35.219 -19.094 1 92.44 184 ILE B O 1
ATOM 5757 N N . LEU B 1 185 ? 16.953 -33.375 -18.078 1 95.31 185 LEU B N 1
ATOM 5758 C CA . LEU B 1 185 ? 18.25 -33.406 -18.719 1 95.31 185 LEU B CA 1
ATOM 5759 C C . LEU B 1 185 ? 19.094 -34.562 -18.234 1 95.31 185 LEU B C 1
ATOM 5761 O O . LEU B 1 185 ? 19.812 -35.188 -19.016 1 95.31 185 LEU B O 1
ATOM 5765 N N . GLU B 1 186 ? 19 -34.875 -16.953 1 92.44 186 GLU B N 1
ATOM 5766 C CA . GLU B 1 186 ? 19.688 -36.031 -16.406 1 92.44 186 GLU B CA 1
ATOM 5767 C C . GLU B 1 186 ? 19.203 -37.312 -17.078 1 92.44 186 GLU B C 1
ATOM 5769 O O . GLU B 1 186 ? 20.016 -38.188 -17.406 1 92.44 186 GLU B O 1
ATOM 5774 N N . ALA B 1 187 ? 17.891 -37.438 -17.188 1 90.06 187 ALA B N 1
ATOM 5775 C CA . ALA B 1 187 ? 17.312 -38.625 -17.828 1 90.06 187 ALA B CA 1
ATOM 5776 C C . ALA B 1 187 ? 17.797 -38.781 -19.266 1 90.06 187 ALA B C 1
ATOM 5778 O O . ALA B 1 187 ? 18.188 -39.875 -19.688 1 90.06 187 ALA B O 1
ATOM 5779 N N . LEU B 1 188 ? 17.766 -37.688 -20 1 92.12 188 LEU B N 1
ATOM 5780 C CA . LEU B 1 188 ? 18.188 -37.719 -21.391 1 92.12 188 LEU B CA 1
ATOM 5781 C C . LEU B 1 188 ? 19.688 -38.031 -21.484 1 92.12 188 LEU B C 1
ATOM 5783 O O . LEU B 1 188 ? 20.094 -38.844 -22.328 1 92.12 188 LEU B O 1
ATOM 5787 N N . GLU B 1 189 ? 20.453 -37.375 -20.672 1 92.69 189 GLU B N 1
ATOM 5788 C CA . GLU B 1 189 ? 21.891 -37.625 -20.641 1 92.69 189 GLU B CA 1
ATOM 5789 C C . GLU B 1 189 ? 22.203 -39.094 -20.344 1 92.69 189 GLU B C 1
ATOM 5791 O O . GLU B 1 189 ? 23.078 -39.688 -20.984 1 92.69 189 GLU B O 1
ATOM 5796 N N . TRP B 1 190 ? 21.516 -39.594 -19.422 1 88.94 190 TRP B N 1
ATOM 5797 C CA . TRP B 1 190 ? 21.688 -40.969 -19.047 1 88.94 190 TRP B CA 1
ATOM 5798 C C . TRP B 1 190 ? 21.344 -41.906 -20.188 1 88.94 190 TRP B C 1
ATOM 5800 O O . TRP B 1 190 ? 22.078 -42.844 -20.484 1 88.94 190 TRP B O 1
ATOM 5810 N N . MET B 1 191 ? 20.234 -41.719 -20.828 1 89.19 191 MET B N 1
ATOM 5811 C CA . MET B 1 191 ? 19.781 -42.562 -21.938 1 89.19 191 MET B CA 1
ATOM 5812 C C . MET B 1 191 ? 20.781 -42.5 -23.094 1 89.19 191 MET B C 1
ATOM 5814 O O . MET B 1 191 ? 21.047 -43.531 -23.703 1 89.19 191 MET B O 1
ATOM 5818 N N . LEU B 1 192 ? 21.297 -41.375 -23.375 1 91.75 192 LEU B N 1
ATOM 5819 C CA . LEU B 1 192 ? 22.266 -41.219 -24.453 1 91.75 192 LEU B CA 1
ATOM 5820 C C . LEU B 1 192 ? 23.578 -41.906 -24.094 1 91.75 192 LEU B C 1
ATOM 5822 O O . LEU B 1 192 ? 24.234 -42.5 -24.969 1 91.75 192 LEU B O 1
ATOM 5826 N N . THR B 1 193 ? 23.938 -41.781 -22.844 1 90.12 193 THR B N 1
ATOM 5827 C CA . THR B 1 193 ? 25.156 -42.438 -22.375 1 90.12 193 THR B CA 1
ATOM 5828 C C . THR B 1 193 ? 25.062 -43.938 -22.469 1 90.12 193 THR B C 1
ATOM 5830 O O . THR B 1 193 ? 26.016 -44.625 -22.859 1 90.12 193 THR B O 1
ATOM 5833 N N . LYS B 1 194 ? 23.906 -44.469 -22.188 1 86.75 194 LYS B N 1
ATOM 5834 C CA . LYS B 1 194 ? 23.688 -45.906 -22.203 1 86.75 194 LYS B CA 1
ATOM 5835 C C . LYS B 1 194 ? 23.297 -46.375 -23.594 1 86.75 194 LYS B C 1
ATOM 5837 O O . LYS B 1 194 ? 23.094 -47.562 -23.812 1 86.75 194 LYS B O 1
ATOM 5842 N N . ARG B 1 195 ? 23.109 -45.531 -24.531 1 87.06 195 ARG B N 1
ATOM 5843 C CA . ARG B 1 195 ? 22.672 -45.844 -25.906 1 87.06 195 ARG B CA 1
ATOM 5844 C C . ARG B 1 195 ? 21.328 -46.562 -25.906 1 87.06 195 ARG B C 1
ATOM 5846 O O . ARG B 1 195 ? 21.156 -47.562 -26.594 1 87.06 195 ARG B O 1
ATOM 5853 N N . SER B 1 196 ? 20.594 -46.062 -24.969 1 83.31 196 SER B N 1
ATOM 5854 C CA . SER B 1 196 ? 19.234 -46.594 -24.922 1 83.31 196 SER B CA 1
ATOM 5855 C C . SER B 1 196 ? 18.469 -46.25 -26.188 1 83.31 196 SER B C 1
ATOM 5857 O O . SER B 1 196 ? 18.672 -45.188 -26.766 1 83.31 196 SER B O 1
ATOM 5859 N N . GLU B 1 197 ? 17.641 -47.125 -26.562 1 84.25 197 GLU B N 1
ATOM 5860 C CA . GLU B 1 197 ? 16.859 -46.906 -27.766 1 84.25 197 GLU B CA 1
ATOM 5861 C C . GLU B 1 197 ? 15.773 -45.844 -27.516 1 84.25 197 GLU B C 1
ATOM 5863 O O . GLU B 1 197 ? 15.047 -45.938 -26.516 1 84.25 197 GLU B O 1
ATOM 5868 N N . ILE B 1 198 ? 15.703 -44.906 -28.359 1 89 198 ILE B N 1
ATOM 5869 C CA . ILE B 1 198 ? 14.633 -43.906 -28.422 1 89 198 ILE B CA 1
ATOM 5870 C C . ILE B 1 198 ? 13.82 -44.125 -29.703 1 89 198 ILE B C 1
ATOM 5872 O O . ILE B 1 198 ? 14.312 -43.906 -30.812 1 89 198 ILE B O 1
ATOM 5876 N N . VAL B 1 199 ? 12.602 -44.531 -29.469 1 90.31 199 VAL B N 1
ATOM 5877 C CA . VAL B 1 199 ? 11.805 -44.969 -30.609 1 90.31 199 VAL B CA 1
ATOM 5878 C C . VAL B 1 199 ? 11.016 -43.781 -31.156 1 90.31 199 VAL B C 1
ATOM 5880 O O . VAL B 1 199 ? 11.023 -43.5 -32.375 1 90.31 199 VAL B O 1
ATOM 5883 N N . ARG B 1 200 ? 10.398 -43.062 -30.328 1 92.31 200 ARG B N 1
ATOM 5884 C CA . ARG B 1 200 ? 9.57 -41.906 -30.719 1 92.31 200 ARG B CA 1
ATOM 5885 C C . ARG B 1 200 ? 10.328 -40.594 -30.531 1 92.31 200 ARG B C 1
ATOM 5887 O O . ARG B 1 200 ? 10.969 -40.375 -29.5 1 92.31 200 ARG B O 1
ATOM 5894 N N . SER B 1 201 ? 10.289 -39.781 -31.578 1 94.69 201 SER B N 1
ATOM 5895 C CA . SER B 1 201 ? 10.891 -38.469 -31.469 1 94.69 201 SER B CA 1
ATOM 5896 C C . SER B 1 201 ? 10.148 -37.594 -30.453 1 94.69 201 SER B C 1
ATOM 5898 O O . SER B 1 201 ? 8.953 -37.781 -30.234 1 94.69 201 SER B O 1
ATOM 5900 N N . PHE B 1 202 ? 10.844 -36.688 -29.828 1 95.25 202 PHE B N 1
ATOM 5901 C CA . PHE B 1 202 ? 10.172 -35.75 -28.953 1 95.25 202 PHE B CA 1
ATOM 5902 C C . PHE B 1 202 ? 10.984 -34.469 -28.828 1 95.25 202 PHE B C 1
ATOM 5904 O O . PHE B 1 202 ? 12.133 -34.406 -29.281 1 95.25 202 PHE B O 1
ATOM 5911 N N . TYR B 1 203 ? 10.359 -33.438 -28.375 1 97.44 203 TYR B N 1
ATOM 5912 C CA . TYR B 1 203 ? 10.969 -32.125 -28.172 1 97.44 203 TYR B CA 1
ATOM 5913 C C . TYR B 1 203 ? 11.008 -31.797 -26.688 1 97.44 203 TYR B C 1
ATOM 5915 O O . TYR B 1 203 ? 10.125 -32.188 -25.922 1 97.44 203 TYR B O 1
ATOM 5923 N N . VAL B 1 204 ? 12.023 -31.125 -26.25 1 97.56 204 VAL B N 1
ATOM 5924 C CA . VAL B 1 204 ? 12.094 -30.469 -24.953 1 97.56 204 VAL B CA 1
ATOM 5925 C C . VAL B 1 204 ? 12.227 -28.953 -25.141 1 97.56 204 VAL B C 1
ATOM 5927 O O . VAL B 1 204 ? 13.203 -28.484 -25.734 1 97.56 204 VAL B O 1
ATOM 5930 N N . ALA B 1 205 ? 11.234 -28.25 -24.719 1 98.56 205 ALA B N 1
ATOM 5931 C CA . ALA B 1 205 ? 11.273 -26.797 -24.781 1 98.56 205 ALA B CA 1
ATOM 5932 C C . ALA B 1 205 ? 11.594 -26.188 -23.422 1 98.56 205 ALA B C 1
ATOM 5934 O O . ALA B 1 205 ? 10.875 -26.422 -22.438 1 98.56 205 ALA B O 1
ATOM 5935 N N . ILE B 1 206 ? 12.648 -25.422 -23.312 1 98.56 206 ILE B N 1
ATOM 5936 C CA . ILE B 1 206 ? 13.109 -24.812 -22.062 1 98.56 206 ILE B CA 1
ATOM 5937 C C . ILE B 1 206 ? 13.039 -23.297 -22.172 1 98.56 206 ILE B C 1
ATOM 5939 O O . ILE B 1 206 ? 13.859 -22.672 -22.844 1 98.56 206 ILE B O 1
ATOM 5943 N N . GLY B 1 207 ? 12.094 -22.688 -21.453 1 98.38 207 GLY B N 1
ATOM 5944 C CA . GLY B 1 207 ? 11.938 -21.234 -21.453 1 98.38 207 GLY B CA 1
ATOM 5945 C C . GLY B 1 207 ? 12.781 -20.547 -20.391 1 98.38 207 GLY B C 1
ATOM 5946 O O . GLY B 1 207 ? 13.188 -21.172 -19.406 1 98.38 207 GLY B O 1
ATOM 5947 N N . HIS B 1 208 ? 13 -19.141 -20.547 1 98.62 208 HIS B N 1
ATOM 5948 C CA . HIS B 1 208 ? 13.844 -18.406 -19.594 1 98.62 208 HIS B CA 1
ATOM 5949 C C . HIS B 1 208 ? 13.039 -17.344 -18.859 1 98.62 208 HIS B C 1
ATOM 5951 O O . HIS B 1 208 ? 13.578 -16.609 -18.031 1 98.62 208 HIS B O 1
ATOM 5957 N N . ASP B 1 209 ? 11.727 -17.25 -19.156 1 97.69 209 ASP B N 1
ATOM 5958 C CA . ASP B 1 209 ? 10.977 -16.141 -18.547 1 97.69 209 ASP B CA 1
ATOM 5959 C C . ASP B 1 209 ? 9.531 -16.531 -18.297 1 97.69 209 ASP B C 1
ATOM 5961 O O . ASP B 1 209 ? 8.617 -15.727 -18.469 1 97.69 209 ASP B O 1
ATOM 5965 N N . GLU B 1 210 ? 9.289 -17.812 -17.922 1 96.38 210 GLU B N 1
ATOM 5966 C CA . GLU B 1 210 ? 7.945 -18.297 -17.625 1 96.38 210 GLU B CA 1
ATOM 5967 C C . GLU B 1 210 ? 7.289 -17.438 -16.531 1 96.38 210 GLU B C 1
ATOM 5969 O O . GLU B 1 210 ? 6.105 -17.109 -16.625 1 96.38 210 GLU B O 1
ATOM 5974 N N . GLU B 1 211 ? 8.016 -16.984 -15.562 1 93.5 211 GLU B N 1
ATOM 5975 C CA . GLU B 1 211 ? 7.516 -16.219 -14.414 1 93.5 211 GLU B CA 1
ATOM 5976 C C . GLU B 1 211 ? 7.105 -14.812 -14.828 1 93.5 211 GLU B C 1
ATOM 5978 O O . GLU B 1 211 ? 6.5 -14.086 -14.039 1 93.5 211 GLU B O 1
ATOM 5983 N N . GLY B 1 212 ? 7.5 -14.445 -16.031 1 92.25 212 GLY B N 1
ATOM 5984 C CA . GLY B 1 212 ? 7.07 -13.195 -16.656 1 92.25 212 GLY B CA 1
ATOM 5985 C C . GLY B 1 212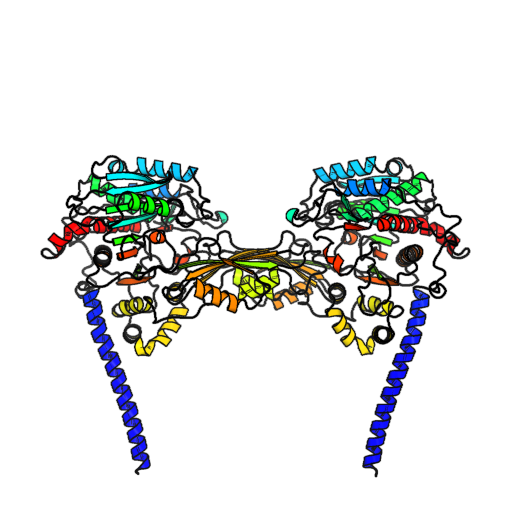 ? 6.172 -13.406 -17.859 1 92.25 212 GLY B C 1
ATOM 5986 O O . GLY B 1 212 ? 6.242 -12.656 -18.828 1 92.25 212 GLY B O 1
ATOM 5987 N N . ARG B 1 213 ? 5.547 -14.5 -17.969 1 92.88 213 ARG B N 1
ATOM 5988 C CA . ARG B 1 213 ? 4.539 -14.812 -18.984 1 92.88 213 ARG B CA 1
ATOM 5989 C C . ARG B 1 213 ? 5.156 -15.562 -20.156 1 92.88 213 ARG B C 1
ATOM 5991 O O . ARG B 1 213 ? 4.441 -16.031 -21.047 1 92.88 213 ARG B O 1
ATOM 5998 N N . GLY B 1 214 ? 6.402 -15.68 -20.312 1 96.19 214 GLY B N 1
ATOM 5999 C CA . GLY B 1 214 ? 7.051 -16.469 -21.344 1 96.19 214 GLY B CA 1
ATOM 6000 C C . GLY B 1 214 ? 7.023 -15.797 -22.703 1 96.19 214 GLY B C 1
ATOM 6001 O O . GLY B 1 214 ? 7.027 -16.484 -23.734 1 96.19 214 GLY B O 1
ATOM 6002 N N . LEU B 1 215 ? 7.016 -14.453 -22.734 1 96.44 215 LEU B N 1
ATOM 6003 C CA . LEU B 1 215 ? 6.871 -13.68 -23.969 1 96.44 215 LEU B CA 1
ATOM 6004 C C . LEU B 1 215 ? 8.109 -13.828 -24.844 1 96.44 215 LEU B C 1
ATOM 6006 O O . LEU B 1 215 ? 8 -13.828 -26.078 1 96.44 215 LEU B O 1
ATOM 6010 N N . ASP B 1 216 ? 9.211 -13.93 -24.172 1 97.88 216 ASP B N 1
ATOM 6011 C CA . ASP B 1 216 ? 10.477 -13.961 -24.906 1 97.88 216 ASP B CA 1
ATOM 6012 C C . ASP B 1 216 ? 11.039 -15.375 -24.984 1 97.88 216 ASP B C 1
ATOM 6014 O O . ASP B 1 216 ? 12.016 -15.625 -25.688 1 97.88 216 ASP B O 1
ATOM 6018 N N . GLY B 1 217 ? 10.531 -16.281 -24.25 1 98.38 217 GLY B N 1
ATOM 6019 C CA . GLY B 1 217 ? 10.992 -17.656 -24.234 1 98.38 217 GLY B CA 1
ATOM 6020 C C . GLY B 1 217 ? 10.047 -18.609 -24.938 1 98.38 217 GLY B C 1
ATOM 6021 O O . GLY B 1 217 ? 10.164 -18.812 -26.156 1 98.38 217 GLY B O 1
ATOM 6022 N N . ALA B 1 218 ? 9.047 -19.094 -24.219 1 98.44 218 ALA B N 1
ATOM 6023 C CA . ALA B 1 218 ? 8.125 -20.094 -24.734 1 98.44 218 ALA B CA 1
ATOM 6024 C C . ALA B 1 218 ? 7.391 -19.594 -25.969 1 98.44 218 ALA B C 1
ATOM 6026 O O . ALA B 1 218 ? 7.18 -20.328 -26.922 1 98.44 218 ALA B O 1
ATOM 6027 N N . ALA B 1 219 ? 6.961 -18.328 -25.922 1 98.19 219 ALA B N 1
ATOM 6028 C CA . ALA B 1 219 ? 6.262 -17.766 -27.062 1 98.19 219 ALA B CA 1
ATOM 6029 C C . ALA B 1 219 ? 7.133 -17.828 -28.328 1 98.19 219 ALA B C 1
ATOM 6031 O O . ALA B 1 219 ? 6.645 -18.156 -29.406 1 98.19 219 ALA B O 1
ATOM 6032 N N . LYS B 1 220 ? 8.359 -17.5 -28.188 1 98.62 220 LYS B N 1
ATOM 6033 C CA . LYS B 1 220 ? 9.281 -17.484 -29.312 1 98.62 220 LYS B CA 1
ATOM 6034 C C . LYS B 1 220 ? 9.617 -18.891 -29.766 1 98.62 220 LYS B C 1
ATOM 6036 O O . LYS B 1 220 ? 9.828 -19.141 -30.969 1 98.62 220 LYS B O 1
ATOM 6041 N N . ILE B 1 221 ? 9.719 -19.844 -28.859 1 98.75 221 ILE B N 1
ATOM 6042 C CA . ILE B 1 221 ? 9.906 -21.25 -29.234 1 98.75 221 ILE B CA 1
ATOM 6043 C C . ILE B 1 221 ? 8.719 -21.719 -30.078 1 98.75 221 ILE B C 1
ATOM 6045 O O . ILE B 1 221 ? 8.906 -22.344 -31.125 1 98.75 221 ILE B O 1
ATOM 6049 N N . ALA B 1 222 ? 7.539 -21.438 -29.594 1 98.69 222 ALA B N 1
ATOM 6050 C CA . ALA B 1 222 ? 6.332 -21.844 -30.312 1 98.69 222 ALA B CA 1
ATOM 6051 C C . ALA B 1 222 ? 6.297 -21.25 -31.719 1 98.69 222 ALA B C 1
ATOM 6053 O O . ALA B 1 222 ? 5.926 -21.922 -32.688 1 98.69 222 ALA B O 1
ATOM 6054 N N . GLU B 1 223 ? 6.656 -19.969 -31.812 1 98.5 223 GLU B N 1
ATOM 6055 C CA . GLU B 1 223 ? 6.715 -19.297 -33.094 1 98.5 223 GLU B CA 1
ATOM 6056 C C . GLU B 1 223 ? 7.691 -20 -34.031 1 98.5 223 GLU B C 1
ATOM 6058 O O . GLU B 1 223 ? 7.375 -20.25 -35.219 1 98.5 223 GLU B O 1
ATOM 6063 N N . PHE B 1 224 ? 8.82 -20.328 -33.562 1 98.25 224 PHE B N 1
ATOM 6064 C CA . PHE B 1 224 ? 9.836 -21.031 -34.344 1 98.25 224 PHE B CA 1
ATOM 6065 C C . PHE B 1 224 ? 9.312 -22.375 -34.812 1 98.25 224 PHE B C 1
ATOM 6067 O O . PHE B 1 224 ? 9.469 -22.719 -36 1 98.25 224 PHE B O 1
ATOM 6074 N N . MET B 1 225 ? 8.734 -23.125 -33.906 1 98.44 225 MET B N 1
ATOM 6075 C CA . MET B 1 225 ? 8.242 -24.453 -34.25 1 98.44 225 MET B CA 1
ATOM 6076 C C . MET B 1 225 ? 7.16 -24.375 -35.312 1 98.44 225 MET B C 1
ATOM 6078 O O . MET B 1 225 ? 7.121 -25.219 -36.219 1 98.44 225 MET B O 1
ATOM 6082 N N . ARG B 1 226 ? 6.32 -23.406 -35.188 1 97.94 226 ARG B N 1
ATOM 6083 C CA . ARG B 1 226 ? 5.309 -23.219 -36.219 1 97.94 226 ARG B CA 1
ATOM 6084 C C . ARG B 1 226 ? 5.953 -22.891 -37.562 1 97.94 226 ARG B C 1
ATOM 6086 O O . ARG B 1 226 ? 5.559 -23.422 -38.594 1 97.94 226 ARG B O 1
ATOM 6093 N N . GLU B 1 227 ? 6.887 -22.047 -37.531 1 97.69 227 GLU B N 1
ATOM 6094 C CA . GLU B 1 227 ? 7.578 -21.641 -38.719 1 97.69 227 GLU B CA 1
ATOM 6095 C C . GLU B 1 227 ? 8.234 -22.828 -39.438 1 97.69 227 GLU B C 1
ATOM 6097 O O . GLU B 1 227 ? 8.273 -22.875 -40.656 1 97.69 227 GLU B O 1
ATOM 6102 N N . TYR B 1 228 ? 8.703 -23.75 -38.719 1 97.19 228 TYR B N 1
ATOM 6103 C CA . TYR B 1 228 ? 9.438 -24.875 -39.281 1 97.19 228 TYR B CA 1
ATOM 6104 C C . TYR B 1 228 ? 8.586 -26.141 -39.312 1 97.19 228 TYR B C 1
ATOM 6106 O O . TYR B 1 228 ? 9.102 -27.25 -39.5 1 97.19 228 TYR B O 1
ATOM 6114 N N . ARG B 1 229 ? 7.297 -26.016 -39.062 1 96.31 229 ARG B N 1
ATOM 6115 C C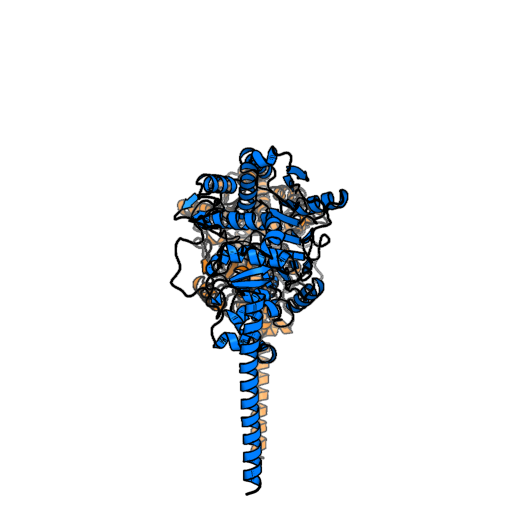A . ARG B 1 229 ? 6.309 -27.078 -39.156 1 96.31 229 ARG B CA 1
ATOM 6116 C C . ARG B 1 229 ? 6.645 -28.234 -38.188 1 96.31 229 ARG B C 1
ATOM 6118 O O . ARG B 1 229 ? 6.625 -29.391 -38.594 1 96.31 229 ARG B O 1
ATOM 6125 N N . LEU B 1 230 ? 7.004 -27.828 -37.031 1 97.12 230 LEU B N 1
ATOM 6126 C CA . LEU B 1 230 ? 7.289 -28.781 -35.969 1 97.12 230 LEU B CA 1
ATOM 6127 C C . LEU B 1 230 ? 6.168 -28.797 -34.938 1 97.12 230 LEU B C 1
ATOM 6129 O O . LEU B 1 230 ? 6.363 -29.266 -33.812 1 97.12 230 LEU B O 1
ATOM 6133 N N . ASP B 1 231 ? 4.957 -28.297 -35.281 1 96.5 231 ASP B N 1
ATOM 6134 C CA . ASP B 1 231 ? 3.908 -28.031 -34.312 1 96.5 231 ASP B CA 1
ATOM 6135 C C . ASP B 1 231 ? 2.857 -29.141 -34.312 1 96.5 231 ASP B C 1
ATOM 6137 O O . ASP B 1 231 ? 1.789 -29 -33.719 1 96.5 231 ASP B O 1
ATOM 6141 N N . ASP B 1 232 ? 3.109 -30.172 -35.031 1 97.12 232 ASP B N 1
ATOM 6142 C CA . ASP B 1 232 ? 2.238 -31.344 -34.969 1 97.12 232 ASP B CA 1
ATOM 6143 C C . ASP B 1 232 ? 2.693 -32.312 -33.875 1 97.12 232 ASP B C 1
ATOM 6145 O O . ASP B 1 232 ? 3.557 -33.156 -34.125 1 97.12 232 ASP B O 1
ATOM 6149 N N . ILE B 1 233 ? 2.045 -32.25 -32.719 1 97.12 233 ILE B N 1
ATOM 6150 C CA . ILE B 1 233 ? 2.531 -32.906 -31.484 1 97.12 233 ILE B CA 1
ATOM 6151 C C . ILE B 1 233 ? 1.493 -33.875 -30.969 1 97.12 233 ILE B C 1
ATOM 6153 O O . ILE B 1 233 ? 0.293 -33.594 -30.969 1 97.12 233 ILE B O 1
ATOM 6157 N N . GLU B 1 234 ? 1.902 -35.062 -30.578 1 95.94 234 GLU B N 1
ATOM 6158 C CA . GLU B 1 234 ? 1.029 -36.094 -30.047 1 95.94 234 GLU B CA 1
ATOM 6159 C C . GLU B 1 234 ? 0.423 -35.688 -28.719 1 95.94 234 GLU B C 1
ATOM 6161 O O . GLU B 1 234 ? -0.788 -35.812 -28.516 1 95.94 234 GLU B O 1
ATOM 6166 N N . PHE B 1 235 ? 1.253 -35.281 -27.781 1 96.56 235 PHE B N 1
ATOM 6167 C CA . PHE B 1 235 ? 0.81 -34.719 -26.516 1 96.56 235 PHE B CA 1
ATOM 6168 C C . PHE B 1 235 ? 1.891 -33.812 -25.906 1 96.56 235 PHE B C 1
ATOM 6170 O O . PHE B 1 235 ? 3.053 -33.875 -26.312 1 96.56 235 PHE B O 1
ATOM 6177 N N . ILE B 1 236 ? 1.479 -32.938 -25 1 97.31 236 ILE B N 1
ATOM 6178 C CA . ILE B 1 236 ? 2.381 -32.062 -24.281 1 97.31 236 ILE B CA 1
ATOM 6179 C C . ILE B 1 236 ? 2.369 -32.406 -22.797 1 97.31 236 ILE B C 1
ATOM 6181 O O . ILE B 1 236 ? 1.308 -32.656 -22.219 1 97.31 236 ILE B O 1
ATOM 6185 N N . LEU B 1 237 ? 3.533 -32.531 -22.219 1 96.19 237 LEU B N 1
ATOM 6186 C CA . LEU B 1 237 ? 3.695 -32.625 -20.766 1 96.19 237 LEU B CA 1
ATOM 6187 C C . LEU B 1 237 ? 4.422 -31.406 -20.219 1 96.19 237 LEU B C 1
ATOM 6189 O O . LEU B 1 237 ? 5.574 -31.141 -20.562 1 96.19 237 LEU B O 1
ATOM 6193 N N . ASP B 1 238 ? 3.762 -30.609 -19.422 1 96.81 238 ASP B N 1
ATOM 6194 C CA . ASP B 1 238 ? 4.301 -29.422 -18.766 1 96.81 238 ASP B CA 1
ATOM 6195 C C . ASP B 1 238 ? 4.281 -29.578 -17.234 1 96.81 238 ASP B C 1
ATOM 6197 O O . ASP B 1 238 ? 3.816 -30.594 -16.719 1 96.81 238 ASP B O 1
ATOM 6201 N N . GLU B 1 239 ? 4.906 -28.547 -16.562 1 93.94 239 GLU B N 1
ATOM 6202 C CA . GLU B 1 239 ? 4.805 -28.547 -15.109 1 93.94 239 GLU B CA 1
ATOM 6203 C C . GLU B 1 239 ? 3.35 -28.562 -14.656 1 93.94 239 GLU B C 1
ATOM 6205 O O . GLU B 1 239 ? 2.467 -28.078 -15.375 1 93.94 239 GLU B O 1
ATOM 6210 N N . GLY B 1 240 ? 3.178 -29.078 -13.516 1 92.38 240 GLY B N 1
ATOM 6211 C CA . GLY B 1 240 ? 1.807 -29.141 -13.039 1 92.38 240 GLY B CA 1
ATOM 6212 C C . GLY B 1 240 ? 1.702 -29.516 -11.57 1 92.38 240 GLY B C 1
ATOM 6213 O O . GLY B 1 240 ? 2.633 -29.281 -10.797 1 92.38 240 GLY B O 1
ATOM 6214 N N . PRO B 1 241 ? 0.454 -29.953 -11.188 1 89.88 241 PRO B N 1
ATOM 6215 C CA . PRO B 1 241 ? 0.25 -30.375 -9.797 1 89.88 241 PRO B CA 1
ATOM 6216 C C . PRO B 1 241 ? 1.235 -31.453 -9.359 1 89.88 241 PRO B C 1
ATOM 6218 O O . PRO B 1 241 ? 1.819 -32.156 -10.203 1 89.88 241 PRO B O 1
ATOM 6221 N N . TYR B 1 242 ? 1.338 -31.531 -8.078 1 86.81 242 TYR B N 1
ATOM 6222 C CA . TYR B 1 242 ? 2.279 -32.469 -7.457 1 86.81 242 TYR B CA 1
ATOM 6223 C C . TYR B 1 242 ? 1.562 -33.688 -6.941 1 86.81 242 TYR B C 1
ATOM 6225 O O . TYR B 1 242 ? 0.404 -33.938 -7.289 1 86.81 242 TYR B O 1
ATOM 6233 N N . ILE B 1 243 ? 2.34 -34.531 -6.316 1 86.25 243 ILE B N 1
ATOM 6234 C CA . ILE B 1 243 ? 1.77 -35.625 -5.527 1 86.25 243 ILE B CA 1
ATOM 6235 C C . ILE B 1 243 ? 1.42 -35.094 -4.129 1 86.25 243 ILE B C 1
ATOM 6237 O O . ILE B 1 243 ? 2.311 -34.781 -3.338 1 86.25 243 ILE B O 1
ATOM 6241 N N . PHE B 1 244 ? 0.155 -35.062 -3.9 1 85.38 244 PHE B N 1
ATOM 6242 C CA . PHE B 1 244 ? -0.321 -34.5 -2.645 1 85.38 244 PHE B CA 1
ATOM 6243 C C . PHE B 1 244 ? -0.339 -35.562 -1.548 1 85.38 244 PHE B C 1
ATOM 6245 O O . PHE B 1 244 ? -0.918 -36.625 -1.724 1 85.38 244 PHE B O 1
ATOM 6252 N N . GLN B 1 245 ? 0.321 -35.094 -0.432 1 81.88 245 GLN B N 1
ATOM 6253 C CA . GLN B 1 245 ? 0.383 -36 0.709 1 81.88 245 GLN B CA 1
ATOM 6254 C C . GLN B 1 245 ? -0.662 -35.625 1.76 1 81.88 245 GLN B C 1
ATOM 6256 O O . GLN B 1 245 ? -0.69 -34.5 2.248 1 81.88 245 GLN B O 1
ATOM 6261 N N . ASP B 1 246 ? -1.455 -36.531 2.172 1 69.81 246 ASP B N 1
ATOM 6262 C CA . ASP B 1 246 ? -2.428 -36.438 3.254 1 69.81 246 ASP B CA 1
ATOM 6263 C C . ASP B 1 246 ? -3.211 -35.125 3.152 1 69.81 246 ASP B C 1
ATOM 6265 O O . ASP B 1 246 ? -3.451 -34.438 4.16 1 69.81 246 ASP B O 1
ATOM 6269 N N . SER B 1 247 ? -3.469 -34.844 1.956 1 64 247 SER B N 1
ATOM 6270 C CA . SER B 1 247 ? -3.926 -33.469 1.829 1 64 247 SER B CA 1
ATOM 6271 C C . SER B 1 247 ? -5.375 -33.406 1.358 1 64 247 SER B C 1
ATOM 6273 O O . SER B 1 247 ? -6.023 -32.344 1.462 1 64 247 SER B O 1
ATOM 6275 N N . ILE B 1 248 ? -5.859 -34.5 0.959 1 73.44 248 ILE B N 1
ATOM 6276 C CA . ILE B 1 248 ? -7.211 -34.406 0.417 1 73.44 248 ILE B CA 1
ATOM 6277 C C . ILE B 1 248 ? -8.188 -35.094 1.383 1 73.44 248 ILE B C 1
ATOM 6279 O O . ILE B 1 248 ? -7.969 -36.219 1.814 1 73.44 248 ILE B O 1
ATOM 6283 N N . THR B 1 249 ? -9.117 -34.406 1.737 1 72.62 249 THR B N 1
ATOM 6284 C CA . THR B 1 249 ? -10.109 -34.844 2.723 1 72.62 249 THR B CA 1
ATOM 6285 C C . THR B 1 249 ? -10.703 -36.188 2.34 1 72.62 249 THR B C 1
ATOM 6287 O O . THR B 1 249 ? -11.211 -36.344 1.231 1 72.62 249 THR B O 1
ATOM 6290 N N . GLY B 1 250 ? -10.516 -37.156 3.244 1 75.62 250 GLY B N 1
ATOM 6291 C CA . GLY B 1 250 ? -11.172 -38.438 3.094 1 75.62 250 GLY B CA 1
ATOM 6292 C C . GLY B 1 250 ? -10.328 -39.438 2.344 1 75.62 250 GLY B C 1
ATOM 6293 O O . GLY B 1 250 ? -10.688 -40.625 2.271 1 75.62 250 GLY B O 1
ATOM 6294 N N . VAL B 1 251 ? -9.25 -38.969 1.768 1 80.38 251 VAL B N 1
ATOM 6295 C CA . VAL B 1 251 ? -8.438 -39.875 0.956 1 80.38 251 VAL B CA 1
ATOM 6296 C C . VAL B 1 251 ? -7.316 -40.469 1.805 1 80.38 251 VAL B C 1
ATOM 6298 O O . VAL B 1 251 ? -6.648 -39.75 2.553 1 80.38 251 VAL B O 1
ATOM 6301 N N . ARG B 1 252 ? -7.09 -41.688 1.743 1 77.44 252 ARG B N 1
ATOM 6302 C CA . ARG B 1 252 ? -6.16 -42.438 2.598 1 77.44 252 ARG B CA 1
ATOM 6303 C C . ARG B 1 252 ? -4.848 -42.688 1.874 1 77.44 252 ARG B C 1
ATOM 6305 O O . ARG B 1 252 ? -4.016 -43.469 2.354 1 77.44 252 ARG B O 1
ATOM 6312 N N . ARG B 1 253 ? -4.691 -42.188 0.72 1 82.75 253 ARG B N 1
ATOM 6313 C CA . ARG B 1 253 ? -3.486 -42.375 -0.084 1 82.75 253 ARG B CA 1
ATOM 6314 C C . ARG B 1 253 ? -2.949 -41.031 -0.578 1 82.75 253 ARG B C 1
ATOM 6316 O O . ARG B 1 253 ? -3.674 -40.031 -0.598 1 82.75 253 ARG B O 1
ATOM 6323 N N . ASN B 1 254 ? -1.673 -41.031 -0.883 1 86.88 254 ASN B N 1
ATOM 6324 C CA . ASN B 1 254 ? -1.156 -39.906 -1.638 1 86.88 254 ASN B CA 1
ATOM 6325 C C . ASN B 1 254 ? -1.787 -39.812 -3.025 1 86.88 254 ASN B C 1
ATOM 6327 O O . ASN B 1 254 ? -2.127 -40.844 -3.621 1 86.88 254 ASN B O 1
ATOM 6331 N N . VAL B 1 255 ? -1.94 -38.656 -3.447 1 88.75 255 VAL B N 1
ATOM 6332 C CA . VAL B 1 255 ? -2.672 -38.469 -4.695 1 88.75 255 VAL B CA 1
ATOM 6333 C C . VAL B 1 255 ? -1.814 -37.688 -5.688 1 88.75 255 VAL B C 1
ATOM 6335 O O . VAL B 1 255 ? -1.375 -36.562 -5.391 1 88.75 255 VAL B O 1
ATOM 6338 N N . ALA B 1 256 ? -1.556 -38.312 -6.84 1 90.81 256 ALA B N 1
ATOM 6339 C CA . ALA B 1 256 ? -0.978 -37.594 -7.973 1 90.81 256 ALA B CA 1
ATOM 6340 C C . ALA B 1 256 ? -2.068 -37 -8.867 1 90.81 256 ALA B C 1
ATOM 6342 O O . ALA B 1 256 ? -2.947 -37.75 -9.336 1 90.81 256 ALA B O 1
ATOM 6343 N N . MET B 1 257 ? -2.012 -35.75 -9.062 1 92 257 MET B N 1
ATOM 6344 C CA . MET B 1 257 ? -3.002 -35.094 -9.898 1 92 257 MET B CA 1
ATOM 6345 C C . MET B 1 257 ? -2.391 -34.656 -11.227 1 92 257 MET B C 1
ATOM 6347 O O . MET B 1 257 ? -1.4 -33.938 -11.258 1 92 257 MET B O 1
ATOM 6351 N N . ILE B 1 258 ? -2.939 -35.188 -12.328 1 94.69 258 ILE B N 1
ATOM 6352 C CA . ILE B 1 258 ? -2.514 -34.781 -13.664 1 94.69 258 ILE B CA 1
ATOM 6353 C C . ILE B 1 258 ? -3.43 -33.688 -14.188 1 94.69 258 ILE B C 1
ATOM 6355 O O . ILE B 1 258 ? -4.625 -33.906 -14.383 1 94.69 258 ILE B O 1
ATOM 6359 N N . GLY B 1 259 ? -2.873 -32.562 -14.406 1 96.38 259 GLY B N 1
ATOM 6360 C CA . GLY B 1 259 ? -3.666 -31.453 -14.922 1 96.38 259 GLY B CA 1
ATOM 6361 C C . GLY B 1 259 ? -4.109 -31.656 -16.359 1 96.38 259 GLY B C 1
ATOM 6362 O O . GLY B 1 259 ? -3.279 -31.75 -17.266 1 96.38 259 GLY B O 1
ATOM 6363 N N . ILE B 1 260 ? -5.426 -31.672 -16.562 1 96.81 260 ILE B N 1
ATOM 6364 C CA . ILE B 1 260 ? -5.973 -31.828 -17.906 1 96.81 260 ILE B CA 1
ATOM 6365 C C . ILE B 1 260 ? -6.543 -30.5 -18.391 1 96.81 260 ILE B C 1
ATOM 6367 O O . ILE B 1 260 ? -7 -30.406 -19.531 1 96.81 260 ILE B O 1
ATOM 6371 N N . ALA B 1 261 ? -6.582 -29.594 -17.531 1 96.19 261 ALA B N 1
ATOM 6372 C CA . ALA B 1 261 ? -6.965 -28.219 -17.797 1 96.19 261 ALA B CA 1
ATOM 6373 C C . ALA B 1 261 ? -6.102 -27.234 -17 1 96.19 261 ALA B C 1
ATOM 6375 O O . ALA B 1 261 ? -5.383 -27.656 -16.078 1 96.19 261 ALA B O 1
ATOM 6376 N N . GLU B 1 262 ? -6.156 -25.984 -17.359 1 97.12 262 GLU B N 1
ATOM 6377 C CA . GLU B 1 262 ? -5.414 -24.938 -16.656 1 97.12 262 GLU B CA 1
ATOM 6378 C C . GLU B 1 262 ? -6.266 -23.688 -16.484 1 97.12 262 GLU B C 1
ATOM 6380 O O . GLU B 1 262 ? -6.926 -23.234 -17.422 1 97.12 262 GLU B O 1
ATOM 6385 N N . LYS B 1 263 ? -6.203 -23.234 -15.297 1 96.94 263 LYS B N 1
ATOM 6386 C CA . LYS B 1 263 ? -6.957 -22.016 -15.016 1 96.94 263 LYS B CA 1
ATOM 6387 C C . LYS B 1 263 ? -6.398 -20.828 -15.797 1 96.94 263 LYS B C 1
ATOM 6389 O O . LYS B 1 263 ? -5.199 -20.766 -16.078 1 96.94 263 LYS B O 1
ATOM 6394 N N . GLY B 1 264 ? -7.352 -19.891 -16.141 1 96.81 264 GLY B N 1
ATOM 6395 C CA . GLY B 1 264 ? -6.898 -18.656 -16.766 1 96.81 264 GLY B CA 1
ATOM 6396 C C . GLY B 1 264 ? -6.203 -17.719 -15.797 1 96.81 264 GLY B C 1
ATOM 6397 O O . GLY B 1 264 ? -6.059 -18.047 -14.617 1 96.81 264 GLY B O 1
ATOM 6398 N N . LEU B 1 265 ? -5.754 -16.625 -16.344 1 96.81 265 LEU B N 1
ATOM 6399 C CA . LEU B 1 265 ? -5.016 -15.656 -15.547 1 96.81 265 LEU B CA 1
ATOM 6400 C C . LEU B 1 265 ? -5.363 -14.227 -15.961 1 96.81 265 LEU B C 1
ATOM 6402 O O . LEU B 1 265 ? -5.398 -13.914 -17.156 1 96.81 265 LEU B O 1
ATOM 6406 N N . ILE B 1 266 ? -5.656 -13.422 -15.031 1 96.94 266 ILE B N 1
ATOM 6407 C CA . ILE B 1 266 ? -5.82 -12 -15.289 1 96.94 266 ILE B CA 1
ATOM 6408 C C . ILE B 1 266 ? -5.352 -11.195 -14.078 1 96.94 266 ILE B C 1
ATOM 6410 O O . ILE B 1 266 ? -5.566 -11.602 -12.93 1 96.94 266 ILE B O 1
ATOM 6414 N N . ASN B 1 267 ? -4.605 -10.164 -14.328 1 96.75 267 ASN B N 1
ATOM 6415 C CA . ASN B 1 267 ? -4.258 -9.148 -13.336 1 96.75 267 ASN B CA 1
ATOM 6416 C C . ASN B 1 267 ? -5.039 -7.859 -13.555 1 96.75 267 ASN B C 1
ATOM 6418 O O . ASN B 1 267 ? -5.113 -7.359 -14.68 1 96.75 267 ASN B O 1
ATOM 6422 N N . ILE B 1 268 ? -5.57 -7.383 -12.492 1 98.12 268 ILE B N 1
ATOM 6423 C CA . ILE B 1 268 ? -6.246 -6.094 -12.609 1 98.12 268 ILE B CA 1
ATOM 6424 C C . ILE B 1 268 ? -5.629 -5.094 -11.633 1 98.12 268 ILE B C 1
ATOM 6426 O O . ILE B 1 268 ? -5.129 -5.48 -10.578 1 98.12 268 ILE B O 1
ATOM 6430 N N . ARG B 1 269 ? -5.613 -3.9 -12.031 1 98.25 269 ARG B N 1
ATOM 6431 C CA . ARG B 1 269 ? -5.184 -2.789 -11.195 1 98.25 269 ARG B CA 1
ATOM 6432 C C . ARG B 1 269 ? -6.371 -1.922 -10.781 1 98.25 269 ARG B C 1
ATOM 6434 O O . ARG B 1 269 ? -7.16 -1.503 -11.625 1 98.25 269 ARG B O 1
ATOM 6441 N N . LEU B 1 270 ? -6.527 -1.709 -9.508 1 98.62 270 LEU B N 1
ATOM 6442 C CA . LEU B 1 270 ? -7.461 -0.725 -8.977 1 98.62 270 LEU B CA 1
ATOM 6443 C C . LEU B 1 270 ? -6.734 0.552 -8.57 1 98.62 270 LEU B C 1
ATOM 6445 O O . LEU B 1 270 ? -5.648 0.496 -7.984 1 98.62 270 LEU B O 1
ATOM 6449 N N . THR B 1 271 ? -7.305 1.678 -8.938 1 98.44 271 THR B N 1
ATOM 6450 C CA . THR B 1 271 ? -6.715 2.967 -8.586 1 98.44 271 THR B CA 1
ATOM 6451 C C . THR B 1 271 ? -7.762 3.893 -7.977 1 98.44 271 THR B C 1
ATOM 6453 O O . THR B 1 271 ? -8.867 4.02 -8.5 1 98.44 271 THR B O 1
ATOM 6456 N N . ALA B 1 272 ? -7.465 4.453 -6.863 1 97.94 272 ALA B N 1
ATOM 6457 C CA . ALA B 1 272 ? -8.266 5.496 -6.234 1 97.94 272 ALA B CA 1
ATOM 6458 C C . ALA B 1 272 ? -7.5 6.812 -6.16 1 97.94 272 ALA B C 1
ATOM 6460 O O . ALA B 1 272 ? -6.301 6.824 -5.879 1 97.94 272 ALA B O 1
ATOM 6461 N N . LYS B 1 273 ? -8.172 7.875 -6.453 1 94.19 273 LYS B N 1
ATOM 6462 C CA . LYS B 1 273 ? -7.59 9.211 -6.367 1 94.19 273 LYS B CA 1
ATOM 6463 C C . LYS B 1 273 ? -8.305 10.055 -5.316 1 94.19 273 LYS B C 1
ATOM 6465 O O . LYS B 1 273 ? -9.469 9.805 -4.996 1 94.19 273 LYS B O 1
ATOM 6470 N N . SER B 1 274 ? -7.586 10.914 -4.691 1 89.19 274 SER B N 1
ATOM 6471 C CA . SER B 1 274 ? -8.117 11.891 -3.742 1 89.19 274 SER B CA 1
ATOM 6472 C C . SER B 1 274 ? -7.25 13.148 -3.699 1 89.19 274 SER B C 1
ATOM 6474 O O . SER B 1 274 ? -6.172 13.188 -4.297 1 89.19 274 SER B O 1
ATOM 6476 N N . SER B 1 275 ? -7.777 14.125 -3.094 1 82.38 275 SER B N 1
ATOM 6477 C CA . SER B 1 275 ? -7.055 15.391 -2.986 1 82.38 275 SER B CA 1
ATOM 6478 C C . SER B 1 275 ? -5.789 15.234 -2.154 1 82.38 275 SER B C 1
ATOM 6480 O O . SER B 1 275 ? -5.781 14.516 -1.155 1 82.38 275 SER B O 1
ATOM 6482 N N . VAL B 1 276 ? -4.754 15.867 -2.666 1 81.12 276 VAL B N 1
ATOM 6483 C CA . VAL B 1 276 ? -3.486 15.898 -1.942 1 81.12 276 VAL B CA 1
ATOM 6484 C C . VAL B 1 276 ? -3.475 17.078 -0.971 1 81.12 276 VAL B C 1
ATOM 6486 O O . VAL B 1 276 ? -4.305 17.984 -1.073 1 81.12 276 VAL B O 1
ATOM 6489 N N . GLY B 1 277 ? -2.609 17.031 0.034 1 82.56 277 GLY B N 1
ATOM 6490 C CA . GLY B 1 277 ? -2.512 18.109 0.995 1 82.56 277 GLY B CA 1
ATOM 6491 C C . GLY B 1 277 ? -1.911 17.688 2.32 1 82.56 277 GLY B C 1
ATOM 6492 O O . GLY B 1 277 ? -1.246 16.656 2.4 1 82.56 277 GLY B O 1
ATOM 6493 N N . HIS B 1 278 ? -2.07 18.625 3.207 1 84.62 278 HIS B N 1
ATOM 6494 C CA . HIS B 1 278 ? -1.578 18.375 4.559 1 84.62 278 HIS B CA 1
ATOM 6495 C C . HIS B 1 278 ? -2.459 17.359 5.293 1 84.62 278 HIS B C 1
ATOM 6497 O O . HIS B 1 278 ? -3.688 17.453 5.242 1 84.62 278 HIS B O 1
ATOM 6503 N N . SER B 1 279 ? -1.866 16.406 5.949 1 89.31 279 SER B N 1
ATOM 6504 C CA . SER B 1 279 ? -2.611 15.32 6.586 1 89.31 279 SER B CA 1
ATOM 6505 C C . SER B 1 279 ? -3.436 15.836 7.758 1 89.31 279 SER B C 1
ATOM 6507 O O . SER B 1 279 ? -4.328 15.141 8.25 1 89.31 279 SER B O 1
ATOM 6509 N N . SER B 1 280 ? -3.146 17 8.211 1 89.06 280 SER B N 1
ATOM 6510 C CA . SER B 1 280 ? -3.879 17.578 9.344 1 89.06 280 SER B CA 1
ATOM 6511 C C . SER B 1 280 ? -5.297 17.969 8.938 1 89.06 280 SER B C 1
ATOM 6513 O O . SER B 1 280 ? -6.16 18.172 9.797 1 89.06 280 SER B O 1
ATOM 6515 N N . LEU B 1 281 ? -5.508 18.188 7.688 1 88.81 281 LEU B N 1
ATOM 6516 C CA . LEU B 1 281 ? -6.836 18.5 7.172 1 88.81 281 LEU B CA 1
ATOM 6517 C C . LEU B 1 281 ? -7.262 17.484 6.113 1 88.81 281 LEU B C 1
ATOM 6519 O O . LEU B 1 281 ? -7.438 17.828 4.945 1 88.81 281 LEU B O 1
ATOM 6523 N N . PRO B 1 282 ? -7.531 16.344 6.562 1 89.69 282 PRO B N 1
ATOM 6524 C CA . PRO B 1 282 ? -7.836 15.266 5.609 1 89.69 282 PRO B CA 1
ATOM 6525 C C . PRO B 1 282 ? -9.281 15.297 5.129 1 89.69 282 PRO B C 1
ATOM 6527 O O . PRO B 1 282 ? -10.164 15.781 5.844 1 89.69 282 PRO B O 1
ATOM 6530 N N . PRO B 1 283 ? -9.469 14.867 3.912 1 89.31 283 PRO B N 1
ATOM 6531 C CA . PRO B 1 283 ? -10.852 14.562 3.52 1 89.31 283 PRO B CA 1
ATOM 6532 C C . PRO B 1 283 ? -11.453 13.414 4.316 1 89.31 283 PRO B C 1
ATOM 6534 O O . PRO B 1 283 ? -10.75 12.75 5.082 1 89.31 283 PRO B O 1
ATOM 6537 N N . GLN B 1 284 ? -12.695 13.211 4.129 1 90.81 284 GLN B N 1
ATOM 6538 C CA . GLN B 1 284 ? -13.359 12.141 4.863 1 90.81 284 GLN B CA 1
ATOM 6539 C C . GLN B 1 284 ? -12.672 10.805 4.625 1 90.81 284 GLN B C 1
ATOM 6541 O O . GLN B 1 284 ? -12.453 10.031 5.562 1 90.81 284 GLN B O 1
ATOM 6546 N N . LYS B 1 285 ? -12.367 10.555 3.332 1 93.88 285 LYS B N 1
ATOM 6547 C CA . LYS B 1 285 ? -11.617 9.367 2.947 1 93.88 285 LYS B CA 1
ATOM 6548 C C . LYS B 1 285 ? -10.391 9.734 2.113 1 93.88 285 LYS B C 1
ATOM 6550 O O . LYS B 1 285 ? -10.516 10.414 1.092 1 93.88 285 LYS B O 1
ATOM 6555 N N . THR B 1 286 ? -9.25 9.312 2.574 1 95.38 286 THR B N 1
ATOM 6556 C CA . THR B 1 286 ? -8.078 9.422 1.714 1 95.38 286 THR B CA 1
ATOM 6557 C C . THR B 1 286 ? -8.164 8.43 0.554 1 95.38 286 THR B C 1
ATOM 6559 O O . THR B 1 286 ? -9.031 7.559 0.54 1 95.38 286 THR B O 1
ATOM 6562 N N . SER B 1 287 ? -7.309 8.602 -0.449 1 97.12 287 SER B N 1
ATOM 6563 C CA . SER B 1 287 ? -7.266 7.652 -1.555 1 97.12 287 SER B CA 1
ATOM 6564 C C . SER B 1 287 ? -7.004 6.238 -1.054 1 97.12 287 SER B C 1
ATOM 6566 O O . SER B 1 287 ? -7.555 5.273 -1.588 1 97.12 287 SER B O 1
ATOM 6568 N N . ILE B 1 288 ? -6.23 6.102 0.005 1 98.25 288 ILE B N 1
ATOM 6569 C CA . ILE B 1 288 ? -5.898 4.801 0.58 1 98.25 288 ILE B CA 1
ATOM 6570 C C . ILE B 1 288 ? -7.141 4.184 1.213 1 98.25 288 ILE B C 1
ATOM 6572 O O . ILE B 1 288 ? -7.438 3.008 0.993 1 98.25 288 ILE B O 1
ATOM 6576 N N . VAL B 1 289 ? -7.914 4.945 1.974 1 98.12 289 VAL B N 1
ATOM 6577 C CA . VAL B 1 289 ? -9.086 4.422 2.658 1 98.12 289 VAL B CA 1
ATOM 6578 C C . VAL B 1 289 ? -10.141 4.008 1.634 1 98.12 289 VAL B C 1
ATOM 6580 O O . VAL B 1 289 ? -10.773 2.959 1.774 1 98.12 289 VAL B O 1
ATOM 6583 N N . LYS B 1 290 ? -10.312 4.844 0.62 1 97.69 290 LYS B N 1
ATOM 6584 C CA . LYS B 1 290 ? -11.234 4.5 -0.455 1 97.69 290 LYS B CA 1
ATOM 6585 C C . LYS B 1 290 ? -10.867 3.168 -1.097 1 97.69 290 LYS B C 1
ATOM 6587 O O . LYS B 1 290 ? -11.719 2.297 -1.272 1 97.69 290 LYS B O 1
ATOM 6592 N N . LEU B 1 291 ? -9.641 3.049 -1.463 1 98.62 291 LEU B N 1
ATOM 6593 C CA . LEU B 1 291 ? -9.172 1.834 -2.117 1 98.62 291 LEU B CA 1
ATOM 6594 C C . LEU B 1 291 ? -9.25 0.642 -1.169 1 98.62 291 LEU B C 1
ATOM 6596 O O . LEU B 1 291 ? -9.578 -0.47 -1.59 1 98.62 291 LEU B O 1
ATOM 6600 N N . ALA B 1 292 ? -8.891 0.84 0.092 1 98.56 292 ALA B N 1
ATOM 6601 C CA . ALA B 1 292 ? -8.938 -0.223 1.093 1 98.56 292 ALA B CA 1
ATOM 6602 C C . ALA B 1 292 ? -10.344 -0.782 1.24 1 98.56 292 ALA B C 1
ATOM 6604 O O . ALA B 1 292 ? -10.531 -1.989 1.421 1 98.56 292 ALA B O 1
ATOM 6605 N N . GLU B 1 293 ? -11.352 0.048 1.194 1 97.88 293 GLU B N 1
ATOM 6606 C CA . GLU B 1 293 ? -12.742 -0.402 1.258 1 97.88 293 GLU B CA 1
ATOM 6607 C C . GLU B 1 293 ? -13.062 -1.366 0.12 1 97.88 293 GLU B C 1
ATOM 6609 O O . GLU B 1 293 ? -13.695 -2.4 0.335 1 97.88 293 GLU B O 1
ATOM 6614 N N . ALA B 1 294 ? -12.633 -1.028 -1.016 1 98.25 294 ALA B N 1
ATOM 6615 C CA . ALA B 1 294 ? -12.867 -1.889 -2.172 1 98.25 294 ALA B CA 1
ATOM 6616 C C . ALA B 1 294 ? -12.062 -3.182 -2.066 1 98.25 294 ALA B C 1
ATOM 6618 O O . ALA B 1 294 ? -12.609 -4.273 -2.24 1 98.25 294 ALA B O 1
ATOM 6619 N N . VAL B 1 295 ? -10.797 -3.057 -1.781 1 98.5 295 VAL B N 1
ATOM 6620 C CA . VAL B 1 295 ? -9.844 -4.164 -1.765 1 98.5 295 VAL B CA 1
ATOM 6621 C C . VAL B 1 295 ? -10.242 -5.172 -0.692 1 98.5 295 VAL B C 1
ATOM 6623 O O . VAL B 1 295 ? -10.055 -6.379 -0.864 1 98.5 295 VAL B O 1
ATOM 6626 N N . SER B 1 296 ? -10.859 -4.711 0.401 1 97.81 296 SER B N 1
ATOM 6627 C CA . SER B 1 296 ? -11.242 -5.582 1.507 1 97.81 296 SER B CA 1
ATOM 6628 C C . SER B 1 296 ? -12.273 -6.613 1.068 1 97.81 296 SER B C 1
ATOM 6630 O O . SER B 1 296 ? -12.469 -7.629 1.736 1 97.81 296 SER B O 1
ATOM 6632 N N . ARG B 1 297 ? -12.875 -6.441 -0.068 1 97.69 297 ARG B N 1
ATOM 6633 C CA . ARG B 1 297 ? -13.898 -7.344 -0.575 1 97.69 297 ARG B CA 1
ATOM 6634 C C . ARG B 1 297 ? -13.289 -8.461 -1.416 1 97.69 297 ARG B C 1
ATOM 6636 O O . ARG B 1 297 ? -13.953 -9.445 -1.727 1 97.69 297 ARG B O 1
ATOM 6643 N N . PHE B 1 298 ? -12.078 -8.344 -1.761 1 98.19 298 PHE B N 1
ATOM 6644 C CA . PHE B 1 298 ? -11.414 -9.281 -2.658 1 98.19 298 PHE B CA 1
ATOM 6645 C C . PHE B 1 298 ? -10.734 -10.398 -1.871 1 98.19 298 PHE B C 1
ATOM 6647 O O . PHE B 1 298 ? -9.523 -10.594 -1.989 1 98.19 298 PHE B O 1
ATOM 6654 N N . LYS B 1 299 ? -11.539 -11.188 -1.123 1 95.88 299 LYS B N 1
ATOM 6655 C CA . LYS B 1 299 ? -11.078 -12.422 -0.493 1 95.88 299 LYS B CA 1
ATOM 6656 C C . LYS B 1 299 ? -10.859 -13.523 -1.529 1 95.88 299 LYS B C 1
ATOM 6658 O O . LYS B 1 299 ? -11.297 -13.398 -2.676 1 95.88 299 LYS B O 1
ATOM 6663 N N . SER B 1 300 ? -10.195 -14.539 -1.14 1 93.69 300 SER B N 1
ATOM 6664 C CA . SER B 1 300 ? -9.914 -15.609 -2.092 1 93.69 300 SER B CA 1
ATOM 6665 C C . SER B 1 300 ? -11.195 -16.25 -2.602 1 93.69 300 SER B C 1
ATOM 6667 O O . SER B 1 300 ? -11.219 -16.844 -3.686 1 93.69 300 SER B O 1
ATOM 6669 N N . THR B 1 301 ? -12.273 -16.078 -1.816 1 92.94 301 THR B N 1
ATOM 6670 C CA . THR B 1 301 ? -13.547 -16.703 -2.15 1 92.94 301 THR B CA 1
ATOM 6671 C C . THR B 1 301 ? -14.539 -15.672 -2.666 1 92.94 301 THR B C 1
ATOM 6673 O O . THR B 1 301 ? -15.758 -15.859 -2.555 1 92.94 301 THR B O 1
ATOM 6676 N N . ALA B 1 302 ? -14.039 -14.57 -3.115 1 95.38 302 ALA B N 1
ATOM 6677 C CA . ALA B 1 302 ? -14.93 -13.508 -3.594 1 95.38 302 ALA B CA 1
ATOM 6678 C C . ALA B 1 302 ? -15.82 -14.008 -4.727 1 95.38 302 ALA B C 1
ATOM 6680 O O . ALA B 1 302 ? -17 -13.664 -4.797 1 95.38 302 ALA B O 1
ATOM 6681 N N . HIS B 1 303 ? -15.289 -14.836 -5.621 1 96.94 303 HIS B N 1
ATOM 6682 C CA . HIS B 1 303 ? -16.062 -15.398 -6.719 1 96.94 303 HIS B CA 1
ATOM 6683 C C . HIS B 1 303 ? -16.859 -16.625 -6.266 1 96.94 303 HIS B C 1
ATOM 6685 O O . HIS B 1 303 ? -16.453 -17.312 -5.328 1 96.94 303 HIS B O 1
ATOM 6691 N N . PRO B 1 304 ? -17.859 -16.922 -6.883 1 95.12 304 PRO B N 1
ATOM 6692 C CA . PRO B 1 304 ? -18.781 -17.969 -6.402 1 95.12 304 PRO B CA 1
ATOM 6693 C C . PRO B 1 304 ? -18.203 -19.375 -6.562 1 95.12 304 PRO B C 1
ATOM 6695 O O . PRO B 1 304 ? -17.406 -19.625 -7.473 1 95.12 304 PRO B O 1
ATOM 6698 N N . ASN B 1 305 ? -18.672 -20.25 -5.645 1 94.81 305 ASN B N 1
ATOM 6699 C CA . ASN B 1 305 ? -18.438 -21.672 -5.75 1 94.81 305 ASN B CA 1
ATOM 6700 C C . ASN B 1 305 ? -19.203 -22.297 -6.918 1 94.81 305 ASN B C 1
ATOM 6702 O O . ASN B 1 305 ? -20.422 -22.219 -6.969 1 94.81 305 ASN B O 1
ATOM 6706 N N . ARG B 1 306 ? -18.438 -22.969 -7.82 1 93.56 306 ARG B N 1
ATOM 6707 C CA . ARG B 1 306 ? -19.047 -23.516 -9.031 1 93.56 306 ARG B CA 1
ATOM 6708 C C . ARG B 1 306 ? -18.875 -25.031 -9.078 1 93.56 306 ARG B C 1
ATOM 6710 O O . ARG B 1 306 ? -18.891 -25.641 -10.156 1 93.56 306 ARG B O 1
ATOM 6717 N N . PHE B 1 307 ? -18.766 -25.625 -7.988 1 93.69 307 PHE B N 1
ATOM 6718 C CA . PHE B 1 307 ? -18.516 -27.062 -7.934 1 93.69 307 PHE B CA 1
ATOM 6719 C C . PHE B 1 307 ? -19.594 -27.828 -8.695 1 93.69 307 PHE B C 1
ATOM 6721 O O . PHE B 1 307 ? -20.781 -27.547 -8.547 1 93.69 307 PHE B O 1
ATOM 6728 N N . GLY B 1 308 ? -19.125 -28.766 -9.461 1 90.38 308 GLY B N 1
ATOM 6729 C CA . GLY B 1 308 ? -20.016 -29.672 -10.156 1 90.38 308 GLY B CA 1
ATOM 6730 C C . GLY B 1 308 ? -20.219 -29.312 -11.617 1 90.38 308 GLY B C 1
ATOM 6731 O O . GLY B 1 308 ? -20.797 -30.078 -12.383 1 90.38 308 GLY B O 1
ATOM 6732 N N . GLN B 1 309 ? -19.656 -28.281 -12.031 1 90.12 309 GLN B N 1
ATOM 6733 C CA . GLN B 1 309 ? -19.922 -27.797 -13.383 1 90.12 309 GLN B CA 1
ATOM 6734 C C . GLN B 1 309 ? -18.703 -28.016 -14.281 1 90.12 309 GLN B C 1
ATOM 6736 O O . GLN B 1 309 ? -18.828 -27.984 -15.508 1 90.12 309 GLN B O 1
ATOM 6741 N N . GLY B 1 310 ? -17.609 -28.234 -13.703 1 89.56 310 GLY B N 1
ATOM 6742 C CA . GLY B 1 310 ? -16.375 -28.281 -14.477 1 89.56 310 GLY B CA 1
ATOM 6743 C C . GLY B 1 310 ? -15.602 -29.562 -14.281 1 89.56 310 GLY B C 1
ATOM 6744 O O . GLY B 1 310 ? -16.172 -30.594 -13.891 1 89.56 310 GLY B O 1
ATOM 6745 N N . PRO B 1 311 ? -14.328 -29.531 -14.688 1 91.25 311 PRO B N 1
ATOM 6746 C CA . PRO B 1 311 ? -13.5 -30.734 -14.664 1 91.25 311 PRO B CA 1
ATOM 6747 C C . PRO B 1 311 ? -13.242 -31.25 -13.25 1 91.25 311 PRO B C 1
ATOM 6749 O O . PRO B 1 311 ? -12.859 -32.406 -13.062 1 91.25 311 PRO B O 1
ATOM 6752 N N . GLU B 1 312 ? -13.461 -30.406 -12.227 1 91.06 312 GLU B N 1
ATOM 6753 C CA . GLU B 1 312 ? -13.227 -30.812 -10.844 1 91.06 312 GLU B CA 1
ATOM 6754 C C . GLU B 1 312 ? -14.188 -31.922 -10.43 1 91.06 312 GLU B C 1
ATOM 6756 O O . GLU B 1 312 ? -13.891 -32.688 -9.508 1 91.06 312 GLU B O 1
ATOM 6761 N N . ARG B 1 313 ? -15.312 -32 -11.062 1 90.69 313 ARG B N 1
ATOM 6762 C CA . ARG B 1 313 ? -16.25 -33.094 -10.766 1 90.69 313 ARG B CA 1
ATOM 6763 C C . ARG B 1 313 ? -15.609 -34.438 -11.008 1 90.69 313 ARG B C 1
ATOM 6765 O O . ARG B 1 313 ? -15.703 -35.344 -10.156 1 90.69 313 ARG B O 1
ATOM 6772 N N . GLU B 1 314 ? -14.992 -34.562 -12.156 1 89.12 314 GLU B N 1
ATOM 6773 C CA . GLU B 1 314 ? -14.305 -35.812 -12.492 1 89.12 314 GLU B CA 1
ATOM 6774 C C . GLU B 1 314 ? -13.148 -36.062 -11.523 1 89.12 314 GLU B C 1
ATOM 6776 O O . GLU B 1 314 ? -12.859 -37.219 -11.203 1 89.12 314 GLU B O 1
ATOM 6781 N N . THR B 1 315 ? -12.523 -35.062 -11.148 1 90.56 315 THR B N 1
ATOM 6782 C CA . THR B 1 315 ? -11.438 -35.188 -10.18 1 90.56 315 THR B CA 1
ATOM 6783 C C . THR B 1 315 ? -11.945 -35.812 -8.891 1 90.56 315 THR B C 1
ATOM 6785 O O . THR B 1 315 ? -11.359 -36.812 -8.398 1 90.56 315 THR B O 1
ATOM 6788 N N . ILE B 1 316 ? -13.031 -35.312 -8.383 1 89.75 316 ILE B N 1
ATOM 6789 C CA . ILE B 1 316 ? -13.57 -35.781 -7.109 1 89.75 316 ILE B CA 1
ATOM 6790 C C . ILE B 1 316 ? -14.125 -37.188 -7.258 1 89.75 316 ILE B C 1
ATOM 6792 O O . ILE B 1 316 ? -13.914 -38.031 -6.391 1 89.75 316 ILE B O 1
ATOM 6796 N N . GLU B 1 317 ? -14.758 -37.438 -8.328 1 88.88 317 GLU B N 1
ATOM 6797 C CA . GLU B 1 317 ? -15.273 -38.781 -8.57 1 88.88 317 GLU B CA 1
ATOM 6798 C C . GLU B 1 317 ? -14.141 -39.812 -8.664 1 88.88 317 GLU B C 1
ATOM 6800 O O . GLU B 1 317 ? -14.273 -40.938 -8.172 1 88.88 317 GLU B O 1
ATOM 6805 N N . SER B 1 318 ? -13.094 -39.406 -9.258 1 88.06 318 SER B N 1
ATOM 6806 C CA . SER B 1 318 ? -11.961 -40.281 -9.453 1 88.06 318 SER B CA 1
ATOM 6807 C C . SER B 1 318 ? -11.258 -40.594 -8.125 1 88.06 318 SER B C 1
ATOM 6809 O O . SER B 1 318 ? -10.5 -41.562 -8.023 1 88.06 318 SER B O 1
ATOM 6811 N N . LEU B 1 319 ? -11.539 -39.844 -7.117 1 87.62 319 LEU B N 1
ATOM 6812 C CA . LEU B 1 319 ? -10.938 -40.062 -5.805 1 87.62 319 LEU B CA 1
ATOM 6813 C C . LEU B 1 319 ? -11.703 -41.094 -5.016 1 87.62 319 LEU B C 1
ATOM 6815 O O . LEU B 1 319 ? -11.18 -41.656 -4.047 1 87.62 319 LEU B O 1
ATOM 6819 N N . ALA B 1 320 ? -12.859 -41.406 -5.418 1 86.31 320 ALA B N 1
ATOM 6820 C CA . ALA B 1 320 ? -13.812 -42.188 -4.637 1 86.31 320 ALA B CA 1
ATOM 6821 C C . ALA B 1 320 ? -13.227 -43.531 -4.246 1 86.31 320 ALA B C 1
ATOM 6823 O O . ALA B 1 320 ? -13.328 -43.938 -3.09 1 86.31 320 ALA B O 1
ATOM 6824 N N . PRO B 1 321 ? -12.562 -44.156 -5.129 1 82.88 321 PRO B N 1
ATOM 6825 C CA . PRO B 1 321 ? -12.062 -45.5 -4.789 1 82.88 321 PRO B CA 1
ATOM 6826 C C . PRO B 1 321 ? -11.008 -45.469 -3.689 1 82.88 321 PRO B C 1
ATOM 6828 O O . PRO B 1 321 ? -10.727 -46.5 -3.068 1 82.88 321 PRO B O 1
ATOM 6831 N N . TYR B 1 322 ? -10.469 -44.375 -3.469 1 83.19 322 TYR B N 1
ATOM 6832 C CA . TYR B 1 322 ? -9.344 -44.281 -2.543 1 83.19 322 TYR B CA 1
ATOM 6833 C C . TYR B 1 322 ? -9.773 -43.656 -1.22 1 83.19 322 TYR B C 1
ATOM 6835 O O . TYR B 1 322 ? -8.945 -43.406 -0.352 1 83.19 322 TYR B O 1
ATOM 6843 N N . CYS B 1 323 ? -11.031 -43.5 -1.089 1 84.56 323 CYS B N 1
ATOM 6844 C CA . CYS B 1 323 ? -11.555 -42.781 0.075 1 84.56 323 CYS B CA 1
ATOM 6845 C C . CYS B 1 323 ? -12.133 -43.75 1.094 1 84.56 323 CYS B C 1
ATOM 6847 O O . CYS B 1 323 ? -12.297 -44.938 0.802 1 84.56 323 CYS B O 1
ATOM 6849 N N . SER B 1 324 ? -12.328 -43.156 2.32 1 83.19 324 SER B N 1
ATOM 6850 C CA . SER B 1 324 ? -13.102 -43.875 3.316 1 83.19 324 SER B CA 1
ATOM 6851 C C . SER B 1 324 ? -14.539 -44.094 2.855 1 83.19 324 SER B C 1
ATOM 6853 O O . SER B 1 324 ? -14.992 -43.438 1.911 1 83.19 324 SER B O 1
ATOM 6855 N N . LEU B 1 325 ? -15.234 -44.969 3.531 1 82.75 325 LEU B N 1
ATOM 6856 C CA . LEU B 1 325 ? -16.578 -45.344 3.113 1 82.75 325 LEU B CA 1
ATOM 6857 C C . LEU B 1 325 ? -17.5 -44.125 3.059 1 82.75 325 LEU B C 1
ATOM 6859 O O . LEU B 1 325 ? -18.281 -44 2.117 1 82.75 325 LEU B O 1
ATOM 6863 N N . PHE B 1 326 ? -17.422 -43.344 4.07 1 86.38 326 PHE B N 1
ATOM 6864 C CA . PHE B 1 326 ? -18.266 -42.156 4.129 1 86.38 326 PHE B CA 1
ATOM 6865 C C . PHE B 1 326 ? -18.047 -41.281 2.904 1 86.38 326 PHE B C 1
ATOM 6867 O O . PHE B 1 326 ? -19 -40.906 2.221 1 86.38 326 PHE B O 1
ATOM 6874 N N . TYR B 1 327 ? -16.844 -41 2.562 1 88.19 327 TYR B N 1
ATOM 6875 C CA . TYR B 1 327 ? -16.5 -40.156 1.438 1 88.19 327 TYR B CA 1
ATOM 6876 C C . TYR B 1 327 ? -16.734 -40.875 0.112 1 88.19 327 TYR B C 1
ATOM 6878 O O . TYR B 1 327 ? -17.062 -40.219 -0.894 1 88.19 327 TYR B O 1
ATOM 6886 N N . LYS B 1 328 ? -16.531 -42.094 0.125 1 87.75 328 LYS B N 1
ATOM 6887 C CA . LYS B 1 328 ? -16.828 -42.906 -1.062 1 87.75 328 LYS B CA 1
ATOM 6888 C C . LYS B 1 328 ? -18.281 -42.719 -1.503 1 87.75 328 LYS B C 1
ATOM 6890 O O . LYS B 1 328 ? -18.547 -42.562 -2.693 1 87.75 328 LYS B O 1
ATOM 6895 N N . ILE B 1 329 ? -19.094 -42.719 -0.544 1 88.5 329 ILE B N 1
ATOM 6896 C CA . ILE B 1 329 ? -20.516 -42.562 -0.815 1 88.5 329 ILE B CA 1
ATOM 6897 C C . ILE B 1 329 ? -20.781 -41.125 -1.333 1 88.5 329 ILE B C 1
ATOM 6899 O O . ILE B 1 329 ? -21.5 -40.938 -2.314 1 88.5 329 ILE B O 1
ATOM 6903 N N . LEU B 1 330 ? -20.203 -40.219 -0.744 1 89.69 330 LEU B N 1
ATOM 6904 C CA . LEU B 1 330 ? -20.391 -38.812 -1.137 1 89.69 330 LEU B CA 1
ATOM 6905 C C . LEU B 1 330 ? -19.891 -38.594 -2.553 1 89.69 330 LEU B C 1
ATOM 6907 O O . LEU B 1 330 ? -20.594 -38 -3.385 1 89.69 330 LEU B O 1
ATOM 6911 N N . TYR B 1 331 ? -18.703 -39.094 -2.865 1 89.25 331 TYR B N 1
ATOM 6912 C CA . TYR B 1 331 ? -18 -38.781 -4.105 1 89.25 331 TYR B CA 1
ATOM 6913 C C . TYR B 1 331 ? -18.609 -39.531 -5.281 1 89.25 331 TYR B C 1
ATOM 6915 O O . TYR B 1 331 ? -18.5 -39.125 -6.434 1 89.25 331 TYR B O 1
ATOM 6923 N N . THR B 1 332 ? -19.25 -40.656 -4.988 1 89.19 332 THR B N 1
ATOM 6924 C CA . THR B 1 332 ? -19.844 -41.469 -6.059 1 89.19 332 THR B CA 1
ATOM 6925 C C . THR B 1 332 ? -21.281 -41 -6.332 1 89.19 332 THR B C 1
ATOM 6927 O O . THR B 1 332 ? -21.875 -41.406 -7.332 1 89.19 332 THR B O 1
ATOM 6930 N N . ASN B 1 333 ? -21.859 -40.188 -5.426 1 90.75 333 ASN B N 1
ATOM 6931 C CA . ASN B 1 333 ? -23.234 -39.719 -5.57 1 90.75 333 ASN B CA 1
ATOM 6932 C C . ASN B 1 333 ? -23.328 -38.188 -5.562 1 90.75 333 ASN B C 1
ATOM 6934 O O . ASN B 1 333 ? -24.109 -37.625 -4.816 1 90.75 333 ASN B O 1
ATOM 6938 N N . LEU B 1 334 ? -22.594 -37.656 -6.414 1 90.88 334 LEU B N 1
ATOM 6939 C CA . LEU B 1 334 ? -22.516 -36.188 -6.461 1 90.88 334 LEU B CA 1
ATOM 6940 C C . LEU B 1 334 ? -23.828 -35.594 -6.953 1 90.88 334 LEU B C 1
ATOM 6942 O O . LEU B 1 334 ? -24.109 -34.406 -6.691 1 90.88 334 LEU B O 1
ATOM 6946 N N . TRP B 1 335 ? -24.641 -36.344 -7.711 1 88.94 335 TRP B N 1
ATOM 6947 C CA . TRP B 1 335 ? -25.938 -35.875 -8.141 1 88.94 335 TRP B CA 1
ATOM 6948 C C . TRP B 1 335 ? -26.812 -35.5 -6.941 1 88.94 335 TRP B C 1
ATOM 6950 O O . TRP B 1 335 ? -27.672 -34.625 -7.039 1 88.94 335 TRP B O 1
ATOM 6960 N N . LEU B 1 336 ? -26.578 -36.094 -5.832 1 90.31 336 LEU B N 1
ATOM 6961 C CA . LEU B 1 336 ? -27.344 -35.844 -4.617 1 90.31 336 LEU B CA 1
ATOM 6962 C C . LEU B 1 336 ? -26.547 -35 -3.629 1 90.31 336 LEU B C 1
ATOM 6964 O O . LEU B 1 336 ? -27.094 -34.062 -3.018 1 90.31 336 LEU B O 1
ATOM 6968 N N . PHE B 1 337 ? -25.281 -35.312 -3.471 1 92.25 337 PHE B N 1
ATOM 6969 C CA . PHE B 1 337 ? -24.484 -34.719 -2.396 1 92.25 337 PHE B CA 1
ATOM 6970 C C . PHE B 1 337 ? -23.594 -33.594 -2.928 1 92.25 337 PHE B C 1
ATOM 6972 O O . PHE B 1 337 ? -22.719 -33.094 -2.219 1 92.25 337 PHE B O 1
ATOM 6979 N N . GLY B 1 338 ? -23.797 -33.156 -4.113 1 91.38 338 GLY B N 1
ATOM 6980 C CA . GLY B 1 338 ? -23.016 -32.125 -4.754 1 91.38 338 GLY B CA 1
ATOM 6981 C C . GLY B 1 338 ? -22.859 -30.891 -3.902 1 91.38 338 GLY B C 1
ATOM 6982 O O . GLY B 1 338 ? -21.734 -30.438 -3.652 1 91.38 338 GLY B O 1
ATOM 6983 N N . PRO B 1 339 ? -23.953 -30.359 -3.461 1 92 339 PRO B N 1
ATOM 6984 C CA . PRO B 1 339 ? -23.875 -29.141 -2.652 1 92 339 PRO B CA 1
ATOM 6985 C C . PRO B 1 339 ? -23.094 -29.344 -1.358 1 92 339 PRO B C 1
ATOM 6987 O O . PRO B 1 339 ? -22.312 -28.469 -0.956 1 92 339 PRO B O 1
ATOM 6990 N N . LEU B 1 340 ? -23.266 -30.438 -0.753 1 91.81 340 LEU B N 1
ATOM 6991 C CA . LEU B 1 340 ? -22.531 -30.734 0.479 1 91.81 340 LEU B CA 1
ATOM 6992 C C . LEU B 1 340 ? -21.031 -30.859 0.21 1 91.81 340 LEU B C 1
ATOM 6994 O O . LEU B 1 340 ? -20.219 -30.344 0.963 1 91.81 340 LEU B O 1
ATOM 6998 N N . VAL B 1 341 ? -20.688 -31.578 -0.828 1 90.88 341 VAL B N 1
ATOM 6999 C CA . VAL B 1 341 ? -19.281 -31.75 -1.191 1 90.88 341 VAL B CA 1
ATOM 7000 C C . VAL B 1 341 ? -18.672 -30.391 -1.554 1 90.88 341 VAL B C 1
ATOM 7002 O O . VAL B 1 341 ? -17.547 -30.094 -1.148 1 90.88 341 VAL B O 1
ATOM 7005 N N . GLY B 1 342 ? -19.453 -29.594 -2.283 1 91.31 342 GLY B N 1
ATOM 7006 C CA . GLY B 1 342 ? -18.984 -28.25 -2.613 1 91.31 342 GLY B CA 1
ATOM 7007 C C . GLY B 1 342 ? -18.625 -27.438 -1.391 1 91.31 342 GLY B C 1
ATOM 7008 O O . GLY B 1 342 ? -17.625 -26.719 -1.39 1 91.31 342 GLY B O 1
ATOM 7009 N N . TYR B 1 343 ? -19.438 -27.516 -0.423 1 89.94 343 TYR B N 1
ATOM 7010 C CA . TYR B 1 343 ? -19.219 -26.797 0.826 1 89.94 343 TYR B CA 1
ATOM 7011 C C . TYR B 1 343 ? -17.969 -27.312 1.541 1 89.94 343 TYR B C 1
ATOM 7013 O O . TYR B 1 343 ? -17.172 -26.531 2.066 1 89.94 343 TYR B O 1
ATOM 7021 N N . LEU B 1 344 ? -17.797 -28.562 1.545 1 86.62 344 LEU B N 1
ATOM 7022 C CA . LEU B 1 344 ? -16.656 -29.188 2.219 1 86.62 344 LEU B CA 1
ATOM 7023 C C . LEU B 1 344 ? -15.344 -28.797 1.544 1 86.62 344 LEU B C 1
ATOM 7025 O O . LEU B 1 344 ? -14.328 -28.625 2.215 1 86.62 344 LEU B O 1
ATOM 7029 N N . LEU B 1 345 ? -15.391 -28.641 0.268 1 87.44 345 LEU B N 1
ATOM 7030 C CA . LEU B 1 345 ? -14.188 -28.344 -0.497 1 87.44 345 LEU B CA 1
ATOM 7031 C C . LEU B 1 345 ? -13.75 -26.906 -0.275 1 87.44 345 LEU B C 1
ATOM 7033 O O . LEU B 1 345 ? -12.578 -26.562 -0.458 1 87.44 345 LEU B O 1
ATOM 7037 N N . GLU B 1 346 ? -14.625 -26.031 0.158 1 86.75 346 GLU B N 1
ATOM 7038 C CA . GLU B 1 346 ? -14.352 -24.609 0.321 1 86.75 346 GLU B CA 1
ATOM 7039 C C . GLU B 1 346 ? -13.367 -24.359 1.463 1 86.75 346 GLU B C 1
ATOM 7041 O O . GLU B 1 346 ? -12.688 -23.344 1.491 1 86.75 346 GLU B O 1
ATOM 7046 N N . ASN B 1 347 ? -13.273 -25.266 2.312 1 79.62 347 ASN B N 1
ATOM 7047 C CA . ASN B 1 347 ? -12.469 -25.047 3.512 1 79.62 347 ASN B CA 1
ATOM 7048 C C . ASN B 1 347 ? -11.016 -25.453 3.291 1 79.62 347 ASN B C 1
ATOM 7050 O O . ASN B 1 347 ? -10.164 -25.219 4.152 1 79.62 347 ASN B O 1
ATOM 7054 N N . ASP B 1 348 ? -10.766 -26 2.135 1 74.56 348 ASP B N 1
ATOM 7055 C CA . ASP B 1 348 ? -9.406 -26.359 1.737 1 74.56 348 ASP B CA 1
ATOM 7056 C C . ASP B 1 348 ? -8.875 -25.422 0.654 1 74.56 348 ASP B C 1
ATOM 7058 O O . ASP B 1 348 ? -9.484 -25.297 -0.411 1 74.56 348 ASP B O 1
ATOM 7062 N N . PRO B 1 349 ? -7.695 -24.75 0.944 1 76.12 349 PRO B N 1
ATOM 7063 C CA . PRO B 1 349 ? -7.207 -23.766 -0.037 1 76.12 349 PRO B CA 1
ATOM 7064 C C . PRO B 1 349 ? -7.004 -24.375 -1.421 1 76.12 349 PRO B C 1
ATOM 7066 O O . PRO B 1 349 ? -7.328 -23.75 -2.432 1 76.12 349 PRO B O 1
ATOM 7069 N N . LEU B 1 350 ? -6.441 -25.547 -1.478 1 79 350 LEU B N 1
ATOM 7070 C CA . LEU B 1 350 ? -6.215 -26.188 -2.766 1 79 350 LEU B CA 1
ATOM 7071 C C . LEU B 1 350 ? -7.535 -26.516 -3.455 1 79 350 LEU B C 1
ATOM 7073 O O . LEU B 1 350 ? -7.754 -26.125 -4.605 1 79 350 LEU B O 1
ATOM 7077 N N . LEU B 1 351 ? -8.391 -27.188 -2.732 1 83.69 351 LEU B N 1
ATOM 7078 C CA . LEU B 1 351 ? -9.641 -27.641 -3.348 1 83.69 351 LEU B CA 1
ATOM 7079 C C . LEU B 1 351 ? -10.555 -26.453 -3.646 1 83.69 351 LEU B C 1
ATOM 7081 O O . LEU B 1 351 ? -11.297 -26.469 -4.633 1 83.69 351 LEU B O 1
ATOM 7085 N N . SER B 1 352 ? -10.461 -25.5 -2.809 1 88.69 352 SER B N 1
ATOM 7086 C CA . SER B 1 352 ? -11.234 -24.281 -3.062 1 88.69 352 SER B CA 1
ATOM 7087 C C . SER B 1 352 ? -10.828 -23.641 -4.379 1 88.69 352 SER B C 1
ATOM 7089 O O . SER B 1 352 ? -11.664 -23.078 -5.09 1 88.69 352 SER B O 1
ATOM 7091 N N . SER B 1 353 ? -9.602 -23.688 -4.672 1 89.5 353 SER B N 1
ATOM 7092 C CA . SER B 1 353 ? -9.094 -23.094 -5.902 1 89.5 353 SER B CA 1
ATOM 7093 C C . SER B 1 353 ? -9.617 -23.828 -7.133 1 89.5 353 SER B C 1
ATOM 7095 O O . SER B 1 353 ? -9.68 -23.25 -8.227 1 89.5 353 SER B O 1
ATOM 7097 N N . LEU B 1 354 ? -10.031 -25.047 -6.941 1 91.69 354 LEU B N 1
ATOM 7098 C CA . LEU B 1 354 ? -10.453 -25.859 -8.07 1 91.69 354 LEU B CA 1
ATOM 7099 C C . LEU B 1 354 ? -11.922 -25.609 -8.406 1 91.69 354 LEU B C 1
ATOM 7101 O O . LEU B 1 354 ? -12.391 -25.984 -9.484 1 91.69 354 LEU B O 1
ATOM 7105 N N . ILE B 1 355 ? -12.609 -24.922 -7.523 1 94 355 ILE B N 1
ATOM 7106 C CA . ILE B 1 355 ? -14.055 -24.906 -7.719 1 94 355 ILE B CA 1
ATOM 7107 C C . ILE B 1 355 ? -14.523 -23.469 -7.973 1 94 355 ILE B C 1
ATOM 7109 O O . ILE B 1 355 ? -15.727 -23.203 -7.98 1 94 355 ILE B O 1
ATOM 7113 N N . ARG B 1 356 ? -13.594 -22.562 -8.125 1 95.94 356 ARG B N 1
ATOM 7114 C CA . ARG B 1 356 ? -13.953 -21.172 -8.383 1 95.94 356 ARG B CA 1
ATOM 7115 C C . ARG B 1 356 ? -12.781 -20.422 -8.992 1 95.94 356 ARG B C 1
ATOM 7117 O O . ARG B 1 356 ? -11.664 -20.938 -9.062 1 95.94 356 ARG B O 1
ATOM 7124 N N . THR B 1 357 ? -13.094 -19.234 -9.531 1 97 357 THR B N 1
ATOM 7125 C CA . THR B 1 357 ? -12.031 -18.266 -9.789 1 97 357 THR B CA 1
ATOM 7126 C C . THR B 1 357 ? -11.414 -17.797 -8.477 1 97 357 THR B C 1
ATOM 7128 O O . THR B 1 357 ? -12.125 -17.328 -7.582 1 97 357 THR B O 1
ATOM 7131 N N . SER B 1 358 ? -10.156 -18 -8.352 1 96 358 SER B N 1
ATOM 7132 C CA . SER B 1 358 ? -9.461 -17.594 -7.137 1 96 358 SER B CA 1
ATOM 7133 C C . SER B 1 358 ? -8.961 -16.156 -7.234 1 96 358 SER B C 1
ATOM 7135 O O . SER B 1 358 ? -8.586 -15.695 -8.312 1 96 358 SER B O 1
ATOM 7137 N N . THR B 1 359 ? -9 -15.523 -6.129 1 97.19 359 THR B N 1
ATOM 7138 C CA . THR B 1 359 ? -8.641 -14.109 -6.066 1 97.19 359 THR B CA 1
ATOM 7139 C C . THR B 1 359 ? -7.555 -13.875 -5.02 1 97.19 359 THR B C 1
ATOM 7141 O O . THR B 1 359 ? -7.645 -14.375 -3.898 1 97.19 359 THR B O 1
ATOM 7144 N N . ALA B 1 360 ? -6.5 -13.133 -5.395 1 96.75 360 ALA B N 1
ATOM 7145 C CA . ALA B 1 360 ? -5.438 -12.758 -4.465 1 96.75 360 ALA B CA 1
ATOM 7146 C C . ALA B 1 360 ? -4.992 -11.32 -4.688 1 96.75 360 ALA B C 1
ATOM 7148 O O . ALA B 1 360 ? -4.605 -10.945 -5.801 1 96.75 360 ALA B O 1
ATOM 7149 N N . VAL B 1 361 ? -5.094 -10.523 -3.629 1 98.12 361 VAL B N 1
ATOM 7150 C CA . VAL B 1 361 ? -4.488 -9.203 -3.707 1 98.12 361 VAL B CA 1
ATOM 7151 C C . VAL B 1 361 ? -2.99 -9.305 -3.43 1 98.12 361 VAL B C 1
ATOM 7153 O O . VAL B 1 361 ? -2.58 -9.719 -2.346 1 98.12 361 VAL B O 1
ATOM 7156 N N . THR B 1 362 ? -2.16 -8.789 -4.363 1 96.62 362 THR B N 1
ATOM 7157 C CA . THR B 1 362 ? -0.743 -9.125 -4.281 1 96.62 362 THR B CA 1
ATOM 7158 C C . THR B 1 362 ? 0.093 -7.867 -4.055 1 96.62 362 THR B C 1
ATOM 7160 O O . THR B 1 362 ? 1.221 -7.945 -3.561 1 96.62 362 THR B O 1
ATOM 7163 N N . ILE B 1 363 ? -0.431 -6.766 -4.473 1 97.31 363 ILE B N 1
ATOM 7164 C CA . ILE B 1 363 ? 0.286 -5.508 -4.277 1 97.31 363 ILE B CA 1
ATOM 7165 C C . ILE B 1 363 ? -0.688 -4.422 -3.83 1 97.31 363 ILE B C 1
ATOM 7167 O O . ILE B 1 363 ? -1.826 -4.367 -4.305 1 97.31 363 ILE B O 1
ATOM 7171 N N . PHE B 1 364 ? -0.309 -3.564 -2.965 1 98.31 364 PHE B N 1
ATOM 7172 C CA . PHE B 1 364 ? -0.97 -2.33 -2.559 1 98.31 364 PHE B CA 1
ATOM 7173 C C . PHE B 1 364 ? 0.052 -1.232 -2.285 1 98.31 364 PHE B C 1
ATOM 7175 O O . PHE B 1 364 ? 1.008 -1.44 -1.536 1 98.31 364 PHE B O 1
ATOM 7182 N N . LYS B 1 365 ? -0.138 -0.075 -2.908 1 97.44 365 LYS B N 1
ATOM 7183 C CA . LYS B 1 365 ? 0.785 1.045 -2.746 1 97.44 365 LYS B CA 1
ATOM 7184 C C . LYS B 1 365 ? 0.032 2.369 -2.66 1 97.44 365 LYS B C 1
ATOM 7186 O O . LYS B 1 365 ? -0.885 2.621 -3.445 1 97.44 365 LYS B O 1
ATOM 7191 N N . GLY B 1 366 ? 0.438 3.166 -1.675 1 96.06 366 GLY B N 1
ATOM 7192 C CA . GLY B 1 366 ? -0.07 4.523 -1.552 1 96.06 366 GLY B CA 1
ATOM 7193 C C . GLY B 1 366 ? 0.702 5.359 -0.55 1 96.06 366 GLY B C 1
ATOM 7194 O O . GLY B 1 366 ? 1.028 4.887 0.542 1 96.06 366 GLY B O 1
ATOM 7195 N N . GLY B 1 367 ? 1.042 6.664 -1.009 1 92.88 367 GLY B N 1
ATOM 7196 C CA . GLY B 1 367 ? 1.657 7.617 -0.097 1 92.88 367 GLY B CA 1
ATOM 7197 C C . GLY B 1 367 ? 3.174 7.578 -0.128 1 92.88 367 GLY B C 1
ATOM 7198 O O . GLY B 1 367 ? 3.768 6.523 -0.369 1 92.88 367 GLY B O 1
ATOM 7199 N N . VAL B 1 368 ? 3.777 8.734 0.181 1 87.5 368 VAL B N 1
ATOM 7200 C CA . VAL B 1 368 ? 5.23 8.844 0.093 1 87.5 368 VAL B CA 1
ATOM 7201 C C . VAL B 1 368 ? 5.793 9.336 1.426 1 87.5 368 VAL B C 1
ATOM 7203 O O . VAL B 1 368 ? 6.977 9.133 1.717 1 87.5 368 VAL B O 1
ATOM 7206 N N . LYS B 1 369 ? 4.988 10.016 2.189 1 90.5 369 LYS B N 1
ATOM 7207 C CA . LYS B 1 369 ? 5.422 10.602 3.457 1 90.5 369 LYS B CA 1
ATOM 7208 C C . LYS B 1 369 ? 4.293 10.586 4.484 1 90.5 369 LYS B C 1
ATOM 7210 O O . LYS B 1 369 ? 3.117 10.68 4.121 1 90.5 369 LYS B O 1
ATOM 7215 N N . ASP B 1 370 ? 4.605 10.516 5.715 1 91 370 ASP B N 1
ATOM 7216 C CA . ASP B 1 370 ? 3.643 10.281 6.785 1 91 370 ASP B CA 1
ATOM 7217 C C . ASP B 1 370 ? 2.748 11.5 6.996 1 91 370 ASP B C 1
ATOM 7219 O O . ASP B 1 370 ? 1.625 11.375 7.488 1 91 370 ASP B O 1
ATOM 7223 N N . ASN B 1 371 ? 3.152 12.711 6.656 1 90.06 371 ASN B N 1
ATOM 7224 C CA . ASN B 1 371 ? 2.328 13.891 6.91 1 90.06 371 ASN B CA 1
ATOM 7225 C C . ASN B 1 371 ? 1.82 14.508 5.609 1 90.06 371 ASN B C 1
ATOM 7227 O O . ASN B 1 371 ? 1.438 15.68 5.578 1 90.06 371 ASN B O 1
ATOM 7231 N N . VAL B 1 372 ? 1.836 13.766 4.586 1 90.25 372 VAL B N 1
ATOM 7232 C CA . VAL B 1 372 ? 1.312 14.195 3.293 1 90.25 372 VAL B CA 1
ATOM 7233 C C . VAL B 1 372 ? 0.214 13.234 2.838 1 90.25 372 VAL B C 1
ATOM 7235 O O . VAL B 1 372 ? 0.402 12.016 2.846 1 90.25 372 VAL B O 1
ATOM 7238 N N . LEU B 1 373 ? -0.866 13.797 2.465 1 92.69 373 LEU B N 1
ATOM 7239 C CA . LEU B 1 373 ? -1.958 12.984 1.938 1 92.69 373 LEU B CA 1
ATOM 7240 C C . LEU B 1 373 ? -1.603 12.422 0.569 1 92.69 373 LEU B C 1
ATOM 7242 O O . LEU B 1 373 ? -1.093 13.141 -0.293 1 92.69 373 LEU B O 1
ATOM 7246 N N . PRO B 1 374 ? -1.835 11.133 0.411 1 92.56 374 PRO B N 1
ATOM 7247 C CA . PRO B 1 374 ? -1.53 10.547 -0.896 1 92.56 374 PRO B CA 1
ATOM 7248 C C . PRO B 1 374 ? -2.514 10.977 -1.981 1 92.56 374 PRO B C 1
ATOM 7250 O O . PRO B 1 374 ? -3.729 10.922 -1.775 1 92.56 374 PRO B O 1
ATOM 7253 N N . SER B 1 375 ? -2.014 11.398 -3.123 1 90.88 375 SER B N 1
ATOM 7254 C CA . SER B 1 375 ? -2.865 11.805 -4.238 1 90.88 375 SER B CA 1
ATOM 7255 C C . SER B 1 375 ? -3.541 10.602 -4.883 1 90.88 375 SER B C 1
ATOM 7257 O O . SER B 1 375 ? -4.617 10.727 -5.469 1 90.88 375 SER B O 1
ATOM 7259 N N . GLU B 1 376 ? -2.85 9.477 -4.793 1 94.81 376 GLU B N 1
ATOM 7260 C CA . GLU B 1 376 ? -3.363 8.258 -5.414 1 94.81 376 GLU B CA 1
ATOM 7261 C C . GLU B 1 376 ? -2.916 7.02 -4.648 1 94.81 376 GLU B C 1
ATOM 7263 O O . GLU B 1 376 ? -1.935 7.062 -3.904 1 94.81 376 GLU B O 1
ATOM 7268 N N . ALA B 1 377 ? -3.684 5.988 -4.762 1 97.44 377 ALA B N 1
ATOM 7269 C CA . ALA B 1 377 ? -3.363 4.652 -4.266 1 97.44 377 ALA B CA 1
ATOM 7270 C C . ALA B 1 377 ? -3.711 3.588 -5.301 1 97.44 377 ALA B C 1
ATOM 7272 O O . ALA B 1 377 ? -4.637 3.764 -6.098 1 97.44 377 ALA B O 1
ATOM 7273 N N . GLU B 1 378 ? -2.955 2.533 -5.34 1 98.38 378 GLU B N 1
ATOM 7274 C CA . GLU B 1 378 ? -3.199 1.471 -6.309 1 98.38 378 GLU B CA 1
ATOM 7275 C C . GLU B 1 378 ? -3.072 0.094 -5.664 1 98.38 378 GLU B C 1
ATOM 7277 O O . GLU B 1 378 ? -2.324 -0.079 -4.699 1 98.38 378 GLU B O 1
ATOM 7282 N N . ALA B 1 379 ? -3.775 -0.858 -6.199 1 98.56 379 ALA B N 1
ATOM 7283 C CA . ALA B 1 379 ? -3.713 -2.26 -5.789 1 98.56 379 ALA B CA 1
ATOM 7284 C C . ALA B 1 379 ? -3.77 -3.188 -7 1 98.56 379 ALA B C 1
ATOM 7286 O O . ALA B 1 379 ? -4.449 -2.893 -7.984 1 98.56 379 ALA B O 1
ATOM 7287 N N . ILE B 1 380 ? -3.025 -4.258 -6.922 1 98.31 380 ILE B N 1
ATOM 7288 C CA . ILE B 1 380 ? -3.043 -5.27 -7.973 1 98.31 380 ILE B CA 1
ATOM 7289 C C . ILE B 1 380 ? -3.711 -6.543 -7.453 1 98.31 380 ILE B C 1
ATOM 7291 O O . ILE B 1 380 ? -3.361 -7.039 -6.383 1 98.31 380 ILE B O 1
ATOM 7295 N N . ILE B 1 381 ? -4.637 -7.016 -8.18 1 98.38 381 ILE B N 1
ATOM 7296 C CA . ILE B 1 381 ? -5.371 -8.234 -7.863 1 98.38 381 ILE B CA 1
ATOM 7297 C C . ILE B 1 381 ? -5.113 -9.289 -8.938 1 98.38 381 ILE B C 1
ATOM 7299 O O . ILE B 1 381 ? -5.305 -9.023 -10.133 1 98.38 381 ILE B O 1
ATOM 7303 N N . ASN B 1 382 ? -4.695 -10.406 -8.461 1 97.12 382 ASN B N 1
ATOM 7304 C CA . ASN B 1 382 ? -4.441 -11.555 -9.336 1 97.12 382 ASN B CA 1
ATOM 7305 C C . ASN B 1 382 ? -5.586 -12.562 -9.281 1 97.12 382 ASN B C 1
ATOM 7307 O O . ASN B 1 382 ? -6.008 -12.977 -8.203 1 97.12 382 ASN B O 1
ATOM 7311 N N . HIS B 1 383 ? -6.117 -12.914 -10.453 1 97.88 383 HIS B N 1
ATOM 7312 C CA . HIS B 1 383 ? -7.141 -13.945 -10.539 1 97.88 383 HIS B CA 1
ATOM 7313 C C . HIS B 1 383 ? -6.645 -15.148 -11.328 1 97.88 383 HIS B C 1
ATOM 7315 O O . HIS B 1 383 ? -5.961 -15 -12.336 1 97.88 383 HIS B O 1
ATOM 7321 N N . ARG B 1 384 ? -6.938 -16.312 -10.828 1 97.44 384 ARG B N 1
ATOM 7322 C CA . ARG B 1 384 ? -6.891 -17.531 -11.617 1 97.44 384 ARG B CA 1
ATOM 7323 C C . ARG B 1 384 ? -8.297 -18 -11.977 1 97.44 384 ARG B C 1
ATOM 7325 O O . ARG B 1 384 ? -9.07 -18.406 -11.109 1 97.44 384 ARG B O 1
ATOM 7332 N N . ILE B 1 385 ? -8.547 -18 -13.25 1 97.81 385 ILE B N 1
ATOM 7333 C CA . ILE B 1 385 ? -9.914 -18.047 -13.75 1 97.81 385 ILE B CA 1
ATOM 7334 C C . ILE B 1 385 ? -10.375 -19.5 -13.82 1 97.81 385 ILE B C 1
ATOM 7336 O O . ILE B 1 385 ? -9.703 -20.344 -14.414 1 97.81 385 ILE B O 1
ATOM 7340 N N . TYR B 1 386 ? -11.492 -19.766 -13.227 1 96.88 386 TYR B N 1
ATOM 7341 C CA . TYR B 1 386 ? -12.148 -21.078 -13.297 1 96.88 386 TYR B CA 1
ATOM 7342 C C . TYR B 1 386 ? -12.344 -21.5 -14.742 1 96.88 386 TYR B C 1
ATOM 7344 O O . TYR B 1 386 ? -12.641 -20.688 -15.609 1 96.88 386 TYR B O 1
ATOM 7352 N N . PRO B 1 387 ? -12.227 -22.812 -15.023 1 95.12 387 PRO B N 1
ATOM 7353 C CA . PRO B 1 387 ? -12.211 -23.297 -16.406 1 95.12 387 PRO B CA 1
ATOM 7354 C C . PRO B 1 387 ? -13.461 -22.891 -17.188 1 95.12 387 PRO B C 1
ATOM 7356 O O . PRO B 1 387 ? -13.398 -22.766 -18.422 1 95.12 387 PRO B O 1
ATOM 7359 N N . LEU B 1 388 ? -14.531 -22.641 -16.594 1 95.25 388 LEU B N 1
ATOM 7360 C CA . LEU B 1 388 ? -15.758 -22.344 -17.312 1 95.25 388 LEU B CA 1
ATOM 7361 C C . LEU B 1 388 ? -16.047 -20.844 -17.281 1 95.25 388 LEU B C 1
ATOM 7363 O O . LEU B 1 388 ? -17.047 -20.391 -17.859 1 95.25 388 LEU B O 1
ATOM 7367 N N . ASP B 1 389 ? -15.289 -20.094 -16.625 1 96.12 389 ASP B N 1
ATOM 7368 C CA . ASP B 1 389 ? -15.391 -18.641 -16.625 1 96.12 389 ASP B CA 1
ATOM 7369 C C . ASP B 1 389 ? -14.562 -18.047 -17.766 1 96.12 389 ASP B C 1
ATOM 7371 O O . ASP B 1 389 ? -13.953 -18.781 -18.547 1 96.12 389 ASP B O 1
ATOM 7375 N N . SER B 1 390 ? -14.664 -16.734 -17.922 1 97.44 390 SER B N 1
ATOM 7376 C CA . SER B 1 390 ? -13.898 -15.984 -18.906 1 97.44 390 SER B CA 1
ATOM 7377 C C . SER B 1 390 ? -13.344 -14.695 -18.312 1 97.44 390 SER B C 1
ATOM 7379 O O . SER B 1 390 ? -13.75 -14.273 -17.234 1 97.44 390 SER B O 1
ATOM 7381 N N . ILE B 1 391 ? -12.43 -14.117 -19.031 1 97.88 391 ILE B N 1
ATOM 7382 C CA . ILE B 1 391 ? -11.883 -12.828 -18.641 1 97.88 391 ILE B CA 1
ATOM 7383 C C . ILE B 1 391 ? -13.008 -11.805 -18.5 1 97.88 391 ILE B C 1
ATOM 7385 O O . ILE B 1 391 ? -13.062 -11.062 -17.516 1 97.88 391 ILE B O 1
ATOM 7389 N N . GLY B 1 392 ? -13.898 -11.797 -19.422 1 97.88 392 GLY B N 1
ATOM 7390 C CA . GLY B 1 392 ? -15.016 -10.867 -19.406 1 97.88 392 GLY B CA 1
ATOM 7391 C C . GLY B 1 392 ? -15.898 -11.016 -18.188 1 97.88 392 GLY B C 1
ATOM 7392 O O . GLY B 1 392 ? -16.266 -10.023 -17.562 1 97.88 392 GLY B O 1
ATOM 7393 N N . THR B 1 393 ? -16.234 -12.234 -17.844 1 97.31 393 THR B N 1
ATOM 7394 C CA . THR B 1 393 ? -17.109 -12.477 -16.719 1 97.31 393 THR B CA 1
ATOM 7395 C C . THR B 1 393 ? -16.438 -12.086 -15.406 1 97.31 393 THR B C 1
ATOM 7397 O O . THR B 1 393 ? -17.094 -11.609 -14.477 1 97.31 393 THR B O 1
ATOM 7400 N N . VAL B 1 394 ? -15.172 -12.344 -15.297 1 98.19 394 VAL B N 1
ATOM 7401 C CA . VAL B 1 394 ? -14.422 -11.992 -14.102 1 98.19 394 VAL B CA 1
ATOM 7402 C C . VAL B 1 394 ? -14.398 -10.477 -13.922 1 98.19 394 VAL B C 1
ATOM 7404 O O . VAL B 1 394 ? -14.648 -9.969 -12.828 1 98.19 394 VAL B O 1
ATOM 7407 N N . LEU B 1 395 ? -14.164 -9.742 -15.008 1 98.19 395 LEU B N 1
ATOM 7408 C CA . LEU B 1 395 ? -14.117 -8.281 -14.961 1 98.19 395 LEU B CA 1
ATOM 7409 C C . LEU B 1 395 ? -15.477 -7.707 -14.578 1 98.19 395 LEU B C 1
ATOM 7411 O O . LEU B 1 395 ? -15.555 -6.766 -13.789 1 98.19 395 LEU B O 1
ATOM 7415 N N . GLU B 1 396 ? -16.453 -8.227 -15.141 1 97.75 396 GLU B N 1
ATOM 7416 C CA . GLU B 1 396 ? -17.812 -7.77 -14.812 1 97.75 396 GLU B CA 1
ATOM 7417 C C . GLU B 1 396 ? -18.125 -8.016 -13.336 1 97.75 396 GLU B C 1
ATOM 7419 O O . GLU B 1 396 ? -18.688 -7.145 -12.664 1 97.75 396 GLU B O 1
ATOM 7424 N N . PHE B 1 397 ? -17.812 -9.164 -12.891 1 98.06 397 PHE B N 1
ATOM 7425 C CA . PHE B 1 397 ? -18.031 -9.5 -11.492 1 98.06 397 PHE B CA 1
ATOM 7426 C C . PHE B 1 397 ? -17.281 -8.531 -10.578 1 98.06 397 PHE B C 1
ATOM 7428 O O . PHE B 1 397 ? -17.828 -8.055 -9.586 1 98.06 397 PHE B O 1
ATOM 7435 N N . ASP B 1 398 ? -16.016 -8.312 -10.883 1 98.44 398 ASP B N 1
ATOM 7436 C CA . ASP B 1 398 ? -15.18 -7.441 -10.062 1 98.44 398 ASP B CA 1
ATOM 7437 C C . ASP B 1 398 ? -15.742 -6.023 -10.016 1 98.44 398 ASP B C 1
ATOM 7439 O O . ASP B 1 398 ? -15.711 -5.371 -8.969 1 98.44 398 ASP B O 1
ATOM 7443 N N . ARG B 1 399 ? -16.188 -5.484 -11.164 1 98 399 ARG B N 1
ATOM 7444 C CA . ARG B 1 399 ? -16.797 -4.156 -11.195 1 98 399 ARG B CA 1
ATOM 7445 C C . ARG B 1 399 ? -18 -4.082 -10.258 1 98 399 ARG B C 1
ATOM 7447 O O . ARG B 1 399 ? -18.172 -3.09 -9.539 1 98 399 ARG B O 1
ATOM 7454 N N . ASN B 1 400 ? -18.734 -5.113 -10.234 1 97.69 400 ASN B N 1
ATOM 7455 C CA . ASN B 1 400 ? -19.906 -5.172 -9.352 1 97.69 400 ASN B CA 1
ATOM 7456 C C . ASN B 1 400 ? -19.484 -5.281 -7.887 1 97.69 400 ASN B C 1
ATOM 7458 O O . ASN B 1 400 ? -20.141 -4.742 -7.004 1 97.69 400 ASN B O 1
ATOM 7462 N N . LEU B 1 401 ? -18.469 -6.027 -7.66 1 97.81 401 LEU B N 1
ATOM 7463 C CA . LEU B 1 401 ? -17.969 -6.203 -6.305 1 97.81 401 LEU B CA 1
ATOM 7464 C C . LEU B 1 401 ? -17.453 -4.879 -5.738 1 97.81 401 LEU B C 1
ATOM 7466 O O . LEU B 1 401 ? -17.672 -4.586 -4.559 1 97.81 401 LEU B O 1
ATOM 7470 N N . ILE B 1 402 ? -16.719 -4.102 -6.512 1 97.62 402 ILE B N 1
ATOM 7471 C CA . ILE B 1 402 ? -16.203 -2.795 -6.117 1 97.62 402 ILE B CA 1
ATOM 7472 C C . ILE B 1 402 ? -17.359 -1.833 -5.859 1 97.62 402 ILE B C 1
ATOM 7474 O O . ILE B 1 402 ? -17.422 -1.194 -4.805 1 97.62 402 ILE B O 1
ATOM 7478 N N . ASN B 1 403 ? -18.281 -1.707 -6.75 1 96.06 403 ASN B N 1
ATOM 7479 C CA . ASN B 1 403 ? -19.484 -0.896 -6.676 1 96.06 403 ASN B CA 1
ATOM 7480 C C . ASN B 1 403 ? -19.172 0.545 -6.285 1 96.06 403 ASN B C 1
ATOM 7482 O O . ASN B 1 403 ? -19.781 1.089 -5.363 1 96.06 403 ASN B O 1
ATOM 7486 N N . ASP B 1 404 ? -18.172 1.141 -6.766 1 96 404 ASP B N 1
ATOM 7487 C CA . ASP B 1 404 ? -17.734 2.521 -6.582 1 96 404 ASP B CA 1
ATOM 7488 C C . ASP B 1 404 ? -17.172 3.096 -7.879 1 96 404 ASP B C 1
ATOM 7490 O O . ASP B 1 404 ? -16.078 2.738 -8.297 1 96 404 ASP B O 1
ATOM 7494 N N . PRO B 1 405 ? -17.891 3.994 -8.508 1 94.69 405 PRO B N 1
ATOM 7495 C CA . PRO B 1 405 ? -17.469 4.527 -9.805 1 94.69 405 PRO B CA 1
ATOM 7496 C C . PRO B 1 405 ? -16.172 5.336 -9.719 1 94.69 405 PRO B C 1
ATOM 7498 O O . PRO B 1 405 ? -15.539 5.609 -10.742 1 94.69 405 PRO B O 1
ATOM 7501 N N . GLU B 1 406 ? -15.75 5.695 -8.602 1 95.06 406 GLU B N 1
ATOM 7502 C CA . GLU B 1 406 ? -14.539 6.496 -8.445 1 95.06 406 GLU B CA 1
ATOM 7503 C C . GLU B 1 406 ? -13.289 5.621 -8.469 1 95.06 406 GLU B C 1
ATOM 7505 O O . GLU B 1 406 ? -12.172 6.125 -8.594 1 95.06 406 GLU B O 1
ATOM 7510 N N . ILE B 1 407 ? -13.5 4.352 -8.305 1 97.81 407 ILE B N 1
ATOM 7511 C CA . ILE B 1 407 ? -12.375 3.428 -8.375 1 97.81 407 ILE B CA 1
ATOM 7512 C C . ILE B 1 407 ? -12.172 2.98 -9.82 1 97.81 407 ILE B C 1
ATOM 7514 O O . ILE B 1 407 ? -13.07 2.395 -10.43 1 97.81 407 ILE B O 1
ATOM 7518 N N . GLN B 1 408 ? -11.016 3.277 -10.336 1 97.94 408 GLN B N 1
ATOM 7519 C CA . GLN B 1 408 ? -10.68 2.859 -11.695 1 97.94 408 GLN B CA 1
ATOM 7520 C C . GLN B 1 408 ? -10.195 1.412 -11.719 1 97.94 408 GLN B C 1
ATOM 7522 O O . GLN B 1 408 ? -9.422 0.995 -10.859 1 97.94 408 GLN B O 1
ATOM 7527 N N . LEU B 1 409 ? -10.742 0.632 -12.641 1 98 409 LEU B N 1
ATOM 7528 C CA . LEU B 1 409 ? -10.352 -0.755 -12.859 1 98 409 LEU B CA 1
ATOM 7529 C C . LEU B 1 409 ? -9.703 -0.925 -14.234 1 98 409 LEU B C 1
ATOM 7531 O O . LEU B 1 409 ? -10.305 -0.577 -15.258 1 98 409 LEU B O 1
ATOM 7535 N N . GLU B 1 410 ? -8.438 -1.389 -14.227 1 97.31 410 GLU B N 1
ATOM 7536 C CA . GLU B 1 410 ? -7.691 -1.602 -15.461 1 97.31 410 GLU B CA 1
ATOM 7537 C C . GLU B 1 410 ? -7.105 -3.008 -15.516 1 97.31 410 GLU B C 1
ATOM 7539 O O . GLU B 1 410 ? -6.59 -3.512 -14.516 1 97.31 410 GLU B O 1
ATOM 7544 N N . GLN B 1 411 ? -7.277 -3.646 -16.656 1 96.38 411 GLN B N 1
ATOM 7545 C CA . GLN B 1 411 ? -6.59 -4.914 -16.875 1 96.38 411 GLN B CA 1
ATOM 7546 C C . GLN B 1 411 ? -5.102 -4.691 -17.125 1 96.38 411 GLN B C 1
ATOM 7548 O O . GLN B 1 411 ? -4.723 -3.828 -17.922 1 96.38 411 GLN B O 1
ATOM 7553 N N . LEU B 1 412 ? -4.328 -5.457 -16.422 1 93.5 412 LEU B N 1
ATOM 7554 C CA . LEU B 1 412 ? -2.883 -5.328 -16.578 1 93.5 412 LEU B CA 1
ATOM 7555 C C . LEU B 1 412 ? -2.322 -6.453 -17.453 1 93.5 412 LEU B C 1
ATOM 7557 O O . LEU B 1 412 ? -2.65 -7.621 -17.234 1 93.5 412 LEU B O 1
ATOM 7561 N N . GLY B 1 413 ? -1.483 -6.062 -18.359 1 87.06 413 GLY B N 1
ATOM 7562 C CA . GLY B 1 413 ? -0.788 -7.039 -19.188 1 87.06 413 GLY B CA 1
ATOM 7563 C C . GLY B 1 413 ? -1.727 -7.906 -20 1 87.06 413 GLY B C 1
ATOM 7564 O O . GLY B 1 413 ? -2.846 -7.496 -20.312 1 87.06 413 GLY B O 1
ATOM 7565 N N . MET B 1 414 ? -1.113 -9.047 -20.375 1 85.69 414 MET B N 1
ATOM 7566 C CA . MET B 1 414 ? -1.875 -9.984 -21.203 1 85.69 414 MET B CA 1
ATOM 7567 C C . MET B 1 414 ? -2.621 -10.992 -20.344 1 85.69 414 MET B C 1
ATOM 7569 O O . MET B 1 414 ? -2 -11.781 -19.625 1 85.69 414 MET B O 1
ATOM 7573 N N . ALA B 1 415 ? -3.92 -10.93 -20.422 1 93.62 415 ALA B N 1
ATOM 7574 C CA . ALA B 1 415 ? -4.754 -11.93 -19.766 1 93.62 415 ALA B CA 1
ATOM 7575 C C . ALA B 1 415 ? -4.805 -13.219 -20.562 1 93.62 415 ALA B C 1
ATOM 7577 O O . ALA B 1 415 ? -4.57 -13.219 -21.781 1 93.62 415 ALA B O 1
ATOM 7578 N N . VAL B 1 416 ? -5.012 -14.336 -19.859 1 95 416 VAL B N 1
ATOM 7579 C CA . VAL B 1 416 ? -5.078 -15.656 -20.484 1 95 416 VAL B CA 1
ATOM 7580 C C . VAL B 1 416 ? -6.398 -16.328 -20.125 1 95 416 VAL B C 1
ATOM 7582 O O . VAL B 1 416 ? -6.73 -16.469 -18.938 1 95 416 VAL B O 1
ATOM 7585 N N . GLU B 1 417 ? -7.129 -16.688 -21.156 1 96.69 417 GLU B N 1
ATOM 7586 C CA . GLU B 1 417 ? -8.336 -17.469 -20.922 1 96.69 417 GLU B CA 1
ATOM 7587 C C . GLU B 1 417 ? -8.008 -18.859 -20.375 1 96.69 417 GLU B C 1
ATOM 7589 O O . GLU B 1 417 ? -6.891 -19.359 -20.562 1 96.69 417 GLU B O 1
ATOM 7594 N N . PRO B 1 418 ? -8.969 -19.469 -19.625 1 97.06 418 PRO B N 1
ATOM 7595 C CA . PRO B 1 418 ? -8.734 -20.859 -19.25 1 97.06 418 PRO B CA 1
ATOM 7596 C C . PRO B 1 418 ? -8.445 -21.766 -20.453 1 97.06 418 PRO B C 1
ATOM 7598 O O . PRO B 1 418 ? -9.008 -21.562 -21.531 1 97.06 418 PRO B O 1
ATOM 7601 N N . HIS B 1 419 ? -7.555 -22.719 -20.219 1 97.38 419 HIS B N 1
ATOM 7602 C CA . HIS B 1 419 ? -7.184 -23.625 -21.312 1 97.38 419 HIS B CA 1
ATOM 7603 C C . HIS B 1 419 ? -8.297 -24.625 -21.594 1 97.38 419 HIS B C 1
ATOM 7605 O O . HIS B 1 419 ? -9.133 -24.891 -20.734 1 97.38 419 HIS B O 1
ATOM 7611 N N . PRO B 1 420 ? -8.297 -25.141 -22.828 1 95.88 420 PRO B N 1
ATOM 7612 C CA . PRO B 1 420 ? -9.234 -26.219 -23.109 1 95.88 420 PRO B CA 1
ATOM 7613 C C . PRO B 1 420 ? -9 -27.453 -22.25 1 95.88 420 PRO B C 1
ATOM 7615 O O . PRO B 1 420 ? -7.887 -27.672 -21.75 1 95.88 420 PRO B O 1
ATOM 7618 N N . ILE B 1 421 ? -10.039 -28.234 -22.062 1 96 421 ILE B N 1
ATOM 7619 C CA . ILE B 1 421 ? -9.953 -29.453 -21.25 1 96 421 ILE B CA 1
ATOM 7620 C C . ILE B 1 421 ? -9.461 -30.609 -22.125 1 96 421 ILE B C 1
ATOM 7622 O O . ILE B 1 421 ? -10.07 -30.922 -23.141 1 96 421 ILE B O 1
ATOM 7626 N N . SER B 1 422 ? -8.398 -31.234 -21.734 1 97.06 422 SER B N 1
ATOM 7627 C CA . SER B 1 422 ? -7.805 -32.344 -22.469 1 97.06 422 SER B CA 1
ATOM 7628 C C . SER B 1 422 ? -8.484 -33.656 -22.109 1 97.06 422 SER B C 1
ATOM 7630 O O . SER B 1 422 ? -8.992 -33.844 -21 1 97.06 422 SER B O 1
ATOM 7632 N N . PRO B 1 423 ? -8.5 -34.531 -23.047 1 95.31 423 PRO B N 1
ATOM 7633 C CA . PRO B 1 423 ? -9.062 -35.875 -22.75 1 95.31 423 PRO B CA 1
ATOM 7634 C C . PRO B 1 423 ? -8.234 -36.656 -21.734 1 95.31 423 PRO B C 1
ATOM 7636 O O . PRO B 1 423 ? -7 -36.562 -21.734 1 95.31 423 PRO B O 1
ATOM 7639 N N . ALA B 1 424 ? -8.961 -37.406 -20.859 1 92.94 424 ALA B N 1
ATOM 7640 C CA . ALA B 1 424 ? -8.289 -38.188 -19.828 1 92.94 424 ALA B CA 1
ATOM 7641 C C . ALA B 1 424 ? -8.82 -39.625 -19.781 1 92.94 424 ALA B C 1
ATOM 7643 O O . ALA B 1 424 ? -8.625 -40.344 -18.797 1 92.94 424 ALA B O 1
ATOM 7644 N N . GLY B 1 425 ? -9.453 -40.031 -20.781 1 86.25 425 GLY B N 1
ATOM 7645 C CA . GLY B 1 425 ? -10.016 -41.344 -20.844 1 86.25 425 GLY B CA 1
ATOM 7646 C C . GLY B 1 425 ? -9 -42.406 -21.25 1 86.25 425 GLY B C 1
ATOM 7647 O O . GLY B 1 425 ? -7.816 -42.125 -21.406 1 86.25 425 GLY B O 1
ATOM 7648 N N . LYS B 1 426 ? -9.445 -43.625 -21.484 1 83.88 426 LYS B N 1
ATOM 7649 C CA . LYS B 1 426 ? -8.617 -44.781 -21.812 1 83.88 426 LYS B CA 1
ATOM 7650 C C . LYS B 1 426 ? -7.969 -44.625 -23.188 1 83.88 426 LYS B C 1
ATOM 7652 O O . LYS B 1 426 ? -6.898 -45.188 -23.438 1 83.88 426 LYS B O 1
ATOM 7657 N N . GLN B 1 427 ? -8.547 -43.812 -23.953 1 88.62 427 GLN B N 1
ATOM 7658 C CA . GLN B 1 427 ? -8.062 -43.688 -25.312 1 88.62 427 GLN B CA 1
ATOM 7659 C C . GLN B 1 427 ? -7.074 -42.531 -25.438 1 88.62 427 GLN B C 1
ATOM 7661 O O . GLN B 1 427 ? -6.449 -42.344 -26.484 1 88.62 427 GLN B O 1
ATOM 7666 N N . ALA B 1 428 ? -6.961 -41.812 -24.422 1 91.75 428 ALA B N 1
ATOM 7667 C CA . ALA B 1 428 ? -6.039 -40.688 -24.438 1 91.75 428 ALA B CA 1
ATOM 7668 C C . ALA B 1 428 ? -4.602 -41.156 -24.203 1 91.75 428 ALA B C 1
ATOM 7670 O O . ALA B 1 428 ? -4.152 -41.281 -23.062 1 91.75 428 ALA B O 1
ATOM 7671 N N . PHE B 1 429 ? -3.863 -41.25 -25.25 1 91.88 429 PHE B N 1
ATOM 7672 C CA . PHE B 1 429 ? -2.531 -41.844 -25.234 1 91.88 429 PHE B CA 1
ATOM 7673 C C . PHE B 1 429 ? -1.613 -41.094 -24.281 1 91.88 429 PHE B C 1
ATOM 7675 O O . PHE B 1 429 ? -0.914 -41.688 -23.469 1 91.88 429 PHE B O 1
ATOM 7682 N N . GLY B 1 430 ? -1.605 -39.781 -24.438 1 92.31 430 GLY B N 1
ATOM 7683 C CA . GLY B 1 430 ? -0.741 -39 -23.594 1 92.31 430 GLY B CA 1
ATOM 7684 C C . GLY B 1 430 ? -1.057 -39.125 -22.109 1 92.31 430 GLY B C 1
ATOM 7685 O O . GLY B 1 430 ? -0.155 -39.312 -21.297 1 92.31 430 GLY B O 1
ATOM 7686 N N . TYR B 1 431 ? -2.307 -39.094 -21.75 1 93.44 431 TYR B N 1
ATOM 7687 C CA . TYR B 1 431 ? -2.729 -39.25 -20.359 1 93.44 431 TYR B CA 1
ATOM 7688 C C . TYR B 1 431 ? -2.336 -40.594 -19.797 1 93.44 431 TYR B C 1
ATOM 7690 O O . TYR B 1 431 ? -1.789 -40.688 -18.703 1 93.44 431 TYR B O 1
ATOM 7698 N N . GLN B 1 432 ? -2.559 -41.562 -20.578 1 89.25 432 GLN B N 1
ATOM 7699 C CA . GLN B 1 432 ? -2.266 -42.938 -20.156 1 89.25 432 GLN B CA 1
ATOM 7700 C C . GLN B 1 432 ? -0.764 -43.156 -20 1 89.25 432 GLN B C 1
ATOM 7702 O O . GLN B 1 432 ? -0.327 -43.875 -19.109 1 89.25 432 GLN B O 1
ATOM 7707 N N . THR B 1 433 ? -0.048 -42.531 -20.859 1 88.31 433 THR B N 1
ATOM 7708 C CA . THR B 1 433 ? 1.404 -42.625 -20.766 1 88.31 433 THR B CA 1
ATOM 7709 C C . THR B 1 433 ? 1.899 -42.062 -19.438 1 88.31 433 THR B C 1
ATOM 7711 O O . THR B 1 433 ? 2.707 -42.688 -18.75 1 88.31 433 THR B O 1
ATOM 7714 N N . ILE B 1 434 ? 1.395 -40.938 -19.062 1 90.62 434 ILE B N 1
ATOM 7715 C CA . ILE B 1 434 ? 1.81 -40.281 -17.828 1 90.62 434 ILE B CA 1
ATOM 7716 C C . ILE B 1 434 ? 1.304 -41.062 -16.625 1 90.62 434 ILE B C 1
ATOM 7718 O O . ILE B 1 434 ? 2.057 -41.312 -15.688 1 90.62 434 ILE B O 1
ATOM 7722 N N . LEU B 1 435 ? 0.084 -41.438 -16.672 1 89.25 435 LEU B N 1
ATOM 7723 C CA . LEU B 1 435 ? -0.542 -42.219 -15.594 1 89.25 435 LEU B CA 1
ATOM 7724 C C . LEU B 1 435 ? 0.238 -43.5 -15.305 1 89.25 435 LEU B C 1
ATOM 7726 O O . LEU B 1 435 ? 0.594 -43.75 -14.156 1 89.25 435 LEU B O 1
ATOM 7730 N N . LYS B 1 436 ? 0.578 -44.188 -16.297 1 83.5 436 LYS B N 1
ATOM 7731 C CA . LYS B 1 436 ? 1.282 -45.469 -16.141 1 83.5 436 LYS B CA 1
ATOM 7732 C C . LYS B 1 436 ? 2.709 -45.25 -15.648 1 83.5 436 LYS B C 1
ATOM 7734 O O . LYS B 1 436 ? 3.23 -46.062 -14.875 1 83.5 436 LYS B O 1
ATOM 7739 N N . SER B 1 437 ? 3.301 -44.188 -16.172 1 83.69 437 SER B N 1
ATOM 7740 C CA . SER B 1 437 ? 4.648 -43.875 -15.711 1 83.69 437 SER B CA 1
ATOM 7741 C C . SER B 1 437 ? 4.66 -43.562 -14.219 1 83.69 437 SER B C 1
ATOM 7743 O O . SER B 1 437 ? 5.57 -44 -13.5 1 83.69 437 SER B O 1
ATOM 7745 N N . ILE B 1 438 ? 3.664 -42.844 -13.727 1 85.25 438 ILE B N 1
ATOM 7746 C CA . ILE B 1 438 ? 3.553 -42.531 -12.312 1 85.25 438 ILE B CA 1
ATOM 7747 C C . ILE B 1 438 ? 3.322 -43.781 -11.5 1 85.25 438 ILE B C 1
ATOM 7749 O O . ILE B 1 438 ? 3.977 -44 -10.477 1 85.25 438 ILE B O 1
ATOM 7753 N N . GLN B 1 439 ? 2.488 -44.594 -11.977 1 81.12 439 GLN B N 1
ATOM 7754 C CA . GLN B 1 439 ? 2.131 -45.812 -11.258 1 81.12 439 GLN B CA 1
ATOM 7755 C C . GLN B 1 439 ? 3.312 -46.781 -11.188 1 81.12 439 GLN B C 1
ATOM 7757 O O . GLN B 1 439 ? 3.465 -47.531 -10.203 1 81.12 439 GLN B O 1
ATOM 7762 N N . GLN B 1 440 ? 4.137 -46.719 -12.156 1 75.88 440 GLN B N 1
ATOM 7763 C CA . GLN B 1 440 ? 5.312 -47.594 -12.172 1 75.88 440 GLN B CA 1
ATOM 7764 C C . GLN B 1 440 ? 6.312 -47.188 -11.094 1 75.88 440 GLN B C 1
ATOM 7766 O O . GLN B 1 440 ? 6.965 -48.031 -10.484 1 75.88 440 GLN B O 1
ATOM 7771 N N . VAL B 1 441 ? 6.367 -45.969 -10.945 1 75.25 441 VAL B N 1
ATOM 7772 C CA . VAL B 1 441 ? 7.332 -45.438 -9.977 1 75.25 441 VAL B CA 1
ATOM 7773 C C . VAL B 1 441 ? 6.691 -45.375 -8.594 1 75.25 441 VAL B C 1
ATOM 7775 O O . VAL B 1 441 ? 7.363 -45.625 -7.582 1 75.25 441 VAL B O 1
ATOM 7778 N N . PHE B 1 442 ? 5.363 -45.062 -8.578 1 76.38 442 PHE B N 1
ATOM 7779 C CA . PHE B 1 442 ? 4.617 -44.938 -7.328 1 76.38 442 PHE B CA 1
ATOM 7780 C C . PHE B 1 442 ? 3.377 -45.844 -7.355 1 76.38 442 PHE B C 1
ATOM 7782 O O . PHE B 1 442 ? 2.254 -45.344 -7.469 1 76.38 442 PHE B O 1
ATOM 7789 N N . PRO B 1 443 ? 3.592 -47.031 -7.016 1 73.88 443 PRO B N 1
ATOM 7790 C CA . PRO B 1 443 ? 2.449 -47.938 -7.141 1 73.88 443 PRO B CA 1
ATOM 7791 C C . PRO B 1 443 ? 1.356 -47.656 -6.113 1 73.88 443 PRO B C 1
ATOM 7793 O O . PRO B 1 443 ? 0.185 -47.969 -6.352 1 73.88 443 PRO B O 1
ATOM 7796 N N . ALA B 1 444 ? 1.69 -47.031 -5.027 1 76.56 444 ALA B N 1
ATOM 7797 C CA . ALA B 1 444 ? 0.728 -46.812 -3.947 1 76.56 444 ALA B CA 1
ATOM 7798 C C . ALA B 1 444 ? 0.01 -45.5 -4.098 1 76.56 444 ALA B C 1
ATOM 7800 O O . ALA B 1 444 ? -0.919 -45.188 -3.346 1 76.56 444 ALA B O 1
ATOM 7801 N N . VAL B 1 445 ? 0.338 -44.75 -5.082 1 83.88 445 VAL B N 1
ATOM 7802 C CA . VAL B 1 445 ? -0.228 -43.406 -5.242 1 83.88 445 VAL B CA 1
ATOM 7803 C C . VAL B 1 445 ? -1.471 -43.5 -6.129 1 83.88 445 VAL B C 1
ATOM 7805 O O . VAL B 1 445 ? -1.502 -44.25 -7.109 1 83.88 445 VAL B O 1
ATOM 7808 N N . ALA B 1 446 ? -2.488 -42.781 -5.684 1 86.56 446 ALA B N 1
ATOM 7809 C CA . ALA B 1 446 ? -3.66 -42.594 -6.535 1 86.56 446 ALA B CA 1
ATOM 7810 C C . ALA B 1 446 ? -3.402 -41.562 -7.609 1 86.56 446 ALA B C 1
ATOM 7812 O O . ALA B 1 446 ? -2.82 -40.5 -7.332 1 86.56 446 ALA B O 1
ATOM 7813 N N . VAL B 1 447 ? -3.76 -41.938 -8.875 1 90.19 447 VAL B N 1
ATOM 7814 C CA . VAL B 1 447 ? -3.598 -40.969 -9.961 1 90.19 447 VAL B CA 1
ATOM 7815 C C . VAL B 1 447 ? -4.969 -40.5 -10.438 1 90.19 447 VAL B C 1
ATOM 7817 O O . VAL B 1 447 ? -5.82 -41.312 -10.805 1 90.19 447 VAL B O 1
ATOM 7820 N N . VAL B 1 448 ? -5.195 -39.188 -10.406 1 91.31 448 VAL B N 1
ATOM 7821 C CA . VAL B 1 448 ? -6.484 -38.625 -10.812 1 91.31 448 VAL B CA 1
ATOM 7822 C C . VAL B 1 448 ? -6.27 -37.438 -11.758 1 91.31 448 VAL B C 1
ATOM 7824 O O . VAL B 1 448 ? -5.234 -36.781 -11.703 1 91.31 448 VAL B O 1
ATOM 7827 N N . PRO B 1 449 ? -7.258 -37.25 -12.68 1 93.88 449 PRO B N 1
ATOM 7828 C CA . PRO B 1 449 ? -7.199 -36 -13.422 1 93.88 449 PRO B CA 1
ATOM 7829 C C . PRO B 1 449 ? -7.496 -34.781 -12.547 1 93.88 449 PRO B C 1
ATOM 7831 O O . PRO B 1 449 ? -8.195 -34.906 -11.539 1 93.88 449 PRO B O 1
ATOM 7834 N N . GLY B 1 450 ? -6.945 -33.719 -12.867 1 93.5 450 GLY B N 1
ATOM 7835 C CA . GLY B 1 450 ? -7.176 -32.469 -12.133 1 93.5 450 GLY B CA 1
ATOM 7836 C C . GLY B 1 450 ? -6.965 -31.234 -12.969 1 93.5 450 GLY B C 1
ATOM 7837 O O . GLY B 1 450 ? -6.957 -31.297 -14.203 1 93.5 450 GLY B O 1
ATOM 7838 N N . VAL B 1 451 ? -6.969 -30.094 -12.258 1 93.81 451 VAL B N 1
ATOM 7839 C CA . VAL B 1 451 ? -6.812 -28.797 -12.914 1 93.81 451 VAL B CA 1
ATOM 7840 C C . VAL B 1 451 ? -5.539 -28.125 -12.414 1 93.81 451 VAL B C 1
ATOM 7842 O O . VAL B 1 451 ? -5.234 -28.156 -11.227 1 93.81 451 VAL B O 1
ATOM 7845 N N . MET B 1 452 ? -4.82 -27.641 -13.367 1 94.81 452 MET B N 1
ATOM 7846 C CA . MET B 1 452 ? -3.674 -26.812 -13 1 94.81 452 MET B CA 1
ATOM 7847 C C . MET B 1 452 ? -4.129 -25.453 -12.492 1 94.81 452 MET B C 1
ATOM 7849 O O . MET B 1 452 ? -4.793 -24.703 -13.211 1 94.81 452 MET B O 1
ATOM 7853 N N . TYR B 1 453 ? -3.766 -25.125 -11.312 1 90.56 453 TYR B N 1
ATOM 7854 C CA . TYR B 1 453 ? -4.262 -23.922 -10.633 1 90.56 453 TYR B CA 1
ATOM 7855 C C . TYR B 1 453 ? -3.393 -22.719 -10.945 1 90.56 453 TYR B C 1
ATOM 7857 O O . TYR B 1 453 ? -3.793 -21.578 -10.703 1 90.56 453 TYR B O 1
ATOM 7865 N N . ALA B 1 454 ? -2.256 -22.906 -11.484 1 89.75 454 ALA B N 1
ATOM 7866 C CA . ALA B 1 454 ? -1.333 -21.844 -11.852 1 89.75 454 ALA B CA 1
ATOM 7867 C C . ALA B 1 454 ? -1.222 -21.703 -13.367 1 89.75 454 ALA B C 1
ATOM 7869 O O . ALA B 1 454 ? -1.8 -22.5 -14.117 1 89.75 454 ALA B O 1
ATOM 7870 N N . ALA B 1 455 ? -0.578 -20.672 -13.75 1 91.56 455 ALA B N 1
ATOM 7871 C CA . ALA B 1 455 ? -0.34 -20.484 -15.18 1 91.56 455 ALA B CA 1
ATOM 7872 C C . ALA B 1 455 ? 1.049 -20.969 -15.578 1 91.56 455 ALA B C 1
ATOM 7874 O O . ALA B 1 455 ? 2.012 -20.797 -14.828 1 91.56 455 ALA B O 1
ATOM 7875 N N . THR B 1 456 ? 1.075 -21.609 -16.719 1 95.44 456 THR B N 1
ATOM 7876 C CA . THR B 1 456 ? 2.334 -22.156 -17.203 1 95.44 456 THR B CA 1
ATOM 7877 C C . THR B 1 456 ? 2.602 -21.703 -18.641 1 95.44 456 THR B C 1
ATOM 7879 O O . THR B 1 456 ? 1.791 -20.984 -19.234 1 95.44 456 THR B O 1
ATOM 7882 N N . ASP B 1 457 ? 3.707 -22.125 -19.156 1 96.88 457 ASP B N 1
ATOM 7883 C CA . ASP B 1 457 ? 4.105 -21.797 -20.516 1 96.88 457 ASP B CA 1
ATOM 7884 C C . ASP B 1 457 ? 3.238 -22.531 -21.531 1 96.88 457 ASP B C 1
ATOM 7886 O O . ASP B 1 457 ? 3.275 -22.219 -22.734 1 96.88 457 ASP B O 1
ATOM 7890 N N . THR B 1 458 ? 2.455 -23.391 -21.062 1 97.12 458 THR B N 1
ATOM 7891 C CA . THR B 1 458 ? 1.575 -24.141 -21.953 1 97.12 458 THR B CA 1
ATOM 7892 C C . THR B 1 458 ? 0.741 -23.188 -22.812 1 97.12 458 THR B C 1
ATOM 7894 O O . THR B 1 458 ? 0.379 -23.531 -23.938 1 97.12 458 THR B O 1
ATOM 7897 N N . ARG B 1 459 ? 0.484 -22.047 -22.312 1 96.44 459 ARG B N 1
ATOM 7898 C CA . ARG B 1 459 ? -0.361 -21.062 -22.969 1 96.44 459 ARG B CA 1
ATOM 7899 C C . ARG B 1 459 ? 0.113 -20.797 -24.391 1 96.44 459 ARG B C 1
ATOM 7901 O O . ARG B 1 459 ? -0.686 -20.438 -25.266 1 96.44 459 ARG B O 1
ATOM 7908 N N . TRP B 1 460 ? 1.331 -21 -24.688 1 97.56 460 TRP B N 1
ATOM 7909 C CA . TRP B 1 460 ? 1.896 -20.641 -25.984 1 97.56 460 TRP B CA 1
ATOM 7910 C C . TRP B 1 460 ? 1.836 -21.812 -26.953 1 97.56 460 TRP B C 1
ATOM 7912 O O . TRP B 1 460 ? 2.111 -21.656 -28.141 1 97.56 460 TRP B O 1
ATOM 7922 N N . TYR B 1 461 ? 1.422 -22.984 -26.453 1 98.12 461 TYR B N 1
ATOM 7923 C CA . TYR B 1 461 ? 1.464 -24.203 -27.266 1 98.12 461 TYR B CA 1
ATOM 7924 C C . TYR B 1 461 ? 0.07 -24.781 -27.422 1 98.12 461 TYR B C 1
ATOM 7926 O O . TYR B 1 461 ? -0.077 -25.938 -27.844 1 98.12 461 TYR B O 1
ATOM 7934 N N . LEU B 1 462 ? -0.952 -24.094 -27.156 1 96.94 462 LEU B N 1
ATOM 7935 C CA . LEU B 1 462 ? -2.314 -24.609 -27.078 1 96.94 462 LEU B CA 1
ATOM 7936 C C . LEU B 1 462 ? -2.781 -25.094 -28.453 1 96.94 462 LEU B C 1
ATOM 7938 O O . LEU B 1 462 ? -3.639 -25.969 -28.547 1 96.94 462 LEU B O 1
ATOM 7942 N N . ASN B 1 463 ? -2.242 -24.594 -29.547 1 96.38 463 ASN B N 1
ATOM 7943 C CA . ASN B 1 463 ? -2.695 -24.969 -30.875 1 96.38 463 ASN B CA 1
ATOM 7944 C C . ASN B 1 463 ? -1.903 -26.141 -31.438 1 96.38 463 ASN B C 1
ATOM 7946 O O . ASN B 1 463 ? -2.135 -26.578 -32.562 1 96.38 463 ASN B O 1
ATOM 7950 N N . PHE B 1 464 ? -1.04 -26.703 -30.688 1 98.06 464 PHE B N 1
ATOM 7951 C CA . PHE B 1 464 ? -0.181 -27.766 -31.172 1 98.06 464 PHE B CA 1
ATOM 7952 C C . PHE B 1 464 ? -0.893 -29.125 -31.078 1 98.06 464 PHE B C 1
ATOM 7954 O O . PHE B 1 464 ? -0.622 -30.031 -31.875 1 98.06 464 PHE B O 1
ATOM 7961 N N . THR B 1 465 ? -1.741 -29.266 -30.109 1 97.75 465 THR B N 1
ATOM 7962 C CA . THR B 1 465 ? -2.453 -30.516 -29.859 1 97.75 465 THR B CA 1
ATOM 7963 C C . THR B 1 465 ? -3.594 -30.297 -28.859 1 97.75 465 THR B C 1
ATOM 7965 O O . THR B 1 465 ? -3.604 -29.312 -28.125 1 97.75 465 THR B O 1
ATOM 7968 N N . LYS B 1 466 ? -4.559 -31.156 -28.875 1 97 466 LYS B N 1
ATOM 7969 C CA . LYS B 1 466 ? -5.629 -31.141 -27.875 1 97 466 LYS B CA 1
ATOM 7970 C C . LYS B 1 466 ? -5.234 -31.938 -26.641 1 97 466 LYS B C 1
ATOM 7972 O O . LYS B 1 466 ? -5.898 -31.859 -25.609 1 97 466 LYS B O 1
ATOM 7977 N N . ASN B 1 467 ? -4.137 -32.75 -26.734 1 97.56 467 ASN B N 1
ATOM 7978 C CA . ASN B 1 467 ? -3.648 -33.594 -25.656 1 97.56 467 ASN B CA 1
ATOM 7979 C C . ASN B 1 467 ? -2.564 -32.875 -24.844 1 97.56 467 ASN B C 1
ATOM 7981 O O . ASN B 1 467 ? -1.374 -33.094 -25.062 1 97.56 467 ASN B O 1
ATOM 7985 N N . ILE B 1 468 ? -3.037 -32.094 -23.859 1 97.94 468 ILE B N 1
ATOM 7986 C CA . ILE B 1 468 ? -2.123 -31.281 -23.062 1 97.94 468 ILE B CA 1
ATOM 7987 C C . ILE B 1 468 ? -2.244 -31.672 -21.578 1 97.94 468 ILE B C 1
ATOM 7989 O O . ILE B 1 468 ? -3.332 -31.609 -21.016 1 97.94 468 ILE B O 1
ATOM 7993 N N . TYR B 1 469 ? -1.123 -32.031 -20.969 1 97 469 TYR B N 1
ATOM 7994 C CA . TYR B 1 469 ? -1.13 -32.531 -19.594 1 97 469 TYR B CA 1
ATOM 7995 C C . TYR B 1 469 ? -0.05 -31.828 -18.766 1 97 469 TYR B C 1
ATOM 7997 O O . TYR B 1 469 ? 0.952 -31.359 -19.312 1 97 469 TYR B O 1
ATOM 8005 N N . ARG B 1 470 ? -0.328 -31.719 -17.516 1 96.5 470 ARG B N 1
ATOM 8006 C CA . ARG B 1 470 ? 0.586 -31.062 -16.594 1 96.5 470 ARG B CA 1
ATOM 8007 C C . ARG B 1 470 ? 0.815 -31.922 -15.344 1 96.5 470 ARG B C 1
ATOM 8009 O O . ARG B 1 470 ? -0.139 -32.406 -14.734 1 96.5 470 ARG B O 1
ATOM 8016 N N . PHE B 1 471 ? 2.086 -32.062 -14.984 1 93.56 471 PHE B N 1
ATOM 8017 C CA . PHE B 1 471 ? 2.414 -32.875 -13.812 1 93.56 471 PHE B CA 1
ATOM 8018 C C . PHE B 1 471 ? 3.848 -32.594 -13.359 1 93.56 471 PHE B C 1
ATOM 8020 O O . PHE B 1 471 ? 4.75 -32.469 -14.188 1 93.56 471 PHE B O 1
ATOM 8027 N N . SER B 1 472 ? 3.98 -32.469 -12.07 1 88.38 472 SER B N 1
ATOM 8028 C CA . SER B 1 472 ? 5.301 -32.344 -11.461 1 88.38 472 SER B CA 1
ATOM 8029 C C . SER B 1 472 ? 5.523 -33.469 -10.438 1 88.38 472 SER B C 1
ATOM 8031 O O . SER B 1 472 ? 4.852 -33.5 -9.406 1 88.38 472 SER B O 1
ATOM 8033 N N . PRO B 1 473 ? 6.453 -34.344 -10.641 1 79.5 473 PRO B N 1
ATOM 8034 C CA . PRO B 1 473 ? 6.645 -35.531 -9.797 1 79.5 473 PRO B CA 1
ATOM 8035 C C . PRO B 1 473 ? 7.309 -35.188 -8.461 1 79.5 473 PRO B C 1
ATOM 8037 O O . PRO B 1 473 ? 8.422 -35.656 -8.195 1 79.5 473 PRO B O 1
ATOM 8040 N N . GLY B 1 474 ? 6.77 -34.438 -7.598 1 76.19 474 GLY B N 1
ATOM 8041 C CA . GLY B 1 474 ? 7.223 -34.156 -6.246 1 76.19 474 GLY B CA 1
ATOM 8042 C C . GLY B 1 474 ? 6.121 -34.25 -5.211 1 76.19 474 GLY B C 1
ATOM 8043 O O . GLY B 1 474 ? 4.953 -34 -5.508 1 76.19 474 GLY B O 1
ATOM 8044 N N . TYR B 1 475 ? 6.605 -34.75 -4.051 1 76 475 TYR B N 1
ATOM 8045 C CA . TYR B 1 475 ? 5.66 -34.812 -2.945 1 76 475 TYR B CA 1
ATOM 8046 C C . TYR B 1 475 ? 5.465 -33.438 -2.336 1 76 475 TYR B C 1
ATOM 8048 O O . TYR B 1 475 ? 6.43 -32.688 -2.15 1 76 475 TYR B O 1
ATOM 8056 N N . LEU B 1 476 ? 4.258 -33.125 -2.195 1 77.56 476 LEU B N 1
ATOM 8057 C CA . LEU B 1 476 ? 3.943 -31.844 -1.567 1 77.56 476 LEU B CA 1
ATOM 8058 C C . LEU B 1 476 ? 2.791 -31.984 -0.578 1 77.56 476 LEU B C 1
ATOM 8060 O O . LEU B 1 476 ? 1.755 -32.562 -0.908 1 77.56 476 LEU B O 1
ATOM 8064 N N . SER B 1 477 ? 3.133 -31.547 0.661 1 73.62 477 SER B N 1
ATOM 8065 C CA . SER B 1 477 ? 2.039 -31.453 1.623 1 73.62 477 SER B CA 1
ATOM 8066 C C . SER B 1 477 ? 1.334 -30.109 1.525 1 73.62 477 SER B C 1
ATOM 8068 O O . SER B 1 477 ? 1.891 -29.141 0.988 1 73.62 477 SER B O 1
ATOM 8070 N N . LEU B 1 478 ? 0.122 -30.109 1.966 1 65.69 478 LEU B N 1
ATOM 8071 C CA . LEU B 1 478 ? -0.637 -28.859 1.934 1 65.69 478 LEU B CA 1
ATOM 8072 C C . LEU B 1 478 ? 0.091 -27.766 2.699 1 65.69 478 LEU B C 1
ATOM 8074 O O . LEU B 1 478 ? 0.059 -26.594 2.301 1 65.69 478 LEU B O 1
ATOM 8078 N N . GLU B 1 479 ? 0.773 -28.156 3.68 1 64.75 479 GLU B N 1
ATOM 8079 C CA . GLU B 1 479 ? 1.536 -27.203 4.48 1 64.75 479 GLU B CA 1
ATOM 8080 C C . GLU B 1 479 ? 2.707 -26.641 3.691 1 64.75 479 GLU B C 1
ATOM 8082 O O . GLU B 1 479 ? 3.105 -25.484 3.904 1 64.75 479 GLU B O 1
ATOM 8087 N N . ASN B 1 480 ? 3.008 -27.406 2.672 1 68.38 480 ASN B N 1
ATOM 8088 C CA . ASN B 1 480 ? 4.199 -27.016 1.924 1 68.38 480 ASN B CA 1
ATOM 8089 C C . ASN B 1 480 ? 3.838 -26.312 0.62 1 68.38 480 ASN B C 1
ATOM 8091 O O . ASN B 1 480 ? 4.723 -25.891 -0.125 1 68.38 480 ASN B O 1
ATOM 8095 N N . LEU B 1 481 ? 2.582 -26.25 0.472 1 72.12 481 LEU B N 1
ATOM 8096 C CA . LEU B 1 481 ? 2.188 -25.547 -0.736 1 72.12 481 LEU B CA 1
ATOM 8097 C C . LEU B 1 481 ? 2.688 -24.094 -0.702 1 72.12 481 LEU B C 1
ATOM 8099 O O . LEU B 1 481 ? 3.02 -23.531 -1.743 1 72.12 481 LEU B O 1
ATOM 8103 N N . SER B 1 482 ? 2.879 -23.641 0.502 1 76.12 482 SER B N 1
ATOM 8104 C CA . SER B 1 482 ? 3.264 -22.25 0.698 1 76.12 482 SER B CA 1
ATOM 8105 C C . SER B 1 482 ? 4.75 -22.031 0.421 1 76.12 482 SER B C 1
ATOM 8107 O O . SER B 1 482 ? 5.207 -20.891 0.284 1 76.12 482 SER B O 1
ATOM 8109 N N . ILE B 1 483 ? 5.398 -23.125 0.148 1 82.44 483 ILE B N 1
ATOM 8110 C CA . ILE B 1 483 ? 6.836 -22.969 -0.037 1 82.44 483 ILE B CA 1
ATOM 8111 C C . ILE B 1 483 ? 7.137 -22.656 -1.503 1 82.44 483 ILE B C 1
ATOM 8113 O O . ILE B 1 483 ? 8.227 -22.172 -1.833 1 82.44 483 ILE B O 1
ATOM 8117 N N . VAL B 1 484 ? 6.199 -23.047 -2.324 1 81.44 484 VAL B N 1
ATOM 8118 C CA . VAL B 1 484 ? 6.352 -22.656 -3.721 1 81.44 484 VAL B CA 1
ATOM 8119 C C . VAL B 1 484 ? 6.184 -21.141 -3.857 1 81.44 484 VAL B C 1
ATOM 8121 O O . VAL B 1 484 ? 5.148 -20.594 -3.477 1 81.44 484 VAL B O 1
ATOM 8124 N N . HIS B 1 485 ? 7.113 -20.5 -4.406 1 82.25 485 HIS B N 1
ATOM 8125 C CA . HIS B 1 485 ? 7.16 -19.047 -4.465 1 82.25 485 HIS B CA 1
ATOM 8126 C C . HIS B 1 485 ? 7.266 -18.438 -3.07 1 82.25 485 HIS B C 1
ATOM 8128 O O . HIS B 1 485 ? 7.055 -17.234 -2.895 1 82.25 485 HIS B O 1
ATOM 8134 N N . GLY B 1 486 ? 7.527 -19.328 -2.115 1 86.81 486 GLY B N 1
ATOM 8135 C CA . GLY B 1 486 ? 7.625 -18.844 -0.745 1 86.81 486 GLY B CA 1
ATOM 8136 C C . GLY B 1 486 ? 9.031 -18.922 -0.184 1 86.81 486 GLY B C 1
ATOM 8137 O O . GLY B 1 486 ? 10.008 -18.969 -0.939 1 86.81 486 GLY B O 1
ATOM 8138 N N . HIS B 1 487 ? 9.039 -18.812 1.184 1 88.12 487 HIS B N 1
ATOM 8139 C CA . HIS B 1 487 ? 10.336 -18.922 1.853 1 88.12 487 HIS B CA 1
ATOM 8140 C C . HIS B 1 487 ? 10.742 -20.375 2.053 1 88.12 487 HIS B C 1
ATOM 8142 O O . HIS B 1 487 ? 9.891 -21.266 2.109 1 88.12 487 HIS B O 1
ATOM 8148 N N . ASN B 1 488 ? 12 -20.609 1.979 1 91 488 ASN B N 1
ATOM 8149 C CA . ASN B 1 488 ? 12.586 -21.906 2.297 1 91 488 ASN B CA 1
ATOM 8150 C C . ASN B 1 488 ? 12.133 -22.984 1.317 1 91 488 ASN B C 1
ATOM 8152 O O . ASN B 1 488 ? 11.828 -24.109 1.722 1 91 488 ASN B O 1
ATOM 8156 N N . GLU B 1 489 ? 11.906 -22.547 0.142 1 91.38 489 GLU B N 1
ATOM 8157 C CA . GLU B 1 489 ? 11.672 -23.531 -0.898 1 91.38 489 GLU B CA 1
ATOM 8158 C C . GLU B 1 489 ? 12.742 -24.625 -0.883 1 91.38 489 GLU B C 1
ATOM 8160 O O . GLU B 1 489 ? 13.93 -24.328 -0.716 1 91.38 489 GLU B O 1
ATOM 8165 N N . ARG B 1 490 ? 12.305 -25.891 -0.988 1 90.25 490 ARG B N 1
ATOM 8166 C CA . ARG B 1 490 ? 13.242 -27 -0.869 1 90.25 490 ARG B CA 1
ATOM 8167 C C . ARG B 1 490 ? 12.703 -28.25 -1.566 1 90.25 490 ARG B C 1
ATOM 8169 O O . ARG B 1 490 ? 11.492 -28.359 -1.796 1 90.25 490 ARG B O 1
ATOM 8176 N N . PHE B 1 491 ? 13.578 -29 -1.916 1 85.38 491 PHE B N 1
ATOM 8177 C CA . PHE B 1 491 ? 13.273 -30.234 -2.635 1 85.38 491 PHE B CA 1
ATOM 8178 C C . PHE B 1 491 ? 13.906 -31.422 -1.941 1 85.38 491 PHE B C 1
ATOM 8180 O O . PHE B 1 491 ? 15.078 -31.391 -1.563 1 85.38 491 PHE B O 1
ATOM 8187 N N . PHE B 1 492 ? 13.07 -32.469 -1.725 1 83.38 492 PHE B N 1
ATOM 8188 C CA . PHE B 1 492 ? 13.586 -33.688 -1.1 1 83.38 492 PHE B CA 1
ATOM 8189 C C . PHE B 1 492 ? 14.445 -34.5 -2.08 1 83.38 492 PHE B C 1
ATOM 8191 O O . PHE B 1 492 ? 14.008 -34.781 -3.191 1 83.38 492 PHE B O 1
ATOM 8198 N N . VAL B 1 493 ? 15.586 -34.938 -1.758 1 78.69 493 VAL B N 1
ATOM 8199 C CA . VAL B 1 493 ? 16.609 -35.469 -2.643 1 78.69 493 VAL B CA 1
ATOM 8200 C C . VAL B 1 493 ? 16.141 -36.781 -3.268 1 78.69 493 VAL B C 1
ATOM 8202 O O . VAL B 1 493 ? 16.438 -37.062 -4.43 1 78.69 493 VAL B O 1
ATOM 8205 N N . THR B 1 494 ? 15.43 -37.562 -2.51 1 72.12 494 THR B N 1
ATOM 8206 C CA . THR B 1 494 ? 14.984 -38.844 -3.053 1 72.12 494 THR B CA 1
ATOM 8207 C C . THR B 1 494 ? 14.008 -38.625 -4.211 1 72.12 494 THR B C 1
ATOM 8209 O O . THR B 1 494 ? 13.898 -39.469 -5.098 1 72.12 494 THR B O 1
ATOM 8212 N N . THR B 1 495 ? 13.461 -37.469 -4.223 1 68.81 495 THR B N 1
ATOM 8213 C CA . THR B 1 495 ? 12.5 -37.125 -5.27 1 68.81 495 THR B CA 1
ATOM 8214 C C . THR B 1 495 ? 13.211 -36.875 -6.598 1 68.81 495 THR B C 1
ATOM 8216 O O . THR B 1 495 ? 12.633 -37.094 -7.664 1 68.81 495 THR B O 1
ATOM 8219 N N . THR B 1 496 ? 14.422 -36.562 -6.484 1 66.5 496 THR B N 1
ATOM 8220 C CA . THR B 1 496 ? 15.188 -36.312 -7.703 1 66.5 496 THR B CA 1
ATOM 8221 C C . THR B 1 496 ? 15.281 -37.594 -8.539 1 66.5 496 THR B C 1
ATOM 8223 O O . THR B 1 496 ? 15.047 -37.562 -9.75 1 66.5 496 THR B O 1
ATOM 8226 N N . ILE B 1 497 ? 15.586 -38.625 -7.875 1 63.34 497 ILE B N 1
ATOM 8227 C CA . ILE B 1 497 ? 15.742 -39.875 -8.57 1 63.34 497 ILE B CA 1
ATOM 8228 C C . ILE B 1 497 ? 14.398 -40.312 -9.141 1 63.34 497 ILE B C 1
ATOM 8230 O O . ILE B 1 497 ? 14.336 -40.844 -10.258 1 63.34 497 ILE B O 1
ATOM 8234 N N . ILE B 1 498 ? 13.484 -40 -8.398 1 65.5 498 ILE B N 1
ATOM 8235 C CA . ILE B 1 498 ? 12.133 -40.344 -8.82 1 65.5 498 ILE B CA 1
ATOM 8236 C C . ILE B 1 498 ? 11.773 -39.562 -10.078 1 65.5 498 ILE B C 1
ATOM 8238 O O . ILE B 1 498 ? 11.266 -40.125 -11.055 1 65.5 498 ILE B O 1
ATOM 8242 N N . LEU B 1 499 ? 12.102 -38.375 -10.047 1 72.25 499 LEU B N 1
ATOM 8243 C CA . LEU B 1 499 ? 11.828 -37.469 -11.18 1 72.25 499 LEU B CA 1
ATOM 8244 C C . LEU B 1 499 ? 12.539 -37.969 -12.438 1 72.25 499 LEU B C 1
ATOM 8246 O O . LEU B 1 499 ? 11.93 -38.031 -13.508 1 72.25 499 LEU B O 1
ATOM 8250 N N . ILE B 1 500 ? 13.688 -38.344 -12.234 1 69.69 500 ILE B N 1
ATOM 8251 C CA . ILE B 1 500 ? 14.477 -38.812 -13.359 1 69.69 500 ILE B CA 1
ATOM 8252 C C . ILE B 1 500 ? 13.891 -40.125 -13.875 1 69.69 500 ILE B C 1
ATOM 8254 O O . ILE B 1 500 ? 13.727 -40.312 -15.086 1 69.69 500 ILE B O 1
ATOM 8258 N N . SER B 1 501 ? 13.492 -40.844 -12.953 1 63.62 501 SER B N 1
ATOM 8259 C CA . SER B 1 501 ? 12.938 -42.156 -13.32 1 63.62 501 SER B CA 1
ATOM 8260 C C . SER B 1 501 ? 11.641 -42 -14.109 1 63.62 501 SER B C 1
ATOM 8262 O O . SER B 1 501 ? 11.461 -42.656 -15.148 1 63.62 501 SER B O 1
ATOM 8264 N N . ILE B 1 502 ? 10.828 -41.188 -13.664 1 68.44 502 ILE B N 1
ATOM 8265 C CA . ILE B 1 502 ? 9.562 -40.938 -14.344 1 68.44 502 ILE B CA 1
ATOM 8266 C C . ILE B 1 502 ? 9.82 -40.406 -15.742 1 68.44 502 ILE B C 1
ATOM 8268 O O . ILE B 1 502 ? 9.195 -40.812 -16.703 1 68.44 502 ILE B O 1
ATOM 8272 N N . THR B 1 503 ? 10.727 -39.625 -15.797 1 74.19 503 THR B N 1
ATOM 8273 C CA . THR B 1 503 ? 11.062 -39 -17.078 1 74.19 503 THR B CA 1
ATOM 8274 C C . THR B 1 503 ? 11.602 -40.062 -18.047 1 74.19 503 THR B C 1
ATOM 8276 O O . THR B 1 503 ? 11.211 -40.094 -19.219 1 74.19 503 THR B O 1
ATOM 8279 N N . ILE B 1 504 ? 12.352 -40.906 -17.547 1 64.12 504 ILE B N 1
ATOM 8280 C CA . ILE B 1 504 ? 12.914 -42 -18.359 1 64.12 504 ILE B CA 1
ATOM 8281 C C . ILE B 1 504 ? 11.789 -42.875 -18.891 1 64.12 504 ILE B C 1
ATOM 8283 O O . ILE B 1 504 ? 11.773 -43.25 -20.062 1 64.12 504 ILE B O 1
ATOM 8287 N N . ILE B 1 505 ? 10.891 -43.094 -18.031 1 61.62 505 ILE B N 1
ATOM 8288 C CA . ILE B 1 505 ? 9.781 -43.969 -18.406 1 61.62 505 ILE B CA 1
ATOM 8289 C C . ILE B 1 505 ? 8.938 -43.281 -19.469 1 61.62 505 ILE B C 1
ATOM 8291 O O . ILE B 1 505 ? 8.555 -43.906 -20.469 1 61.62 505 ILE B O 1
ATOM 8295 N N . VAL B 1 506 ? 8.711 -42.062 -19.328 1 71 506 VAL B N 1
ATOM 8296 C CA . VAL B 1 506 ? 7.922 -41.312 -20.297 1 71 506 VAL B CA 1
ATOM 8297 C C . VAL B 1 506 ? 8.617 -41.312 -21.656 1 71 506 VAL B C 1
ATOM 8299 O O . VAL B 1 506 ? 7.977 -41.531 -22.688 1 71 506 VAL B O 1
ATOM 8302 N N . ILE B 1 507 ? 9.867 -41.281 -21.609 1 68.62 507 ILE B N 1
ATOM 8303 C CA . ILE B 1 507 ? 10.641 -41.25 -22.859 1 68.62 507 ILE B CA 1
ATOM 8304 C C . ILE B 1 507 ? 10.672 -42.625 -23.484 1 68.62 507 ILE B C 1
ATOM 8306 O O . ILE B 1 507 ? 10.656 -42.75 -24.719 1 68.62 507 ILE B O 1
ATOM 8310 N N . SER B 1 508 ? 10.531 -43.625 -22.625 1 61.22 508 SER B N 1
ATOM 8311 C CA . SER B 1 508 ? 10.734 -45 -23.109 1 61.22 508 SER B CA 1
ATOM 8312 C C . SER B 1 508 ? 9.414 -45.656 -23.5 1 61.22 508 SER B C 1
ATOM 8314 O O . SER B 1 508 ? 9.391 -46.812 -23.938 1 61.22 508 SER B O 1
ATOM 8316 N N . ILE B 1 509 ? 8.281 -45.062 -23.312 1 58.88 509 ILE B N 1
ATOM 8317 C CA . ILE B 1 509 ? 6.949 -45.656 -23.375 1 58.88 509 ILE B CA 1
ATOM 8318 C C . ILE B 1 509 ? 6.75 -46.312 -24.719 1 58.88 509 ILE B C 1
ATOM 8320 O O . ILE B 1 509 ? 6.141 -47.375 -24.812 1 58.88 509 ILE B O 1
ATOM 8324 N N . ASN B 1 510 ? 7.109 -45.688 -25.844 1 51.38 510 ASN B N 1
ATOM 8325 C CA . ASN B 1 510 ? 6.844 -46.344 -27.125 1 51.38 510 ASN B CA 1
ATOM 8326 C C . ASN B 1 510 ? 7.664 -47.625 -27.266 1 51.38 510 ASN B C 1
ATOM 8328 O O . ASN B 1 510 ? 7.488 -48.375 -28.234 1 51.38 510 ASN B O 1
ATOM 8332 N N . LEU B 1 511 ? 8.516 -47.688 -26.438 1 41.78 511 LEU B N 1
ATOM 8333 C CA . LEU B 1 511 ? 9.172 -48.969 -26.422 1 41.78 511 LEU B CA 1
ATOM 8334 C C . LEU B 1 511 ? 8.219 -50.062 -25.906 1 41.78 511 LEU B C 1
ATOM 8336 O O . LEU B 1 511 ? 8.297 -51.219 -26.344 1 41.78 511 LEU B O 1
ATOM 8340 N N . ILE B 1 512 ? 7.254 -49.562 -25.062 1 41.22 512 ILE B N 1
ATOM 8341 C CA . ILE B 1 512 ? 6.438 -50.5 -24.297 1 41.22 512 ILE B CA 1
ATOM 8342 C C . ILE B 1 512 ? 5.191 -50.875 -25.094 1 41.22 512 ILE B C 1
ATOM 8344 O O . ILE B 1 512 ? 4.547 -51.875 -24.828 1 41.22 512 ILE B O 1
ATOM 8348 N N . GLU B 1 513 ? 4.559 -50.062 -25.922 1 41.19 513 GLU B N 1
ATOM 8349 C CA . GLU B 1 513 ? 3.389 -50.562 -26.625 1 41.19 513 GLU B CA 1
ATOM 8350 C C . GLU B 1 513 ? 3.691 -51.906 -27.281 1 41.19 513 GLU B C 1
ATOM 8352 O O . GLU B 1 513 ? 2.84 -52.812 -27.312 1 41.19 513 GLU B O 1
ATOM 8357 N N . ASP B 1 514 ? 4.664 -51.969 -28.094 1 35.16 514 ASP B N 1
ATOM 8358 C CA . ASP B 1 514 ? 4.852 -53.312 -28.656 1 35.16 514 ASP B CA 1
ATOM 8359 C C . ASP B 1 514 ? 5.043 -54.344 -27.562 1 35.16 514 ASP B C 1
ATOM 8361 O O . ASP B 1 514 ? 4.594 -55.5 -27.703 1 35.16 514 ASP B O 1
ATOM 8365 N N . PHE B 1 515 ? 5.773 -53.969 -26.594 1 32.38 515 PHE B N 1
ATOM 8366 C CA . PHE B 1 515 ? 6.055 -54.938 -25.547 1 32.38 515 PHE B CA 1
ATOM 8367 C C . PHE B 1 515 ? 4.918 -54.969 -24.531 1 32.38 515 PHE B C 1
ATOM 8369 O O . PHE B 1 515 ? 4.723 -56 -23.844 1 32.38 515 PHE B O 1
ATOM 8376 N N . PHE B 1 516 ? 4.094 -53.906 -24.359 1 32.97 516 PHE B N 1
ATOM 8377 C CA . PHE B 1 516 ? 3.096 -53.938 -23.297 1 32.97 516 PHE B CA 1
ATOM 8378 C C . PHE B 1 516 ? 1.965 -54.906 -23.656 1 32.97 516 PHE B C 1
ATOM 8380 O O . PHE B 1 516 ? 1.155 -55.281 -22.812 1 32.97 516 PHE B O 1
ATOM 8387 N N . ILE B 1 517 ? 1.373 -54.875 -24.922 1 31.64 517 ILE B N 1
ATOM 8388 C CA . ILE B 1 517 ? 0.291 -55.875 -24.984 1 31.64 517 ILE B CA 1
ATOM 8389 C C . ILE B 1 517 ? 0.807 -57.219 -24.562 1 31.64 517 ILE B C 1
ATOM 8391 O O . ILE B 1 517 ? 0.105 -57.969 -23.875 1 31.64 517 ILE B O 1
ATOM 8395 N N . LYS B 1 518 ? 1.815 -57.75 -25.219 1 33.28 518 LYS B N 1
ATOM 8396 C CA . LYS B 1 518 ? 2.143 -59.125 -24.844 1 33.28 518 LYS B CA 1
ATOM 8397 C C . LYS B 1 518 ? 2.779 -59.156 -23.453 1 33.28 518 LYS B C 1
ATOM 8399 O O . LYS B 1 518 ? 2.428 -60 -22.641 1 33.28 518 LYS B O 1
ATOM 8404 N N . LYS B 1 519 ? 4.117 -58.781 -23.266 1 31.39 519 LYS B N 1
ATOM 8405 C CA . LYS B 1 519 ? 4.922 -59.031 -22.078 1 31.39 519 LYS B CA 1
ATOM 8406 C C . LYS B 1 519 ? 4.734 -57.938 -21.031 1 31.39 519 LYS B C 1
ATOM 8408 O O . LYS B 1 519 ? 4.809 -56.75 -21.344 1 31.39 519 LYS B O 1
ATOM 8413 N N . THR B 1 520 ? 3.832 -57.969 -19.969 1 28.48 520 THR B N 1
ATOM 8414 C CA . THR B 1 520 ? 3.83 -57.375 -18.641 1 28.48 520 THR B CA 1
ATOM 8415 C C . THR B 1 520 ? 5.199 -56.781 -18.297 1 28.48 520 THR B C 1
ATOM 8417 O O . THR B 1 520 ? 6.215 -57.469 -18.391 1 28.48 520 THR B O 1
ATOM 8420 N N . ILE B 1 521 ? 5.406 -55.375 -18.422 1 28.58 521 ILE B N 1
ATOM 8421 C CA . ILE B 1 521 ? 6.609 -54.625 -18.078 1 28.58 521 ILE B CA 1
ATOM 8422 C C . ILE B 1 521 ? 7.305 -55.312 -16.891 1 28.58 521 ILE B C 1
ATOM 8424 O O . ILE B 1 521 ? 6.836 -55.219 -15.75 1 28.58 521 ILE B O 1
ATOM 8428 N N . SER B 1 522 ? 7.629 -56.375 -16.953 1 26.48 522 SER B N 1
ATOM 8429 C CA . SER B 1 522 ? 8.336 -57.125 -15.922 1 26.48 522 SER B CA 1
ATOM 8430 C C . SER B 1 522 ? 9.523 -56.312 -15.391 1 26.48 522 SER B C 1
ATOM 8432 O O . SER B 1 522 ? 10.18 -56.75 -14.43 1 26.48 522 SER B O 1
ATOM 8434 N N . GLY B 1 523 ? 10.195 -55.5 -16.219 1 27.05 523 GLY B N 1
ATOM 8435 C CA . GLY B 1 523 ? 11.422 -54.906 -15.727 1 27.05 523 GLY B CA 1
ATOM 8436 C C . GLY B 1 523 ? 11.195 -53.625 -14.938 1 27.05 523 GLY B C 1
ATOM 8437 O O . GLY B 1 523 ? 10.898 -52.594 -15.508 1 27.05 523 GLY B O 1
ATOM 8438 N N . CYS B 1 524 ? 10.461 -53.562 -13.898 1 27.98 524 CYS B N 1
ATOM 8439 C CA . CYS B 1 524 ? 10.219 -52.5 -12.922 1 27.98 524 CYS B CA 1
ATOM 8440 C C . CYS B 1 524 ? 11.523 -51.844 -12.531 1 27.98 524 CYS B C 1
ATOM 8442 O O . CYS B 1 524 ? 12.516 -52.5 -12.234 1 27.98 524 CYS B O 1
ATOM 8444 N N . ILE B 1 525 ? 11.781 -50.625 -12.859 1 27.98 525 ILE B N 1
ATOM 8445 C CA . ILE B 1 525 ? 12.867 -49.75 -12.445 1 27.98 525 ILE B CA 1
ATOM 8446 C C . ILE B 1 525 ? 12.922 -49.656 -10.922 1 27.98 525 ILE B C 1
ATOM 8448 O O . ILE B 1 525 ? 11.938 -49.281 -10.281 1 27.98 525 ILE B O 1
ATOM 8452 N N . SER B 1 526 ? 13.555 -50.594 -10.117 1 26.27 526 SER B N 1
ATOM 8453 C CA . SER B 1 526 ? 13.719 -50.531 -8.672 1 26.27 526 SER B CA 1
ATOM 8454 C C . SER B 1 526 ? 14.539 -49.312 -8.273 1 26.27 526 SER B C 1
ATOM 8456 O O . SER B 1 526 ? 15.602 -49.031 -8.852 1 26.27 526 SER B O 1
ATOM 8458 N N . ILE B 1 527 ? 13.977 -48.312 -7.879 1 26.45 527 ILE B N 1
ATOM 8459 C CA . ILE B 1 527 ? 14.594 -47.219 -7.145 1 26.45 527 ILE B CA 1
ATOM 8460 C C . ILE B 1 527 ? 15.203 -47.75 -5.844 1 26.45 527 ILE B C 1
ATOM 8462 O O . ILE B 1 527 ? 14.477 -48.25 -4.969 1 26.45 527 ILE B O 1
ATOM 8466 N N . THR B 1 528 ? 16.359 -48.75 -5.844 1 25.28 528 THR B N 1
ATOM 8467 C CA . THR B 1 528 ? 17.094 -49 -4.602 1 25.28 528 THR B CA 1
ATOM 8468 C C . THR B 1 528 ? 17.734 -47.719 -4.09 1 25.28 528 THR B C 1
ATOM 8470 O O . THR B 1 528 ? 18.312 -46.938 -4.867 1 25.28 528 THR B O 1
#

InterPro domains:
  IPR002933 Peptidase M20 [PF01546] (141-493)
  IPR011650 Peptidase M20, dimerisation domain [PF07687] (260-394)
  IPR036264 Bacterial exopeptidase dimerisation domain [SSF55031] (264-404)
  IPR047177 Peptidase M20A [PTHR45962] (17-497)

Sequence (1056 aa):
MKSIERICSIWFVLLFSTIILMLIIILRTLIFQQYLIESNCPINNRLDSRSSSDSMFEDQHESIQDDPLFYDRLQTALRFRTITKAPQNYSIEESRKFLNFLRKSFPKIYASELVQVQPINELSLLIKIQGSNPSLRPYMILAHYDVVPAIEEQWRYPPFDGKMVDNYIYGRGALDLKSILMAILEALEWMLTKRSEIVRSFYVAIGHDEEGRGLDGAAKIAEFMREYRLDDIEFILDEGPYIFQDSITGVRRNVAMIGIAEKGLINIRLTAKSSVGHSSLPPQKTSIVKLAEAVSRFKSTAHPNRFGQGPERETIESLAPYCSLFYKILYTNLWLFGPLVGYLLENDPLLSSLIRTSTAVTIFKGGVKDNVLPSEAEAIINHRIYPLDSIGTVLEFDRNLINDPEIQLEQLGMAVEPHPISPAGKQAFGYQTILKSIQQVFPAVAVVPGVMYAATDTRWYLNFTKNIYRFSPGYLSLENLSIVHGHNERFFVTTTIILISITIIVISINLIEDFFIKKTISGCISITMKSIERICSIWFVLLFSTIILMLIIILRTLIFQQYLIESNCPINNRLDSRSSSDSMFEDQHESIQDDPLFYDRLQTALRFRTITKAPQNYSIEESRKFLNFLRKSFPKIYASELVQVQPINELSLLIKIQGSNPSLRPYMILAHYDVVPAIEEQWRYPPFDGKMVDNYIYGRGALDLKSILMAILEALEWMLTKRSEIVRSFYVAIGHDEEGRGLDGAAKIAEFMREYRLDDIEFILDEGPYIFQDSITGVRRNVAMIGIAEKGLINIRLTAKSSVGHSSLPPQKTSIVKLAEAVSRFKSTAHPNRFGQGPERETIESLAPYCSLFYKILYTNLWLFGPLVGYLLENDPLLSSLIRTSTAVTIFKGGVKDNVLPSEAEAIINHRIYPLDSIGTVLEFDRNLINDPEIQLEQLGMAVEPHPISPAGKQAFGYQTILKSIQQVFPAVAVVPGVMYAATDTRWYLNFTKNIYRFSPGYLSLENLSIVHGHNERFFVTTTIILISITIIVISINLIEDFFIKKTISGCISIT

Foldseek 3Di:
DVVVVVVVVVVVVVVVVVVVVVVVLVVLLVVLLVVLCVFQPVPPVPPDDPVPDDPLQPDDDPFPADDPLLLVLLLQLQQQQQAAAAAVRTDPVSLLVSVVSLCVSQVLQVPPPQWDWDDFLNRKTKIKGHAPAPVDFAAEEEAESYFHDDDQVQFPDGQNRQDDDPQKGWHTCQVRHSLLVSLLSVLVSVCSVVVPHFHHIYMYIYFSHFVHVRVSGLLRVLVVCVVVVVLQHLEYEYAFDEFEDPADPQFPFTAFAKAQWEFWKWKKKKKFFDDKDFQVDDDPDFQQRLVCVLVVCFAQCNWDFQFPPDPVLQQLLSRLNRGDPVSVSLSSPCVPNVVVVSVVLCVHPVSVLQGAWTKDWDDKDFDDDDGMGTRMIMTMMMIGGHLVDFPVVVVVSSCVSSVDPNMDMGIDDDITHMADGADQGPPSVLNVLLSVLCCLLPVRYHYGYGHGSDDGSCRSSRVSDSHYIHGDHAYDYSVCVCVNSHYRNIGRNLSSSSSSSSSSSSSCVVVCVVVVVPPDPSNRSPSD/DVVVVVVVVVVVVVVVVVVVVVVVLVVLLVVLLVVLCVFFPVPPVPPDDPVPDDPLQPDDDPFPADDVLLLVLLLQLQQQQQAAAAAVRTDPVSLLVSVVSLCVSQVLQVPPPQWDWDDFLNRKTKIKGHAPAPVDFAAEEEAESYFHDDDQVQFPDGQNRQDDDPQKGWHTCQVRHSLLVSLLSVLVSVCSVVVPHFHHIYMYIYFSHFVHVRVSGLLRVLVVCVVVVVLQHLAYEYAFDEFEDPADPQFPFTAFAKAQWEFWKWKKKKKFFDDKDFQVDDDPDFQQRLVCVLVVCFAQCNWDFQFPPDPVLQQLLSRLNRGDPVSVSLSSPCVPNVVVVSVVLCVHPVSVLQGAWTKDWDDKDFDDDDGMGTRMIMTMMMIGGHLVDFPVRVVVSSCVSSVDPNMDMGIDDDITHMADGADQGPPSPLNVLLSVLCCLLPVRYHYGYGHGSDDGSCRSSRVSDSRYIHGDHAYDYSVCVCVNSHYRNIGRNLSSSSSSSSSNSSSCVVVCVVVVVPPDPSNRSPSD

Radius of gyration: 39.77 Å; Cα contacts (8 Å, |Δi|>4): 2255; chains: 2; bounding box: 94×120×73 Å

Organism: Sarcoptes scabiei (NCBI:txid52283)

Nearest PDB structures (foldseek):
  5vo3-assembly1_A-2  TM=8.871E-01  e=9.761E-24  Haemophilus influenzae
  7uoi-assembly1_A  TM=7.186E-01  e=3.351E-23  Enterococcus faecium 1,231,410
  3isz-assembly1_B  TM=6.634E-01  e=3.515E-21  Haemophilus influenzae Rd KW20
  3isz-assembly1_A  TM=6.405E-01  e=2.123E-21  Haemophilus influenzae Rd KW20
  4h2k-assembly2_B  TM=8.011E-01  e=1.927E-11  Haemophilus influenzae Rd KW20

Secondary structure (DSSP, 8-state):
-HHHHHHHHHHHHHHHHHHHHHHHHHHHHHHHHHHHHHHH-SSGGG--TT--SSSTTSSSS------HHHHHHHHHHHTS--BEEETTEE-HHHHHHHHHHHHHH-HHHHH-TTEEEEEETTTEEEEEE--S-TTSPPEEEEEE--B----GGG-SS-TTS-EEETTEEE-TTTTTTHHHHHHHHHHHHHHHHHT----S-EEEEEES-GGGTTTTTHHHHHHHHHHTT----S-EEE----EEES-STTB-S-EEEEEEEE-EEEEEEEEEE---EETTS--SS-HHHHHHHHHTT--TT-SPP-TTSSTHHHHHHHHGGGB-HHHHHHHH-HHHHHHHHHHHHTTSHHHHHHSS-EEEEEEEEE-SSTTEE-SEEEEEEEEEE-TT--HHHHHHHHHHHH--TTSEEEEEEEEEPPPPPPP-STT-HHHHHHHHHHHHH-TTSEEEEEEE-S--GGGGGTTS-S-EEE----EEEGGGGGGTTSTT-EEEHHHHHHHHHHHHHHHHHHHHHHHHHHS---------/-HHHHHHHHHHHHHHHHHHHHHHHHHHHHHHHHHHHHHHH-SSGGG--TT--SSSTTSSSS------HHHHHHHHHHHTS--BEEETTEE-HHHHHHHHHHHHHH-HHHHH-TTEEEEEETTTEEEEEE--S-TTSPPEEEEEE--B----GGG-SS-TTS-EEETTEEE-TTTTTTHHHHHHHHHHHHHHHHTT----S-EEEEEES-GGGTTTTTHHHHHHHHHHTT----S-EEE----EEES-STTB-S-EEEEEEEE-EEEEEEEEEE---EETTS--SS-HHHHHHHHHTT--TT-SPP-TTSSTHHHHHHHHGGGB-HHHHHHHH-HHHHHHHHHHHHTTSHHHHHHSS-EEEEEEEEE-SSTTEE-SEEEEEEEEEE-TT--HHHHHHHHHHHH--TTSEEEEEEEEEPPPPPPP-STT-HHHHHHHHHHHHH-TTSEEEEEEE-S--GGGGSTTT-S-EEE----EEEGGGGGGTTSTT-EEEHHHHHHHHHHHHHHHHHHHHHHHHHHS---------

Solvent-accessible surface area (backbone atoms only — not comparable to full-atom values): 53255 Å² total; per-residue (Å²): 112,66,65,57,48,49,50,50,48,51,50,45,50,50,50,50,51,50,50,51,50,49,48,51,51,52,49,42,32,55,51,51,35,54,52,48,36,61,69,70,49,72,63,57,79,74,63,62,83,77,79,71,86,66,70,67,36,60,76,73,51,82,45,83,62,86,49,73,65,59,54,50,51,50,25,54,59,22,41,48,67,23,34,19,71,36,68,92,39,59,39,63,69,37,42,52,54,46,51,52,47,51,56,68,74,37,51,56,50,74,64,37,90,50,36,46,78,40,72,33,81,80,66,12,40,40,34,41,39,61,27,76,38,82,87,45,66,25,33,37,38,48,41,34,60,26,23,66,78,78,66,59,88,69,30,90,55,60,45,51,59,21,46,75,55,96,62,24,34,32,8,57,23,32,69,57,27,39,46,60,41,48,20,49,51,49,29,51,34,48,36,60,72,68,63,53,84,45,41,50,23,35,36,39,40,36,19,49,28,49,74,21,71,8,70,66,13,36,38,46,46,39,51,51,29,51,73,69,68,62,41,70,36,57,22,38,41,30,70,39,38,38,26,31,40,80,57,51,89,55,39,80,46,37,34,33,31,37,9,26,29,29,25,9,37,41,37,34,34,39,36,19,66,33,78,34,8,35,34,50,56,37,54,62,56,40,8,45,32,55,40,18,52,41,48,40,58,49,28,21,67,59,44,64,83,46,61,72,75,53,72,51,40,58,24,48,41,58,43,21,75,51,30,43,70,72,44,20,46,43,34,56,36,42,94,76,36,36,68,60,52,44,58,62,32,57,78,32,52,68,52,31,38,63,27,16,36,26,29,24,51,8,33,35,45,21,41,88,33,70,64,27,34,22,46,42,18,40,34,34,36,28,34,27,32,26,66,86,53,46,66,67,57,52,52,53,48,50,53,59,67,48,69,48,90,73,51,44,77,42,76,43,82,85,62,40,65,33,44,73,75,24,66,75,53,95,80,24,60,57,45,49,47,51,51,51,28,47,38,65,77,36,71,75,43,44,72,30,59,32,66,20,55,53,79,63,54,59,73,52,48,61,87,33,39,70,38,44,37,15,46,30,77,39,83,35,38,67,83,47,52,35,22,45,75,29,58,67,19,50,28,55,53,72,38,50,57,48,32,19,48,38,43,40,40,56,60,39,43,70,60,34,57,76,39,46,74,74,53,71,80,60,54,41,62,41,86,117,111,67,65,58,49,48,50,49,46,50,50,47,49,50,49,48,49,48,48,50,50,50,47,49,51,51,51,42,32,55,53,52,36,54,52,49,35,62,70,69,46,71,64,55,78,73,63,62,82,77,77,69,84,67,69,72,41,59,74,77,45,83,39,82,61,87,48,74,63,59,54,51,53,48,26,54,59,22,40,48,68,24,32,20,72,36,66,92,38,58,40,64,67,37,43,53,54,46,52,52,47,51,54,68,73,38,52,57,50,77,64,37,90,49,34,46,78,40,73,33,81,81,67,13,39,40,34,40,38,60,26,76,38,80,85,45,66,26,33,37,39,48,40,33,59,27,23,66,78,78,65,58,90,68,30,90,54,61,44,48,60,22,45,74,55,96,63,23,32,31,8,57,24,31,70,59,25,40,45,59,41,48,20,50,51,50,28,50,32,48,36,61,72,66,64,53,81,44,41,52,22,36,37,39,41,35,19,49,28,48,74,20,71,8,69,64,13,35,38,46,46,39,52,50,29,53,74,69,70,62,41,68,36,57,23,37,42,29,72,40,38,37,26,32,40,80,56,52,90,55,38,80,46,37,34,32,31,37,10,27,29,28,26,9,37,42,37,33,35,39,37,19,66,33,77,36,9,35,35,49,56,37,52,63,57,38,7,46,31,53,39,18,53,42,48,41,58,50,28,22,67,58,44,65,83,47,60,74,74,52,70,52,39,58,25,47,39,58,43,21,74,52,30,44,72,72,44,19,47,42,33,55,36,41,94,76,36,38,70,61,51,42,57,61,33,57,78,33,52,69,53,30,37,63,28,17,34,26,28,23,50,9,33,35,44,23,42,87,34,71,65,29,34,22,46,43,17,40,36,33,37,29,33,26,31,26,66,86,52,45,66,67,58,52,53,52,49,48,55,60,70,49,69,46,91,73,51,44,79,41,78,42,82,85,62,41,63,34,45,72,75,22,67,74,52,94,80,25,62,56,46,49,46,52,52,50,29,46,38,65,76,36,67,76,43,42,71,30,57,31,67,20,55,52,80,64,55,60,76,51,49,60,86,33,39,71,38,44,36,16,45,31,75,39,83,36,38,68,83,46,52,34,22,45,75,29,59,66,18,48,27,55,54,73,39,48,58,49,35,20,50,38,44,41,41,57,60,40,42,72,59,34,58,76,40,46,75,74,53,69,81,63,57,44,62,34,82,113

pLDDT: mean 85.35, std 18.01, range [24.88, 98.75]

=== Feature glossary ===
Key to the feature types in this record:

pLDDT. pLDDT is the predicted lDDT-Cα score: AlphaFold's confidence that the local environment of each residue (all inter-atomic distances within 15 Å) is correctly placed. It is a per-residue number between 0 and 100, with higher meaning more reliable.

Radius of gyration, Cα contacts, bounding box. The geometric summary reports three shape descriptors. Rg (radius of gyration) measures how spread out the Cα atoms are about their centre of mass; compact globular proteins have small Rg, elongated or unfolded ones large. Cα contacts (<8 Å, |i−j|>4) count long-range residue pairs in spatial proximity — high for tightly packed folds, near zero for rods or random coil. The bounding-box extents give the protein's footprint along x, y, z in Å.

Backbone torsions (φ/ψ). Backbone dihedral angles. Every residue except chain termini has a φ (preceding-C → N → Cα → C) and a ψ (N → Cα → C → next-N). They are reported in degrees following the IUPAC sign convention. Secondary structure is essentially a statement about which (φ, ψ) basin each residue occupies.

Contact-map, Ramachandran, and PAE plots. Plot images: a contact map (which residues are close in 3D, as an N×N binary image), a Ramachandran scatter (backbone torsion angles, revealing secondary-structure composition at a glance), and — for AlphaFold structures — a PAE heatmap (pairwise prediction confidence).

Predicted aligned error. Predicted Aligned Error (PAE) is an AlphaFold confidence matrix: entry (i, j) is the expected error in the position of residue j, in ångströms, when the prediction is superimposed on the true structure at residue i. Low PAE within a block of residues means that block is internally rigid and well-predicted; high PAE between two blocks means their relative placement is uncertain even if each block individually is confident.

Secondary structure (3-state, P-SEA). Three-state secondary structure (P-SEA) collapses the eight DSSP classes into helix (a), strand (b), and coil (c). P-SEA assigns these from Cα geometry alone — distances and angles — without requiring backbone oxygens, so it works on any Cα trace.

Solvent-accessible surface area. Solvent-accessible surface area (SASA) is the area in Å² traced out by the centre of a 1.4 Å probe sphere (a water molecule) rolled over the protein's van der Waals surface (Shrake–Rupley / Lee–Richards construction). Buried residues have near-zero SASA; fully exposed residues can exceed 200 Å². The total SASA scales roughly with the number of surface residues.

Foldseek 3Di. The Foldseek 3Di string encodes local tertiary geometry as a 20-letter alphabet — one character per residue — derived from the relative positions of nearby Cα atoms. Unlike the amino-acid sequence, 3Di is a direct function of the 3D structure, so two proteins with the same fold have similar 3Di strings even at low sequence identity.

B-factor. For experimental (PDB) structures, the B-factor (temperature factor) quantifies the positional spread of each atom in the crystal — a combination of thermal vibration and static disorder — in units of Å². High B-factors mark flexible loops or poorly resolved regions; low B-factors mark the rigid, well-ordered core.

mmCIF coordinates. The mmCIF block holds the 3D Cartesian coordinates of each backbone atom (N, Cα, C, O) in ångströms. mmCIF is the PDB's canonical archive format — a tagged-loop text representation of the atomic model.

InterPro / GO / CATH / organism. Functional annotations link the protein to curated databases. InterPro entries identify conserved domains and families by matching the sequence against member-database signatures (Pfam, PROSITE, CDD, …). Gene Ontology (GO) terms describe molecular function, biological process, and cellular component in a controlled vocabulary. CATH places the structure in a hierarchical fold classification (Class/Architecture/Topology/Homologous-superfamily). The organism is the source species.

Rendered structure images. Structure images are PyMOL renders from six orthogonal camera directions. Cartoon representation draws helices as coils and strands as arrows; sticks shows the backbone as bonds; surface shows the solvent-excluded envelope. Rainbow coloring maps sequence position to hue (blue→red, N→C); chain coloring assigns a distinct color per polypeptide.

Sequence. This is the polypeptide sequence — one letter per residue, N-terminus first. Length ranges from a few dozen residues for small domains to over a thousand for large multi-domain proteins.

Secondary structure (8-state, DSSP). The SS8 string is DSSP's per-residue secondary-structure call. α-helix (H) means an i→i+4 H-bond ladder; β-strand (E) means the residue participates in a β-sheet; 3₁₀ (G) and π (I) are tighter and wider helices; T/S are turns/bends; '-' is loop.

Nearest PDB structures. Structural nearest neighbors (via Foldseek easy-search vs the PDB). Reported per hit: target PDB id, E-value, and alignment TM-score. A TM-score above ~0.5 is the conventional threshold for 'same fold'.